Protein AF-0000000067797355 (afdb_homodimer)

Sequence (878 aa):
MSSAIIVGGGIAGLRAANVLKSHGLKVTILEGRDRVGGRILTETEPFMHEMGASWFHSTATNNLMPLLKTLNIEGYFDDSSVVALTEHGPAKGSGGNVKNEFVAWAHNYFKLNPTAEDMSAKKLYQKYAESVSHIDSEAKEQGYAVARFFEIPFGMPFSEISGKAVSGAGGSRPRDLYILNGYTKVIDWLKKEIADDIKLGVDVSAIEKTSSGYKVTTSKGDYTADAVIVAAPLNVLKRGDISLPSDVSKVSQALQHMSYGGMSKIYLTFDKPFWDTSVDQFHYIPSENAKEAVLNQPFVIVNLAASGKAQGLCFLTSKETSDLLEKTSTKDDIVNLIKPVLSVLGYKDEKPTFVERTTWTQDKYAGNGTFSSTKVGDDRGAWLEAVHAVSGNLQFAGEHCAFDNAGAADGAFDSGSVAAKKILEGLKVAYKNDNFAKLMSSAIIVGGGIAGLRAANVLKSHGLKVTILEGRDRVGGRILTETEPFMHEMGASWFHSTATNNLMPLLKTLNIEGYFDDSSVVALTEHGPAKGSGGNVKNEFVAWAHNYFKLNPTAEDMSAKKLYQKYAESVSHIDSEAKEQGYAVARFFEIPFGMPFSEISGKAVSGAGGSRPRDLYILNGYTKVIDWLKKEIADDIKLGVDVSAIEKTSSGYKVTTSKGDYTADAVIVAAPLNVLKRGDISLPSDVSKVSQALQHMSYGGMSKIYLTFDKPFWDTSVDQFHYIPSENAKEAVLNQPFVIVNLAASGKAQGLCFLTSKETSDLLEKTSTKDDIVNLIKPVLSVLGYKDEKPTFVERTTWTQDKYAGNGTFSSTKVGDDRGAWLEAVHAVSGNLQFAGEHCAFDNAGAADGAFDSGSVAAKKILEGLKVAYKNDNFAKL

pLDDT: mean 94.71, std 6.68, range [40.16, 98.94]

Nearest PDB structures (foldseek):
  4fwe-assembly1_A  TM=8.654E-01  e=2.097E-31  Homo sapiens
  7xe1-assembly2_B  TM=8.617E-01  e=6.368E-30  Homo sapiens
  4gu0-assembly2_B  TM=8.556E-01  e=2.753E-30  Homo sapiens
  4gu1-assembly1_A  TM=8.484E-01  e=8.590E-30  Homo sapiens
  4gur-assembly1_A  TM=8.529E-01  e=3.208E-29  Homo sapiens

Radius of gyration: 30.51 Å; Cα contacts (8 Å, |Δi|>4): 2013; chains: 2; bounding box: 63×87×76 Å

Structure (mmCIF, N/CA/C/O backbone):
data_AF-0000000067797355-model_v1
#
loop_
_entity.id
_entity.type
_entity.pdbx_description
1 polymer YALI0B23430p
#
loop_
_atom_site.group_PDB
_atom_site.id
_atom_site.type_symbol
_atom_site.label_atom_id
_atom_site.label_alt_id
_atom_site.label_comp_id
_atom_site.label_asym_id
_atom_site.label_entity_id
_atom_site.label_seq_id
_atom_site.pdbx_PDB_ins_code
_atom_site.Cartn_x
_atom_site.Cartn_y
_atom_site.Cartn_z
_atom_site.occupancy
_atom_site.B_iso_or_equiv
_atom_site.auth_seq_id
_atom_site.auth_comp_id
_atom_site.auth_asym_id
_atom_site.auth_atom_id
_atom_site.pdbx_PDB_model_num
ATOM 1 N N . MET A 1 1 ? -32.219 29.125 24.25 1 86.19 1 MET A N 1
ATOM 2 C CA . MET A 1 1 ? -31.297 28.688 23.219 1 86.19 1 MET A CA 1
ATOM 3 C C . MET A 1 1 ? -30.047 28.094 23.828 1 86.19 1 MET A C 1
ATOM 5 O O . MET A 1 1 ? -29.422 28.703 24.703 1 86.19 1 MET A O 1
ATOM 9 N N . SER A 1 2 ? -29.797 26.859 23.516 1 93.75 2 SER A N 1
ATOM 10 C CA . SER A 1 2 ? -28.609 26.234 24.094 1 93.75 2 SER A CA 1
ATOM 11 C C . SER A 1 2 ? -27.344 26.938 23.641 1 93.75 2 SER A C 1
ATOM 13 O O . SER A 1 2 ? -27.297 27.547 22.562 1 93.75 2 SER A O 1
ATOM 15 N N . SER A 1 3 ? -26.375 26.953 24.469 1 98.06 3 SER A N 1
ATOM 16 C CA . SER A 1 3 ? -25.125 27.656 24.172 1 98.06 3 SER A CA 1
ATOM 17 C C . SER A 1 3 ? -23.938 26.703 24.203 1 98.06 3 SER A C 1
ATOM 19 O O . SER A 1 3 ? -23.953 25.688 24.922 1 98.06 3 SER A O 1
ATOM 21 N N . ALA A 1 4 ? -23.016 27.016 23.375 1 98.62 4 ALA A N 1
ATOM 22 C CA . ALA A 1 4 ? -21.797 26.234 23.328 1 98.62 4 ALA A CA 1
ATOM 23 C C . ALA A 1 4 ? -20.562 27.125 23.234 1 98.62 4 ALA A C 1
ATOM 25 O O . ALA A 1 4 ? -20.578 28.125 22.516 1 98.62 4 ALA A O 1
ATOM 26 N N . ILE A 1 5 ? -19.516 26.781 23.969 1 98.88 5 ILE A N 1
ATOM 27 C CA . ILE A 1 5 ? -18.203 27.406 23.859 1 98.88 5 ILE A CA 1
ATOM 28 C C . ILE A 1 5 ? -17.25 26.484 23.125 1 98.88 5 ILE A C 1
ATOM 30 O O . ILE A 1 5 ? -17.203 25.281 23.391 1 98.88 5 ILE A O 1
ATOM 34 N N . ILE A 1 6 ? -16.578 26.984 22.156 1 98.94 6 ILE A N 1
ATOM 35 C CA . ILE A 1 6 ? -15.508 26.281 21.453 1 98.94 6 ILE A CA 1
ATOM 36 C C . ILE A 1 6 ? -14.156 26.844 21.891 1 98.94 6 ILE A C 1
ATOM 38 O O . ILE A 1 6 ? -13.906 28.047 21.75 1 98.94 6 ILE A O 1
ATOM 42 N N . VAL A 1 7 ? -13.336 25.984 22.438 1 98.88 7 VAL A N 1
ATOM 43 C CA . VAL A 1 7 ? -12 26.391 22.859 1 98.88 7 VAL A CA 1
ATOM 44 C C . VAL A 1 7 ? -11 26.109 21.734 1 98.88 7 VAL A C 1
ATOM 46 O O . VAL A 1 7 ? -10.57 24.969 21.562 1 98.88 7 VAL A O 1
ATOM 49 N N . GLY A 1 8 ? -10.57 27.172 21.078 1 98.75 8 GLY A N 1
ATOM 50 C CA . GLY A 1 8 ? -9.664 27.047 19.938 1 98.75 8 GLY A CA 1
ATOM 51 C C . GLY A 1 8 ? -10.312 27.406 18.625 1 98.75 8 GLY A C 1
ATOM 52 O O . GLY A 1 8 ? -11.352 26.844 18.25 1 98.75 8 GLY A O 1
ATOM 53 N N . GLY A 1 9 ? -9.617 28.281 17.938 1 98.56 9 GLY A N 1
ATOM 54 C CA . GLY A 1 9 ? -10.133 28.766 16.656 1 98.56 9 GLY A CA 1
ATOM 55 C C . GLY A 1 9 ? -9.391 28.203 15.469 1 98.56 9 GLY A C 1
ATOM 56 O O . GLY A 1 9 ? -9.188 28.891 14.469 1 98.56 9 GLY A O 1
ATOM 57 N N . GLY A 1 10 ? -8.883 26.969 15.547 1 98.44 10 GLY A N 1
ATOM 58 C CA . GLY A 1 10 ? -8.391 26.25 14.383 1 98.44 10 GLY A CA 1
ATOM 59 C C . GLY A 1 10 ? -9.492 25.672 13.523 1 98.44 10 GLY A C 1
ATOM 60 O O . GLY A 1 10 ? -10.68 25.891 13.781 1 98.44 10 GLY A O 1
ATOM 61 N N . ILE A 1 11 ? -9.109 24.859 12.547 1 98.38 11 ILE A N 1
ATOM 62 C CA . ILE A 1 11 ? -10.07 24.375 11.57 1 98.38 11 ILE A CA 1
ATOM 63 C C . ILE A 1 11 ? -11.094 23.469 12.258 1 98.38 11 ILE A C 1
ATOM 65 O O . ILE A 1 11 ? -12.273 23.469 11.906 1 98.38 11 ILE A O 1
ATOM 69 N N . ALA A 1 12 ? -10.68 22.688 13.211 1 98.44 12 ALA A N 1
ATOM 70 C CA . ALA A 1 12 ? -11.594 21.812 13.938 1 98.44 12 ALA A CA 1
ATOM 71 C C . ALA A 1 12 ? -12.633 22.625 14.703 1 98.44 12 ALA A C 1
ATOM 73 O O . ALA A 1 12 ? -13.828 22.344 14.641 1 98.44 12 ALA A O 1
ATOM 74 N N . GLY A 1 13 ? -12.164 23.656 15.422 1 98.69 13 GLY A N 1
ATOM 75 C CA . GLY A 1 13 ? -13.062 24.5 16.188 1 98.69 13 GLY A CA 1
ATOM 76 C C . GLY A 1 13 ? -14.016 25.297 15.305 1 98.69 13 GLY A C 1
ATOM 77 O O . GLY A 1 13 ? -15.203 25.406 15.602 1 98.69 13 GLY A O 1
ATOM 78 N N . LEU A 1 14 ? -13.461 25.828 14.242 1 98.38 14 LEU A N 1
ATOM 79 C CA . LEU A 1 14 ? -14.289 26.594 13.328 1 98.38 14 LEU A CA 1
ATOM 80 C C . LEU A 1 14 ? -15.383 25.719 12.711 1 98.38 14 LEU A C 1
ATOM 82 O O . LEU A 1 14 ? -16.531 26.141 12.609 1 98.38 14 LEU A O 1
ATOM 86 N N . ARG A 1 15 ? -14.992 24.531 12.312 1 97 15 ARG A N 1
ATOM 87 C CA . ARG A 1 15 ? -15.969 23.609 11.734 1 97 15 ARG A CA 1
ATOM 88 C C . ARG A 1 15 ? -17.047 23.25 12.75 1 97 15 ARG A C 1
ATOM 90 O O . ARG A 1 15 ? -18.234 23.219 12.422 1 97 15 ARG A O 1
ATOM 97 N N . ALA A 1 16 ? -16.625 22.953 13.969 1 97.56 16 ALA A N 1
ATOM 98 C CA . ALA A 1 16 ? -17.594 22.656 15.023 1 97.56 16 ALA A CA 1
ATOM 99 C C . ALA A 1 16 ? -18.578 23.797 15.219 1 97.56 16 ALA A C 1
ATOM 101 O O . ALA A 1 16 ? -19.781 23.578 15.328 1 97.56 16 ALA A O 1
ATOM 102 N N . ALA A 1 17 ? -18.016 25 15.242 1 97.81 17 ALA A N 1
ATOM 103 C CA . ALA A 1 17 ? -18.844 26.188 15.406 1 97.81 17 ALA A CA 1
ATOM 104 C C . ALA A 1 17 ? -19.859 26.312 14.273 1 97.81 17 ALA A C 1
ATOM 106 O O . ALA A 1 17 ? -21.031 26.656 14.508 1 97.81 17 ALA A O 1
ATOM 107 N N . ASN A 1 18 ? -19.438 26.078 13.047 1 96.31 18 ASN A N 1
ATOM 108 C CA . ASN A 1 18 ? -20.344 26.141 11.891 1 96.31 18 ASN A CA 1
ATOM 109 C C . ASN A 1 18 ? -21.531 25.188 12.062 1 96.31 18 ASN A C 1
ATOM 111 O O . ASN A 1 18 ? -22.672 25.578 11.82 1 96.31 18 ASN A O 1
ATOM 115 N N . VAL A 1 19 ? -21.203 23.984 12.453 1 95.81 19 VAL A N 1
ATOM 116 C CA . VAL A 1 19 ? -22.25 22.969 12.586 1 95.81 19 VAL A CA 1
ATOM 117 C C . VAL A 1 19 ? -23.234 23.375 13.688 1 95.81 19 VAL A C 1
ATOM 119 O O . VAL A 1 19 ? -24.438 23.375 13.477 1 95.81 19 VAL A O 1
ATOM 122 N N . LEU A 1 20 ? -22.75 23.75 14.805 1 96.69 20 LEU A N 1
ATOM 123 C CA . LEU A 1 20 ? -23.594 24.078 15.945 1 96.69 20 LEU A CA 1
ATOM 124 C C . LEU A 1 20 ? -24.438 25.312 15.656 1 96.69 20 LEU A C 1
ATOM 126 O O . LEU A 1 20 ? -25.641 25.328 15.945 1 96.69 20 LEU A O 1
ATOM 130 N N . LYS A 1 21 ? -23.828 26.312 15.102 1 95.5 21 LYS A N 1
ATOM 131 C CA . LYS A 1 21 ? -24.547 27.531 14.789 1 95.5 21 LYS A CA 1
ATOM 132 C C . LYS A 1 21 ? -25.672 27.266 13.781 1 95.5 21 LYS A C 1
ATOM 134 O O . LYS A 1 21 ? -26.781 27.781 13.93 1 95.5 21 LYS A O 1
ATOM 139 N N . SER A 1 22 ? -25.375 26.438 12.805 1 93.44 22 SER A N 1
ATOM 140 C CA . SER A 1 22 ? -26.359 26.125 11.781 1 93.44 22 SER A CA 1
ATOM 141 C C . SER A 1 22 ? -27.531 25.328 12.367 1 93.44 22 SER A C 1
ATOM 143 O O . SER A 1 22 ? -28.594 25.234 11.75 1 93.44 22 SER A O 1
ATOM 145 N N . HIS A 1 23 ? -27.359 24.828 13.539 1 94.81 23 HIS A N 1
ATOM 146 C CA . HIS A 1 23 ? -28.406 24.062 14.195 1 94.81 23 HIS A CA 1
ATOM 147 C C . HIS A 1 23 ? -29.062 24.875 15.305 1 94.81 23 HIS A C 1
ATOM 149 O O . HIS A 1 23 ? -29.766 24.328 16.156 1 94.81 23 HIS A O 1
ATOM 155 N N . GLY A 1 24 ? -28.703 26.141 15.414 1 94.62 24 GLY A N 1
ATOM 156 C CA . GLY A 1 24 ? -29.469 27.062 16.234 1 94.62 24 GLY A CA 1
ATOM 157 C C . GLY A 1 24 ? -28.844 27.312 17.594 1 94.62 24 GLY A C 1
ATOM 158 O O . GLY A 1 24 ? -29.453 27.969 18.453 1 94.62 24 GLY A O 1
ATOM 159 N N . LEU A 1 25 ? -27.688 26.891 17.812 1 97.31 25 LEU A N 1
ATOM 160 C CA . LEU A 1 25 ? -27.031 27.141 19.094 1 97.31 25 LEU A CA 1
ATOM 161 C C . LEU A 1 25 ? -26.375 28.516 19.109 1 97.31 25 LEU A C 1
ATOM 163 O O . LEU A 1 25 ? -25.938 29.016 18.062 1 97.31 25 LEU A O 1
ATOM 167 N N . LYS A 1 26 ? -26.328 29.141 20.281 1 98.25 26 LYS A N 1
ATOM 168 C CA . LYS A 1 26 ? -25.453 30.281 20.484 1 98.25 26 LYS A CA 1
ATOM 169 C C . LYS A 1 26 ? -24.016 29.828 20.703 1 98.25 26 LYS A C 1
ATOM 171 O O . LYS A 1 26 ? -23.719 29.078 21.641 1 98.25 26 LYS A O 1
ATOM 176 N N . VAL A 1 27 ? -23.156 30.328 19.859 1 98.44 27 VAL A N 1
ATOM 177 C CA . VAL A 1 27 ? -21.781 29.828 19.891 1 98.44 27 VAL A CA 1
ATOM 178 C C . VAL A 1 27 ? -20.812 30.953 20.234 1 98.44 27 VAL A C 1
ATOM 180 O O . VAL A 1 27 ? -21.031 32.094 19.859 1 98.44 27 VAL A O 1
ATOM 183 N N . THR A 1 28 ? -19.812 30.641 21.016 1 98.81 28 THR A N 1
ATOM 184 C CA . THR A 1 28 ? -18.656 31.5 21.266 1 98.81 28 THR A CA 1
ATOM 185 C C . THR A 1 28 ? -17.359 30.75 21.078 1 98.81 28 THR A C 1
ATOM 187 O O . THR A 1 28 ? -17.141 29.703 21.703 1 98.81 28 THR A O 1
ATOM 190 N N . ILE A 1 29 ? -16.531 31.266 20.188 1 98.88 29 ILE A N 1
ATOM 191 C CA . ILE A 1 29 ? -15.211 30.672 19.984 1 98.88 29 ILE A CA 1
ATOM 192 C C . ILE A 1 29 ? -14.164 31.484 20.75 1 98.88 29 ILE A C 1
ATOM 194 O O . ILE A 1 29 ? -14.07 32.688 20.578 1 98.88 29 ILE A O 1
ATOM 198 N N . LEU A 1 30 ? -13.469 30.828 21.609 1 98.94 30 LEU A N 1
ATOM 199 C CA . LEU A 1 30 ? -12.375 31.438 22.344 1 98.94 30 LEU A CA 1
ATOM 200 C C . LEU A 1 30 ? -11.023 31.016 21.766 1 98.94 30 LEU A C 1
ATOM 202 O O . LEU A 1 30 ? -10.672 29.844 21.797 1 98.94 30 LEU A O 1
ATOM 206 N N . GLU A 1 31 ? -10.273 31.953 21.203 1 98.81 31 GLU A N 1
ATOM 207 C CA . GLU A 1 31 ? -8.977 31.719 20.578 1 98.81 31 GLU A CA 1
ATOM 208 C C . GLU A 1 31 ? -7.875 32.531 21.25 1 98.81 31 GLU A C 1
ATOM 210 O O . GLU A 1 31 ? -8.016 33.75 21.438 1 98.81 31 GLU A O 1
ATOM 215 N N . GLY A 1 32 ? -6.824 31.812 21.641 1 98.31 32 GLY A N 1
ATOM 216 C CA . GLY A 1 32 ? -5.723 32.469 22.344 1 98.31 32 GLY A CA 1
ATOM 217 C C . GLY A 1 32 ? -4.922 33.406 21.453 1 98.31 32 GLY A C 1
ATOM 218 O O . GLY A 1 32 ? -4.375 34.375 21.938 1 98.31 32 GLY A O 1
ATOM 219 N N . ARG A 1 33 ? -4.832 33.125 20.156 1 98.06 33 ARG A N 1
ATOM 220 C CA . ARG A 1 33 ? -4.078 33.969 19.219 1 98.06 33 ARG A CA 1
ATOM 221 C C . ARG A 1 33 ? -4.879 35.188 18.797 1 98.06 33 ARG A C 1
ATOM 223 O O . ARG A 1 33 ? -6.047 35.344 19.172 1 98.06 33 ARG A O 1
ATOM 230 N N . ASP A 1 34 ? -4.234 36.062 18.031 1 98 34 ASP A N 1
ATOM 231 C CA . ASP A 1 34 ? -4.898 37.219 17.484 1 98 34 ASP A CA 1
ATOM 232 C C . ASP A 1 34 ? -5.43 36.969 16.078 1 98 34 ASP A C 1
ATOM 234 O O . ASP A 1 34 ? -5.742 37.906 15.336 1 98 34 ASP A O 1
ATOM 238 N N . ARG A 1 35 ? -5.43 35.719 15.734 1 97.88 35 ARG A N 1
ATOM 239 C CA . ARG A 1 35 ? -5.969 35.219 14.461 1 97.88 35 ARG A CA 1
ATOM 240 C C . ARG A 1 35 ? -6.59 33.844 14.617 1 97.88 35 ARG A C 1
ATOM 242 O O . ARG A 1 35 ? -6.305 33.125 15.578 1 97.88 35 ARG A O 1
ATOM 249 N N . VAL A 1 36 ? -7.445 33.469 13.68 1 98.19 36 VAL A N 1
ATOM 250 C CA . VAL A 1 36 ? -7.953 32.094 13.617 1 98.19 36 VAL A CA 1
ATOM 251 C C . VAL A 1 36 ? -7.125 31.281 12.625 1 98.19 36 VAL A C 1
ATOM 253 O O . VAL A 1 36 ? -6.277 31.844 11.914 1 98.19 36 VAL A O 1
ATOM 256 N N . GLY A 1 37 ? -7.305 30.016 12.664 1 98.06 37 GLY A N 1
ATOM 257 C CA . GLY A 1 37 ? -6.684 29.141 11.68 1 98.06 37 GLY A CA 1
ATOM 258 C C . GLY A 1 37 ? -5.727 28.125 12.289 1 98.06 37 GLY A C 1
ATOM 259 O O . GLY A 1 37 ? -5.375 27.141 11.648 1 98.06 37 GLY A O 1
ATOM 260 N N . GLY A 1 38 ? -5.355 28.391 13.57 1 97.56 38 GLY A N 1
ATOM 261 C CA . GLY A 1 38 ? -4.422 27.469 14.195 1 97.56 38 GLY A CA 1
ATOM 262 C C . GLY A 1 38 ? -3.141 27.297 13.406 1 97.56 38 GLY A C 1
ATOM 263 O O . GLY A 1 38 ? -2.465 28.266 13.078 1 97.56 38 GLY A O 1
ATOM 264 N N . ARG A 1 39 ? -2.828 26.078 13.031 1 97.44 39 ARG A N 1
ATOM 265 C CA . ARG A 1 39 ? -1.596 25.781 12.312 1 97.44 39 ARG A CA 1
ATOM 266 C C . ARG A 1 39 ? -1.804 25.891 10.805 1 97.44 39 ARG A C 1
ATOM 268 O O . ARG A 1 39 ? -0.961 25.438 10.023 1 97.44 39 ARG A O 1
ATOM 275 N N . ILE A 1 40 ? -2.938 26.344 10.352 1 98.31 40 ILE A N 1
ATOM 276 C CA . ILE A 1 40 ? -3.137 26.797 8.977 1 98.31 40 ILE A CA 1
ATOM 277 C C . ILE A 1 40 ? -2.85 28.297 8.875 1 98.31 40 ILE A C 1
ATOM 279 O O . ILE A 1 40 ? -3.576 29.109 9.445 1 98.31 40 ILE A O 1
ATOM 283 N N . LEU A 1 41 ? -1.775 28.609 8.234 1 98.12 41 LEU A N 1
ATOM 284 C CA . LEU A 1 41 ? -1.3 29.984 8.125 1 98.12 41 LEU A CA 1
ATOM 285 C C . LEU A 1 41 ? -0.628 30.219 6.773 1 98.12 41 LEU A C 1
ATOM 287 O O . LEU A 1 41 ? 0.344 29.547 6.434 1 98.12 41 LEU A O 1
ATOM 291 N N . THR A 1 42 ? -1.159 31.125 6 1 98.19 42 THR A N 1
ATOM 292 C CA . THR A 1 42 ? -0.614 31.5 4.699 1 98.19 42 THR A CA 1
ATOM 293 C C . THR A 1 42 ? 0.023 32.875 4.758 1 98.19 42 THR A C 1
ATOM 295 O O . THR A 1 42 ? -0.613 33.844 5.191 1 98.19 42 THR A O 1
ATOM 298 N N . GLU A 1 43 ? 1.266 32.938 4.406 1 97.88 43 GLU A N 1
ATOM 299 C CA . GLU A 1 43 ? 1.897 34.219 4.145 1 97.88 43 GLU A CA 1
ATOM 300 C C . GLU A 1 43 ? 1.794 34.594 2.668 1 97.88 43 GLU A C 1
ATOM 302 O O . GLU A 1 43 ? 1.887 33.719 1.795 1 97.88 43 GLU A O 1
ATOM 307 N N . THR A 1 44 ? 1.663 35.844 2.385 1 96.69 44 THR A N 1
ATOM 308 C CA . THR A 1 44 ? 1.325 36.25 1.022 1 96.69 44 THR A CA 1
ATOM 309 C C . THR A 1 44 ? 2.535 36.875 0.32 1 96.69 44 THR A C 1
ATOM 311 O O . THR A 1 44 ? 2.596 36.875 -0.911 1 96.69 44 THR A O 1
ATOM 314 N N . GLU A 1 45 ? 3.42 37.438 1.053 1 95.69 45 GLU A N 1
ATOM 315 C CA . GLU A 1 45 ? 4.586 38.094 0.472 1 95.69 45 GLU A CA 1
ATOM 316 C C . GLU A 1 45 ? 5.875 37.375 0.846 1 95.69 45 GLU A C 1
ATOM 318 O O . GLU A 1 45 ? 6.016 36.875 1.971 1 95.69 45 GLU A O 1
ATOM 323 N N . PRO A 1 46 ? 6.855 37.281 0.009 1 96.38 46 PRO A N 1
ATOM 324 C CA . PRO A 1 46 ? 6.859 37.781 -1.36 1 96.38 46 PRO A CA 1
ATOM 325 C C . PRO A 1 46 ? 6.055 36.938 -2.324 1 96.38 46 PRO A C 1
ATOM 327 O O . PRO A 1 46 ? 5.848 37.312 -3.479 1 96.38 46 PRO A O 1
ATOM 330 N N . PHE A 1 47 ? 5.637 35.75 -2.008 1 96.06 47 PHE A N 1
ATOM 331 C CA . PHE A 1 47 ? 4.707 34.875 -2.688 1 96.06 47 PHE A CA 1
ATOM 332 C C . PHE A 1 47 ? 3.828 34.125 -1.684 1 96.06 47 PHE A C 1
ATOM 334 O O . PHE A 1 47 ? 4.113 34.125 -0.484 1 96.06 47 PHE A O 1
ATOM 341 N N . MET A 1 48 ? 2.762 33.625 -2.068 1 96.69 48 MET A N 1
ATOM 342 C CA . MET A 1 48 ? 1.908 32.875 -1.139 1 96.69 48 MET A CA 1
ATOM 343 C C . MET A 1 48 ? 2.562 31.578 -0.723 1 96.69 48 MET A C 1
ATOM 345 O O . MET A 1 48 ? 2.867 30.734 -1.569 1 96.69 48 MET A O 1
ATOM 349 N N . HIS A 1 49 ? 2.912 31.406 0.511 1 97.94 49 HIS A N 1
ATOM 350 C CA . HIS A 1 49 ? 3.506 30.172 1.022 1 97.94 49 HIS A CA 1
ATOM 351 C C . HIS A 1 49 ? 2.926 29.812 2.385 1 97.94 49 HIS A C 1
ATOM 353 O O . HIS A 1 49 ? 2.531 30.688 3.152 1 97.94 49 HIS A O 1
ATOM 359 N N . GLU A 1 50 ? 2.801 28.547 2.615 1 98.44 50 GLU A N 1
ATOM 360 C CA . GLU A 1 50 ? 2.094 28 3.77 1 98.44 50 GLU A CA 1
ATOM 361 C C . GLU A 1 50 ? 3.043 27.781 4.945 1 98.44 50 GLU A C 1
ATOM 363 O O . GLU A 1 50 ? 3.969 26.984 4.867 1 98.44 50 GLU A O 1
ATOM 368 N N . MET A 1 51 ? 2.789 28.422 6.047 1 97.88 51 MET A N 1
ATOM 369 C CA . MET A 1 51 ? 3.582 28.25 7.262 1 97.88 51 MET A CA 1
ATOM 370 C C . MET A 1 51 ? 3.039 27.125 8.125 1 97.88 51 MET A C 1
ATOM 372 O O . MET A 1 51 ? 3.561 26.859 9.203 1 97.88 51 MET A O 1
ATOM 376 N N . GLY A 1 52 ? 2.045 26.406 7.742 1 97.25 52 GLY A N 1
ATOM 377 C CA . GLY A 1 52 ? 1.436 25.219 8.32 1 97.25 52 GLY A CA 1
ATOM 378 C C . GLY A 1 52 ? 0.943 24.234 7.277 1 97.25 52 GLY A C 1
ATOM 379 O O . GLY A 1 52 ? 1.687 23.859 6.367 1 97.25 52 GLY A O 1
ATOM 380 N N . ALA A 1 53 ? -0.289 23.797 7.355 1 97.5 53 ALA A N 1
ATOM 381 C CA . ALA A 1 53 ? -0.853 22.859 6.387 1 97.5 53 ALA A CA 1
ATOM 382 C C . ALA A 1 53 ? -0.638 23.359 4.961 1 97.5 53 ALA A C 1
ATOM 384 O O . ALA A 1 53 ? -0.928 24.516 4.648 1 97.5 53 ALA A O 1
ATOM 385 N N . SER A 1 54 ? -0.098 22.453 4.121 1 97.75 54 SER A N 1
ATOM 386 C CA . SER A 1 54 ? 0.288 22.875 2.781 1 97.75 54 SER A CA 1
ATOM 387 C C . SER A 1 54 ? -0.415 22.047 1.713 1 97.75 54 SER A C 1
ATOM 389 O O . SER A 1 54 ? -0.43 22.422 0.539 1 97.75 54 SER A O 1
ATOM 391 N N . TRP A 1 55 ? -0.947 20.922 2.121 1 97.44 55 TRP A N 1
ATOM 392 C CA . TRP A 1 55 ? -1.55 20 1.165 1 97.44 55 TRP A CA 1
ATOM 393 C C . TRP A 1 55 ? -2.992 19.688 1.547 1 97.44 55 TRP A C 1
ATOM 395 O O . TRP A 1 55 ? -3.328 19.625 2.732 1 97.44 55 TRP A O 1
ATOM 405 N N . PHE A 1 56 ? -3.852 19.531 0.536 1 96.06 56 PHE A N 1
ATOM 406 C CA . PHE A 1 56 ? -4.961 18.594 0.725 1 96.06 56 PHE A CA 1
ATOM 407 C C . PHE A 1 56 ? -4.48 17.156 0.619 1 96.06 56 PHE A C 1
ATOM 409 O O . PHE A 1 56 ? -4.242 16.656 -0.482 1 96.06 56 PHE A O 1
ATOM 416 N N . HIS A 1 57 ? -4.324 16.578 1.802 1 94.12 57 HIS A N 1
ATOM 417 C CA . HIS A 1 57 ? -3.811 15.203 1.834 1 94.12 57 HIS A CA 1
ATOM 418 C C . HIS A 1 57 ? -4.895 14.203 1.454 1 94.12 57 HIS A C 1
ATOM 420 O O . HIS A 1 57 ? -6.078 14.445 1.69 1 94.12 57 HIS A O 1
ATOM 426 N N . SER A 1 58 ? -4.465 13.031 0.833 1 90.44 58 SER A N 1
ATOM 427 C CA . SER A 1 58 ? -5.348 11.906 0.543 1 90.44 58 SER A CA 1
ATOM 428 C C . SER A 1 58 ? -6.574 12.359 -0.24 1 90.44 58 SER A C 1
ATOM 430 O O . SER A 1 58 ? -7.707 12.133 0.192 1 90.44 58 SER A O 1
ATOM 432 N N . THR A 1 59 ? -6.316 12.844 -1.416 1 92.12 59 THR A N 1
ATOM 433 C CA . THR A 1 59 ? -7.348 13.516 -2.199 1 92.12 59 THR A CA 1
ATOM 434 C C . THR A 1 59 ? -8.492 12.562 -2.529 1 92.12 59 THR A C 1
ATOM 436 O O . THR A 1 59 ? -9.625 13 -2.752 1 92.12 59 THR A O 1
ATOM 439 N N . ALA A 1 60 ? -8.234 11.289 -2.484 1 87.44 60 ALA A N 1
ATOM 440 C CA . ALA A 1 60 ? -9.258 10.297 -2.787 1 87.44 60 ALA A CA 1
ATOM 441 C C . ALA A 1 60 ? -10.344 10.289 -1.716 1 87.44 60 ALA A C 1
ATOM 443 O O . ALA A 1 60 ? -11.477 9.875 -1.975 1 87.44 60 ALA A O 1
ATOM 444 N N . THR A 1 61 ? -10.016 10.781 -0.533 1 86.12 61 THR A N 1
ATOM 445 C CA . THR A 1 61 ? -10.938 10.641 0.59 1 86.12 61 THR A CA 1
ATOM 446 C C . THR A 1 61 ? -11.062 11.953 1.356 1 86.12 61 THR A C 1
ATOM 448 O O . THR A 1 61 ? -11.805 12.031 2.338 1 86.12 61 THR A O 1
ATOM 451 N N . ASN A 1 62 ? -10.422 12.977 0.943 1 92.38 62 ASN A N 1
ATOM 452 C CA . ASN A 1 62 ? -10.352 14.242 1.658 1 92.38 62 ASN A CA 1
ATOM 453 C C . ASN A 1 62 ? -11.648 15.039 1.53 1 92.38 62 ASN A C 1
ATOM 455 O O . ASN A 1 62 ? -11.992 15.5 0.442 1 92.38 62 ASN A O 1
ATOM 459 N N . ASN A 1 63 ? -12.336 15.289 2.631 1 88.94 63 ASN A N 1
ATOM 460 C CA . ASN A 1 63 ? -13.641 15.945 2.635 1 88.94 63 ASN A CA 1
ATOM 461 C C . ASN A 1 63 ? -13.523 17.438 2.334 1 88.94 63 ASN A C 1
ATOM 463 O O . ASN A 1 63 ? -14.531 18.109 2.15 1 88.94 63 ASN A O 1
ATOM 467 N N . LEU A 1 64 ? -12.328 17.906 2.178 1 93.69 64 LEU A N 1
ATOM 468 C CA . LEU A 1 64 ? -12.133 19.312 1.84 1 93.69 64 LEU A CA 1
ATOM 469 C C . LEU A 1 64 ? -12.008 19.5 0.331 1 93.69 64 LEU A C 1
ATOM 471 O O . LEU A 1 64 ? -12.039 20.625 -0.167 1 93.69 64 LEU A O 1
ATOM 475 N N . MET A 1 65 ? -11.945 18.484 -0.452 1 92 65 MET A N 1
ATOM 476 C CA . MET A 1 65 ? -11.672 18.531 -1.885 1 92 65 MET A CA 1
ATOM 477 C C . MET A 1 65 ? -12.758 19.312 -2.621 1 92 65 MET A C 1
ATOM 479 O O . MET A 1 65 ? -12.469 20.031 -3.572 1 92 65 MET A O 1
ATOM 483 N N . PRO A 1 66 ? -14.047 19.219 -2.213 1 89.44 66 PRO A N 1
ATOM 484 C CA . PRO A 1 66 ? -15.07 20 -2.904 1 89.44 66 PRO A CA 1
ATOM 485 C C . PRO A 1 66 ? -14.812 21.5 -2.832 1 89.44 66 PRO A C 1
ATOM 487 O O . PRO A 1 66 ? -15.312 22.266 -3.668 1 89.44 66 PRO A O 1
ATOM 490 N N . LEU A 1 67 ? -14.023 21.953 -1.897 1 92.62 67 LEU A N 1
ATOM 491 C CA . LEU A 1 67 ? -13.75 23.375 -1.705 1 92.62 67 LEU A CA 1
ATOM 492 C C . LEU A 1 67 ? -12.836 23.906 -2.805 1 92.62 67 LEU A C 1
ATOM 494 O O . LEU A 1 67 ? -12.703 25.109 -2.971 1 92.62 67 LEU A O 1
ATOM 498 N N . LEU A 1 68 ? -12.141 23.016 -3.523 1 92.81 68 LEU A N 1
ATOM 499 C CA . LEU A 1 68 ? -11.281 23.453 -4.617 1 92.81 68 LEU A CA 1
ATOM 500 C C . LEU A 1 68 ? -12.039 24.359 -5.578 1 92.81 68 LEU A C 1
ATOM 502 O O . LEU A 1 68 ? -11.594 25.484 -5.867 1 92.81 68 LEU A O 1
ATOM 506 N N . LYS A 1 69 ? -13.141 23.828 -5.996 1 89.69 69 LYS A N 1
ATOM 507 C CA . LYS A 1 69 ? -13.953 24.578 -6.945 1 89.69 69 LYS A CA 1
ATOM 508 C C . LYS A 1 69 ? -14.672 25.734 -6.258 1 89.69 69 LYS A C 1
ATOM 510 O O . LYS A 1 69 ? -14.648 26.875 -6.746 1 89.69 69 LYS A O 1
ATOM 515 N N . THR A 1 70 ? -15.25 25.453 -5.094 1 90.94 70 THR A N 1
ATOM 516 C CA . THR A 1 70 ? -16.062 26.438 -4.371 1 90.94 70 THR A CA 1
ATOM 517 C C . THR A 1 70 ? -15.234 27.672 -4.035 1 90.94 70 THR A C 1
ATOM 519 O O . THR A 1 70 ? -15.734 28.797 -4.105 1 90.94 70 THR A O 1
ATOM 522 N N . LEU A 1 71 ? -13.984 27.484 -3.732 1 95.19 71 LEU A N 1
ATOM 523 C CA . LEU A 1 71 ? -13.172 28.594 -3.236 1 95.19 71 LEU A CA 1
ATOM 524 C C . LEU A 1 71 ? -12.094 28.969 -4.246 1 95.19 71 LEU A C 1
ATOM 526 O O . LEU A 1 71 ? -11.203 29.781 -3.943 1 95.19 71 LEU A O 1
ATOM 530 N N . ASN A 1 72 ? -12.172 28.391 -5.41 1 94.69 72 ASN A N 1
ATOM 531 C CA . ASN A 1 72 ? -11.18 28.625 -6.453 1 94.69 72 ASN A CA 1
ATOM 532 C C . ASN A 1 72 ? -9.758 28.391 -5.938 1 94.69 72 ASN A C 1
ATOM 534 O O . ASN A 1 72 ? -8.891 29.266 -6.074 1 94.69 72 ASN A O 1
ATOM 538 N N . ILE A 1 73 ? -9.656 27.328 -5.262 1 95.69 73 ILE A N 1
ATOM 539 C CA . ILE A 1 73 ? -8.336 26.938 -4.781 1 95.69 73 ILE A CA 1
ATOM 540 C C . ILE A 1 73 ? -7.559 26.266 -5.902 1 95.69 73 ILE A C 1
ATOM 542 O O . ILE A 1 73 ? -8.062 25.344 -6.547 1 95.69 73 ILE A O 1
ATOM 546 N N . GLU A 1 74 ? -6.352 26.797 -6.141 1 95.5 74 GLU A N 1
ATOM 547 C CA . GLU A 1 74 ? -5.449 26.188 -7.109 1 95.5 74 GLU A CA 1
ATOM 548 C C . GLU A 1 74 ? -4.508 25.188 -6.434 1 95.5 74 GLU A C 1
ATOM 550 O O . GLU A 1 74 ? -3.963 25.469 -5.367 1 95.5 74 GLU A O 1
ATOM 555 N N . GLY A 1 75 ? -4.379 24 -7.047 1 94.62 75 GLY A N 1
ATOM 556 C CA . GLY A 1 75 ? -3.506 22.969 -6.516 1 94.62 75 GLY A CA 1
ATOM 557 C C . GLY A 1 75 ? -2.578 22.375 -7.559 1 94.62 75 GLY A C 1
ATOM 558 O O . GLY A 1 75 ? -2.766 22.594 -8.758 1 94.62 75 GLY A O 1
ATOM 559 N N . TYR A 1 76 ? -1.517 21.734 -7.098 1 95.06 76 TYR A N 1
ATOM 560 C CA . TYR A 1 76 ? -0.505 21.062 -7.914 1 95.06 76 TYR A CA 1
ATOM 561 C C . TYR A 1 76 ? -0.117 19.719 -7.312 1 95.06 76 TYR A C 1
ATOM 563 O O . TYR A 1 76 ? 0.355 19.656 -6.176 1 95.06 76 TYR A O 1
ATOM 571 N N . PHE A 1 77 ? -0.378 18.625 -8.125 1 93.75 77 PHE A N 1
ATOM 572 C CA . PHE A 1 77 ? 0.121 17.344 -7.664 1 93.75 77 PHE A CA 1
ATOM 573 C C . PHE A 1 77 ? 1.634 17.25 -7.824 1 93.75 77 PHE A C 1
ATOM 575 O O . PHE A 1 77 ? 2.135 17.031 -8.922 1 93.75 77 PHE A O 1
ATOM 582 N N . ASP A 1 78 ? 2.365 17.312 -6.734 1 93.62 78 ASP A N 1
ATOM 583 C CA . ASP A 1 78 ? 3.822 17.375 -6.793 1 93.62 78 ASP A CA 1
ATOM 584 C C . ASP A 1 78 ? 4.434 15.992 -6.543 1 93.62 78 ASP A C 1
ATOM 586 O O . ASP A 1 78 ? 5.414 15.867 -5.805 1 93.62 78 ASP A O 1
ATOM 590 N N . ASP A 1 79 ? 3.809 14.969 -7.082 1 87.69 79 ASP A N 1
ATOM 591 C CA . ASP A 1 79 ? 4.242 13.609 -6.793 1 87.69 79 ASP A CA 1
ATOM 592 C C . ASP A 1 79 ? 4.637 12.875 -8.078 1 87.69 79 ASP A C 1
ATOM 594 O O . ASP A 1 79 ? 4.945 11.68 -8.039 1 87.69 79 ASP A O 1
ATOM 598 N N . SER A 1 80 ? 4.715 13.562 -9.234 1 87.62 80 SER A N 1
ATOM 599 C CA . SER A 1 80 ? 4.934 12.883 -10.508 1 87.62 80 SER A CA 1
ATOM 600 C C . SER A 1 80 ? 6.414 12.609 -10.734 1 87.62 80 SER A C 1
ATOM 602 O O . SER A 1 80 ? 6.773 11.719 -11.516 1 87.62 80 SER A O 1
ATOM 604 N N . SER A 1 81 ? 7.293 13.398 -10.172 1 91.31 81 SER A N 1
ATOM 605 C CA . SER A 1 81 ? 8.734 13.242 -10.352 1 91.31 81 SER A CA 1
ATOM 606 C C . SER A 1 81 ? 9.484 13.492 -9.055 1 91.31 81 SER A C 1
ATOM 608 O O . SER A 1 81 ? 9.602 14.633 -8.609 1 91.31 81 SER A O 1
ATOM 610 N N . VAL A 1 82 ? 9.938 12.469 -8.391 1 93.25 82 VAL A N 1
ATOM 611 C CA . VAL A 1 82 ? 10.695 12.547 -7.145 1 93.25 82 VAL A CA 1
ATOM 612 C C . VAL A 1 82 ? 12.094 11.984 -7.359 1 93.25 82 VAL A C 1
ATOM 614 O O . VAL A 1 82 ? 12.258 10.891 -7.906 1 93.25 82 VAL A O 1
ATOM 617 N N . VAL A 1 83 ? 13.102 12.719 -7 1 96.44 83 VAL A N 1
ATOM 618 C CA . VAL A 1 83 ? 14.477 12.25 -7.102 1 96.44 83 VAL A CA 1
ATOM 619 C C . VAL A 1 83 ? 15.07 12.062 -5.707 1 96.44 83 VAL A C 1
ATOM 621 O O . VAL A 1 83 ? 15.047 12.984 -4.887 1 96.44 83 VAL A O 1
ATOM 624 N N . ALA A 1 84 ? 15.516 10.867 -5.422 1 97 84 ALA A N 1
ATOM 625 C CA . ALA A 1 84 ? 16.234 10.578 -4.184 1 97 84 ALA A CA 1
ATOM 626 C C . ALA A 1 84 ? 17.703 10.992 -4.289 1 97 84 ALA A C 1
ATOM 628 O O . ALA A 1 84 ? 18.359 10.703 -5.289 1 97 84 ALA A O 1
ATOM 629 N N . LEU A 1 85 ? 18.188 11.711 -3.258 1 97.62 85 LEU A N 1
ATOM 630 C CA . LEU A 1 85 ? 19.562 12.219 -3.232 1 97.62 85 LEU A CA 1
ATOM 631 C C . LEU A 1 85 ? 20.312 11.68 -2.023 1 97.62 85 LEU A C 1
ATOM 633 O O . LEU A 1 85 ? 19.734 11.492 -0.953 1 97.62 85 LEU A O 1
ATOM 637 N N . THR A 1 86 ? 21.547 11.398 -2.215 1 96.69 86 THR A N 1
ATOM 638 C CA . THR A 1 86 ? 22.5 11.133 -1.146 1 96.69 86 THR A CA 1
ATOM 639 C C . THR A 1 86 ? 23.578 12.211 -1.104 1 96.69 86 THR A C 1
ATOM 641 O O . THR A 1 86 ? 23.594 13.109 -1.95 1 96.69 86 THR A O 1
ATOM 644 N N . GLU A 1 87 ? 24.453 12.094 -0.106 1 95.44 87 GLU A N 1
ATOM 645 C CA . GLU A 1 87 ? 25.531 13.078 0.002 1 95.44 87 GLU A CA 1
ATOM 646 C C . GLU A 1 87 ? 26.438 13.047 -1.229 1 95.44 87 GLU A C 1
ATOM 648 O O . GLU A 1 87 ? 27.172 14 -1.489 1 95.44 87 GLU A O 1
ATOM 653 N N . HIS A 1 88 ? 26.281 12 -2.068 1 93.19 88 HIS A N 1
ATOM 654 C CA . HIS A 1 88 ? 27.156 11.836 -3.227 1 93.19 88 HIS A CA 1
ATOM 655 C C . HIS A 1 88 ? 26.391 12.023 -4.527 1 93.19 88 HIS A C 1
ATOM 657 O O . HIS A 1 88 ? 26.891 11.703 -5.605 1 93.19 88 HIS A O 1
ATOM 663 N N . GLY A 1 89 ? 25.203 12.508 -4.434 1 93.69 89 GLY A N 1
ATOM 664 C CA . GLY A 1 89 ? 24.375 12.688 -5.617 1 93.69 89 GLY A CA 1
ATOM 665 C C . GLY A 1 89 ? 23.141 11.805 -5.629 1 93.69 89 GLY A C 1
ATOM 666 O O . GLY A 1 89 ? 22.672 11.367 -4.574 1 93.69 89 GLY A O 1
ATOM 667 N N . PRO A 1 90 ? 22.562 11.594 -6.855 1 94.12 90 PRO A N 1
ATOM 668 C CA . PRO A 1 90 ? 21.359 10.773 -6.941 1 94.12 90 PRO A CA 1
ATOM 669 C C . PRO A 1 90 ? 21.562 9.367 -6.398 1 94.12 90 PRO A C 1
ATOM 671 O O . PRO A 1 90 ? 22.594 8.75 -6.633 1 94.12 90 PRO A O 1
ATOM 674 N N . ALA A 1 91 ? 20.562 8.969 -5.676 1 93.75 91 ALA A N 1
ATOM 675 C CA . ALA A 1 91 ? 20.609 7.633 -5.082 1 93.75 91 ALA A CA 1
ATOM 676 C C . ALA A 1 91 ? 20.5 6.551 -6.156 1 93.75 91 ALA A C 1
ATOM 678 O O . ALA A 1 91 ? 19.797 6.738 -7.156 1 93.75 91 ALA A O 1
ATOM 679 N N . LYS A 1 92 ? 21.219 5.516 -5.926 1 87.25 92 LYS A N 1
ATOM 680 C CA . LYS A 1 92 ? 21.141 4.309 -6.746 1 87.25 92 LYS A CA 1
ATOM 681 C C . LYS A 1 92 ? 20.844 3.084 -5.887 1 87.25 92 LYS A C 1
ATOM 683 O O . LYS A 1 92 ? 21.094 3.092 -4.68 1 87.25 92 LYS A O 1
ATOM 688 N N . GLY A 1 93 ? 20.234 2.121 -6.449 1 86.19 93 GLY A N 1
ATOM 689 C CA . GLY A 1 93 ? 20.016 0.869 -5.742 1 86.19 93 GLY A CA 1
ATOM 690 C C . GLY A 1 93 ? 18.547 0.647 -5.375 1 86.19 93 GLY A C 1
ATOM 691 O O . GLY A 1 93 ? 17.656 1.232 -5.984 1 86.19 93 GLY A O 1
ATOM 692 N N . SER A 1 94 ? 18.281 -0.287 -4.438 1 89 94 SER A N 1
ATOM 693 C CA . SER A 1 94 ? 16.938 -0.764 -4.184 1 89 94 SER A CA 1
ATOM 694 C C . SER A 1 94 ? 16.453 -0.344 -2.801 1 89 94 SER A C 1
ATOM 696 O O . SER A 1 94 ? 15.555 -0.978 -2.23 1 89 94 SER A O 1
ATOM 698 N N . GLY A 1 95 ? 17.078 0.686 -2.213 1 92.81 95 GLY A N 1
ATOM 699 C CA . GLY A 1 95 ? 16.75 1.085 -0.855 1 92.81 95 GLY A CA 1
ATOM 700 C C . GLY A 1 95 ? 15.258 1.292 -0.641 1 92.81 95 GLY A C 1
ATOM 701 O O . GLY A 1 95 ? 14.703 0.873 0.379 1 92.81 95 GLY A O 1
ATOM 702 N N . GLY A 1 96 ? 14.617 1.982 -1.603 1 93.06 96 GLY A N 1
ATOM 703 C CA . GLY A 1 96 ? 13.18 2.195 -1.511 1 93.06 96 GLY A CA 1
ATOM 704 C C . GLY A 1 96 ? 12.391 0.903 -1.48 1 93.06 96 GLY A C 1
ATOM 705 O O . GLY A 1 96 ? 11.453 0.761 -0.69 1 93.06 96 GLY A O 1
ATOM 706 N N . ASN A 1 97 ? 12.727 -0.036 -2.301 1 92.62 97 ASN A N 1
ATOM 707 C CA . ASN A 1 97 ? 12.062 -1.335 -2.34 1 92.62 97 ASN A CA 1
ATOM 708 C C . ASN A 1 97 ? 12.281 -2.113 -1.044 1 92.62 97 ASN A C 1
ATOM 710 O O . ASN A 1 97 ? 11.367 -2.781 -0.558 1 92.62 97 ASN A O 1
ATOM 714 N N . VAL A 1 98 ? 13.484 -2.086 -0.497 1 94.31 98 VAL A N 1
ATOM 715 C CA . VAL A 1 98 ? 13.797 -2.777 0.749 1 94.31 98 VAL A CA 1
ATOM 716 C C . VAL A 1 98 ? 12.992 -2.166 1.895 1 94.31 98 VAL A C 1
ATOM 718 O O . VAL A 1 98 ? 12.461 -2.889 2.742 1 94.31 98 VAL A O 1
ATOM 721 N N . LYS A 1 99 ? 12.906 -0.862 1.889 1 94.69 99 LYS A N 1
ATOM 722 C CA . LYS A 1 99 ? 12.062 -0.196 2.879 1 94.69 99 LYS A CA 1
ATOM 723 C C . LYS A 1 99 ? 10.625 -0.688 2.795 1 94.69 99 LYS A C 1
ATOM 725 O O . LYS A 1 99 ? 9.992 -0.958 3.818 1 94.69 99 LYS A O 1
ATOM 730 N N . ASN A 1 100 ? 10.094 -0.777 1.593 1 92.25 100 ASN A N 1
ATOM 731 C CA . ASN A 1 100 ? 8.734 -1.277 1.42 1 92.25 100 ASN A CA 1
ATOM 732 C C . ASN A 1 100 ? 8.594 -2.709 1.929 1 92.25 100 ASN A C 1
ATOM 734 O O . ASN A 1 100 ? 7.586 -3.059 2.541 1 92.25 100 ASN A O 1
ATOM 738 N N . GLU A 1 101 ? 9.555 -3.545 1.673 1 92.94 101 GLU A N 1
ATOM 739 C CA . GLU A 1 101 ? 9.555 -4.914 2.18 1 92.94 101 GLU A CA 1
ATOM 740 C C . GLU A 1 101 ? 9.57 -4.938 3.707 1 92.94 101 GLU A C 1
ATOM 742 O O . GLU A 1 101 ? 8.883 -5.754 4.324 1 92.94 101 GLU A O 1
ATOM 747 N N . PHE A 1 102 ? 10.383 -4.047 4.297 1 95.44 102 PHE A N 1
ATOM 748 C CA . PHE A 1 102 ? 10.43 -3.912 5.75 1 95.44 102 PHE A CA 1
ATOM 749 C C . PHE A 1 102 ? 9.039 -3.629 6.312 1 95.44 102 PHE A C 1
ATOM 751 O O . PHE A 1 102 ? 8.602 -4.285 7.258 1 95.44 102 PHE A O 1
ATOM 758 N N . VAL A 1 103 ? 8.352 -2.709 5.738 1 94.94 103 VAL A N 1
ATOM 759 C CA . VAL A 1 103 ? 7.043 -2.326 6.25 1 94.94 103 VAL A CA 1
ATOM 760 C C . VAL A 1 103 ? 6.074 -3.5 6.117 1 94.94 103 VAL A C 1
ATOM 762 O O . VAL A 1 103 ? 5.309 -3.787 7.039 1 94.94 103 VAL A O 1
ATOM 765 N N . ALA A 1 104 ? 6.125 -4.164 4.977 1 92.19 104 ALA A N 1
ATOM 766 C CA . ALA A 1 104 ? 5.285 -5.344 4.773 1 92.19 104 ALA A CA 1
ATOM 767 C C . ALA A 1 104 ? 5.617 -6.434 5.785 1 92.19 104 ALA A C 1
ATOM 769 O O . ALA A 1 104 ? 4.715 -7.062 6.348 1 92.19 104 ALA A O 1
ATOM 770 N N . TRP A 1 105 ? 6.875 -6.66 5.988 1 94.06 105 TRP A N 1
ATOM 771 C CA . TRP A 1 105 ? 7.332 -7.641 6.973 1 94.06 105 TRP A CA 1
ATOM 772 C C . TRP A 1 105 ? 6.836 -7.281 8.367 1 94.06 105 TRP A C 1
ATOM 774 O O . TRP A 1 105 ? 6.355 -8.148 9.102 1 94.06 105 TRP A O 1
ATOM 784 N N . ALA A 1 106 ? 6.957 -6.023 8.703 1 95.69 106 ALA A N 1
ATOM 785 C CA . ALA A 1 106 ? 6.547 -5.543 10.016 1 95.69 106 ALA A CA 1
ATOM 786 C C . ALA A 1 106 ? 5.051 -5.766 10.234 1 95.69 106 ALA A C 1
ATOM 788 O O . ALA A 1 106 ? 4.641 -6.223 11.305 1 95.69 106 ALA A O 1
ATOM 789 N N . HIS A 1 107 ? 4.305 -5.379 9.25 1 93.31 107 HIS A N 1
ATOM 790 C CA . HIS A 1 107 ? 2.867 -5.605 9.32 1 93.31 107 HIS A CA 1
ATOM 791 C C . HIS A 1 107 ? 2.553 -7.074 9.594 1 93.31 107 HIS A C 1
ATOM 793 O O . HIS A 1 107 ? 1.744 -7.387 10.469 1 93.31 107 HIS A O 1
ATOM 799 N N . ASN A 1 108 ? 3.176 -7.926 8.867 1 91.62 108 ASN A N 1
ATOM 800 C CA . ASN A 1 108 ? 2.951 -9.359 9.031 1 91.62 108 ASN A CA 1
ATOM 801 C C . ASN A 1 108 ? 3.424 -9.852 10.398 1 91.62 108 ASN A C 1
ATOM 803 O O . ASN A 1 108 ? 2.783 -10.703 11.008 1 91.62 108 ASN A O 1
ATOM 807 N N . TYR A 1 109 ? 4.535 -9.352 10.828 1 94.31 109 TYR A N 1
ATOM 808 C CA . TYR A 1 109 ? 5.086 -9.719 12.125 1 94.31 109 TYR A CA 1
ATOM 809 C C . TYR A 1 109 ? 4.066 -9.492 13.234 1 94.31 109 TYR A C 1
ATOM 811 O O . TYR A 1 109 ? 3.809 -10.383 14.047 1 94.31 109 TYR A O 1
ATOM 819 N N . PHE A 1 110 ? 3.453 -8.359 13.227 1 94.75 110 PHE A N 1
ATOM 820 C CA . PHE A 1 110 ? 2.531 -8.039 14.312 1 94.75 110 PHE A CA 1
ATOM 821 C C . PHE A 1 110 ? 1.192 -8.742 14.109 1 94.75 110 PHE A C 1
ATOM 823 O O . PHE A 1 110 ? 0.491 -9.047 15.07 1 94.75 110 PHE A O 1
ATOM 830 N N . LYS A 1 111 ? 0.821 -8.938 12.875 1 91.38 111 LYS A N 1
ATOM 831 C CA . LYS A 1 111 ? -0.368 -9.742 12.602 1 91.38 111 LYS A CA 1
ATOM 832 C C . LYS A 1 111 ? -0.229 -11.148 13.172 1 91.38 111 LYS A C 1
ATOM 834 O O . LYS A 1 111 ? -1.163 -11.672 13.781 1 91.38 111 LYS A O 1
ATOM 839 N N . LEU A 1 112 ? 0.916 -11.742 13.023 1 90.69 112 LEU A N 1
ATOM 840 C CA . LEU A 1 112 ? 1.163 -13.117 13.453 1 90.69 112 LEU A CA 1
ATOM 841 C C . LEU A 1 112 ? 1.46 -13.172 14.953 1 90.69 112 LEU A C 1
ATOM 843 O O . LEU A 1 112 ? 1.373 -14.234 15.562 1 90.69 112 LEU A O 1
ATOM 847 N N . ASN A 1 113 ? 1.878 -12.031 15.477 1 94.81 113 ASN A N 1
ATOM 848 C CA . ASN A 1 113 ? 2.188 -11.914 16.891 1 94.81 113 ASN A CA 1
ATOM 849 C C . ASN A 1 113 ? 1.396 -10.789 17.562 1 94.81 113 ASN A C 1
ATOM 851 O O . ASN A 1 113 ? 1.976 -9.805 18.031 1 94.81 113 ASN A O 1
ATOM 855 N N . PRO A 1 114 ? 0.124 -10.961 17.703 1 92.75 114 PRO A N 1
ATOM 856 C CA . PRO A 1 114 ? -0.733 -9.859 18.141 1 92.75 114 PRO A CA 1
ATOM 857 C C . PRO A 1 114 ? -0.426 -9.414 19.578 1 92.75 114 PRO A C 1
ATOM 859 O O . PRO A 1 114 ? -0.763 -8.289 19.953 1 92.75 114 PRO A O 1
ATOM 862 N N . THR A 1 115 ? 0.247 -10.234 20.391 1 94.5 115 THR A N 1
ATOM 863 C CA . THR A 1 115 ? 0.536 -9.891 21.781 1 94.5 115 THR A CA 1
ATOM 864 C C . THR A 1 115 ? 1.972 -9.391 21.922 1 94.5 115 THR A C 1
ATOM 866 O O . THR A 1 115 ? 2.422 -9.094 23.031 1 94.5 115 THR A O 1
ATOM 869 N N . ALA A 1 116 ? 2.658 -9.344 20.781 1 96.06 116 ALA A N 1
ATOM 870 C CA . ALA A 1 116 ? 4.035 -8.859 20.844 1 96.06 116 ALA A CA 1
ATOM 871 C C . ALA A 1 116 ? 4.09 -7.434 21.375 1 96.06 116 ALA A C 1
ATOM 873 O O . ALA A 1 116 ? 3.248 -6.602 21.031 1 96.06 116 ALA A O 1
ATOM 874 N N . GLU A 1 117 ? 5.066 -7.195 22.234 1 96.19 117 GLU A N 1
ATOM 875 C CA . GLU A 1 117 ? 5.285 -5.836 22.719 1 96.19 117 GLU A CA 1
ATOM 876 C C . GLU A 1 117 ? 5.762 -4.914 21.594 1 96.19 117 GLU A C 1
ATOM 878 O O . GLU A 1 117 ? 6.445 -5.355 20.672 1 96.19 117 GLU A O 1
ATOM 883 N N . ASP A 1 118 ? 5.387 -3.664 21.781 1 96.88 118 ASP A N 1
ATOM 884 C CA . ASP A 1 118 ? 5.902 -2.666 20.859 1 96.88 118 ASP A CA 1
ATOM 885 C C . ASP A 1 118 ? 7.41 -2.488 21.016 1 96.88 118 ASP A C 1
ATOM 887 O O . ASP A 1 118 ? 7.977 -2.869 22.047 1 96.88 118 ASP A O 1
ATOM 891 N N . MET A 1 119 ? 8.062 -2.027 19.984 1 98.31 119 MET A N 1
ATOM 892 C CA . MET A 1 119 ? 9.461 -1.625 19.969 1 98.31 119 MET A CA 1
ATOM 893 C C . MET A 1 119 ? 9.68 -0.454 19.016 1 98.31 119 MET A C 1
ATOM 895 O O . MET A 1 119 ? 8.781 -0.09 18.25 1 98.31 119 MET A O 1
ATOM 899 N N . SER A 1 120 ? 10.812 0.17 19.125 1 98.56 120 SER A N 1
ATOM 900 C CA . SER A 1 120 ? 11.07 1.294 18.234 1 98.56 120 SER A CA 1
ATOM 901 C C . SER A 1 120 ? 11.164 0.835 16.781 1 98.56 120 SER A C 1
ATOM 903 O O . SER A 1 120 ? 11.531 -0.308 16.516 1 98.56 120 SER A O 1
ATOM 905 N N . ALA A 1 121 ? 10.836 1.73 15.883 1 98.44 121 ALA A N 1
ATOM 906 C CA . ALA A 1 121 ? 10.969 1.44 14.461 1 98.44 121 ALA A CA 1
ATOM 907 C C . ALA A 1 121 ? 12.391 1.008 14.117 1 98.44 121 ALA A C 1
ATOM 909 O O . ALA A 1 121 ? 12.594 0.117 13.289 1 98.44 121 ALA A O 1
ATOM 910 N N . LYS A 1 122 ? 13.391 1.609 14.75 1 98.5 122 LYS A N 1
ATOM 911 C CA . LYS A 1 122 ? 14.781 1.238 14.531 1 98.5 122 LYS A CA 1
ATOM 912 C C . LYS A 1 122 ? 15.039 -0.212 14.93 1 98.5 122 LYS A C 1
ATOM 914 O O . LYS A 1 122 ? 15.617 -0.983 14.164 1 98.5 122 LYS A O 1
ATOM 919 N N . LYS A 1 123 ? 14.602 -0.582 16.078 1 98.62 123 LYS A N 1
ATOM 920 C CA . LYS A 1 123 ? 14.781 -1.952 16.562 1 98.62 123 LYS A CA 1
ATOM 921 C C . LYS A 1 123 ? 14.023 -2.939 15.672 1 98.62 123 LYS A C 1
ATOM 923 O O . LYS A 1 123 ? 14.516 -4.035 15.391 1 98.62 123 LYS A O 1
ATOM 928 N N . LEU A 1 124 ? 12.852 -2.57 15.312 1 98.5 124 LEU A N 1
ATOM 929 C CA . LEU A 1 124 ? 12.055 -3.422 14.438 1 98.5 124 LEU A CA 1
ATOM 930 C C . LEU A 1 124 ? 12.758 -3.654 13.109 1 98.5 124 LEU A C 1
ATOM 932 O O . LEU A 1 124 ? 12.75 -4.77 12.586 1 98.5 124 LEU A O 1
ATOM 936 N N . TYR A 1 125 ? 13.375 -2.598 12.531 1 98.44 125 TYR A N 1
ATOM 937 C CA . TYR A 1 125 ? 14.117 -2.75 11.289 1 98.44 125 TYR A CA 1
ATOM 938 C C . TYR A 1 125 ? 15.305 -3.691 11.484 1 98.44 125 TYR A C 1
ATOM 940 O O . TYR A 1 125 ? 15.617 -4.492 10.602 1 98.44 125 TYR A O 1
ATOM 948 N N . GLN A 1 126 ? 15.969 -3.578 12.602 1 98.25 126 GLN A N 1
ATOM 949 C CA . GLN A 1 126 ? 17.078 -4.48 12.891 1 98.25 126 GLN A CA 1
ATOM 950 C C . GLN A 1 126 ? 16.609 -5.934 12.93 1 98.25 126 GLN A C 1
ATOM 952 O O . GLN A 1 126 ? 17.281 -6.816 12.391 1 98.25 126 GLN A O 1
ATOM 957 N N . LYS A 1 127 ? 15.508 -6.117 13.562 1 97.5 127 LYS A N 1
ATOM 958 C CA . LYS A 1 127 ? 14.93 -7.457 13.602 1 97.5 127 LYS A CA 1
ATOM 959 C C . LYS A 1 127 ? 14.641 -7.973 12.195 1 97.5 127 LYS A C 1
ATOM 961 O O . LYS A 1 127 ? 14.969 -9.117 11.875 1 97.5 127 LYS A O 1
ATOM 966 N N . TYR A 1 128 ? 14.047 -7.148 11.375 1 96.69 128 TYR A N 1
ATOM 967 C CA . TYR A 1 128 ? 13.805 -7.469 9.969 1 96.69 128 TYR A CA 1
ATOM 968 C C . TYR A 1 128 ? 15.102 -7.82 9.258 1 96.69 128 TYR A C 1
ATOM 970 O O . TYR A 1 128 ? 15.203 -8.875 8.617 1 96.69 128 TYR A O 1
ATOM 978 N N . ALA A 1 129 ? 16.109 -6.926 9.336 1 96.56 129 ALA A N 1
ATOM 979 C CA . ALA A 1 129 ? 17.375 -7.094 8.633 1 96.56 129 ALA A CA 1
ATOM 980 C C . ALA A 1 129 ? 18.047 -8.398 9.039 1 96.56 129 ALA A C 1
ATOM 982 O O . ALA A 1 129 ? 18.703 -9.047 8.211 1 96.56 129 ALA A O 1
ATOM 983 N N . GLU A 1 130 ? 17.891 -8.812 10.258 1 94.94 130 GLU A N 1
ATOM 984 C CA . GLU A 1 130 ? 18.469 -10.055 10.758 1 94.94 130 GLU A CA 1
ATOM 985 C C . GLU A 1 130 ? 17.703 -11.266 10.234 1 94.94 130 GLU A C 1
ATOM 987 O O . GLU A 1 130 ? 18.266 -12.359 10.117 1 94.94 130 GLU A O 1
ATOM 992 N N . SER A 1 131 ? 16.5 -11.031 10 1 91.5 131 SER A N 1
ATOM 993 C CA . SER A 1 131 ? 15.633 -12.156 9.648 1 91.5 131 SER A CA 1
ATOM 994 C C . SER A 1 131 ? 15.734 -12.5 8.164 1 91.5 131 SER A C 1
ATOM 996 O O . SER A 1 131 ? 15.406 -13.609 7.758 1 91.5 131 SER A O 1
ATOM 998 N N . VAL A 1 132 ? 16.172 -11.531 7.371 1 88.56 132 VAL A N 1
ATOM 999 C CA . VAL A 1 132 ? 16.172 -11.766 5.93 1 88.56 132 VAL A CA 1
ATOM 1000 C C . VAL A 1 132 ? 17.594 -12.07 5.449 1 88.56 132 VAL A C 1
ATOM 1002 O O . VAL A 1 132 ? 18.531 -11.367 5.82 1 88.56 132 VAL A O 1
ATOM 1005 N N . SER A 1 133 ? 17.719 -13.078 4.703 1 84.06 133 SER A N 1
ATOM 1006 C CA . SER A 1 133 ? 19.047 -13.469 4.238 1 84.06 133 SER A CA 1
ATOM 1007 C C . SER A 1 133 ? 19.219 -13.219 2.744 1 84.06 133 SER A C 1
ATOM 1009 O O . SER A 1 133 ? 20.328 -13.219 2.225 1 84.06 133 SER A O 1
ATOM 1011 N N . HIS A 1 134 ? 18.156 -12.961 2.059 1 84.62 134 HIS A N 1
ATOM 1012 C CA . HIS A 1 134 ? 18.188 -12.859 0.604 1 84.62 134 HIS A CA 1
ATOM 1013 C C . HIS A 1 134 ? 18.531 -11.445 0.153 1 84.62 134 HIS A C 1
ATOM 1015 O O . HIS A 1 134 ? 18.672 -11.188 -1.045 1 84.62 134 HIS A O 1
ATOM 1021 N N . ILE A 1 135 ? 18.703 -10.516 1.087 1 89.25 135 ILE A N 1
ATOM 1022 C CA . ILE A 1 135 ? 19.078 -9.133 0.811 1 89.25 135 ILE A CA 1
ATOM 1023 C C . ILE A 1 135 ? 20.5 -8.891 1.305 1 89.25 135 ILE A C 1
ATOM 1025 O O . ILE A 1 135 ? 20.859 -9.258 2.428 1 89.25 135 ILE A O 1
ATOM 1029 N N . ASP A 1 136 ? 21.328 -8.312 0.449 1 90.25 136 ASP A N 1
ATOM 1030 C CA . ASP A 1 136 ? 22.719 -8.094 0.853 1 90.25 136 ASP A CA 1
ATOM 1031 C C . ASP A 1 136 ? 22.828 -6.922 1.827 1 90.25 136 ASP A C 1
ATOM 1033 O O . ASP A 1 136 ? 21.859 -6.184 2.029 1 90.25 136 ASP A O 1
ATOM 1037 N N . SER A 1 137 ? 23.953 -6.805 2.424 1 94.06 137 SER A N 1
ATOM 1038 C CA . SER A 1 137 ? 24.172 -5.836 3.49 1 94.06 137 SER A CA 1
ATOM 1039 C C . SER A 1 137 ? 24.031 -4.406 2.979 1 94.06 137 SER A C 1
ATOM 1041 O O . SER A 1 137 ? 23.5 -3.541 3.678 1 94.06 137 SER A O 1
ATOM 1043 N N . GLU A 1 138 ? 24.5 -4.148 1.774 1 94 138 GLU A N 1
ATOM 1044 C CA . GLU A 1 138 ? 24.406 -2.803 1.213 1 94 138 GLU A CA 1
ATOM 1045 C C . GLU A 1 138 ? 22.953 -2.391 1.006 1 94 138 GLU A C 1
ATOM 1047 O O . GLU A 1 138 ? 22.562 -1.278 1.365 1 94 138 GLU A O 1
ATOM 1052 N N . ALA A 1 139 ? 22.188 -3.295 0.464 1 93.75 139 ALA A N 1
ATOM 1053 C CA . ALA A 1 139 ? 20.766 -3.031 0.248 1 93.75 139 ALA A CA 1
ATOM 1054 C C . ALA A 1 139 ? 20.047 -2.826 1.573 1 93.75 139 ALA A C 1
ATOM 1056 O O . ALA A 1 139 ? 19.156 -1.966 1.681 1 93.75 139 ALA A O 1
ATOM 1057 N N . LYS A 1 140 ? 20.406 -3.594 2.582 1 96 140 LYS A N 1
ATOM 1058 C CA . LYS A 1 140 ? 19.812 -3.438 3.91 1 96 140 LYS A CA 1
ATOM 1059 C C . LYS A 1 140 ? 20.125 -2.057 4.484 1 96 140 LYS A C 1
ATOM 1061 O O . LYS A 1 140 ? 19.234 -1.408 5.059 1 96 140 LYS A O 1
ATOM 1066 N N . GLU A 1 141 ? 21.328 -1.66 4.301 1 95.88 141 GLU A N 1
ATOM 1067 C CA . GLU A 1 141 ? 21.734 -0.345 4.785 1 95.88 141 GLU A CA 1
ATOM 1068 C C . GLU A 1 141 ? 20.969 0.768 4.062 1 95.88 141 GLU A C 1
ATOM 1070 O O . GLU A 1 141 ? 20.531 1.734 4.691 1 95.88 141 GLU A O 1
ATOM 1075 N N . GLN A 1 142 ? 20.859 0.635 2.775 1 95.5 142 GLN A N 1
ATOM 1076 C CA . GLN A 1 142 ? 20.109 1.612 2.004 1 95.5 142 GLN A CA 1
ATOM 1077 C C . GLN A 1 142 ? 18.641 1.633 2.436 1 95.5 142 GLN A C 1
ATOM 1079 O O . GLN A 1 142 ? 18.031 2.701 2.541 1 95.5 142 GLN A O 1
ATOM 1084 N N . GLY A 1 143 ? 18.078 0.405 2.66 1 96.44 143 GLY A N 1
ATOM 1085 C CA . GLY A 1 143 ? 16.703 0.317 3.137 1 96.44 143 GLY A CA 1
ATOM 1086 C C . GLY A 1 143 ? 16.484 1.021 4.461 1 96.44 143 GLY A C 1
ATOM 1087 O O . GLY A 1 143 ? 15.477 1.705 4.648 1 96.44 143 GLY A O 1
ATOM 1088 N N . TYR A 1 144 ? 17.422 0.873 5.344 1 97.62 144 TYR A N 1
ATOM 1089 C CA . TYR A 1 144 ? 17.359 1.553 6.633 1 97.62 144 TYR A CA 1
ATOM 1090 C C . TYR A 1 144 ? 17.359 3.066 6.453 1 97.62 144 TYR A C 1
ATOM 1092 O O . TYR A 1 144 ? 16.547 3.768 7.055 1 97.62 144 TYR A O 1
ATOM 1100 N N . ALA A 1 145 ? 18.281 3.535 5.633 1 97.69 145 ALA A N 1
ATOM 1101 C CA . ALA A 1 145 ? 18.406 4.973 5.395 1 97.69 145 ALA A CA 1
ATOM 1102 C C . ALA A 1 145 ? 17.109 5.539 4.824 1 97.69 145 ALA A C 1
ATOM 1104 O O . ALA A 1 145 ? 16.641 6.602 5.25 1 97.69 145 ALA A O 1
ATOM 1105 N N . VAL A 1 146 ? 16.516 4.836 3.922 1 97 146 VAL A N 1
ATOM 1106 C CA . VAL A 1 146 ? 15.25 5.285 3.33 1 97 146 VAL A CA 1
ATOM 1107 C C . VAL A 1 146 ? 14.133 5.199 4.363 1 97 146 VAL A C 1
ATOM 1109 O O . VAL A 1 146 ? 13.273 6.082 4.438 1 97 146 VAL A O 1
ATOM 1112 N N . ALA A 1 147 ? 14.125 4.16 5.227 1 97.44 147 ALA A N 1
ATOM 1113 C CA . ALA A 1 147 ? 13.086 3.979 6.242 1 97.44 147 ALA A CA 1
ATOM 1114 C C . ALA A 1 147 ? 13.078 5.145 7.227 1 97.44 147 ALA A C 1
ATOM 1116 O O . ALA A 1 147 ? 12.031 5.473 7.793 1 97.44 147 ALA A O 1
ATOM 1117 N N . ARG A 1 148 ? 14.156 5.793 7.363 1 97.81 148 ARG A N 1
ATOM 1118 C CA . ARG A 1 148 ? 14.266 6.91 8.297 1 97.81 148 ARG A CA 1
ATOM 1119 C C . ARG A 1 148 ? 13.438 8.102 7.816 1 97.81 148 ARG A C 1
ATOM 1121 O O . ARG A 1 148 ? 13.234 9.055 8.562 1 97.81 148 ARG A O 1
ATOM 1128 N N . PHE A 1 149 ? 12.883 8.047 6.645 1 97.38 149 PHE A N 1
ATOM 1129 C CA . PHE A 1 149 ? 11.984 9.102 6.188 1 97.38 149 PHE A CA 1
ATOM 1130 C C . PHE A 1 149 ? 10.727 9.148 7.043 1 97.38 149 PHE A C 1
ATOM 1132 O O . PHE A 1 149 ? 10.023 10.164 7.062 1 97.38 149 PHE A O 1
ATOM 1139 N N . PHE A 1 150 ? 10.43 8.102 7.809 1 97.19 150 PHE A N 1
ATOM 1140 C CA . PHE A 1 150 ? 9.312 8.117 8.742 1 97.19 150 PHE A CA 1
ATOM 1141 C C . PHE A 1 150 ? 9.508 9.188 9.805 1 97.19 150 PHE A C 1
ATOM 1143 O O . PHE A 1 150 ? 8.555 9.617 10.461 1 97.19 150 PHE A O 1
ATOM 1150 N N . GLU A 1 151 ? 10.711 9.664 9.93 1 98.06 151 GLU A N 1
ATOM 1151 C CA . GLU A 1 151 ? 11.008 10.695 10.93 1 98.06 151 GLU A CA 1
ATOM 1152 C C . GLU A 1 151 ? 10.297 12 10.602 1 98.06 151 GLU A C 1
ATOM 1154 O O . GLU A 1 151 ? 10.008 12.797 11.5 1 98.06 151 GLU A O 1
ATOM 1159 N N . ILE A 1 152 ? 9.961 12.18 9.406 1 97.38 152 ILE A N 1
ATOM 1160 C CA . ILE A 1 152 ? 9.375 13.453 8.992 1 97.38 152 ILE A CA 1
ATOM 1161 C C . ILE A 1 152 ? 7.883 13.469 9.328 1 97.38 152 ILE A C 1
ATOM 1163 O O . ILE A 1 152 ? 7.426 14.312 10.102 1 97.38 152 ILE A O 1
ATOM 1167 N N . PRO A 1 153 ? 7.113 12.484 8.906 1 95.31 153 PRO A N 1
ATOM 1168 C CA . PRO A 1 153 ? 5.688 12.547 9.242 1 95.31 153 PRO A CA 1
ATOM 1169 C C . PRO A 1 153 ? 5.418 12.25 10.719 1 95.31 153 PRO A C 1
ATOM 1171 O O . PRO A 1 153 ? 4.359 12.602 11.234 1 95.31 153 PRO A O 1
ATOM 1174 N N . PHE A 1 154 ? 6.312 11.617 11.414 1 96.88 154 PHE A N 1
ATOM 1175 C CA . PHE A 1 154 ? 6.109 11.352 12.828 1 96.88 154 PHE A CA 1
ATOM 1176 C C . PHE A 1 154 ? 6.699 12.461 13.688 1 96.88 154 PHE A C 1
ATOM 1178 O O . PHE A 1 154 ? 6.363 12.594 14.867 1 96.88 154 PHE A O 1
ATOM 1185 N N . GLY A 1 155 ? 7.609 13.211 13.117 1 97.44 155 GLY A N 1
ATOM 1186 C CA . GLY A 1 155 ? 8.219 14.32 13.828 1 97.44 155 GLY A CA 1
ATOM 1187 C C . GLY A 1 155 ? 9.047 13.875 15.023 1 97.44 155 GLY A C 1
ATOM 1188 O O . GLY A 1 155 ? 9.023 14.523 16.078 1 97.44 155 GLY A O 1
ATOM 1189 N N . MET A 1 156 ? 9.664 12.797 14.977 1 97.5 156 MET A N 1
ATOM 1190 C CA . MET A 1 156 ? 10.531 12.281 16.031 1 97.5 156 MET A CA 1
ATOM 1191 C C . MET A 1 156 ? 11.555 11.305 15.469 1 97.5 156 MET A C 1
ATOM 1193 O O . MET A 1 156 ? 11.391 10.797 14.359 1 97.5 156 MET A O 1
ATOM 1197 N N . PRO A 1 157 ? 12.664 11 16.188 1 97.62 157 PRO A N 1
ATOM 1198 C CA . PRO A 1 157 ? 13.711 10.094 15.695 1 97.62 157 PRO A CA 1
ATOM 1199 C C . PRO A 1 157 ? 13.195 8.672 15.477 1 97.62 157 PRO A C 1
ATOM 1201 O O . PRO A 1 157 ? 12.352 8.188 16.234 1 97.62 157 PRO A O 1
ATOM 1204 N N . PHE A 1 158 ? 13.82 8.047 14.477 1 98 158 PHE A N 1
ATOM 1205 C CA . PHE A 1 158 ? 13.453 6.688 14.102 1 98 158 PHE A CA 1
ATOM 1206 C C . PHE A 1 158 ? 13.602 5.742 15.289 1 98 158 PHE A C 1
ATOM 1208 O O . PHE A 1 158 ? 12.883 4.746 15.391 1 98 158 PHE A O 1
ATOM 1215 N N . SER A 1 159 ? 14.453 6.051 16.266 1 98.19 159 SER A N 1
ATOM 1216 C CA . SER A 1 159 ? 14.734 5.25 17.453 1 98.19 159 SER A CA 1
ATOM 1217 C C . SER A 1 159 ? 13.641 5.414 18.5 1 98.19 159 SER A C 1
ATOM 1219 O O . SER A 1 159 ? 13.625 4.707 19.516 1 98.19 159 SER A O 1
ATOM 1221 N N . GLU A 1 160 ? 12.68 6.312 18.234 1 98.31 160 GLU A N 1
ATOM 1222 C CA . GLU A 1 160 ? 11.625 6.559 19.219 1 98.31 160 GLU A CA 1
ATOM 1223 C C . GLU A 1 160 ? 10.258 6.191 18.641 1 98.31 160 GLU A C 1
ATOM 1225 O O . GLU A 1 160 ? 9.336 5.863 19.391 1 98.31 160 GLU A O 1
ATOM 1230 N N . ILE A 1 161 ? 10.109 6.238 17.359 1 98.31 161 ILE A N 1
ATOM 1231 C CA . ILE A 1 161 ? 8.836 5.988 16.688 1 98.31 161 ILE A CA 1
ATOM 1232 C C . ILE A 1 161 ? 8.352 4.578 17.016 1 98.31 161 ILE A C 1
ATOM 1234 O O . ILE A 1 161 ? 9.141 3.629 17.016 1 98.31 161 ILE A O 1
ATOM 1238 N N . SER A 1 162 ? 7.07 4.402 17.297 1 98.25 162 SER A N 1
ATOM 1239 C CA . SER A 1 162 ? 6.449 3.1 17.5 1 98.25 162 SER A CA 1
ATOM 1240 C C . SER A 1 162 ? 6.594 2.209 16.281 1 98.25 162 SER A C 1
ATOM 1242 O O . SER A 1 162 ? 6.156 2.574 15.188 1 98.25 162 SER A O 1
ATOM 1244 N N . GLY A 1 163 ? 7.176 1.027 16.531 1 98 163 GLY A N 1
ATOM 1245 C CA . GLY A 1 163 ? 7.23 0.051 15.461 1 98 163 GLY A CA 1
ATOM 1246 C C . GLY A 1 163 ? 5.863 -0.407 15 1 98 163 GLY A C 1
ATOM 1247 O O . GLY A 1 163 ? 5.645 -0.625 13.805 1 98 163 GLY A O 1
ATOM 1248 N N . LYS A 1 164 ? 4.895 -0.507 15.883 1 96.56 164 LYS A N 1
ATOM 1249 C CA . LYS A 1 164 ? 3.52 -0.863 15.539 1 96.56 164 LYS A CA 1
ATOM 1250 C C . LYS A 1 164 ? 2.889 0.194 14.641 1 96.56 164 LYS A C 1
ATOM 1252 O O . LYS A 1 164 ? 2.16 -0.137 13.703 1 96.56 164 LYS A O 1
ATOM 1257 N N . ALA A 1 165 ? 3.229 1.454 14.945 1 95.12 165 ALA A N 1
ATOM 1258 C CA . ALA A 1 165 ? 2.688 2.531 14.117 1 95.12 165 ALA A CA 1
ATOM 1259 C C . ALA A 1 165 ? 3.236 2.459 12.695 1 95.12 165 ALA A C 1
ATOM 1261 O O . ALA A 1 165 ? 2.486 2.607 11.727 1 95.12 165 ALA A O 1
ATOM 1262 N N . VAL A 1 166 ? 4.523 2.18 12.609 1 95.75 166 VAL A N 1
ATOM 1263 C CA . VAL A 1 166 ? 5.168 2.07 11.305 1 95.75 166 VAL A CA 1
ATOM 1264 C C . VAL A 1 166 ? 4.598 0.877 10.547 1 95.75 166 VAL A C 1
ATOM 1266 O O . VAL A 1 166 ? 4.395 0.947 9.328 1 95.75 166 VAL A O 1
ATOM 1269 N N . SER A 1 167 ? 4.309 -0.195 11.211 1 93.62 167 SER A N 1
ATOM 1270 C CA . SER A 1 167 ? 3.791 -1.41 10.594 1 93.62 167 SER A CA 1
ATOM 1271 C C . SER A 1 167 ? 2.422 -1.171 9.969 1 93.62 167 SER A C 1
ATOM 1273 O O . SER A 1 167 ? 2.014 -1.896 9.055 1 93.62 167 SER A O 1
ATOM 1275 N N . GLY A 1 168 ? 1.731 -0.202 10.422 1 87.62 168 GLY A N 1
ATOM 1276 C CA . GLY A 1 168 ? 0.42 0.129 9.891 1 87.62 168 GLY A CA 1
ATOM 1277 C C . GLY A 1 168 ? 0.471 1.142 8.758 1 87.62 168 GLY A C 1
ATOM 1278 O O . GLY A 1 168 ? -0.558 1.471 8.172 1 87.62 168 GLY A O 1
ATOM 1279 N N . ALA A 1 169 ? 1.641 1.643 8.508 1 79.19 169 ALA A N 1
ATOM 1280 C CA . ALA A 1 169 ? 1.79 2.74 7.551 1 79.19 169 ALA A CA 1
ATOM 1281 C C . ALA A 1 169 ? 1.892 2.215 6.121 1 79.19 169 ALA A C 1
ATOM 1283 O O . ALA A 1 169 ? 2.107 2.986 5.184 1 79.19 169 ALA A O 1
ATOM 1284 N N . GLY A 1 170 ? 1.63 0.971 5.926 1 68.62 170 GLY A N 1
ATOM 1285 C CA . GLY A 1 170 ? 1.676 0.406 4.586 1 68.62 170 GLY A CA 1
ATOM 1286 C C . GLY A 1 170 ? 0.391 0.614 3.805 1 68.62 170 GLY A C 1
ATOM 1287 O O . GLY A 1 170 ? -0.607 1.083 4.355 1 68.62 170 GLY A O 1
ATOM 1288 N N . GLY A 1 171 ? 0.338 0.748 2.393 1 63.06 171 GLY A N 1
ATOM 1289 C CA . GLY A 1 171 ? -0.847 0.796 1.552 1 63.06 171 GLY A CA 1
ATOM 1290 C C . GLY A 1 171 ? -0.754 1.836 0.45 1 63.06 171 GLY A C 1
ATOM 1291 O O . GLY A 1 171 ? 0.204 2.611 0.4 1 63.06 171 GLY A O 1
ATOM 1292 N N . SER A 1 172 ? -1.698 1.604 -0.377 1 61 172 SER A N 1
ATOM 1293 C CA . SER A 1 172 ? -1.77 2.564 -1.472 1 61 172 SER A CA 1
ATOM 1294 C C . SER A 1 172 ? -2.041 3.973 -0.954 1 61 172 SER A C 1
ATOM 1296 O O . SER A 1 172 ? -2.91 4.168 -0.101 1 61 172 SER A O 1
ATOM 1298 N N . ARG A 1 173 ? -1.157 4.789 -1.293 1 64.44 173 ARG A N 1
ATOM 1299 C CA . ARG A 1 173 ? -1.243 6.152 -0.778 1 64.44 173 ARG A CA 1
ATOM 1300 C C . ARG A 1 173 ? -2.088 7.031 -1.693 1 64.44 173 ARG A C 1
ATOM 1302 O O . ARG A 1 173 ? -1.802 7.152 -2.887 1 64.44 173 ARG A O 1
ATOM 1309 N N . PRO A 1 174 ? -3.133 7.5 -1.142 1 79.06 174 PRO A N 1
ATOM 1310 C CA . PRO A 1 174 ? -3.793 8.539 -1.93 1 79.06 174 PRO A CA 1
ATOM 1311 C C . PRO A 1 174 ? -2.873 9.719 -2.234 1 79.06 174 PRO A C 1
ATOM 1313 O O . PRO A 1 174 ? -1.859 9.914 -1.558 1 79.06 174 PRO A O 1
ATOM 1316 N N . ARG A 1 175 ? -3.076 10.352 -3.297 1 89.38 175 ARG A N 1
ATOM 1317 C CA . ARG A 1 175 ? -2.27 11.492 -3.713 1 89.38 175 ARG A CA 1
ATOM 1318 C C . ARG A 1 175 ? -2.537 12.703 -2.826 1 89.38 175 ARG A C 1
ATOM 1320 O O . ARG A 1 175 ? -3.545 12.75 -2.117 1 89.38 175 ARG A O 1
ATOM 1327 N N . ASP A 1 176 ? -1.589 13.516 -2.771 1 94 176 ASP A N 1
ATOM 1328 C CA . ASP A 1 176 ? -1.701 14.797 -2.08 1 94 176 ASP A CA 1
ATOM 1329 C C . ASP A 1 176 ? -1.685 15.961 -3.07 1 94 176 ASP A C 1
ATOM 1331 O O . ASP A 1 176 ? -1.005 15.898 -4.098 1 94 176 ASP A O 1
ATOM 1335 N N . LEU A 1 177 ? -2.453 16.953 -2.822 1 96 177 LEU A N 1
ATOM 1336 C CA . LEU A 1 177 ? -2.541 18.141 -3.664 1 96 177 LEU A CA 1
ATOM 1337 C C . LEU A 1 177 ? -1.917 19.344 -2.969 1 96 177 LEU A C 1
ATOM 1339 O O . LEU A 1 177 ? -2.432 19.812 -1.951 1 96 177 LEU A O 1
ATOM 1343 N N . TYR A 1 178 ? -0.799 19.844 -3.514 1 97.31 178 TYR A N 1
ATOM 1344 C CA . TYR A 1 178 ? -0.101 21 -2.977 1 97.31 178 TYR A CA 1
ATOM 1345 C C . TYR A 1 178 ? -0.836 22.281 -3.326 1 97.31 178 TYR A C 1
ATOM 1347 O O . TYR A 1 178 ? -1.111 22.562 -4.496 1 97.31 178 TYR A O 1
ATOM 1355 N N . ILE A 1 179 ? -1.148 23.094 -2.332 1 97.5 179 ILE A N 1
ATOM 1356 C CA . ILE A 1 179 ? -1.942 24.297 -2.523 1 97.5 179 ILE A CA 1
ATOM 1357 C C . ILE A 1 179 ? -1.047 25.438 -3.025 1 97.5 179 ILE A C 1
ATOM 1359 O O . ILE A 1 179 ? 0.009 25.703 -2.445 1 97.5 179 ILE A O 1
ATOM 1363 N N . LEU A 1 180 ? -1.522 26.156 -4.016 1 97.5 180 LEU A N 1
ATOM 1364 C CA . LEU A 1 180 ? -0.68 27.156 -4.66 1 97.5 180 LEU A CA 1
ATOM 1365 C C . LEU A 1 180 ? -1.083 28.562 -4.23 1 97.5 180 LEU A C 1
ATOM 1367 O O . LEU A 1 180 ? -0.261 29.484 -4.254 1 97.5 180 LEU A O 1
ATOM 1371 N N . ASN A 1 181 ? -2.395 28.672 -3.844 1 97.62 181 ASN A N 1
ATOM 1372 C CA . ASN A 1 181 ? -2.854 30.062 -3.693 1 97.62 181 ASN A CA 1
ATOM 1373 C C . ASN A 1 181 ? -3.51 30.281 -2.334 1 97.62 181 ASN A C 1
ATOM 1375 O O . ASN A 1 181 ? -4.43 31.094 -2.211 1 97.62 181 ASN A O 1
ATOM 1379 N N . GLY A 1 182 ? -3.064 29.5 -1.333 1 97.62 182 GLY A N 1
ATOM 1380 C CA . GLY A 1 182 ? -3.375 29.859 0.042 1 97.62 182 GLY A CA 1
ATOM 1381 C C . GLY A 1 182 ? -4.379 28.922 0.688 1 97.62 182 GLY A C 1
ATOM 1382 O O . GLY A 1 182 ? -5.555 28.906 0.316 1 97.62 182 GLY A O 1
ATOM 1383 N N . TYR A 1 183 ? -3.977 28.203 1.688 1 97.75 183 TYR A N 1
ATOM 1384 C CA . TYR A 1 183 ? -4.844 27.328 2.473 1 97.75 183 TYR A CA 1
ATOM 1385 C C . TYR A 1 183 ? -5.812 28.156 3.32 1 97.75 183 TYR A C 1
ATOM 1387 O O . TYR A 1 183 ? -6.898 27.672 3.666 1 97.75 183 TYR A O 1
ATOM 1395 N N . THR A 1 184 ? -5.477 29.375 3.625 1 97.25 184 THR A N 1
ATOM 1396 C CA . THR A 1 184 ? -6.266 30.25 4.492 1 97.25 184 THR A CA 1
ATOM 1397 C C . THR A 1 184 ? -7.625 30.547 3.871 1 97.25 184 THR A C 1
ATOM 1399 O O . THR A 1 184 ? -8.547 30.969 4.562 1 97.25 184 THR A O 1
ATOM 1402 N N . LYS A 1 185 ? -7.758 30.312 2.559 1 97.31 185 LYS A N 1
ATOM 1403 C CA . LYS A 1 185 ? -9.062 30.453 1.916 1 97.31 185 LYS A CA 1
ATOM 1404 C C . LYS A 1 185 ? -10.109 29.594 2.607 1 97.31 185 LYS A C 1
ATOM 1406 O O . LYS A 1 185 ? -11.273 29.984 2.709 1 97.31 185 LYS A O 1
ATOM 1411 N N . VAL A 1 186 ? -9.695 28.406 3.061 1 97.19 186 VAL A N 1
ATOM 1412 C CA . VAL A 1 186 ? -10.602 27.516 3.775 1 97.19 186 VAL A CA 1
ATOM 1413 C C . VAL A 1 186 ? -10.992 28.141 5.113 1 97.19 186 VAL A C 1
ATOM 1415 O O . VAL A 1 186 ? -12.164 28.109 5.496 1 97.19 186 VAL A O 1
ATOM 1418 N N . ILE A 1 187 ? -10 28.75 5.797 1 97.94 187 ILE A N 1
ATOM 1419 C CA . ILE A 1 187 ? -10.25 29.375 7.086 1 97.94 187 ILE A CA 1
ATOM 1420 C C . ILE A 1 187 ? -11.18 30.578 6.906 1 97.94 187 ILE A C 1
ATOM 1422 O O . ILE A 1 187 ? -12.133 30.75 7.668 1 97.94 187 ILE A O 1
ATOM 1426 N N . ASP A 1 188 ? -10.883 31.328 5.898 1 96.94 188 ASP A N 1
ATOM 1427 C CA . ASP A 1 188 ? -11.703 32.5 5.609 1 96.94 188 ASP A CA 1
ATOM 1428 C C . ASP A 1 188 ? -13.141 32.094 5.297 1 96.94 188 ASP A C 1
ATOM 1430 O O . ASP A 1 188 ? -14.086 32.781 5.699 1 96.94 188 ASP A O 1
ATOM 1434 N N . TRP A 1 189 ? -13.234 31.062 4.578 1 96.12 189 TRP A N 1
ATOM 1435 C CA . TRP A 1 189 ? -14.562 30.547 4.234 1 96.12 189 TRP A CA 1
ATOM 1436 C C . TRP A 1 189 ? -15.305 30.078 5.48 1 96.12 189 TRP A C 1
ATOM 1438 O O . TRP A 1 189 ? -16.484 30.391 5.66 1 96.12 189 TRP A O 1
ATOM 1448 N N . LEU A 1 190 ? -14.664 29.375 6.367 1 95.94 190 LEU A N 1
ATOM 1449 C CA . LEU A 1 190 ? -15.273 28.859 7.586 1 95.94 190 LEU A CA 1
ATOM 1450 C C . LEU A 1 190 ? -15.688 29.984 8.516 1 95.94 190 LEU A C 1
ATOM 1452 O O . LEU A 1 190 ? -16.688 29.875 9.242 1 95.94 190 LEU A O 1
ATOM 1456 N N . LYS A 1 191 ? -14.93 31.016 8.531 1 95.69 191 LYS A N 1
ATOM 1457 C CA . LYS A 1 191 ? -15.156 32.094 9.5 1 95.69 191 LYS A CA 1
ATOM 1458 C C . LYS A 1 191 ? -16.281 33 9.047 1 95.69 191 LYS A C 1
ATOM 1460 O O . LYS A 1 191 ? -16.844 33.75 9.852 1 95.69 191 LYS A O 1
ATOM 1465 N N . LYS A 1 192 ? -16.625 32.969 7.836 1 93.56 192 LYS A N 1
ATOM 1466 C CA . LYS A 1 192 ? -17.516 33.938 7.219 1 93.56 192 LYS A CA 1
ATOM 1467 C C . LYS A 1 192 ? -18.797 34.125 8.047 1 93.56 192 LYS A C 1
ATOM 1469 O O . LYS A 1 192 ? -19.172 35.25 8.391 1 93.56 192 LYS A O 1
ATOM 1474 N N . GLU A 1 193 ? -19.453 33.062 8.469 1 91.19 193 GLU A N 1
ATOM 1475 C CA . GLU A 1 193 ? -20.766 33.188 9.109 1 91.19 193 GLU A CA 1
ATOM 1476 C C . GLU A 1 193 ? -20.641 33.188 10.625 1 91.19 193 GLU A C 1
ATOM 1478 O O . GLU A 1 193 ? -21.641 33.312 11.336 1 91.19 193 GLU A O 1
ATOM 1483 N N . ILE A 1 194 ? -19.359 33.094 11.047 1 96.31 194 ILE A N 1
ATOM 1484 C CA . ILE A 1 194 ? -19.25 33 12.5 1 96.31 194 ILE A CA 1
ATOM 1485 C C . ILE A 1 194 ? -18.25 34.031 13.023 1 96.31 194 ILE A C 1
ATOM 1487 O O . ILE A 1 194 ? -17.75 33.906 14.141 1 96.31 194 ILE A O 1
ATOM 1491 N N . ALA A 1 195 ? -17.969 34.969 12.266 1 96.56 195 ALA A N 1
ATOM 1492 C CA . ALA A 1 195 ? -16.953 35.969 12.594 1 96.56 195 ALA A CA 1
ATOM 1493 C C . ALA A 1 195 ? -17.297 36.688 13.906 1 96.56 195 ALA A C 1
ATOM 1495 O O . ALA A 1 195 ? -16.406 36.938 14.719 1 96.56 195 ALA A O 1
ATOM 1496 N N . ASP A 1 196 ? -18.547 36.938 14.133 1 97.06 196 ASP A N 1
ATOM 1497 C CA . ASP A 1 196 ? -18.984 37.688 15.312 1 97.06 196 ASP A CA 1
ATOM 1498 C C . ASP A 1 196 ? -18.922 36.812 16.562 1 97.06 196 ASP A C 1
ATOM 1500 O O . ASP A 1 196 ? -19 37.344 17.688 1 97.06 196 ASP A O 1
ATOM 1504 N N . ASP A 1 197 ? -18.766 35.594 16.359 1 98 197 ASP A N 1
ATOM 1505 C CA . ASP A 1 197 ? -18.766 34.656 17.469 1 98 197 ASP A CA 1
ATOM 1506 C C . ASP A 1 197 ? -17.359 34.406 18 1 98 197 ASP A C 1
ATOM 1508 O O . ASP A 1 197 ? -17.172 33.719 19 1 98 197 ASP A O 1
ATOM 1512 N N . ILE A 1 198 ? -16.406 34.969 17.359 1 98.75 198 ILE A N 1
ATOM 1513 C CA . ILE A 1 198 ? -15 34.688 17.656 1 98.75 198 ILE A CA 1
ATOM 1514 C C . ILE A 1 198 ? -14.438 35.75 18.594 1 98.75 198 ILE A C 1
ATOM 1516 O O . ILE A 1 198 ? -14.547 36.938 18.328 1 98.75 198 ILE A O 1
ATOM 1520 N N . LYS A 1 199 ? -13.922 35.312 19.703 1 98.75 199 LYS A N 1
ATOM 1521 C CA . LYS A 1 199 ? -13.141 36.156 20.609 1 98.75 199 LYS A CA 1
ATOM 1522 C C . LYS A 1 199 ? -11.656 35.812 20.531 1 98.75 199 LYS A C 1
ATOM 1524 O O . LYS A 1 199 ? -11.242 34.719 20.891 1 98.75 199 LYS A O 1
ATOM 1529 N N . LEU A 1 200 ? -10.844 36.75 20.031 1 98.62 200 LEU A N 1
ATOM 1530 C CA . LEU A 1 200 ? -9.406 36.562 19.875 1 98.62 200 LEU A CA 1
ATOM 1531 C C . LEU A 1 200 ? -8.656 37.031 21.109 1 98.62 200 LEU A C 1
ATOM 1533 O O . LEU A 1 200 ? -9.18 37.844 21.891 1 98.62 200 LEU A O 1
ATOM 1537 N N . GLY A 1 201 ? -7.465 36.5 21.297 1 98.38 201 GLY A N 1
ATOM 1538 C CA . GLY A 1 201 ? -6.625 36.875 22.422 1 98.38 201 GLY A CA 1
ATOM 1539 C C . GLY A 1 201 ? -7.168 36.438 23.766 1 98.38 201 GLY A C 1
ATOM 1540 O O . GLY A 1 201 ? -6.949 37.094 24.781 1 98.38 201 GLY A O 1
ATOM 1541 N N . VAL A 1 202 ? -7.973 35.406 23.797 1 98.56 202 VAL A N 1
ATOM 1542 C CA . VAL A 1 202 ? -8.586 34.906 25.031 1 98.56 202 VAL A CA 1
ATOM 1543 C C . VAL A 1 202 ? -7.988 33.531 25.375 1 98.56 202 VAL A C 1
ATOM 1545 O O . VAL A 1 202 ? -8.344 32.531 24.75 1 98.56 202 VAL A O 1
ATOM 1548 N N . ASP A 1 203 ? -7.184 33.469 26.406 1 98.12 203 ASP A N 1
ATOM 1549 C CA . ASP A 1 203 ? -6.559 32.25 26.859 1 98.12 203 ASP A CA 1
ATOM 1550 C C . ASP A 1 203 ? -7.477 31.469 27.812 1 98.12 203 ASP A C 1
ATOM 1552 O O . ASP A 1 203 ? -7.93 32 28.828 1 98.12 203 ASP A O 1
ATOM 1556 N N . VAL A 1 204 ? -7.703 30.297 27.453 1 98.81 204 VAL A N 1
ATOM 1557 C CA . VAL A 1 204 ? -8.484 29.422 28.328 1 98.81 204 VAL A CA 1
ATOM 1558 C C . VAL A 1 204 ? -7.555 28.641 29.234 1 98.81 204 VAL A C 1
ATOM 1560 O O . VAL A 1 204 ? -6.566 28.062 28.781 1 98.81 204 VAL A O 1
ATOM 1563 N N . SER A 1 205 ? -7.918 28.562 30.562 1 98.62 205 SER A N 1
ATOM 1564 C CA . SER A 1 205 ? -7.027 27.875 31.5 1 98.62 205 SER A CA 1
ATOM 1565 C C . SER A 1 205 ? -7.746 26.734 32.188 1 98.62 205 SER A C 1
ATOM 1567 O O . SER A 1 205 ? -7.102 25.828 32.75 1 98.62 205 SER A O 1
ATOM 1569 N N . ALA A 1 206 ? -9.086 26.781 32.188 1 98.62 206 ALA A N 1
ATOM 1570 C CA . ALA A 1 206 ? -9.789 25.719 32.906 1 98.62 206 ALA A CA 1
ATOM 1571 C C . ALA A 1 206 ? -11.219 25.578 32.406 1 98.62 206 ALA A C 1
ATOM 1573 O O . ALA A 1 206 ? -11.852 26.547 32 1 98.62 206 ALA A O 1
ATOM 1574 N N . ILE A 1 207 ? -11.695 24.391 32.438 1 98.25 207 ILE A N 1
ATOM 1575 C CA . ILE A 1 207 ? -13.086 24.031 32.188 1 98.25 207 ILE A CA 1
ATOM 1576 C C . ILE A 1 207 ? -13.633 23.25 33.375 1 98.25 207 ILE A C 1
ATOM 1578 O O . ILE A 1 207 ? -13.062 22.234 33.781 1 98.25 207 ILE A O 1
ATOM 1582 N N . GLU A 1 208 ? -14.727 23.719 33.906 1 97.38 208 GLU A N 1
ATOM 1583 C CA . GLU A 1 208 ? -15.344 23.078 35.062 1 97.38 208 GLU A CA 1
ATOM 1584 C C . GLU A 1 208 ? -16.812 22.75 34.812 1 97.38 208 GLU A C 1
ATOM 1586 O O . GLU A 1 208 ? -17.531 23.531 34.188 1 97.38 208 GLU A O 1
ATOM 1591 N N . LYS A 1 209 ? -17.141 21.578 35.25 1 95.5 209 LYS A N 1
ATOM 1592 C CA . LYS A 1 209 ? -18.547 21.219 35.188 1 95.5 209 LYS A CA 1
ATOM 1593 C C . LYS A 1 209 ? -19.344 21.906 36.312 1 95.5 209 LYS A C 1
ATOM 1595 O O . LYS A 1 209 ? -18.875 22 37.438 1 95.5 209 LYS A O 1
ATOM 1600 N N . THR A 1 210 ? -20.453 22.469 35.875 1 95 210 THR A N 1
ATOM 1601 C CA . THR A 1 210 ? -21.375 23.078 36.844 1 95 210 THR A CA 1
ATOM 1602 C C . THR A 1 210 ? -22.703 22.344 36.844 1 95 210 THR A C 1
ATOM 1604 O O . THR A 1 210 ? -22.875 21.328 36.156 1 95 210 THR A O 1
ATOM 1607 N N . SER A 1 211 ? -23.672 22.875 37.656 1 92.94 211 SER A N 1
ATOM 1608 C CA . SER A 1 211 ? -24.984 22.266 37.781 1 92.94 211 SER A CA 1
ATOM 1609 C C . SER A 1 211 ? -25.781 22.453 36.469 1 92.94 211 SER A C 1
ATOM 1611 O O . SER A 1 211 ? -26.656 21.641 36.156 1 92.94 211 SER A O 1
ATOM 1613 N N . SER A 1 212 ? -25.453 23.422 35.719 1 91.56 212 SER A N 1
ATOM 1614 C CA . SER A 1 212 ? -26.266 23.75 34.562 1 91.56 212 SER A CA 1
ATOM 1615 C C . SER A 1 212 ? -25.453 23.703 33.281 1 91.56 212 SER A C 1
ATOM 1617 O O . SER A 1 212 ? -25.938 24.078 32.219 1 91.56 212 SER A O 1
ATOM 1619 N N . GLY A 1 213 ? -24.25 23.297 33.375 1 95.31 213 GLY A N 1
ATOM 1620 C CA . GLY A 1 213 ? -23.375 23.281 32.188 1 95.31 213 GLY A CA 1
ATOM 1621 C C . GLY A 1 213 ? -21.906 23.344 32.531 1 95.31 213 GLY A C 1
ATOM 1622 O O . GLY A 1 213 ? -21.406 22.516 33.312 1 95.31 213 GLY A O 1
ATOM 1623 N N . TYR A 1 214 ? -21.266 24.328 31.891 1 97.69 214 TYR A N 1
ATOM 1624 C CA . TYR A 1 214 ? -19.828 24.422 32.094 1 97.69 214 TYR A CA 1
ATOM 1625 C C . TYR A 1 214 ? -19.391 25.875 32.312 1 97.69 214 TYR A C 1
ATOM 1627 O O . TYR A 1 214 ? -20 26.797 31.766 1 97.69 214 TYR A O 1
ATOM 1635 N N . LYS A 1 215 ? -18.438 26.031 33.156 1 98.44 215 LYS A N 1
ATOM 1636 C CA . LYS A 1 215 ? -17.719 27.281 33.344 1 98.44 215 LYS A CA 1
ATOM 1637 C C . LYS A 1 215 ? -16.328 27.203 32.719 1 98.44 215 LYS A C 1
ATOM 1639 O O . LYS A 1 215 ? -15.578 26.25 33 1 98.44 215 LYS A O 1
ATOM 1644 N N . VAL A 1 216 ? -15.969 28.125 31.828 1 98.75 216 VAL A N 1
ATOM 1645 C CA . VAL A 1 216 ? -14.664 28.203 31.188 1 98.75 216 VAL A CA 1
ATOM 1646 C C . VAL A 1 216 ? -13.906 29.422 31.703 1 98.75 216 VAL A C 1
ATOM 1648 O O . VAL A 1 216 ? -14.336 30.562 31.516 1 98.75 216 VAL A O 1
ATOM 1651 N N . THR A 1 217 ? -12.812 29.172 32.406 1 98.81 217 THR A N 1
ATOM 1652 C CA . THR A 1 217 ? -11.977 30.234 32.938 1 98.81 217 THR A CA 1
ATOM 1653 C C . THR A 1 217 ? -10.977 30.734 31.891 1 98.81 217 THR A C 1
ATOM 1655 O O . THR A 1 217 ? -10.297 29.922 31.25 1 98.81 217 THR A O 1
ATOM 1658 N N . THR A 1 218 ? -10.945 32.062 31.719 1 98.69 218 THR A N 1
ATOM 1659 C CA . THR A 1 218 ? -10.062 32.625 30.703 1 98.69 218 THR A CA 1
ATOM 1660 C C . THR A 1 218 ? -9.266 33.781 31.25 1 98.69 218 THR A C 1
ATOM 1662 O O . THR A 1 218 ? -9.469 34.188 32.406 1 98.69 218 THR A O 1
ATOM 1665 N N . SER A 1 219 ? -8.328 34.312 30.469 1 97.81 219 SER A N 1
ATOM 1666 C CA . SER A 1 219 ? -7.523 35.5 30.781 1 97.81 219 SER A CA 1
ATOM 1667 C C . SER A 1 219 ? -8.375 36.75 30.766 1 97.81 219 SER A C 1
ATOM 1669 O O . SER A 1 219 ? -7.938 37.812 31.25 1 97.81 219 SER A O 1
ATOM 1671 N N . LYS A 1 220 ? -9.625 36.688 30.25 1 97.94 220 LYS A N 1
ATOM 1672 C CA . LYS A 1 220 ? -10.477 37.875 30.125 1 97.94 220 LYS A CA 1
ATOM 1673 C C . LYS A 1 220 ? -11.805 37.656 30.859 1 97.94 220 LYS A C 1
ATOM 1675 O O . LYS A 1 220 ? -12.828 38.219 30.438 1 97.94 220 LYS A O 1
ATOM 1680 N N . GLY A 1 221 ? -11.766 36.812 31.828 1 97.81 221 GLY A N 1
ATOM 1681 C CA . GLY A 1 221 ? -12.961 36.531 32.594 1 97.81 221 GLY A CA 1
ATOM 1682 C C . GLY A 1 221 ? -13.555 35.156 32.312 1 97.81 221 GLY A C 1
ATOM 1683 O O . GLY A 1 221 ? -13.062 34.438 31.453 1 97.81 221 GLY A O 1
ATOM 1684 N N . ASP A 1 222 ? -14.562 34.844 33.031 1 98.31 222 ASP A N 1
ATOM 1685 C CA . ASP A 1 222 ? -15.18 33.531 32.906 1 98.31 222 ASP A CA 1
ATOM 1686 C C . ASP A 1 222 ? -16.344 33.562 31.922 1 98.31 222 ASP A C 1
ATOM 1688 O O . ASP A 1 222 ? -17.047 34.562 31.797 1 98.31 222 ASP A O 1
ATOM 1692 N N . TYR A 1 223 ? -16.469 32.469 31.203 1 98.31 223 TYR A N 1
ATOM 1693 C CA . TYR A 1 223 ? -17.594 32.219 30.328 1 98.31 223 TYR A CA 1
ATOM 1694 C C . TYR A 1 223 ? -18.391 30.984 30.781 1 98.31 223 TYR A C 1
ATOM 1696 O O . TYR A 1 223 ? -17.828 30.094 31.422 1 98.31 223 TYR A O 1
ATOM 1704 N N . THR A 1 224 ? -19.703 31.016 30.516 1 98 224 THR A N 1
ATOM 1705 C CA . THR A 1 224 ? -20.531 29.844 30.812 1 98 224 THR A CA 1
ATOM 1706 C C . THR A 1 224 ? -21.328 29.406 29.594 1 98 224 THR A C 1
ATOM 1708 O O . THR A 1 224 ? -21.656 30.234 28.734 1 98 224 THR A O 1
ATOM 1711 N N . ALA A 1 225 ? -21.547 28.156 29.5 1 98.19 225 ALA A N 1
ATOM 1712 C CA . ALA A 1 225 ? -22.359 27.609 28.406 1 98.19 225 ALA A CA 1
ATOM 1713 C C . ALA A 1 225 ? -22.906 26.234 28.766 1 98.19 225 ALA A C 1
ATOM 1715 O O . ALA A 1 225 ? -22.5 25.641 29.766 1 98.19 225 ALA A O 1
ATOM 1716 N N . ASP A 1 226 ? -23.875 25.781 28 1 98 226 ASP A N 1
ATOM 1717 C CA . ASP A 1 226 ? -24.453 24.453 28.188 1 98 226 ASP A CA 1
ATOM 1718 C C . ASP A 1 226 ? -23.484 23.359 27.75 1 98 226 ASP A C 1
ATOM 1720 O O . ASP A 1 226 ? -23.516 22.25 28.266 1 98 226 ASP A O 1
ATOM 1724 N N . ALA A 1 227 ? -22.656 23.672 26.781 1 98.12 227 ALA A N 1
ATOM 1725 C CA . ALA A 1 227 ? -21.734 22.703 26.203 1 98.12 227 ALA A CA 1
ATOM 1726 C C . ALA A 1 227 ? -20.391 23.344 25.875 1 98.12 227 ALA A C 1
ATOM 1728 O O . ALA A 1 227 ? -20.297 24.562 25.719 1 98.12 227 ALA A O 1
ATOM 1729 N N . VAL A 1 228 ? -19.328 22.484 25.844 1 98.69 228 VAL A N 1
ATOM 1730 C CA . VAL A 1 228 ? -17.984 22.938 25.484 1 98.69 228 VAL A CA 1
ATOM 1731 C C . VAL A 1 228 ? -17.344 21.953 24.516 1 98.69 228 VAL A C 1
ATOM 1733 O O . VAL A 1 228 ? -17.484 20.734 24.688 1 98.69 228 VAL A O 1
ATOM 1736 N N . ILE A 1 229 ? -16.734 22.422 23.484 1 98.81 229 ILE A N 1
ATOM 1737 C CA . ILE A 1 229 ? -15.852 21.625 22.641 1 98.81 229 ILE A CA 1
ATOM 1738 C C . ILE A 1 229 ? -14.414 22.125 22.797 1 98.81 229 ILE A C 1
ATOM 1740 O O . ILE A 1 229 ? -14.133 23.312 22.594 1 98.81 229 ILE A O 1
ATOM 1744 N N . VAL A 1 230 ? -13.555 21.281 23.234 1 98.81 230 VAL A N 1
ATOM 1745 C CA . VAL A 1 230 ? -12.133 21.594 23.359 1 98.81 230 VAL A CA 1
ATOM 1746 C C . VAL A 1 230 ? -11.406 21.25 22.062 1 98.81 230 VAL A C 1
ATOM 1748 O O . VAL A 1 230 ? -11.18 20.078 21.766 1 98.81 230 VAL A O 1
ATOM 1751 N N . ALA A 1 231 ? -11.031 22.234 21.312 1 98.75 231 ALA A N 1
ATOM 1752 C CA . ALA A 1 231 ? -10.359 22.062 20.031 1 98.75 231 ALA A CA 1
ATOM 1753 C C . ALA A 1 231 ? -8.922 22.562 20.078 1 98.75 231 ALA A C 1
ATOM 1755 O O . ALA A 1 231 ? -8.414 23.109 19.094 1 98.75 231 ALA A O 1
ATOM 1756 N N . ALA A 1 232 ? -8.273 22.469 21.25 1 98.44 232 ALA A N 1
ATOM 1757 C CA . ALA A 1 232 ? -6.863 22.797 21.422 1 98.44 232 ALA A CA 1
ATOM 1758 C C . ALA A 1 232 ? -5.965 21.656 20.969 1 98.44 232 ALA A C 1
ATOM 1760 O O . ALA A 1 232 ? -6.387 20.484 20.953 1 98.44 232 ALA A O 1
ATOM 1761 N N . PRO A 1 233 ? -4.703 21.953 20.578 1 98.06 233 PRO A N 1
ATOM 1762 C CA . PRO A 1 233 ? -3.764 20.891 20.188 1 98.06 233 PRO A CA 1
ATOM 1763 C C . PRO A 1 233 ? -3.512 19.891 21.297 1 98.06 233 PRO A C 1
ATOM 1765 O O . PRO A 1 233 ? -3.615 20.234 22.484 1 98.06 233 PRO A O 1
ATOM 1768 N N . LEU A 1 234 ? -3.125 18.734 20.891 1 97.81 234 LEU A N 1
ATOM 1769 C CA . LEU A 1 234 ? -2.922 17.625 21.828 1 97.81 234 LEU A CA 1
ATOM 1770 C C . LEU A 1 234 ? -1.974 18.031 22.953 1 97.81 234 LEU A C 1
ATOM 1772 O O . LEU A 1 234 ? -2.25 17.766 24.125 1 97.81 234 LEU A O 1
ATOM 1776 N N . ASN A 1 235 ? -0.875 18.641 22.578 1 97.56 235 ASN A N 1
ATOM 1777 C CA . ASN A 1 235 ? 0.164 18.875 23.578 1 97.56 235 ASN A CA 1
ATOM 1778 C C . ASN A 1 235 ? -0.181 20.062 24.484 1 97.56 235 ASN A C 1
ATOM 1780 O O . ASN A 1 235 ? 0.435 20.25 25.531 1 97.56 235 ASN A O 1
ATOM 1784 N N . VAL A 1 236 ? -1.09 20.906 24.141 1 97.88 236 VAL A N 1
ATOM 1785 C CA . VAL A 1 236 ? -1.636 21.906 25.047 1 97.88 236 VAL A CA 1
ATOM 1786 C C . VAL A 1 236 ? -2.373 21.219 26.188 1 97.88 236 VAL A C 1
ATOM 1788 O O . VAL A 1 236 ? -2.248 21.625 27.344 1 97.88 236 VAL A O 1
ATOM 1791 N N . LEU A 1 237 ? -3.137 20.203 25.828 1 97.25 237 LEU A N 1
ATOM 1792 C CA . LEU A 1 237 ? -3.869 19.422 26.812 1 97.25 237 LEU A CA 1
ATOM 1793 C C . LEU A 1 237 ? -2.914 18.594 27.672 1 97.25 237 LEU A C 1
ATOM 1795 O O . LEU A 1 237 ? -3.055 18.531 28.891 1 97.25 237 LEU A O 1
ATOM 1799 N N . LYS A 1 238 ? -1.986 18 26.984 1 95.75 238 LYS A N 1
ATOM 1800 C CA . LYS A 1 238 ? -1.054 17.109 27.672 1 95.75 238 LYS A CA 1
ATOM 1801 C C . LYS A 1 238 ? -0.223 17.859 28.703 1 95.75 238 LYS A C 1
ATOM 1803 O O . LYS A 1 238 ? 0.072 17.328 29.781 1 95.75 238 LYS A O 1
ATOM 1808 N N . ARG A 1 239 ? 0.143 19.047 28.422 1 95.19 239 ARG A N 1
ATOM 1809 C CA . ARG A 1 239 ? 0.955 19.859 29.312 1 95.19 239 ARG A CA 1
ATOM 1810 C C . ARG A 1 239 ? 0.121 20.422 30.469 1 95.19 239 ARG A C 1
ATOM 1812 O O . ARG A 1 239 ? 0.664 20.969 31.422 1 95.19 239 ARG A O 1
ATOM 1819 N N . GLY A 1 240 ? -1.145 20.328 30.359 1 95.25 240 GLY A N 1
ATOM 1820 C CA . GLY A 1 240 ? -2.02 20.797 31.422 1 95.25 240 GLY A CA 1
ATOM 1821 C C . GLY A 1 240 ? -2.291 22.297 31.344 1 95.25 240 GLY A C 1
ATOM 1822 O O . GLY A 1 240 ? -2.617 22.922 32.344 1 95.25 240 GLY A O 1
ATOM 1823 N N . ASP A 1 241 ? -2.117 22.875 30.172 1 96.62 241 ASP A N 1
ATOM 1824 C CA . ASP A 1 241 ? -2.389 24.297 30.016 1 96.62 241 ASP A CA 1
ATOM 1825 C C . ASP A 1 241 ? -3.869 24.594 30.234 1 96.62 241 ASP A C 1
ATOM 1827 O O . ASP A 1 241 ? -4.234 25.734 30.547 1 96.62 241 ASP A O 1
ATOM 1831 N N . ILE A 1 242 ? -4.695 23.641 29.984 1 98 242 ILE A N 1
ATOM 1832 C CA . ILE A 1 242 ? -6.129 23.703 30.25 1 98 242 ILE A CA 1
ATOM 1833 C C . ILE A 1 242 ? -6.527 22.609 31.234 1 98 242 ILE A C 1
ATOM 1835 O O . ILE A 1 242 ? -6.402 21.422 30.922 1 98 242 ILE A O 1
ATOM 1839 N N . SER A 1 243 ? -6.984 23.031 32.375 1 97.62 243 SER A N 1
ATOM 1840 C CA . SER A 1 243 ? -7.488 22.062 33.344 1 97.62 243 SER A CA 1
ATOM 1841 C C . SER A 1 243 ? -8.852 21.516 32.906 1 97.62 243 SER A C 1
ATOM 1843 O O . SER A 1 243 ? -9.758 22.281 32.594 1 97.62 243 SER A O 1
ATOM 1845 N N . LEU A 1 244 ? -8.961 20.203 32.906 1 96.44 244 LEU A N 1
ATOM 1846 C CA . LEU A 1 244 ? -10.195 19.547 32.5 1 96.44 244 LEU A CA 1
ATOM 1847 C C . LEU A 1 244 ? -10.961 19.031 33.688 1 96.44 244 LEU A C 1
ATOM 1849 O O . LEU A 1 244 ? -10.375 18.719 34.719 1 96.44 244 LEU A O 1
ATOM 1853 N N . PRO A 1 245 ? -12.219 18.938 33.594 1 94.5 245 PRO A N 1
ATOM 1854 C CA . PRO A 1 245 ? -12.992 18.406 34.719 1 94.5 245 PRO A CA 1
ATOM 1855 C C . PRO A 1 245 ? -12.742 16.922 34.969 1 94.5 245 PRO A C 1
ATOM 1857 O O . PRO A 1 245 ? -12.258 16.219 34.062 1 94.5 245 PRO A O 1
ATOM 1860 N N . SER A 1 246 ? -13.18 16.438 36.125 1 90.12 246 SER A N 1
ATOM 1861 C CA . SER A 1 246 ? -12.844 15.102 36.562 1 90.12 246 SER A CA 1
ATOM 1862 C C . SER A 1 246 ? -13.656 14.039 35.844 1 90.12 246 SER A C 1
ATOM 1864 O O . SER A 1 246 ? -13.273 12.875 35.781 1 90.12 246 SER A O 1
ATOM 1866 N N . ASP A 1 247 ? -14.742 14.414 35.25 1 87 247 ASP A N 1
ATOM 1867 C CA . ASP A 1 247 ? -15.609 13.43 34.625 1 87 247 ASP A CA 1
ATOM 1868 C C . ASP A 1 247 ? -15.062 12.984 33.281 1 87 247 ASP A C 1
ATOM 1870 O O . ASP A 1 247 ? -15.641 12.109 32.625 1 87 247 ASP A O 1
ATOM 1874 N N . VAL A 1 248 ? -13.977 13.602 32.844 1 93.44 248 VAL A N 1
ATOM 1875 C CA . VAL A 1 248 ? -13.297 13.117 31.641 1 93.44 248 VAL A CA 1
ATOM 1876 C C . VAL A 1 248 ? -11.898 12.617 32 1 93.44 248 VAL A C 1
ATOM 1878 O O . VAL A 1 248 ? -10.953 12.812 31.25 1 93.44 248 VAL A O 1
ATOM 1881 N N . SER A 1 249 ? -11.758 12 33.156 1 92.25 249 SER A N 1
ATOM 1882 C CA . SER A 1 249 ? -10.477 11.531 33.688 1 92.25 249 SER A CA 1
ATOM 1883 C C . SER A 1 249 ? -9.859 10.492 32.75 1 92.25 249 SER A C 1
ATOM 1885 O O . SER A 1 249 ? -8.633 10.414 32.625 1 92.25 249 SER A O 1
ATOM 1887 N N . LYS A 1 250 ? -10.688 9.664 32.062 1 94.81 250 LYS A N 1
ATOM 1888 C CA . LYS A 1 250 ? -10.164 8.672 31.141 1 94.81 250 LYS A CA 1
ATOM 1889 C C . LYS A 1 250 ? -9.445 9.336 29.984 1 94.81 250 LYS A C 1
ATOM 1891 O O . LYS A 1 250 ? -8.445 8.812 29.469 1 94.81 250 LYS A O 1
ATOM 1896 N N . VAL A 1 251 ? -9.984 10.469 29.547 1 95.81 251 VAL A N 1
ATOM 1897 C CA . VAL A 1 251 ? -9.344 11.242 28.484 1 95.81 251 VAL A CA 1
ATOM 1898 C C . VAL A 1 251 ? -7.992 11.758 28.969 1 95.81 251 VAL A C 1
ATOM 1900 O O . VAL A 1 251 ? -6.984 11.617 28.266 1 95.81 251 VAL A O 1
ATOM 1903 N N . SER A 1 252 ? -7.961 12.242 30.172 1 95 252 SER A N 1
ATOM 1904 C CA . SER A 1 252 ? -6.723 12.766 30.734 1 95 252 SER A CA 1
ATOM 1905 C C . SER A 1 252 ? -5.676 11.672 30.891 1 95 252 SER A C 1
ATOM 1907 O O . SER A 1 252 ? -4.488 11.898 30.656 1 95 252 SER A O 1
ATOM 1909 N N . GLN A 1 253 ? -6.148 10.547 31.234 1 95.19 253 GLN A N 1
ATOM 1910 C CA . GLN A 1 253 ? -5.238 9.414 31.391 1 95.19 253 GLN A CA 1
ATOM 1911 C C . GLN A 1 253 ? -4.68 8.969 30.047 1 95.19 253 GLN A C 1
ATOM 1913 O O . GLN A 1 253 ? -3.479 8.719 29.922 1 95.19 253 GLN A O 1
ATOM 1918 N N . ALA A 1 254 ? -5.539 8.859 29.062 1 96.25 254 ALA A N 1
ATOM 1919 C CA . ALA A 1 254 ? -5.125 8.414 27.734 1 96.25 254 ALA A CA 1
ATOM 1920 C C . ALA A 1 254 ? -4.164 9.414 27.094 1 96.25 254 ALA A C 1
ATOM 1922 O O . ALA A 1 254 ? -3.283 9.039 26.312 1 96.25 254 ALA A O 1
ATOM 1923 N N . LEU A 1 255 ? -4.344 10.648 27.469 1 94.81 255 LEU A N 1
ATOM 1924 C CA . LEU A 1 255 ? -3.506 11.727 26.953 1 94.81 255 LEU A CA 1
ATOM 1925 C C . LEU A 1 255 ? -2.035 11.461 27.266 1 94.81 255 LEU A C 1
ATOM 1927 O O . LEU A 1 255 ? -1.161 11.82 26.469 1 94.81 255 LEU A O 1
ATOM 1931 N N . GLN A 1 256 ? -1.792 10.781 28.281 1 93.19 256 GLN A N 1
ATOM 1932 C CA . GLN A 1 256 ? -0.424 10.547 28.734 1 93.19 256 GLN A CA 1
ATOM 1933 C C . GLN A 1 256 ? 0.273 9.508 27.859 1 93.19 256 GLN A C 1
ATOM 1935 O O . GLN A 1 256 ? 1.501 9.391 27.875 1 93.19 256 GLN A O 1
ATOM 1940 N N . HIS A 1 257 ? -0.481 8.812 27.094 1 95.38 257 HIS A N 1
ATOM 1941 C CA . HIS A 1 257 ? 0.062 7.77 26.234 1 95.38 257 HIS A CA 1
ATOM 1942 C C . HIS A 1 257 ? -0.004 8.188 24.766 1 95.38 257 HIS A C 1
ATOM 1944 O O . HIS A 1 257 ? -0.282 7.359 23.891 1 95.38 257 HIS A O 1
ATOM 1950 N N . MET A 1 258 ? 0.093 9.398 24.547 1 96.88 258 MET A N 1
ATOM 1951 C CA . MET A 1 258 ? 0.26 10.008 23.234 1 96.88 258 MET A CA 1
ATOM 1952 C C . MET A 1 258 ? 1.507 10.883 23.203 1 96.88 258 MET A C 1
ATOM 1954 O O . MET A 1 258 ? 2.016 11.297 24.25 1 96.88 258 MET A O 1
ATOM 1958 N N . SER A 1 259 ? 2.008 11.023 22.016 1 97.44 259 SER A N 1
ATOM 1959 C CA . SER A 1 259 ? 3.168 11.891 21.828 1 97.44 259 SER A CA 1
ATOM 1960 C C . SER A 1 259 ? 2.898 12.961 20.781 1 97.44 259 SER A C 1
ATOM 1962 O O . SER A 1 259 ? 1.871 12.93 20.094 1 97.44 259 SER A O 1
ATOM 1964 N N . TYR A 1 260 ? 3.711 13.875 20.766 1 96.94 260 TYR A N 1
ATOM 1965 C CA . TYR A 1 260 ? 3.596 15.039 19.891 1 96.94 260 TYR A CA 1
ATOM 1966 C C . TYR A 1 260 ? 4.898 15.289 19.141 1 96.94 260 TYR A C 1
ATOM 1968 O O . TYR A 1 260 ? 5.977 15.273 19.75 1 96.94 260 TYR A O 1
ATOM 1976 N N . GLY A 1 261 ? 4.793 15.367 17.781 1 97 261 GLY A N 1
ATOM 1977 C CA . GLY A 1 261 ? 5.973 15.484 16.953 1 97 261 GLY A CA 1
ATOM 1978 C C . GLY A 1 261 ? 6.297 16.922 16.562 1 97 261 GLY A C 1
ATOM 1979 O O . GLY A 1 261 ? 5.5 17.828 16.812 1 97 261 GLY A O 1
ATOM 1980 N N . GLY A 1 262 ? 7.52 17.094 16.125 1 97.25 262 GLY A N 1
ATOM 1981 C CA . GLY A 1 262 ? 7.977 18.391 15.641 1 97.25 262 GLY A CA 1
ATOM 1982 C C . GLY A 1 262 ? 8.586 18.328 14.25 1 97.25 262 GLY A C 1
ATOM 1983 O O . GLY A 1 262 ? 9.539 17.578 14.016 1 97.25 262 GLY A O 1
ATOM 1984 N N . MET A 1 263 ? 8.016 19.016 13.336 1 97.31 263 MET A N 1
ATOM 1985 C CA . MET A 1 263 ? 8.484 19.188 11.969 1 97.31 263 MET A CA 1
ATOM 1986 C C . MET A 1 263 ? 8.445 20.656 11.555 1 97.31 263 MET A C 1
ATOM 1988 O O . MET A 1 263 ? 7.5 21.375 11.891 1 97.31 263 MET A O 1
ATOM 1992 N N . SER A 1 264 ? 9.477 21.109 10.906 1 97.5 264 SER A N 1
ATOM 1993 C CA . SER A 1 264 ? 9.531 22.484 10.445 1 97.5 264 SER A CA 1
ATOM 1994 C C . SER A 1 264 ? 9.695 22.562 8.93 1 97.5 264 SER A C 1
ATOM 1996 O O . SER A 1 264 ? 10.039 21.562 8.297 1 97.5 264 SER A O 1
ATOM 1998 N N . LYS A 1 265 ? 9.367 23.688 8.398 1 97.88 265 LYS A N 1
ATOM 1999 C CA . LYS A 1 265 ? 9.609 24.016 7 1 97.88 265 LYS A CA 1
ATOM 2000 C C . LYS A 1 265 ? 10.617 25.156 6.875 1 97.88 265 LYS A C 1
ATOM 2002 O O . LYS A 1 265 ? 10.664 26.047 7.727 1 97.88 265 LYS A O 1
ATOM 2007 N N . ILE A 1 266 ? 11.391 25.109 5.898 1 97.88 266 ILE A N 1
ATOM 2008 C CA . ILE A 1 266 ? 12.242 26.219 5.477 1 97.88 266 ILE A CA 1
ATOM 2009 C C . ILE A 1 266 ? 11.914 26.594 4.031 1 97.88 266 ILE A C 1
ATOM 2011 O O . ILE A 1 266 ? 11.922 25.75 3.145 1 97.88 266 ILE A O 1
ATOM 2015 N N . TYR A 1 267 ? 11.656 27.828 3.787 1 98.38 267 TYR A N 1
ATOM 2016 C CA . TYR A 1 267 ? 11.492 28.359 2.438 1 98.38 267 TYR A CA 1
ATOM 2017 C C . TYR A 1 267 ? 12.719 29.172 2.018 1 98.38 267 TYR A C 1
ATOM 2019 O O . TYR A 1 267 ? 13.18 30.031 2.76 1 98.38 267 TYR A O 1
ATOM 2027 N N . LEU A 1 268 ? 13.234 28.859 0.867 1 98.31 268 LEU A N 1
ATOM 2028 C CA . LEU A 1 268 ? 14.305 29.609 0.23 1 98.31 268 LEU A CA 1
ATOM 2029 C C . LEU A 1 268 ? 13.945 29.953 -1.213 1 98.31 268 LEU A C 1
ATOM 2031 O O . LEU A 1 268 ? 13.484 29.094 -1.963 1 98.31 268 LEU A O 1
ATOM 2035 N N . THR A 1 269 ? 14.078 31.156 -1.551 1 98.5 269 THR A N 1
ATOM 2036 C CA . THR A 1 269 ? 14 31.516 -2.963 1 98.5 269 THR A CA 1
ATOM 2037 C C . THR A 1 269 ? 15.312 32.125 -3.441 1 98.5 269 THR A C 1
ATOM 2039 O O . THR A 1 269 ? 16.109 32.625 -2.637 1 98.5 269 THR A O 1
ATOM 2042 N N . PHE A 1 270 ? 15.547 32.031 -4.715 1 98.31 270 PHE A N 1
ATOM 2043 C CA . PHE A 1 270 ? 16.734 32.531 -5.383 1 98.31 270 PHE A CA 1
ATOM 2044 C C . PHE A 1 270 ? 16.359 33.281 -6.656 1 98.31 270 PHE A C 1
ATOM 2046 O O . PHE A 1 270 ? 15.242 33.156 -7.152 1 98.31 270 PHE A O 1
ATOM 2053 N N . ASP A 1 271 ? 17.328 34.094 -7.125 1 97.75 271 ASP A N 1
ATOM 2054 C CA . ASP A 1 271 ? 17.109 34.781 -8.391 1 97.75 271 ASP A CA 1
ATOM 2055 C C . ASP A 1 271 ? 16.969 33.812 -9.547 1 97.75 271 ASP A C 1
ATOM 2057 O O . ASP A 1 271 ? 16.125 33.969 -10.422 1 97.75 271 ASP A O 1
ATOM 2061 N N . LYS A 1 272 ? 17.812 32.812 -9.516 1 96.75 272 LYS A N 1
ATOM 2062 C CA . LYS A 1 272 ? 17.797 31.734 -10.5 1 96.75 272 LYS A CA 1
ATOM 2063 C C . LYS A 1 272 ? 17.984 30.375 -9.836 1 96.75 272 LYS A C 1
ATOM 2065 O O . LYS A 1 272 ? 18.812 30.234 -8.945 1 96.75 272 LYS A O 1
ATOM 2070 N N . PRO A 1 273 ? 17.188 29.5 -10.359 1 97.56 273 PRO A N 1
ATOM 2071 C CA . PRO A 1 273 ? 17.406 28.156 -9.805 1 97.56 273 PRO A CA 1
ATOM 2072 C C . PRO A 1 273 ? 18.75 27.562 -10.219 1 97.56 273 PRO A C 1
ATOM 2074 O O . PRO A 1 273 ? 19.188 27.766 -11.352 1 97.56 273 PRO A O 1
ATOM 2077 N N . PHE A 1 274 ? 19.422 26.875 -9.359 1 97.69 274 PHE A N 1
ATOM 2078 C CA . PHE A 1 274 ? 20.625 26.109 -9.656 1 97.69 274 PHE A CA 1
ATOM 2079 C C . PHE A 1 274 ? 20.344 24.609 -9.633 1 97.69 274 PHE A C 1
ATOM 2081 O O . PHE A 1 274 ? 21.234 23.812 -9.906 1 97.69 274 PHE A O 1
ATOM 2088 N N . TRP A 1 275 ? 19.172 24.156 -9.289 1 97.69 275 TRP A N 1
ATOM 2089 C CA . TRP A 1 275 ? 18.734 22.781 -9.227 1 97.69 275 TRP A CA 1
ATOM 2090 C C . TRP A 1 275 ? 17.859 22.422 -10.422 1 97.69 275 TRP A C 1
ATOM 2092 O O . TRP A 1 275 ? 17.5 23.297 -11.219 1 97.69 275 TRP A O 1
ATOM 2102 N N . ASP A 1 276 ? 17.516 21.141 -10.656 1 96.69 276 ASP A N 1
ATOM 2103 C CA . ASP A 1 276 ? 16.609 20.688 -11.703 1 96.69 276 ASP A CA 1
ATOM 2104 C C . ASP A 1 276 ? 15.18 21.156 -11.438 1 96.69 276 ASP A C 1
ATOM 2106 O O . ASP A 1 276 ? 14.555 20.75 -10.461 1 96.69 276 ASP A O 1
ATOM 2110 N N . THR A 1 277 ? 14.609 22.016 -12.312 1 97.38 277 THR A N 1
ATOM 2111 C CA . THR A 1 277 ? 13.32 22.656 -12.062 1 97.38 277 THR A CA 1
ATOM 2112 C C . THR A 1 277 ? 12.18 21.766 -12.562 1 97.38 277 THR A C 1
ATOM 2114 O O . THR A 1 277 ? 11.008 22.109 -12.43 1 97.38 277 THR A O 1
ATOM 2117 N N . SER A 1 278 ? 12.531 20.609 -13.125 1 94.81 278 SER A N 1
ATOM 2118 C CA . SER A 1 278 ? 11.5 19.734 -13.68 1 94.81 278 SER A CA 1
ATOM 2119 C C . SER A 1 278 ? 11.094 18.656 -12.68 1 94.81 278 SER A C 1
ATOM 2121 O O . SER A 1 278 ? 10.125 17.922 -12.906 1 94.81 278 SER A O 1
ATOM 2123 N N . VAL A 1 279 ? 11.875 18.578 -11.602 1 95.88 279 VAL A N 1
ATOM 2124 C CA . VAL A 1 279 ? 11.609 17.594 -10.562 1 95.88 279 VAL A CA 1
ATOM 2125 C C . VAL A 1 279 ? 10.656 18.172 -9.523 1 95.88 279 VAL A C 1
ATOM 2127 O O . VAL A 1 279 ? 10.867 19.297 -9.039 1 95.88 279 VAL A O 1
ATOM 2130 N N . ASP A 1 280 ? 9.625 17.422 -9.195 1 96.69 280 ASP A N 1
ATOM 2131 C CA . ASP A 1 280 ? 8.633 17.922 -8.258 1 96.69 280 ASP A CA 1
ATOM 2132 C C . ASP A 1 280 ? 9.188 17.969 -6.836 1 96.69 280 ASP A C 1
ATOM 2134 O O . ASP A 1 280 ? 8.992 18.953 -6.121 1 96.69 280 ASP A O 1
ATOM 2138 N N . GLN A 1 281 ? 9.852 16.891 -6.434 1 97.69 281 GLN A N 1
ATOM 2139 C CA . GLN A 1 281 ? 10.414 16.812 -5.09 1 97.69 281 GLN A CA 1
ATOM 2140 C C . GLN A 1 281 ? 11.797 16.156 -5.109 1 97.69 281 GLN A C 1
ATOM 2142 O O . GLN A 1 281 ? 12.07 15.289 -5.941 1 97.69 281 GLN A O 1
ATOM 2147 N N . PHE A 1 282 ? 12.641 16.609 -4.219 1 98.31 282 PHE A N 1
ATOM 2148 C CA . PHE A 1 282 ? 13.867 15.906 -3.873 1 98.31 282 PHE A CA 1
ATOM 2149 C C . PHE A 1 282 ? 13.766 15.297 -2.48 1 98.31 282 PHE A C 1
ATOM 2151 O O . PHE A 1 282 ? 13.297 15.945 -1.543 1 98.31 282 PHE A O 1
ATOM 2158 N N . HIS A 1 283 ? 14.094 14.055 -2.322 1 98.25 283 HIS A N 1
ATOM 2159 C CA . HIS A 1 283 ? 14.211 13.383 -1.033 1 98.25 283 HIS A CA 1
ATOM 2160 C C . HIS A 1 283 ? 15.672 13.141 -0.67 1 98.25 283 HIS A C 1
ATOM 2162 O O . HIS A 1 283 ? 16.359 12.352 -1.326 1 98.25 283 HIS A O 1
ATOM 2168 N N . TYR A 1 284 ? 16.141 13.797 0.307 1 98.5 284 TYR A N 1
ATOM 2169 C CA . TYR A 1 284 ? 17.516 13.578 0.728 1 98.5 284 TYR A CA 1
ATOM 2170 C C . TYR A 1 284 ? 17.609 12.422 1.715 1 98.5 284 TYR A C 1
ATOM 2172 O O . TYR A 1 284 ? 17.094 12.508 2.834 1 98.5 284 TYR A O 1
ATOM 2180 N N . ILE A 1 285 ? 18.25 11.367 1.339 1 98.06 285 ILE A N 1
ATOM 2181 C CA . ILE A 1 285 ? 18.453 10.18 2.156 1 98.06 285 ILE A CA 1
ATOM 2182 C C . ILE A 1 285 ? 19.609 10.414 3.137 1 98.06 285 ILE A C 1
ATOM 2184 O O . ILE A 1 285 ? 20.719 10.727 2.727 1 98.06 285 ILE A O 1
ATOM 2188 N N . PRO A 1 286 ? 19.297 10.227 4.43 1 97.5 286 PRO A N 1
ATOM 2189 C CA . PRO A 1 286 ? 20.344 10.516 5.422 1 97.5 286 PRO A CA 1
ATOM 2190 C C . PRO A 1 286 ? 21.5 9.531 5.355 1 97.5 286 PRO A C 1
ATOM 2192 O O . PRO A 1 286 ? 21.297 8.344 5.094 1 97.5 286 PRO A O 1
ATOM 2195 N N . SER A 1 287 ? 22.641 10.016 5.609 1 93.81 287 SER A N 1
ATOM 2196 C CA . SER A 1 287 ? 23.875 9.242 5.688 1 93.81 287 SER A CA 1
ATOM 2197 C C . SER A 1 287 ? 24.406 9.203 7.113 1 93.81 287 SER A C 1
ATOM 2199 O O . SER A 1 287 ? 25.016 10.172 7.578 1 93.81 287 SER A O 1
ATOM 2201 N N . GLU A 1 288 ? 24.312 8.141 7.785 1 88 288 GLU A N 1
ATOM 2202 C CA . GLU A 1 288 ? 24.672 8.047 9.195 1 88 288 GLU A CA 1
ATOM 2203 C C . GLU A 1 288 ? 26.156 8.352 9.406 1 88 288 GLU A C 1
ATOM 2205 O O . GLU A 1 288 ? 26.547 8.797 10.484 1 88 288 GLU A O 1
ATOM 2210 N N . ASN A 1 289 ? 26.938 8.227 8.391 1 87.88 289 ASN A N 1
ATOM 2211 C CA . ASN A 1 289 ? 28.375 8.406 8.547 1 87.88 289 ASN A CA 1
ATOM 2212 C C . ASN A 1 289 ? 28.844 9.734 7.945 1 87.88 289 ASN A C 1
ATOM 2214 O O . ASN A 1 289 ? 30.047 9.953 7.758 1 87.88 289 ASN A O 1
ATOM 2218 N N . ALA A 1 290 ? 27.859 10.547 7.695 1 91.62 290 ALA A N 1
ATOM 2219 C CA . ALA A 1 290 ? 28.234 11.828 7.113 1 91.62 290 ALA A CA 1
ATOM 2220 C C . ALA A 1 290 ? 29 12.688 8.125 1 91.62 290 ALA A C 1
ATOM 2222 O O . ALA A 1 290 ? 28.703 12.641 9.32 1 91.62 290 ALA A O 1
ATOM 2223 N N . LYS A 1 291 ? 29.969 13.516 7.66 1 89.69 291 LYS A N 1
ATOM 2224 C CA . LYS A 1 291 ? 30.781 14.398 8.5 1 89.69 291 LYS A CA 1
ATOM 2225 C C . LYS A 1 291 ? 29.938 15.523 9.086 1 89.69 291 LYS A C 1
ATOM 2227 O O . LYS A 1 291 ? 30.062 15.867 10.258 1 89.69 291 LYS A O 1
ATOM 2232 N N . GLU A 1 292 ? 29.125 16.078 8.242 1 91.62 292 GLU A N 1
ATOM 2233 C CA . GLU A 1 292 ? 28.203 17.125 8.688 1 91.62 292 GLU A CA 1
ATOM 2234 C C . GLU A 1 292 ? 26.938 16.547 9.305 1 91.62 292 GLU A C 1
ATOM 2236 O O . GLU A 1 292 ? 26.281 15.703 8.695 1 91.62 292 GLU A O 1
ATOM 2241 N N . ALA A 1 293 ? 26.578 17.094 10.492 1 91.69 293 ALA A N 1
ATOM 2242 C CA . ALA A 1 293 ? 25.469 16.531 11.258 1 91.69 293 ALA A CA 1
ATOM 2243 C C . ALA A 1 293 ? 24.156 16.625 10.492 1 91.69 293 ALA A C 1
ATOM 2245 O O . ALA A 1 293 ? 23.328 15.711 10.539 1 91.69 293 ALA A O 1
ATOM 2246 N N . VAL A 1 294 ? 24.016 17.703 9.789 1 95.5 294 VAL A N 1
ATOM 2247 C CA . VAL A 1 294 ? 22.75 17.953 9.094 1 95.5 294 VAL A CA 1
ATOM 2248 C C . VAL A 1 294 ? 22.562 16.922 7.984 1 95.5 294 VAL A C 1
ATOM 2250 O O . VAL A 1 294 ? 21.422 16.578 7.641 1 95.5 294 VAL A O 1
ATOM 2253 N N . LEU A 1 295 ? 23.625 16.328 7.414 1 97.19 295 LEU A N 1
ATOM 2254 C CA . LEU A 1 295 ? 23.562 15.32 6.355 1 97.19 295 LEU A CA 1
ATOM 2255 C C . LEU A 1 295 ? 23.156 13.961 6.914 1 97.19 295 LEU A C 1
ATOM 2257 O O . LEU A 1 295 ? 22.875 13.031 6.156 1 97.19 295 LEU A O 1
ATOM 2261 N N . ASN A 1 296 ? 23.094 13.859 8.242 1 96.88 296 ASN A N 1
ATOM 2262 C CA . ASN A 1 296 ? 22.609 12.656 8.898 1 96.88 296 ASN A CA 1
ATOM 2263 C C . ASN A 1 296 ? 21.094 12.711 9.117 1 96.88 296 ASN A C 1
ATOM 2265 O O . ASN A 1 296 ? 20.547 11.875 9.828 1 96.88 296 ASN A O 1
ATOM 2269 N N . GLN A 1 297 ? 20.453 13.711 8.586 1 97.75 297 GLN A N 1
ATOM 2270 C CA . GLN A 1 297 ? 19.016 13.891 8.75 1 97.75 297 GLN A CA 1
ATOM 2271 C C . GLN A 1 297 ? 18.297 13.812 7.406 1 97.75 297 GLN A C 1
ATOM 2273 O O . GLN A 1 297 ? 18.812 14.266 6.391 1 97.75 297 GLN A O 1
ATOM 2278 N N . PRO A 1 298 ? 17.078 13.156 7.387 1 98.25 298 PRO A N 1
ATOM 2279 C CA . PRO A 1 298 ? 16.312 13.148 6.137 1 98.25 298 PRO A CA 1
ATOM 2280 C C . PRO A 1 298 ? 15.648 14.492 5.84 1 98.25 298 PRO A C 1
ATOM 2282 O O . PRO A 1 298 ? 15.305 15.227 6.766 1 98.25 298 PRO A O 1
ATOM 2285 N N . PHE A 1 299 ? 15.5 14.844 4.582 1 98.5 299 PHE A N 1
ATOM 2286 C CA . PHE A 1 299 ? 14.766 16.016 4.121 1 98.5 299 PHE A CA 1
ATOM 2287 C C . PHE A 1 299 ? 13.812 15.648 2.988 1 98.5 299 PHE A C 1
ATOM 2289 O O . PHE A 1 299 ? 14.164 14.859 2.109 1 98.5 299 PHE A O 1
ATOM 2296 N N . VAL A 1 300 ? 12.617 16.109 3.037 1 98.38 300 VAL A N 1
ATOM 2297 C CA . VAL A 1 300 ? 11.758 16.219 1.861 1 98.38 300 VAL A CA 1
ATOM 2298 C C . VAL A 1 300 ? 11.812 17.656 1.327 1 98.38 300 VAL A C 1
ATOM 2300 O O . VAL A 1 300 ? 11.578 18.609 2.072 1 98.38 300 VAL A O 1
ATOM 2303 N N . ILE A 1 301 ? 12.164 17.797 0.111 1 98.62 301 ILE A N 1
ATOM 2304 C CA . ILE A 1 301 ? 12.359 19.109 -0.476 1 98.62 301 ILE A CA 1
ATOM 2305 C C . ILE A 1 301 ? 11.359 19.328 -1.612 1 98.62 301 ILE A C 1
ATOM 2307 O O . ILE A 1 301 ? 11.477 18.703 -2.672 1 98.62 301 ILE A O 1
ATOM 2311 N N . VAL A 1 302 ? 10.406 20.188 -1.363 1 98.56 302 VAL A N 1
ATOM 2312 C CA . VAL A 1 302 ? 9.414 20.547 -2.369 1 98.56 302 VAL A CA 1
ATOM 2313 C C . VAL A 1 302 ? 10.008 21.578 -3.332 1 98.56 302 VAL A C 1
ATOM 2315 O O . VAL A 1 302 ? 10.516 22.625 -2.904 1 98.56 302 VAL A O 1
ATOM 2318 N N . ASN A 1 303 ? 9.969 21.25 -4.605 1 98.56 303 ASN A N 1
ATOM 2319 C CA . ASN A 1 303 ? 10.438 22.172 -5.641 1 98.56 303 ASN A CA 1
ATOM 2320 C C . ASN A 1 303 ? 9.352 23.156 -6.055 1 98.56 303 ASN A C 1
ATOM 2322 O O . ASN A 1 303 ? 8.516 22.844 -6.902 1 98.56 303 ASN A O 1
ATOM 2326 N N . LEU A 1 304 ? 9.438 24.359 -5.566 1 98.38 304 LEU A N 1
ATOM 2327 C CA . LEU A 1 304 ? 8.414 25.359 -5.82 1 98.38 304 LEU A CA 1
ATOM 2328 C C . LEU A 1 304 ? 8.461 25.844 -7.27 1 98.38 304 LEU A C 1
ATOM 2330 O O . LEU A 1 304 ? 7.457 26.297 -7.812 1 98.38 304 LEU A O 1
ATOM 2334 N N . ALA A 1 305 ? 9.594 25.688 -7.918 1 98.12 305 ALA A N 1
ATOM 2335 C CA . ALA A 1 305 ? 9.742 26.109 -9.305 1 98.12 305 ALA A CA 1
ATOM 2336 C C . ALA A 1 305 ? 8.969 25.188 -10.25 1 98.12 305 ALA A C 1
ATOM 2338 O O . ALA A 1 305 ? 8.453 25.625 -11.273 1 98.12 305 ALA A O 1
ATOM 2339 N N . ALA A 1 306 ? 8.891 23.938 -9.883 1 97 306 ALA A N 1
ATOM 2340 C CA . ALA A 1 306 ? 8.211 22.953 -10.727 1 97 306 ALA A CA 1
ATOM 2341 C C . ALA A 1 306 ? 6.723 23.266 -10.852 1 97 306 ALA A C 1
ATOM 2343 O O . ALA A 1 306 ? 6.125 23.078 -11.914 1 97 306 ALA A O 1
ATOM 2344 N N . SER A 1 307 ? 6.109 23.797 -9.82 1 96.06 307 SER A N 1
ATOM 2345 C CA . SER A 1 307 ? 4.688 24.125 -9.82 1 96.06 307 SER A CA 1
ATOM 2346 C C . SER A 1 307 ? 4.453 25.547 -10.328 1 96.06 307 SER A C 1
ATOM 2348 O O . SER A 1 307 ? 3.311 25.953 -10.539 1 96.06 307 SER A O 1
ATOM 2350 N N . GLY A 1 308 ? 5.547 26.297 -10.484 1 95.81 308 GLY A N 1
ATOM 2351 C CA . GLY A 1 308 ? 5.434 27.688 -10.875 1 95.81 308 GLY A CA 1
ATOM 2352 C C . GLY A 1 308 ? 5.121 28.609 -9.711 1 95.81 308 GLY A C 1
ATOM 2353 O O . GLY A 1 308 ? 4.883 29.797 -9.898 1 95.81 308 GLY A O 1
ATOM 2354 N N . LYS A 1 309 ? 5.117 28.109 -8.539 1 96.44 309 LYS A N 1
ATOM 2355 C CA . LYS A 1 309 ? 4.758 28.906 -7.367 1 96.44 309 LYS A CA 1
ATOM 2356 C C . LYS A 1 309 ? 5.801 29.984 -7.098 1 96.44 309 LYS A C 1
ATOM 2358 O O . LYS A 1 309 ? 5.453 31.141 -6.801 1 96.44 309 LYS A O 1
ATOM 2363 N N . ALA A 1 310 ? 7.051 29.625 -7.102 1 97.5 310 ALA A N 1
ATOM 2364 C CA . ALA A 1 310 ? 8.188 30.516 -6.867 1 97.5 310 ALA A CA 1
ATOM 2365 C C . ALA A 1 310 ? 9.484 29.875 -7.359 1 97.5 310 ALA A C 1
ATOM 2367 O O . ALA A 1 310 ? 9.555 28.672 -7.586 1 97.5 310 ALA A O 1
ATOM 2368 N N . GLN A 1 311 ? 10.516 30.688 -7.57 1 98 311 GLN A N 1
ATOM 2369 C CA . GLN A 1 311 ? 11.859 30.188 -7.84 1 98 311 GLN A CA 1
ATOM 2370 C C . GLN A 1 311 ? 12.562 29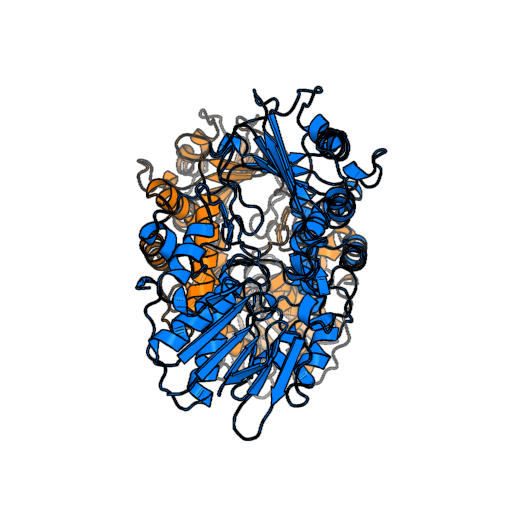.797 -6.547 1 98 311 GLN A C 1
ATOM 2372 O O . GLN A 1 311 ? 13.539 30.438 -6.145 1 98 311 GLN A O 1
ATOM 2377 N N . GLY A 1 312 ? 12.047 28.766 -5.965 1 98.31 312 GLY A N 1
ATOM 2378 C CA . GLY A 1 312 ? 12.562 28.422 -4.648 1 98.31 312 GLY A CA 1
ATOM 2379 C C . GLY A 1 312 ? 12.289 26.969 -4.258 1 98.31 312 GLY A C 1
ATOM 2380 O O . GLY A 1 312 ? 11.844 26.172 -5.086 1 98.31 312 GLY A O 1
ATOM 2381 N N . LEU A 1 313 ? 12.695 26.609 -3.035 1 98.62 313 LEU A N 1
ATOM 2382 C CA . LEU A 1 313 ? 12.562 25.297 -2.414 1 98.62 313 LEU A CA 1
ATOM 2383 C C . LEU A 1 313 ? 11.914 25.422 -1.039 1 98.62 313 LEU A C 1
ATOM 2385 O O . LEU A 1 313 ? 12.102 26.422 -0.341 1 98.62 313 LEU A O 1
ATOM 2389 N N . CYS A 1 314 ? 11.148 24.5 -0.692 1 98.69 314 CYS A N 1
ATOM 2390 C CA . CYS A 1 314 ? 10.641 24.328 0.663 1 98.69 314 CYS A CA 1
ATOM 2391 C C . CYS A 1 314 ? 11.125 23.016 1.272 1 98.69 314 CYS A C 1
ATOM 2393 O O . CYS A 1 314 ? 10.789 21.938 0.786 1 98.69 314 CYS A O 1
ATOM 2395 N N . PHE A 1 315 ? 11.898 23.062 2.338 1 98.62 315 PHE A N 1
ATOM 2396 C CA . PHE A 1 315 ? 12.422 21.891 3.035 1 98.62 315 PHE A CA 1
ATOM 2397 C C . PHE A 1 315 ? 11.5 21.484 4.18 1 98.62 315 PHE A C 1
ATOM 2399 O O . PHE A 1 315 ? 11.109 22.312 4.996 1 98.62 315 PHE A O 1
ATOM 2406 N N . LEU A 1 316 ? 11.062 20.25 4.199 1 98.62 316 LEU A N 1
ATOM 2407 C CA . LEU A 1 316 ? 10.508 19.641 5.402 1 98.62 316 LEU A CA 1
ATOM 2408 C C . LEU A 1 316 ? 11.594 18.906 6.191 1 98.62 316 LEU A C 1
ATOM 2410 O O . LEU A 1 316 ? 12.375 18.141 5.621 1 98.62 316 LEU A O 1
ATOM 2414 N N . THR A 1 317 ? 11.609 19.125 7.461 1 98.12 317 THR A N 1
ATOM 2415 C CA . THR A 1 317 ? 12.781 18.719 8.234 1 98.12 317 THR A CA 1
ATOM 2416 C C . THR A 1 317 ? 12.391 17.703 9.305 1 98.12 317 THR A C 1
ATOM 2418 O O . THR A 1 317 ? 11.219 17.609 9.68 1 98.12 317 THR A O 1
ATOM 2421 N N . SER A 1 318 ? 13.375 16.922 9.742 1 96.81 318 SER A N 1
ATOM 2422 C CA . SER A 1 318 ? 13.227 16.047 10.891 1 96.81 318 SER A CA 1
ATOM 2423 C C . SER A 1 318 ? 13.164 16.828 12.195 1 96.81 318 SER A C 1
ATOM 2425 O O . SER A 1 318 ? 13.469 18.031 12.211 1 96.81 318 SER A O 1
ATOM 2427 N N . LYS A 1 319 ? 12.789 16.109 13.242 1 96.38 319 LYS A N 1
ATOM 2428 C CA . LYS A 1 319 ? 12.695 16.734 14.555 1 96.38 319 LYS A CA 1
ATOM 2429 C C . LYS A 1 319 ? 14.031 17.344 14.977 1 96.38 319 LYS A C 1
ATOM 2431 O O . LYS A 1 319 ? 14.078 18.469 15.492 1 96.38 319 LYS A O 1
ATOM 2436 N N . GLU A 1 320 ? 15.102 16.672 14.75 1 94.44 320 GLU A N 1
ATOM 2437 C CA . GLU A 1 320 ? 16.422 17.125 15.148 1 94.44 320 GLU A CA 1
ATOM 2438 C C . GLU A 1 320 ? 16.797 18.422 14.43 1 94.44 320 GLU A C 1
ATOM 2440 O O . GLU A 1 320 ? 17.25 19.375 15.055 1 94.44 320 GLU A O 1
ATOM 2445 N N . THR A 1 321 ? 16.609 18.438 13.164 1 95.94 321 THR A N 1
ATOM 2446 C CA . THR A 1 321 ? 16.891 19.641 12.391 1 95.94 321 THR A CA 1
ATOM 2447 C C . THR A 1 321 ? 15.938 20.766 12.789 1 95.94 321 THR A C 1
ATOM 2449 O O . THR A 1 321 ? 16.344 21.922 12.891 1 95.94 321 THR A O 1
ATOM 2452 N N . SER A 1 322 ? 14.68 20.438 13.016 1 96.12 322 SER A N 1
ATOM 2453 C CA . SER A 1 322 ? 13.672 21.422 13.398 1 96.12 322 SER A CA 1
ATOM 2454 C C . SER A 1 322 ? 14.039 22.109 14.703 1 96.12 322 SER A C 1
ATOM 2456 O O . SER A 1 322 ? 13.906 23.328 14.828 1 96.12 322 SER A O 1
ATOM 2458 N N . ASP A 1 323 ? 14.492 21.328 15.656 1 93.19 323 ASP A N 1
ATOM 2459 C CA . ASP A 1 323 ? 14.852 21.875 16.953 1 93.19 323 ASP A CA 1
ATOM 2460 C C . ASP A 1 323 ? 15.969 22.906 16.844 1 93.19 323 ASP A C 1
ATOM 2462 O O . ASP A 1 323 ? 15.953 23.938 17.516 1 93.19 323 ASP A O 1
ATOM 2466 N N . LEU A 1 324 ? 16.891 22.641 15.984 1 93.5 324 LEU A N 1
ATOM 2467 C CA . LEU A 1 324 ? 18 23.562 15.758 1 93.5 324 LEU A CA 1
ATOM 2468 C C . LEU A 1 324 ? 17.547 24.781 14.945 1 93.5 324 LEU A C 1
ATOM 2470 O O . LEU A 1 324 ? 17.859 25.922 15.289 1 93.5 324 LEU A O 1
ATOM 2474 N N . LEU A 1 325 ? 16.812 24.5 13.961 1 94.69 325 LEU A N 1
ATOM 2475 C CA . LEU A 1 325 ? 16.359 25.5 13 1 94.69 325 LEU A CA 1
ATOM 2476 C C . LEU A 1 325 ? 15.5 26.562 13.68 1 94.69 325 LEU A C 1
ATOM 2478 O O . LEU A 1 325 ? 15.68 27.766 13.445 1 94.69 325 LEU A O 1
ATOM 2482 N N . GLU A 1 326 ? 14.602 26.156 14.516 1 94.19 326 GLU A N 1
ATOM 2483 C CA . GLU A 1 326 ? 13.617 27.078 15.078 1 94.19 326 GLU A CA 1
ATOM 2484 C C . GLU A 1 326 ? 14.227 27.922 16.188 1 94.19 326 GLU A C 1
ATOM 2486 O O . GLU A 1 326 ? 13.648 28.938 16.594 1 94.19 326 GLU A O 1
ATOM 2491 N N . LYS A 1 327 ? 15.438 27.531 16.547 1 90.94 327 LYS A N 1
ATOM 2492 C CA . LYS A 1 327 ? 16.172 28.328 17.531 1 90.94 327 LYS A CA 1
ATOM 2493 C C . LYS A 1 327 ? 17.172 29.266 16.844 1 90.94 327 LYS A C 1
ATOM 2495 O O . LYS A 1 327 ? 17.781 30.109 17.5 1 90.94 327 LYS A O 1
ATOM 2500 N N . THR A 1 328 ? 17.312 29.047 15.617 1 90.25 328 THR A N 1
ATOM 2501 C CA . THR A 1 328 ? 18.266 29.844 14.852 1 90.25 328 THR A CA 1
ATOM 2502 C C . THR A 1 328 ? 17.719 31.234 14.586 1 90.25 328 THR A C 1
ATOM 2504 O O . THR A 1 328 ? 16.562 31.391 14.172 1 90.25 328 THR A O 1
ATOM 2507 N N . SER A 1 329 ? 18.484 32.344 14.766 1 86.38 329 SER A N 1
ATOM 2508 C CA . SER A 1 329 ? 17.938 33.688 14.844 1 86.38 329 SER A CA 1
ATOM 2509 C C . SER A 1 329 ? 18.031 34.406 13.492 1 86.38 329 SER A C 1
ATOM 2511 O O . SER A 1 329 ? 17.125 35.125 13.102 1 86.38 329 SER A O 1
ATOM 2513 N N . THR A 1 330 ? 19.156 34.219 12.742 1 92 330 THR A N 1
ATOM 2514 C CA . THR A 1 330 ? 19.312 35.031 11.531 1 92 330 THR A CA 1
ATOM 2515 C C . THR A 1 330 ? 19.062 34.188 10.281 1 92 330 THR A C 1
ATOM 2517 O O . THR A 1 330 ? 19.234 32.969 10.305 1 92 330 THR A O 1
ATOM 2520 N N . LYS A 1 331 ? 18.688 34.875 9.266 1 94.38 331 LYS A N 1
ATOM 2521 C CA . LYS A 1 331 ? 18.453 34.25 7.969 1 94.38 331 LYS A CA 1
ATOM 2522 C C . LYS A 1 331 ? 19.734 33.562 7.449 1 94.38 331 LYS A C 1
ATOM 2524 O O . LYS A 1 331 ? 19.688 32.469 6.902 1 94.38 331 LYS A O 1
ATOM 2529 N N . ASP A 1 332 ? 20.844 34.219 7.684 1 95.06 332 ASP A N 1
ATOM 2530 C CA . ASP A 1 332 ? 22.125 33.656 7.258 1 95.06 332 ASP A CA 1
ATOM 2531 C C . ASP A 1 332 ? 22.406 32.344 7.984 1 95.06 332 ASP A C 1
ATOM 2533 O O . ASP A 1 332 ? 22.922 31.391 7.387 1 95.06 332 ASP A O 1
ATOM 2537 N N . ASP A 1 333 ? 22.094 32.312 9.219 1 95.56 333 ASP A N 1
ATOM 2538 C CA . ASP A 1 333 ? 22.328 31.125 10.008 1 95.56 333 ASP A CA 1
ATOM 2539 C C . ASP A 1 333 ? 21.438 29.969 9.547 1 95.56 333 ASP A C 1
ATOM 2541 O O . ASP A 1 333 ? 21.844 28.812 9.586 1 95.56 333 ASP A O 1
ATOM 2545 N N . ILE A 1 334 ? 20.25 30.312 9.18 1 96.31 334 ILE A N 1
ATOM 2546 C CA . ILE A 1 334 ? 19.344 29.297 8.656 1 96.31 334 ILE A CA 1
ATOM 2547 C C . ILE A 1 334 ? 19.938 28.672 7.395 1 96.31 334 ILE A C 1
ATOM 2549 O O . ILE A 1 334 ? 20 27.453 7.281 1 96.31 334 ILE A O 1
ATOM 2553 N N . VAL A 1 335 ? 20.391 29.469 6.508 1 97.12 335 VAL A N 1
ATOM 2554 C CA . VAL A 1 335 ? 20.969 29 5.25 1 97.12 335 VAL A CA 1
ATOM 2555 C C . VAL A 1 335 ? 22.203 28.172 5.535 1 97.12 335 VAL A C 1
ATOM 2557 O O . VAL A 1 335 ? 22.391 27.094 4.949 1 97.12 335 VAL A O 1
ATOM 2560 N N . ASN A 1 336 ? 23.016 28.641 6.469 1 95.75 336 ASN A N 1
ATOM 2561 C CA . ASN A 1 336 ? 24.234 27.922 6.824 1 95.75 336 ASN A CA 1
ATOM 2562 C C . ASN A 1 336 ? 23.938 26.531 7.387 1 95.75 336 ASN A C 1
ATOM 2564 O O . ASN A 1 336 ? 24.688 25.594 7.145 1 95.75 336 ASN A O 1
ATOM 2568 N N . LEU A 1 337 ? 22.891 26.469 8.133 1 95.69 337 LEU A N 1
ATOM 2569 C CA . LEU A 1 337 ? 22.516 25.203 8.75 1 95.69 337 LEU A CA 1
ATOM 2570 C C . LEU A 1 337 ? 22.234 24.141 7.691 1 95.69 337 LEU A C 1
ATOM 2572 O O . LEU A 1 337 ? 22.625 22.984 7.848 1 95.69 337 LEU A O 1
ATOM 2576 N N . ILE A 1 338 ? 21.578 24.484 6.566 1 96.81 338 ILE A N 1
ATOM 2577 C CA . ILE A 1 338 ? 21.156 23.484 5.598 1 96.81 338 ILE A CA 1
ATOM 2578 C C . ILE A 1 338 ? 22.062 23.531 4.375 1 96.81 338 ILE A C 1
ATOM 2580 O O . ILE A 1 338 ? 21.828 22.828 3.389 1 96.81 338 ILE A O 1
ATOM 2584 N N . LYS A 1 339 ? 23.094 24.281 4.418 1 97.19 339 LYS A N 1
ATOM 2585 C CA . LYS A 1 339 ? 24.016 24.5 3.309 1 97.19 339 LYS A CA 1
ATOM 2586 C C . LYS A 1 339 ? 24.562 23.172 2.771 1 97.19 339 LYS A C 1
ATOM 2588 O O . LYS A 1 339 ? 24.625 22.969 1.557 1 97.19 339 LYS A O 1
ATOM 2593 N N . PRO A 1 340 ? 24.969 22.219 3.637 1 97.12 340 PRO A N 1
ATOM 2594 C CA . PRO A 1 340 ? 25.469 20.953 3.09 1 97.12 340 PRO A CA 1
ATOM 2595 C C . PRO A 1 340 ? 24.453 20.234 2.215 1 97.12 340 PRO A C 1
ATOM 2597 O O . PRO A 1 340 ? 24.812 19.641 1.2 1 97.12 340 PRO A O 1
ATOM 2600 N N . VAL A 1 341 ? 23.172 20.266 2.562 1 97.56 341 VAL A N 1
ATOM 2601 C CA . VAL A 1 341 ? 22.125 19.625 1.768 1 97.56 341 VAL A CA 1
ATOM 2602 C C . VAL A 1 341 ? 21.906 20.422 0.483 1 97.56 341 VAL A C 1
ATOM 2604 O O . VAL A 1 341 ? 21.734 19.844 -0.592 1 97.56 341 VAL A O 1
ATOM 2607 N N . LEU A 1 342 ? 21.953 21.766 0.604 1 97.75 342 LEU A N 1
ATOM 2608 C CA . LEU A 1 342 ? 21.844 22.625 -0.563 1 97.75 342 LEU A CA 1
ATOM 2609 C C . LEU A 1 342 ? 22.953 22.344 -1.566 1 97.75 342 LEU A C 1
ATOM 2611 O O . LEU A 1 342 ? 22.719 22.359 -2.777 1 97.75 342 LEU A O 1
ATOM 2615 N N . SER A 1 343 ? 24.078 22.047 -1.071 1 97.31 343 SER A N 1
ATOM 2616 C CA . SER A 1 343 ? 25.234 21.781 -1.925 1 97.31 343 SER A CA 1
ATOM 2617 C C . SER A 1 343 ? 25.016 20.531 -2.775 1 97.31 343 SER A C 1
ATOM 2619 O O . SER A 1 343 ? 25.484 20.469 -3.912 1 97.31 343 SER A O 1
ATOM 2621 N N . VAL A 1 344 ? 24.328 19.562 -2.225 1 96.69 344 VAL A N 1
ATOM 2622 C CA . VAL A 1 344 ? 24 18.344 -2.975 1 96.69 344 VAL A CA 1
ATOM 2623 C C . VAL A 1 344 ? 23.141 18.703 -4.176 1 96.69 344 VAL A C 1
ATOM 2625 O O . VAL A 1 344 ? 23.203 18.047 -5.219 1 96.69 344 VAL A O 1
ATOM 2628 N N . LEU A 1 345 ? 22.391 19.812 -4.07 1 97.38 345 LEU A N 1
ATOM 2629 C CA . LEU A 1 345 ? 21.5 20.266 -5.129 1 97.38 345 LEU A CA 1
ATOM 2630 C C . LEU A 1 345 ? 22.219 21.188 -6.102 1 97.38 345 LEU A C 1
ATOM 2632 O O . LEU A 1 345 ? 21.625 21.641 -7.078 1 97.38 345 LEU A O 1
ATOM 2636 N N . GLY A 1 346 ? 23.5 21.578 -5.816 1 96.69 346 GLY A N 1
ATOM 2637 C CA . GLY A 1 346 ? 24.266 22.406 -6.734 1 96.69 346 GLY A CA 1
ATOM 2638 C C . GLY A 1 346 ? 24.531 23.797 -6.207 1 96.69 346 GLY A C 1
ATOM 2639 O O . GLY A 1 346 ? 25.016 24.672 -6.941 1 96.69 346 GLY A O 1
ATOM 2640 N N . TYR A 1 347 ? 24.25 24.031 -4.977 1 96.44 347 TYR A N 1
ATOM 2641 C CA . TYR A 1 347 ? 24.406 25.344 -4.355 1 96.44 347 TYR A CA 1
ATOM 2642 C C . TYR A 1 347 ? 25.875 25.766 -4.352 1 96.44 347 TYR A C 1
ATOM 2644 O O . TYR A 1 347 ? 26.75 25 -3.967 1 96.44 347 TYR A O 1
ATOM 2652 N N . LYS A 1 348 ? 26.125 27.047 -4.828 1 95.75 348 LYS A N 1
ATOM 2653 C CA . LYS A 1 348 ? 27.453 27.656 -4.828 1 95.75 348 LYS A CA 1
ATOM 2654 C C . LYS A 1 348 ? 27.422 29.031 -4.184 1 95.75 348 LYS A C 1
ATOM 2656 O O . LYS A 1 348 ? 27.922 30 -4.754 1 95.75 348 LYS A O 1
ATOM 2661 N N . ASP A 1 349 ? 26.734 29.266 -3.107 1 95 349 ASP A N 1
ATOM 2662 C CA . ASP A 1 349 ? 26.688 30.438 -2.236 1 95 349 ASP A CA 1
ATOM 2663 C C . ASP A 1 349 ? 25.906 31.578 -2.883 1 95 349 ASP A C 1
ATOM 2665 O O . ASP A 1 349 ? 26.203 32.75 -2.65 1 95 349 ASP A O 1
ATOM 2669 N N . GLU A 1 350 ? 25 31.172 -3.738 1 95.38 350 GLU A N 1
ATOM 2670 C CA . GLU A 1 350 ? 24.062 32.188 -4.223 1 95.38 350 GLU A CA 1
ATOM 2671 C C . GLU A 1 350 ? 23.266 32.812 -3.074 1 95.38 350 GLU A C 1
ATOM 2673 O O . GLU A 1 350 ? 22.781 32.094 -2.195 1 95.38 350 GLU A O 1
ATOM 2678 N N . LYS A 1 351 ? 23.203 34.031 -3.088 1 95.25 351 LYS A N 1
ATOM 2679 C CA . LYS A 1 351 ? 22.438 34.719 -2.029 1 95.25 351 LYS A CA 1
ATOM 2680 C C . LYS A 1 351 ? 20.938 34.469 -2.201 1 95.25 351 LYS A C 1
ATOM 2682 O O . LYS A 1 351 ? 20.375 34.781 -3.248 1 95.25 351 LYS A O 1
ATOM 2687 N N . PRO A 1 352 ? 20.281 33.938 -1.219 1 97.81 352 PRO A N 1
ATOM 2688 C CA . PRO A 1 352 ? 18.828 33.812 -1.344 1 97.81 352 PRO A CA 1
ATOM 2689 C C . PRO A 1 352 ? 18.109 35.156 -1.36 1 97.81 352 PRO A C 1
ATOM 2691 O O . PRO A 1 352 ? 18.531 36.094 -0.679 1 97.81 352 PRO A O 1
ATOM 2694 N N . THR A 1 353 ? 17.078 35.219 -2.104 1 98.06 353 THR A N 1
ATOM 2695 C CA . THR A 1 353 ? 16.25 36.438 -2.143 1 98.06 353 THR A CA 1
ATOM 2696 C C . THR A 1 353 ? 15.227 36.406 -1.006 1 98.06 353 THR A C 1
ATOM 2698 O O . THR A 1 353 ? 14.672 37.469 -0.65 1 98.06 353 THR A O 1
ATOM 2701 N N . PHE A 1 354 ? 14.953 35.312 -0.495 1 98 354 PHE A N 1
ATOM 2702 C CA . PHE A 1 354 ? 13.977 35.156 0.58 1 98 354 PHE A CA 1
ATOM 2703 C C . PHE A 1 354 ? 14.328 33.938 1.432 1 98 354 PHE A C 1
ATOM 2705 O O . PHE A 1 354 ? 14.75 32.906 0.908 1 98 354 PHE A O 1
ATOM 2712 N N . VAL A 1 355 ? 14.312 34 2.771 1 97.88 355 VAL A N 1
ATOM 2713 C CA . VAL A 1 355 ? 14.5 32.938 3.736 1 97.88 355 VAL A CA 1
ATOM 2714 C C . VAL A 1 355 ? 13.453 33.031 4.844 1 97.88 355 VAL A C 1
ATOM 2716 O O . VAL A 1 355 ? 13.305 34.094 5.465 1 97.88 355 VAL A O 1
ATOM 2719 N N . GLU A 1 356 ? 12.695 31.984 5.012 1 96.44 356 GLU A N 1
ATOM 2720 C CA . GLU A 1 356 ? 11.727 31.906 6.105 1 96.44 356 GLU A CA 1
ATOM 2721 C C . GLU A 1 356 ? 11.609 30.5 6.656 1 96.44 356 GLU A C 1
ATOM 2723 O O . GLU A 1 356 ? 11.898 29.531 5.949 1 96.44 356 GLU A O 1
ATOM 2728 N N . ARG A 1 357 ? 11.375 30.359 7.926 1 96.88 357 ARG A N 1
ATOM 2729 C CA . ARG A 1 357 ? 11.125 29.062 8.523 1 96.88 357 ARG A CA 1
ATOM 2730 C C . ARG A 1 357 ? 9.898 29.094 9.43 1 96.88 357 ARG A C 1
ATOM 2732 O O . ARG A 1 357 ? 9.492 30.156 9.891 1 96.88 357 ARG A O 1
ATOM 2739 N N . THR A 1 358 ? 9.281 27.953 9.656 1 96.56 358 THR A N 1
ATOM 2740 C CA . THR A 1 358 ? 8.227 27.828 10.656 1 96.56 358 THR A CA 1
ATOM 2741 C C . THR A 1 358 ? 8.82 27.75 12.062 1 96.56 358 THR A C 1
ATOM 2743 O O . THR A 1 358 ? 10.023 27.516 12.219 1 96.56 358 THR A O 1
ATOM 2746 N N . THR A 1 359 ? 7.988 28.031 13.109 1 96.44 359 THR A N 1
ATOM 2747 C CA . THR A 1 359 ? 8.461 28 14.492 1 96.44 359 THR A CA 1
ATOM 2748 C C . THR A 1 359 ? 7.418 27.375 15.406 1 96.44 359 THR A C 1
ATOM 2750 O O . THR A 1 359 ? 7.188 27.844 16.516 1 96.44 359 THR A O 1
ATOM 2753 N N . TRP A 1 360 ? 6.777 26.344 14.945 1 96.25 360 TRP A N 1
ATOM 2754 C CA . TRP A 1 360 ? 5.668 25.719 15.672 1 96.25 360 TRP A CA 1
ATOM 2755 C C . TRP A 1 360 ? 6.16 25.078 16.969 1 96.25 360 TRP A C 1
ATOM 2757 O O . TRP A 1 360 ? 5.434 25.047 17.969 1 96.25 360 TRP A O 1
ATOM 2767 N N . THR A 1 361 ? 7.391 24.547 16.984 1 95 361 THR A N 1
ATOM 2768 C CA . THR A 1 361 ? 7.918 23.891 18.172 1 95 361 THR A CA 1
ATOM 2769 C C . THR A 1 361 ? 8.18 24.906 19.281 1 95 361 THR A C 1
ATOM 2771 O O . THR A 1 361 ? 8.375 24.531 20.438 1 95 361 THR A O 1
ATOM 2774 N N . GLN A 1 362 ? 8.133 26.188 18.906 1 95 362 GLN A N 1
ATOM 2775 C CA . GLN A 1 362 ? 8.352 27.25 19.875 1 95 362 GLN A CA 1
ATOM 2776 C C . GLN A 1 362 ? 7.051 27.984 20.172 1 95 362 GLN A C 1
ATOM 2778 O O . GLN A 1 362 ? 7.047 28.969 20.938 1 95 362 GLN A O 1
ATOM 2783 N N . ASP A 1 363 ? 5.996 27.609 19.625 1 96.12 363 ASP A N 1
ATOM 2784 C CA . ASP A 1 363 ? 4.699 28.266 19.75 1 96.12 363 ASP A CA 1
ATOM 2785 C C . ASP A 1 363 ? 3.822 27.562 20.781 1 96.12 363 ASP A C 1
ATOM 2787 O O . ASP A 1 363 ? 3.33 26.453 20.531 1 96.12 363 ASP A O 1
ATOM 2791 N N . LYS A 1 364 ? 3.535 28.203 21.875 1 96.62 364 LYS A N 1
ATOM 2792 C CA . LYS A 1 364 ? 2.789 27.578 22.953 1 96.62 364 LYS A CA 1
ATOM 2793 C C . LYS A 1 364 ? 1.368 27.234 22.531 1 96.62 364 LYS A C 1
ATOM 2795 O O . LYS A 1 364 ? 0.783 26.25 23 1 96.62 364 LYS A O 1
ATOM 2800 N N . TYR A 1 365 ? 0.797 28.016 21.594 1 97.75 365 TYR A N 1
ATOM 2801 C CA . TYR A 1 365 ? -0.579 27.781 21.172 1 97.75 365 TYR A CA 1
ATOM 2802 C C . TYR A 1 365 ? -0.658 26.625 20.188 1 97.75 365 TYR A C 1
ATOM 2804 O O . TYR A 1 365 ? -1.729 26.047 19.984 1 97.75 365 TYR A O 1
ATOM 2812 N N . ALA A 1 366 ? 0.502 26.266 19.562 1 97.12 366 ALA A N 1
ATOM 2813 C CA . ALA A 1 366 ? 0.574 25.078 18.719 1 97.12 366 ALA A CA 1
ATOM 2814 C C . ALA A 1 366 ? 0.929 23.844 19.547 1 97.12 366 ALA A C 1
ATOM 2816 O O . ALA A 1 366 ? 1.025 22.734 19.016 1 97.12 366 ALA A O 1
ATOM 2817 N N . GLY A 1 367 ? 1.092 24.016 20.828 1 96.94 367 GLY A N 1
ATOM 2818 C CA . GLY A 1 367 ? 1.466 22.922 21.703 1 96.94 367 GLY A CA 1
ATOM 2819 C C . GLY A 1 367 ? 2.953 22.609 21.688 1 96.94 367 GLY A C 1
ATOM 2820 O O . GLY A 1 367 ? 3.369 21.5 21.984 1 96.94 367 GLY A O 1
ATOM 2821 N N . ASN A 1 368 ? 3.74 23.562 21.234 1 96.56 368 ASN A N 1
ATOM 2822 C CA . ASN A 1 368 ? 5.188 23.406 21.141 1 96.56 368 ASN A CA 1
ATOM 2823 C C . ASN A 1 368 ? 5.566 22.188 20.312 1 96.56 368 ASN A C 1
ATOM 2825 O O . ASN A 1 368 ? 6.418 21.391 20.719 1 96.56 368 ASN A O 1
ATOM 2829 N N . GLY A 1 369 ? 4.887 22.031 19.234 1 96.38 369 GLY A N 1
ATOM 2830 C CA . GLY A 1 369 ? 5.07 20.953 18.266 1 96.38 369 GLY A CA 1
ATOM 2831 C C . GLY A 1 369 ? 4.18 21.094 17.047 1 96.38 369 GLY A C 1
ATOM 2832 O O . GLY A 1 369 ? 3.641 22.172 16.781 1 96.38 369 GLY A O 1
ATOM 2833 N N . THR A 1 370 ? 4.07 20.016 16.297 1 96.75 370 THR A N 1
ATOM 2834 C CA . THR A 1 370 ? 3.416 20.172 15 1 96.75 370 THR A CA 1
ATOM 2835 C C . THR A 1 370 ? 2.188 19.281 14.898 1 96.75 370 THR A C 1
ATOM 2837 O O . THR A 1 370 ? 1.145 19.703 14.398 1 96.75 370 THR A O 1
ATOM 2840 N N . PHE A 1 371 ? 2.229 18.062 15.289 1 96.44 371 PHE A N 1
ATOM 2841 C CA . PHE A 1 371 ? 1.094 17.156 15.164 1 96.44 371 PHE A CA 1
ATOM 2842 C C . PHE A 1 371 ? 1.241 15.969 16.109 1 96.44 371 PHE A C 1
ATOM 2844 O O . PHE A 1 371 ? 2.326 15.727 16.641 1 96.44 371 PHE A O 1
ATOM 2851 N N . SER A 1 372 ? 0.098 15.32 16.375 1 97.31 372 SER A N 1
ATOM 2852 C CA . SER A 1 372 ? 0.082 14.156 17.25 1 97.31 372 SER A CA 1
ATOM 2853 C C . SER A 1 372 ? 0.872 13 16.641 1 97.31 372 SER A C 1
ATOM 2855 O O . SER A 1 372 ? 0.898 12.836 15.414 1 97.31 372 SER A O 1
ATOM 2857 N N . SER A 1 373 ? 1.549 12.281 17.438 1 96.62 373 SER A N 1
ATOM 2858 C CA . SER A 1 373 ? 2.385 11.172 17 1 96.62 373 SER A CA 1
ATOM 2859 C C . SER A 1 373 ? 2.387 10.047 18.031 1 96.62 373 SER A C 1
ATOM 2861 O O . SER A 1 373 ? 1.663 10.109 19.031 1 96.62 373 SER A O 1
ATOM 2863 N N . THR A 1 374 ? 3.057 8.938 17.703 1 96.56 374 THR A N 1
ATOM 2864 C CA . THR A 1 374 ? 3.098 7.754 18.562 1 96.56 374 THR A CA 1
ATOM 2865 C C . THR A 1 374 ? 4.531 7.258 18.719 1 96.56 374 THR A C 1
ATOM 2867 O O . THR A 1 374 ? 5.18 6.879 17.75 1 96.56 374 THR A O 1
ATOM 2870 N N . LYS A 1 375 ? 5.066 7.297 19.891 1 97.06 375 LYS A N 1
ATOM 2871 C CA . LYS A 1 375 ? 6.352 6.68 20.203 1 97.06 375 LYS A CA 1
ATOM 2872 C C . LYS A 1 375 ? 6.164 5.305 20.844 1 97.06 375 LYS A C 1
ATOM 2874 O O . LYS A 1 375 ? 5.035 4.891 21.109 1 97.06 375 LYS A O 1
ATOM 2879 N N . VAL A 1 376 ? 7.227 4.59 20.922 1 97.06 376 VAL A N 1
ATOM 2880 C CA . VAL A 1 376 ? 7.172 3.281 21.562 1 97.06 376 VAL A CA 1
ATOM 2881 C C . VAL A 1 376 ? 6.484 3.4 22.922 1 97.06 376 VAL A C 1
ATOM 2883 O O . VAL A 1 376 ? 6.789 4.305 23.703 1 97.06 376 VAL A O 1
ATOM 2886 N N . GLY A 1 377 ? 5.527 2.584 23.156 1 94.06 377 GLY A N 1
ATOM 2887 C CA . GLY A 1 377 ? 4.828 2.582 24.438 1 94.06 377 GLY A CA 1
ATOM 2888 C C . GLY A 1 377 ? 3.521 3.355 24.406 1 94.06 377 GLY A C 1
ATOM 2889 O O . GLY A 1 377 ? 2.67 3.186 25.281 1 94.06 377 GLY A O 1
ATOM 2890 N N . ASP A 1 378 ? 3.322 4.25 23.484 1 96.94 378 ASP A N 1
ATOM 2891 C CA . ASP A 1 378 ? 2.072 4.984 23.312 1 96.94 378 ASP A CA 1
ATOM 2892 C C . ASP A 1 378 ? 0.966 4.074 22.797 1 96.94 378 ASP A C 1
ATOM 2894 O O . ASP A 1 378 ? 1.238 2.969 22.312 1 96.94 378 ASP A O 1
ATOM 2898 N N . ASP A 1 379 ? -0.266 4.555 22.984 1 95.12 379 ASP A N 1
ATOM 2899 C CA . ASP A 1 379 ? -1.429 3.783 22.547 1 95.12 379 ASP A CA 1
ATOM 2900 C C . ASP A 1 379 ? -2.496 4.691 21.953 1 95.12 379 ASP A C 1
ATOM 2902 O O . ASP A 1 379 ? -3.457 5.062 22.625 1 95.12 379 ASP A O 1
ATOM 2906 N N . ARG A 1 380 ? -2.348 4.934 20.703 1 94.88 380 ARG A N 1
ATOM 2907 C CA . ARG A 1 380 ? -3.303 5.781 20 1 94.88 380 ARG A CA 1
ATOM 2908 C C . ARG A 1 380 ? -4.711 5.203 20.062 1 94.88 380 ARG A C 1
ATOM 2910 O O . ARG A 1 380 ? -5.691 5.945 20.156 1 94.88 380 ARG A O 1
ATOM 2917 N N . GLY A 1 381 ? -4.816 3.908 19.984 1 94.31 381 GLY A N 1
ATOM 2918 C CA . GLY A 1 381 ? -6.113 3.266 20.094 1 94.31 381 GLY A CA 1
ATOM 2919 C C . GLY A 1 381 ? -6.832 3.592 21.391 1 94.31 381 GLY A C 1
ATOM 2920 O O . GLY A 1 381 ? -8.016 3.943 21.375 1 94.31 381 GLY A O 1
ATOM 2921 N N . ALA A 1 382 ? -6.121 3.506 22.453 1 94.88 382 ALA A N 1
ATOM 2922 C CA . ALA A 1 382 ? -6.691 3.83 23.75 1 94.88 382 ALA A CA 1
ATOM 2923 C C . ALA A 1 382 ? -7.113 5.293 23.828 1 94.88 382 ALA A C 1
ATOM 2925 O O . ALA A 1 382 ? -8.141 5.625 24.422 1 94.88 382 ALA A O 1
ATOM 2926 N N . TRP A 1 383 ? -6.312 6.141 23.234 1 96.69 383 TRP A N 1
ATOM 2927 C CA . TRP A 1 383 ? -6.66 7.559 23.172 1 96.69 383 TRP A CA 1
ATOM 2928 C C . TRP A 1 383 ? -7.973 7.762 22.422 1 96.69 383 TRP A C 1
ATOM 2930 O O . TRP A 1 383 ? -8.891 8.414 22.922 1 96.69 383 TRP A O 1
ATOM 2940 N N . LEU A 1 384 ? -8.055 7.184 21.266 1 96.81 384 LEU A N 1
ATOM 2941 C CA . LEU A 1 384 ? -9.25 7.359 20.453 1 96.81 384 LEU A CA 1
ATOM 2942 C C . LEU A 1 384 ? -10.469 6.77 21.141 1 96.81 384 LEU A C 1
ATOM 2944 O O . LEU A 1 384 ? -11.555 7.355 21.109 1 96.81 384 LEU A O 1
ATOM 2948 N N . GLU A 1 385 ? -10.266 5.672 21.781 1 96.25 385 GLU A N 1
ATOM 2949 C CA . GLU A 1 385 ? -11.367 5.086 22.547 1 96.25 385 GLU A CA 1
ATOM 2950 C C . GLU A 1 385 ? -11.836 6.031 23.641 1 96.25 385 GLU A C 1
ATOM 2952 O O . GLU A 1 385 ? -13.039 6.254 23.812 1 96.25 385 GLU A O 1
ATOM 2957 N N . ALA A 1 386 ? -10.938 6.578 24.359 1 96.38 386 ALA A N 1
ATOM 2958 C CA . ALA A 1 386 ? -11.266 7.441 25.484 1 96.38 386 ALA A CA 1
ATOM 2959 C C . ALA A 1 386 ? -11.977 8.711 25.016 1 96.38 386 ALA A C 1
ATOM 2961 O O . ALA A 1 386 ? -13.016 9.078 25.578 1 96.38 386 ALA A O 1
ATOM 2962 N N . VAL A 1 387 ? -11.445 9.328 24.016 1 95.88 387 VAL A N 1
ATOM 2963 C CA . VAL A 1 387 ? -11.977 10.625 23.594 1 95.88 387 VAL A CA 1
ATOM 2964 C C . VAL A 1 387 ? -13.336 10.438 22.938 1 95.88 387 VAL A C 1
ATOM 2966 O O . VAL A 1 387 ? -14.234 11.266 23.109 1 95.88 387 VAL A O 1
ATOM 2969 N N . HIS A 1 388 ? -13.562 9.336 22.281 1 95 388 HIS A N 1
ATOM 2970 C CA . HIS A 1 388 ? -14.812 9.125 21.562 1 95 388 HIS A CA 1
ATOM 2971 C C . HIS A 1 388 ? -15.867 8.477 22.469 1 95 388 HIS A C 1
ATOM 2973 O O . HIS A 1 388 ? -17.047 8.469 22.125 1 95 388 HIS A O 1
ATOM 2979 N N . ALA A 1 389 ? -15.406 8 23.562 1 93.62 389 ALA A N 1
ATOM 2980 C CA . ALA A 1 389 ? -16.344 7.434 24.531 1 93.62 389 ALA A CA 1
ATOM 2981 C C . ALA A 1 389 ? -16.984 8.523 25.391 1 93.62 389 ALA A C 1
ATOM 2983 O O . ALA A 1 389 ? -17.969 8.273 26.094 1 93.62 389 ALA A O 1
ATOM 2984 N N . VAL A 1 390 ? -16.375 9.711 25.359 1 90.31 390 VAL A N 1
ATOM 2985 C CA . VAL A 1 390 ? -16.922 10.797 26.156 1 90.31 390 VAL A CA 1
ATOM 2986 C C . VAL A 1 390 ? -18.391 11.039 25.781 1 90.31 390 VAL A C 1
ATOM 2988 O O . VAL A 1 390 ? -18.719 11.203 24.609 1 90.31 390 VAL A O 1
ATOM 2991 N N . SER A 1 391 ? -19.219 10.891 26.75 1 82.94 391 SER A N 1
ATOM 2992 C CA . SER A 1 391 ? -20.625 11.211 26.594 1 82.94 391 SER A CA 1
ATOM 2993 C C . SER A 1 391 ? -20.953 12.562 27.234 1 82.94 391 SER A C 1
ATOM 2995 O O . SER A 1 391 ? -20.219 13.039 28.094 1 82.94 391 SER A O 1
ATOM 2997 N N . GLY A 1 392 ? -21.906 13.328 26.641 1 81.94 392 GLY A N 1
ATOM 2998 C CA . GLY A 1 392 ? -22.359 14.57 27.25 1 81.94 392 GLY A CA 1
ATOM 2999 C C . GLY A 1 392 ? -21.969 15.797 26.453 1 81.94 392 GLY A C 1
ATOM 3000 O O . GLY A 1 392 ? -21.781 15.719 25.234 1 81.94 392 GLY A O 1
ATOM 3001 N N . ASN A 1 393 ? -21.906 16.891 27.281 1 93.88 393 ASN A N 1
ATOM 3002 C CA . ASN A 1 393 ? -21.891 18.188 26.609 1 93.88 393 ASN A CA 1
ATOM 3003 C C . ASN A 1 393 ? -20.484 18.797 26.625 1 93.88 393 ASN A C 1
ATOM 3005 O O . ASN A 1 393 ? -20.328 20 26.438 1 93.88 393 ASN A O 1
ATOM 3009 N N . LEU A 1 394 ? -19.438 17.922 26.953 1 97.12 394 LEU A N 1
ATOM 3010 C CA . LEU A 1 394 ? -18.031 18.25 26.766 1 97.12 394 LEU A CA 1
ATOM 3011 C C . LEU A 1 394 ? -17.375 17.328 25.734 1 97.12 394 LEU A C 1
ATOM 3013 O O . LEU A 1 394 ? -17.359 16.109 25.922 1 97.12 394 LEU A O 1
ATOM 3017 N N . GLN A 1 395 ? -16.969 17.875 24.656 1 98.19 395 GLN A N 1
ATOM 3018 C CA . GLN A 1 395 ? -16.375 17.094 23.594 1 98.19 395 GLN A CA 1
ATOM 3019 C C . GLN A 1 395 ? -15.008 17.641 23.188 1 98.19 395 GLN A C 1
ATOM 3021 O O . GLN A 1 395 ? -14.633 18.75 23.578 1 98.19 395 GLN A O 1
ATOM 3026 N N . PHE A 1 396 ? -14.312 16.844 22.438 1 98.56 396 PHE A N 1
ATOM 3027 C CA . PHE A 1 396 ? -12.977 17.172 21.984 1 98.56 396 PHE A CA 1
ATOM 3028 C C . PHE A 1 396 ? -12.883 17.094 20.453 1 98.56 396 PHE A C 1
ATOM 3030 O O . PHE A 1 396 ? -13.539 16.266 19.844 1 98.56 396 PHE A O 1
ATOM 3037 N N . ALA A 1 397 ? -12.109 18 19.875 1 98.25 397 ALA A N 1
ATOM 3038 C CA . ALA A 1 397 ? -11.891 18.031 18.438 1 98.25 397 ALA A CA 1
ATOM 3039 C C . ALA A 1 397 ? -10.461 18.438 18.109 1 98.25 397 ALA A C 1
ATOM 3041 O O . ALA A 1 397 ? -9.836 19.188 18.859 1 98.25 397 ALA A O 1
ATOM 3042 N N . GLY A 1 398 ? -9.938 18.047 17.062 1 98.38 398 GLY A N 1
ATOM 3043 C CA . GLY A 1 398 ? -8.594 18.266 16.562 1 98.38 398 GLY A CA 1
ATOM 3044 C C . GLY A 1 398 ? -8.07 17.094 15.742 1 98.38 398 GLY A C 1
ATOM 3045 O O . GLY A 1 398 ? -8.672 16.031 15.727 1 98.38 398 GLY A O 1
ATOM 3046 N N . GLU A 1 399 ? -6.969 17.359 15.094 1 98 399 GLU A N 1
ATOM 3047 C CA . GLU A 1 399 ? -6.41 16.266 14.297 1 98 399 GLU A CA 1
ATOM 3048 C C . GLU A 1 399 ? -6.105 15.047 15.156 1 98 399 GLU A C 1
ATOM 3050 O O . GLU A 1 399 ? -6.219 13.906 14.695 1 98 399 GLU A O 1
ATOM 3055 N N . HIS A 1 400 ? -5.84 15.188 16.438 1 97.88 400 HIS A N 1
ATOM 3056 C CA . HIS A 1 400 ? -5.523 14.109 17.375 1 97.88 400 HIS A CA 1
ATOM 3057 C C . HIS A 1 400 ? -6.77 13.305 17.734 1 97.88 400 HIS A C 1
ATOM 3059 O O . HIS A 1 400 ? -6.668 12.227 18.312 1 97.88 400 HIS A O 1
ATOM 3065 N N . CYS A 1 401 ? -7.945 13.805 17.375 1 97.88 401 CYS A N 1
ATOM 3066 C CA . CYS A 1 401 ? -9.195 13.125 17.656 1 97.88 401 CYS A CA 1
ATOM 3067 C C . CYS A 1 401 ? -9.734 12.414 16.422 1 97.88 401 CYS A C 1
ATOM 3069 O O . CYS A 1 401 ? -10.766 11.75 16.469 1 97.88 401 CYS A O 1
ATOM 3071 N N . ALA A 1 402 ? -9 12.539 15.328 1 95.56 402 ALA A N 1
ATOM 3072 C CA . ALA A 1 402 ? -9.469 11.984 14.062 1 95.56 402 ALA A CA 1
ATOM 3073 C C . ALA A 1 402 ? -9.102 10.516 13.938 1 95.56 402 ALA A C 1
ATOM 3075 O O . ALA A 1 402 ? -8.008 10.102 14.336 1 95.56 402 ALA A O 1
ATOM 3076 N N . PHE A 1 403 ? -10.023 9.758 13.391 1 87.88 403 PHE A N 1
ATOM 3077 C CA . PHE A 1 403 ? -9.719 8.359 13.117 1 87.88 403 PHE A CA 1
ATOM 3078 C C . PHE A 1 403 ? -8.773 8.227 11.93 1 87.88 403 PHE A C 1
ATOM 3080 O O . PHE A 1 403 ? -7.844 7.426 11.953 1 87.88 403 PHE A O 1
ATOM 3087 N N . ASP A 1 404 ? -9.07 8.969 10.922 1 85.81 404 ASP A N 1
ATOM 3088 C CA . ASP A 1 404 ? -8.266 8.977 9.703 1 85.81 404 ASP A CA 1
ATOM 3089 C C . ASP A 1 404 ? -7.582 10.328 9.508 1 85.81 404 ASP A C 1
ATOM 3091 O O . ASP A 1 404 ? -8.125 11.359 9.891 1 85.81 404 ASP A O 1
ATOM 3095 N N . ASN A 1 405 ? -6.41 10.273 8.953 1 88.56 405 ASN A N 1
ATOM 3096 C CA . ASN A 1 405 ? -5.664 11.469 8.578 1 88.56 405 ASN A CA 1
ATOM 3097 C C . ASN A 1 405 ? -5.363 12.352 9.789 1 88.56 405 ASN A C 1
ATOM 3099 O O . ASN A 1 405 ? -5.574 13.562 9.75 1 88.56 405 ASN A O 1
ATOM 3103 N N . ALA A 1 406 ? -5.031 11.57 10.852 1 89.88 406 ALA A N 1
ATOM 3104 C CA . ALA A 1 406 ? -4.488 12.32 11.984 1 89.88 406 ALA A CA 1
ATOM 3105 C C . ALA A 1 406 ? -3.27 13.141 11.562 1 89.88 406 ALA A C 1
ATOM 3107 O O . ALA A 1 406 ? -2.459 12.688 10.758 1 89.88 406 ALA A O 1
ATOM 3108 N N . GLY A 1 407 ? -3.143 14.344 11.961 1 92.69 407 GLY A N 1
ATOM 3109 C CA . GLY A 1 407 ? -2.021 15.203 11.625 1 92.69 407 GLY A CA 1
ATOM 3110 C C . GLY A 1 407 ? -2.285 16.078 10.414 1 92.69 407 GLY A C 1
ATOM 3111 O O . GLY A 1 407 ? -1.475 16.953 10.078 1 92.69 407 GLY A O 1
ATOM 3112 N N . ALA A 1 408 ? -3.471 15.859 9.805 1 95.25 408 ALA A N 1
ATOM 3113 C CA . ALA A 1 408 ? -3.811 16.625 8.609 1 95.25 408 ALA A CA 1
ATOM 3114 C C . ALA A 1 408 ? -5.039 17.5 8.852 1 95.25 408 ALA A C 1
ATOM 3116 O O . ALA A 1 408 ? -5.801 17.266 9.789 1 95.25 408 ALA A O 1
ATOM 3117 N N . ALA A 1 409 ? -5.227 18.484 8.023 1 97.38 409 ALA A N 1
ATOM 3118 C CA . ALA A 1 409 ? -6.289 19.484 8.172 1 97.38 409 ALA A CA 1
ATOM 3119 C C . ALA A 1 409 ? -7.664 18.844 8 1 97.38 409 ALA A C 1
ATOM 3121 O O . ALA A 1 409 ? -8.609 19.188 8.719 1 97.38 409 ALA A O 1
ATOM 3122 N N . ASP A 1 410 ? -7.797 17.906 7.078 1 95.69 410 ASP A N 1
ATOM 3123 C CA . ASP A 1 410 ? -9.102 17.297 6.84 1 95.69 410 ASP A CA 1
ATOM 3124 C C . ASP A 1 410 ? -9.531 16.438 8.023 1 95.69 410 ASP A C 1
ATOM 3126 O O . ASP A 1 410 ? -10.711 16.391 8.367 1 95.69 410 ASP A O 1
ATOM 3130 N N . GLY A 1 411 ? -8.531 15.734 8.641 1 96.38 411 GLY A N 1
ATOM 3131 C CA . GLY A 1 411 ? -8.852 15.023 9.867 1 96.38 411 GLY A CA 1
ATOM 3132 C C . GLY A 1 411 ? -9.352 15.938 10.977 1 96.38 411 GLY A C 1
ATOM 3133 O O . GLY A 1 411 ? -10.328 15.609 11.664 1 96.38 411 GLY A O 1
ATOM 3134 N N . ALA A 1 412 ? -8.688 17.047 11.109 1 98 412 ALA A N 1
ATOM 3135 C CA . ALA A 1 412 ? -9.117 18.031 12.102 1 98 412 ALA A CA 1
ATOM 3136 C C . ALA A 1 412 ? -10.516 18.562 11.781 1 98 412 ALA A C 1
ATOM 3138 O O . ALA A 1 412 ? -11.367 18.625 12.672 1 98 412 ALA A O 1
ATOM 3139 N N . PHE A 1 413 ? -10.766 18.891 10.539 1 97.12 413 PHE A N 1
ATOM 3140 C CA . PHE A 1 413 ? -12.062 19.359 10.07 1 97.12 413 PHE A CA 1
ATOM 3141 C C . PHE A 1 413 ? -13.156 18.359 10.414 1 97.12 413 PHE A C 1
ATOM 3143 O O . PHE A 1 413 ? -14.188 18.719 10.992 1 97.12 413 PHE A O 1
ATOM 3150 N N . ASP A 1 414 ? -12.898 17.109 10.156 1 95.56 414 ASP A N 1
ATOM 3151 C CA . ASP A 1 414 ? -13.867 16.047 10.398 1 95.56 414 ASP A CA 1
ATOM 3152 C C . ASP A 1 414 ? -14.125 15.867 11.898 1 95.56 414 ASP A C 1
ATOM 3154 O O . ASP A 1 414 ? -15.266 15.625 12.305 1 95.56 414 ASP A O 1
ATOM 3158 N N . SER A 1 415 ? -13.109 15.945 12.641 1 97.31 415 SER A N 1
ATOM 3159 C CA . SER A 1 415 ? -13.266 15.805 14.086 1 97.31 415 SER A CA 1
ATOM 3160 C C . SER A 1 415 ? -14.164 16.906 14.656 1 97.31 415 SER A C 1
ATOM 3162 O O . SER A 1 415 ? -14.891 16.672 15.617 1 97.31 415 SER A O 1
ATOM 3164 N N . GLY A 1 416 ? -14.078 18.125 14.031 1 97.38 416 GLY A N 1
ATOM 3165 C CA . GLY A 1 416 ? -14.984 19.188 14.43 1 97.38 416 GLY A CA 1
ATOM 3166 C C . GLY A 1 416 ? -16.438 18.844 14.203 1 97.38 416 GLY A C 1
ATOM 3167 O O . GLY A 1 416 ? -17.281 19.109 15.062 1 97.38 416 GLY A O 1
ATOM 3168 N N . SER A 1 417 ? -16.719 18.25 13.109 1 95.62 417 SER A N 1
ATOM 3169 C CA . SER A 1 417 ? -18.078 17.812 12.805 1 95.62 417 SER A CA 1
ATOM 3170 C C . SER A 1 417 ? -18.547 16.734 13.781 1 95.62 417 SER A C 1
ATOM 3172 O O . SER A 1 417 ? -19.688 16.781 14.258 1 95.62 417 SER A O 1
ATOM 3174 N N . VAL A 1 418 ? -17.672 15.805 14.07 1 95.31 418 VAL A N 1
ATOM 3175 C CA . VAL A 1 418 ? -18.016 14.695 14.961 1 95.31 418 VAL A CA 1
ATOM 3176 C C . VAL A 1 418 ? -18.328 15.234 16.344 1 95.31 418 VAL A C 1
ATOM 3178 O O . VAL A 1 418 ? -19.359 14.875 16.938 1 95.31 418 VAL A O 1
ATOM 3181 N N . ALA A 1 419 ? -17.484 16.141 16.828 1 97.31 419 ALA A N 1
ATOM 3182 C CA . ALA A 1 419 ? -17.688 16.734 18.156 1 97.31 419 ALA A CA 1
ATOM 3183 C C . ALA A 1 419 ? -19.016 17.5 18.219 1 97.31 419 ALA A C 1
ATOM 3185 O O . ALA A 1 419 ? -19.766 17.375 19.188 1 97.31 419 ALA A O 1
ATOM 3186 N N . ALA A 1 420 ? -19.297 18.266 17.203 1 96.88 420 ALA A N 1
ATOM 3187 C CA . ALA A 1 420 ? -20.531 19.047 17.156 1 96.88 420 ALA A CA 1
ATOM 3188 C C . ALA A 1 420 ? -21.766 18.156 17.141 1 96.88 420 ALA A C 1
ATOM 3190 O O . ALA A 1 420 ? -22.75 18.422 17.844 1 96.88 420 ALA A O 1
ATOM 3191 N N . LYS A 1 421 ? -21.703 17.125 16.391 1 95.62 421 LYS A N 1
ATOM 3192 C CA . LYS A 1 421 ? -22.812 16.188 16.328 1 95.62 421 LYS A CA 1
ATOM 3193 C C . LYS A 1 421 ? -23.094 15.57 17.703 1 95.62 421 LYS A C 1
ATOM 3195 O O . LYS A 1 421 ? -24.25 15.406 18.094 1 95.62 421 LYS A O 1
ATOM 3200 N N . LYS A 1 422 ? -22.062 15.266 18.375 1 96.62 422 LYS A N 1
ATOM 3201 C CA . LYS A 1 422 ? -22.219 14.688 19.703 1 96.62 422 LYS A CA 1
ATOM 3202 C C . LYS A 1 422 ? -22.828 15.688 20.672 1 96.62 422 LYS A C 1
ATOM 3204 O O . LYS A 1 422 ? -23.641 15.32 21.531 1 96.62 422 LYS A O 1
ATOM 3209 N N . ILE A 1 423 ? -22.406 16.922 20.578 1 97.31 423 ILE A N 1
ATOM 3210 C CA . ILE A 1 423 ? -22.984 17.969 21.406 1 97.31 423 ILE A CA 1
ATOM 3211 C C . ILE A 1 423 ? -24.484 18.094 21.109 1 97.31 423 ILE A C 1
ATOM 3213 O O . ILE A 1 423 ? -25.297 18.188 22.031 1 97.31 423 ILE A O 1
ATOM 3217 N N . LEU A 1 424 ? -24.859 18.109 19.812 1 96.19 424 LEU A N 1
ATOM 3218 C CA . LEU A 1 424 ? -26.266 18.203 19.422 1 96.19 424 LEU A CA 1
ATOM 3219 C C . LEU A 1 424 ? -27.078 17.047 20.016 1 96.19 424 LEU A C 1
ATOM 3221 O O . LEU A 1 424 ? -28.172 17.25 20.531 1 96.19 424 LEU A O 1
ATOM 3225 N N . GLU A 1 425 ? -26.484 15.906 19.938 1 94.69 425 GLU A N 1
ATOM 3226 C CA . GLU A 1 425 ? -27.141 14.742 20.516 1 94.69 425 GLU A CA 1
ATOM 3227 C C . GLU A 1 425 ? -27.328 14.906 22.016 1 94.69 425 GLU A C 1
ATOM 3229 O O . GLU A 1 425 ? -28.406 14.625 22.547 1 94.69 425 GLU A O 1
ATOM 3234 N N . GLY A 1 426 ? -26.281 15.328 22.672 1 93.5 426 GLY A N 1
ATOM 3235 C CA . GLY A 1 426 ? -26.344 15.531 24.109 1 93.5 426 GLY A CA 1
ATOM 3236 C C . GLY A 1 426 ? -27.375 16.578 24.516 1 93.5 426 GLY A C 1
ATOM 3237 O O . GLY A 1 426 ? -28 16.453 25.578 1 93.5 426 GLY A O 1
ATOM 3238 N N . LEU A 1 427 ? -27.562 17.562 23.719 1 95.12 427 LEU A N 1
ATOM 3239 C CA . LEU A 1 427 ? -28.5 18.641 24.016 1 95.12 427 LEU A CA 1
ATOM 3240 C C . LEU A 1 427 ? -29.875 18.328 23.438 1 95.12 427 LEU A C 1
ATOM 3242 O O . LEU A 1 427 ? -30.797 19.141 23.531 1 95.12 427 LEU A O 1
ATOM 3246 N N . LYS A 1 428 ? -30.078 17.109 22.797 1 93.56 428 LYS A N 1
ATOM 3247 C CA . LYS A 1 428 ? -31.328 16.641 22.203 1 93.56 428 LYS A CA 1
ATOM 3248 C C . LYS A 1 428 ? -31.781 17.562 21.078 1 93.56 428 LYS A C 1
ATOM 3250 O O . LYS A 1 428 ? -32.969 17.906 21 1 93.56 428 LYS A O 1
ATOM 3255 N N . VAL A 1 429 ? -30.812 18.047 20.406 1 93.94 429 VAL A N 1
ATOM 3256 C CA . VAL A 1 429 ? -31.094 18.797 19.172 1 93.94 429 VAL A CA 1
ATOM 3257 C C . VAL A 1 429 ? -30.906 17.891 17.969 1 93.94 429 VAL A C 1
ATOM 3259 O O . VAL A 1 429 ? -29.859 17.234 17.812 1 93.94 429 VAL A O 1
ATOM 3262 N N . ALA A 1 430 ? -31.828 17.812 17.094 1 92.38 430 ALA A N 1
ATOM 3263 C CA . ALA A 1 430 ? -31.781 16.922 15.93 1 92.38 430 ALA A CA 1
ATOM 3264 C C . ALA A 1 430 ? -30.719 17.391 14.93 1 92.38 430 ALA A C 1
ATOM 3266 O O . ALA A 1 430 ? -30.703 18.562 14.547 1 92.38 430 ALA A O 1
ATOM 3267 N N . TYR A 1 431 ? -29.812 16.484 14.617 1 90.75 431 TYR A N 1
ATOM 3268 C CA . TYR A 1 431 ? -28.828 16.797 13.594 1 90.75 431 TYR A CA 1
ATOM 3269 C C . TYR A 1 431 ? -29.438 16.719 12.203 1 90.75 431 TYR A C 1
ATOM 3271 O O . TYR A 1 431 ? -30.078 15.727 11.852 1 90.75 431 TYR A O 1
ATOM 3279 N N . LYS A 1 432 ? -29.344 17.703 11.414 1 83.06 432 LYS A N 1
ATOM 3280 C CA . LYS A 1 432 ? -29.75 17.75 10.008 1 83.06 432 LYS A CA 1
ATOM 3281 C C . LYS A 1 432 ? -28.531 17.703 9.078 1 83.06 432 LYS A C 1
ATOM 3283 O O . LYS A 1 432 ? -27.516 18.344 9.344 1 83.06 432 LYS A O 1
ATOM 3288 N N . ASN A 1 433 ? -28.578 16.75 8.211 1 72.06 433 ASN A N 1
ATOM 3289 C CA . ASN A 1 433 ? -27.438 16.594 7.312 1 72.06 433 ASN A CA 1
ATOM 3290 C C . ASN A 1 433 ? -27 17.938 6.727 1 72.06 433 ASN A C 1
ATOM 3292 O O . ASN A 1 433 ? -27.812 18.656 6.152 1 72.06 433 ASN A O 1
ATOM 3296 N N . ASP A 1 434 ? -25.875 18.359 7.289 1 62.97 434 ASP A N 1
ATOM 3297 C CA . ASP A 1 434 ? -25.344 19.641 6.82 1 62.97 434 ASP A CA 1
ATOM 3298 C C . ASP A 1 434 ? -24.531 19.453 5.539 1 62.97 434 ASP A C 1
ATOM 3300 O O . ASP A 1 434 ? -23.797 18.469 5.398 1 62.97 434 ASP A O 1
ATOM 3304 N N . ASN A 1 435 ? -25.141 19.906 4.41 1 57.47 435 ASN A N 1
ATOM 3305 C CA . ASN A 1 435 ? -24.422 19.906 3.141 1 57.47 435 ASN A CA 1
ATOM 3306 C C . ASN A 1 435 ? -23.125 20.719 3.221 1 57.47 435 ASN A C 1
ATOM 3308 O O . ASN A 1 435 ? -23.156 21.938 3.1 1 57.47 435 ASN A O 1
ATOM 3312 N N . PHE A 1 436 ? -22.047 20.203 3.635 1 58.88 436 PHE A N 1
ATOM 3313 C CA . PHE A 1 436 ? -20.734 20.828 3.785 1 58.88 436 PHE A CA 1
ATOM 3314 C C . PHE A 1 436 ? -20.375 21.641 2.545 1 58.88 436 PHE A C 1
ATOM 3316 O O . PHE A 1 436 ? -19.828 22.734 2.652 1 58.88 436 PHE A O 1
ATOM 3323 N N . ALA A 1 437 ? -20.578 21.016 1.34 1 53.53 437 ALA A N 1
ATOM 3324 C CA . ALA A 1 437 ? -20.234 21.75 0.127 1 53.53 437 ALA A CA 1
ATOM 3325 C C . ALA A 1 437 ? -21.094 23 -0.028 1 53.53 437 ALA A C 1
ATOM 3327 O O . ALA A 1 437 ? -20.797 23.859 -0.848 1 53.53 437 ALA A O 1
ATOM 3328 N N . LYS A 1 438 ? -22.172 23.094 0.703 1 53.53 438 LYS A N 1
ATOM 3329 C CA . LYS A 1 438 ? -23.078 24.234 0.654 1 53.53 438 LYS A CA 1
ATOM 3330 C C . LYS A 1 438 ? -22.734 25.266 1.721 1 53.53 438 LYS A C 1
ATOM 3332 O O . LYS A 1 438 ? -23.391 26.297 1.825 1 53.53 438 LYS A O 1
ATOM 3337 N N . LEU A 1 439 ? -21.641 24.953 2.494 1 41.88 439 LEU A N 1
ATOM 3338 C CA . LEU A 1 439 ? -21.25 26.016 3.416 1 41.88 439 LEU A CA 1
ATOM 3339 C C . LEU A 1 439 ? -20.578 27.156 2.67 1 41.88 439 LEU A C 1
ATOM 3341 O O . LEU A 1 439 ? -19.734 26.938 1.802 1 41.88 439 LEU A O 1
ATOM 3345 N N . MET B 1 1 ? -2.58 -48.375 11.062 1 86.5 1 MET B N 1
ATOM 3346 C CA . MET B 1 1 ? -2.029 -47.125 10.602 1 86.5 1 MET B CA 1
ATOM 3347 C C . MET B 1 1 ? -3.029 -46.375 9.719 1 86.5 1 MET B C 1
ATOM 3349 O O . MET B 1 1 ? -3.576 -46.938 8.781 1 86.5 1 MET B O 1
ATOM 3353 N N . SER B 1 2 ? -3.379 -45.219 10.125 1 93.88 2 SER B N 1
ATOM 3354 C CA . SER B 1 2 ? -4.344 -44.469 9.336 1 93.88 2 SER B CA 1
ATOM 3355 C C . SER B 1 2 ? -3.805 -44.156 7.941 1 93.88 2 SER B C 1
ATOM 3357 O O . SER B 1 2 ? -2.59 -44.062 7.742 1 93.88 2 SER B O 1
ATOM 3359 N N . SER B 1 3 ? -4.668 -44.094 6.996 1 98.06 3 SER B N 1
ATOM 3360 C CA . SER B 1 3 ? -4.262 -43.906 5.609 1 98.06 3 SER B CA 1
ATOM 3361 C C . SER B 1 3 ? -4.914 -42.656 5.031 1 98.06 3 SER B C 1
ATOM 3363 O O . SER B 1 3 ? -6.008 -42.25 5.445 1 98.06 3 SER B O 1
ATOM 3365 N N . ALA B 1 4 ? -4.16 -42.062 4.176 1 98.62 4 ALA B N 1
ATOM 3366 C CA . ALA B 1 4 ? -4.684 -40.875 3.498 1 98.62 4 ALA B CA 1
ATOM 3367 C C . ALA B 1 4 ? -4.359 -40.906 2.008 1 98.62 4 ALA B C 1
ATOM 3369 O O . ALA B 1 4 ? -3.262 -41.312 1.613 1 98.62 4 ALA B O 1
ATOM 3370 N N . ILE B 1 5 ? -5.312 -40.5 1.175 1 98.88 5 ILE B N 1
ATOM 3371 C CA . ILE B 1 5 ? -5.117 -40.281 -0.255 1 98.88 5 ILE B CA 1
ATOM 3372 C C . ILE B 1 5 ? -5.055 -38.812 -0.554 1 98.88 5 ILE B C 1
ATOM 3374 O O . ILE B 1 5 ? -5.859 -38.031 -0.037 1 98.88 5 ILE B O 1
ATOM 3378 N N . ILE B 1 6 ? -4.066 -38.406 -1.269 1 98.94 6 ILE B N 1
ATOM 3379 C CA . ILE B 1 6 ? -3.955 -37.031 -1.781 1 98.94 6 ILE B CA 1
ATOM 3380 C C . ILE B 1 6 ? -4.262 -37.031 -3.277 1 98.94 6 ILE B C 1
ATOM 3382 O O . ILE B 1 6 ? -3.607 -37.719 -4.059 1 98.94 6 ILE B O 1
ATOM 3386 N N . VAL B 1 7 ? -5.273 -36.281 -3.645 1 98.88 7 VAL B N 1
ATOM 3387 C CA . VAL B 1 7 ? -5.645 -36.125 -5.051 1 98.88 7 VAL B CA 1
ATOM 3388 C C . VAL B 1 7 ? -4.949 -34.906 -5.652 1 98.88 7 VAL B C 1
ATOM 3390 O O . VAL B 1 7 ? -5.398 -33.781 -5.461 1 98.88 7 VAL B O 1
ATOM 3393 N N . GLY B 1 8 ? -3.928 -35.156 -6.453 1 98.75 8 GLY B N 1
ATOM 3394 C CA . GLY B 1 8 ? -3.141 -34.094 -7.051 1 98.75 8 GLY B CA 1
ATOM 3395 C C . GLY B 1 8 ? -1.726 -34.031 -6.508 1 98.75 8 GLY B C 1
ATOM 3396 O O . GLY B 1 8 ? -1.523 -33.938 -5.293 1 98.75 8 GLY B O 1
ATOM 3397 N N . GLY B 1 9 ? -0.815 -34.031 -7.449 1 98.56 9 GLY B N 1
ATOM 3398 C CA . GLY B 1 9 ? 0.592 -34 -7.086 1 98.56 9 GLY B CA 1
ATOM 3399 C C . GLY B 1 9 ? 1.252 -32.656 -7.32 1 98.56 9 GLY B C 1
ATOM 3400 O O . GLY B 1 9 ? 2.414 -32.594 -7.723 1 98.56 9 GLY B O 1
ATOM 3401 N N . GLY B 1 10 ? 0.526 -31.547 -7.176 1 98.44 10 GLY B N 1
ATOM 3402 C CA . GLY B 1 10 ? 1.119 -30.219 -7.129 1 98.44 10 GLY B CA 1
ATOM 3403 C C . GLY B 1 10 ? 1.755 -29.891 -5.789 1 98.44 10 GLY B C 1
ATOM 3404 O O . GLY B 1 10 ? 1.809 -30.75 -4.902 1 98.44 10 GLY B O 1
ATOM 3405 N N . ILE B 1 11 ? 2.162 -28.656 -5.621 1 98.38 11 ILE B N 1
ATOM 3406 C CA . ILE B 1 11 ? 2.92 -28.281 -4.43 1 98.38 11 ILE B CA 1
ATOM 3407 C C . ILE B 1 11 ? 2.041 -28.422 -3.191 1 98.38 11 ILE B C 1
ATOM 3409 O O . ILE B 1 11 ? 2.523 -28.812 -2.123 1 98.38 11 ILE B O 1
ATOM 3413 N N . ALA B 1 12 ? 0.783 -28.109 -3.291 1 98.44 12 ALA B N 1
ATOM 3414 C CA . ALA B 1 12 ? -0.135 -28.25 -2.164 1 98.44 12 ALA B CA 1
ATOM 3415 C C . ALA B 1 12 ? -0.258 -29.719 -1.739 1 98.44 12 ALA B C 1
ATOM 3417 O O . ALA B 1 12 ? -0.159 -30.031 -0.552 1 98.44 12 ALA B O 1
ATOM 3418 N N . GLY B 1 13 ? -0.46 -30.594 -2.719 1 98.69 13 GLY B N 1
ATOM 3419 C CA . GLY B 1 13 ? -0.579 -32 -2.436 1 98.69 13 GLY B CA 1
ATOM 3420 C C . GLY B 1 13 ? 0.698 -32.625 -1.888 1 98.69 13 GLY B C 1
ATOM 3421 O O . GLY B 1 13 ? 0.661 -33.406 -0.937 1 98.69 13 GLY B O 1
ATOM 3422 N N . LEU B 1 14 ? 1.783 -32.25 -2.49 1 98.38 14 LEU B N 1
ATOM 3423 C CA . LEU B 1 14 ? 3.068 -32.75 -2.033 1 98.38 14 LEU B CA 1
ATOM 3424 C C . LEU B 1 14 ? 3.346 -32.344 -0.594 1 98.38 14 LEU B C 1
ATOM 3426 O O . LEU B 1 14 ? 3.803 -33.125 0.218 1 98.38 14 LEU B O 1
ATOM 3430 N N . ARG B 1 15 ? 3.074 -31.078 -0.314 1 96.94 15 ARG B N 1
ATOM 3431 C CA . ARG B 1 15 ? 3.277 -30.578 1.043 1 96.94 15 ARG B CA 1
ATOM 3432 C C . ARG B 1 15 ? 2.377 -31.312 2.035 1 96.94 15 ARG B C 1
ATOM 3434 O O . ARG B 1 15 ? 2.822 -31.703 3.117 1 96.94 15 ARG B O 1
ATOM 3441 N N . ALA B 1 16 ? 1.117 -31.484 1.67 1 97.5 16 ALA B N 1
ATOM 3442 C CA . ALA B 1 16 ? 0.194 -32.219 2.525 1 97.5 16 ALA B CA 1
ATOM 3443 C C . ALA B 1 16 ? 0.715 -33.625 2.803 1 97.5 16 ALA B C 1
ATOM 3445 O O . ALA B 1 16 ? 0.698 -34.094 3.947 1 97.5 16 ALA B O 1
ATOM 3446 N N . ALA B 1 17 ? 1.194 -34.281 1.749 1 97.81 17 ALA B N 1
ATOM 3447 C CA . ALA B 1 17 ? 1.736 -35.625 1.876 1 97.81 17 ALA B CA 1
ATOM 3448 C C . ALA B 1 17 ? 2.928 -35.656 2.828 1 97.81 17 ALA B C 1
ATOM 3450 O O . ALA B 1 17 ? 3.051 -36.562 3.656 1 97.81 17 ALA B O 1
ATOM 3451 N N . ASN B 1 18 ? 3.814 -34.688 2.713 1 96.12 18 ASN B N 1
ATOM 3452 C CA . ASN B 1 18 ? 4.973 -34.594 3.598 1 96.12 18 ASN B CA 1
ATOM 3453 C C . ASN B 1 18 ? 4.551 -34.531 5.062 1 96.12 18 ASN B C 1
ATOM 3455 O O . ASN B 1 18 ? 5.109 -35.25 5.902 1 96.12 18 ASN B O 1
ATOM 3459 N N . VAL B 1 19 ? 3.59 -33.656 5.328 1 95.69 19 VAL B N 1
ATOM 3460 C CA . VAL B 1 19 ? 3.146 -33.469 6.703 1 95.69 19 VAL B CA 1
ATOM 3461 C C . VAL B 1 19 ? 2.529 -34.781 7.234 1 95.69 19 VAL B C 1
ATOM 3463 O O . VAL B 1 19 ? 2.895 -35.25 8.312 1 95.69 19 VAL B O 1
ATOM 3466 N N . LEU B 1 20 ? 1.666 -35.375 6.496 1 96.69 20 LEU B N 1
ATOM 3467 C CA . LEU B 1 20 ? 0.96 -36.562 6.949 1 96.69 20 LEU B CA 1
ATOM 3468 C C . LEU B 1 20 ? 1.925 -37.75 7.129 1 96.69 20 LEU B C 1
ATOM 3470 O O . LEU B 1 20 ? 1.859 -38.438 8.125 1 96.69 20 LEU B O 1
ATOM 3474 N N . LYS B 1 21 ? 2.783 -37.906 6.168 1 95.56 21 LYS B N 1
ATOM 3475 C CA . LYS B 1 21 ? 3.744 -39 6.25 1 95.56 21 LYS B CA 1
ATOM 3476 C C . LYS B 1 21 ? 4.652 -38.844 7.469 1 95.56 21 LYS B C 1
ATOM 3478 O O . LYS B 1 21 ? 4.93 -39.812 8.172 1 95.56 21 LYS B O 1
ATOM 3483 N N . SER B 1 22 ? 5.074 -37.625 7.719 1 93.31 22 SER B N 1
ATOM 3484 C CA . SER B 1 22 ? 5.957 -37.375 8.852 1 93.31 22 SER B CA 1
ATOM 3485 C C . SER B 1 22 ? 5.242 -37.594 10.18 1 93.31 22 SER B C 1
ATOM 3487 O O . SER B 1 22 ? 5.887 -37.75 11.219 1 93.31 22 SER B O 1
ATOM 3489 N N . HIS B 1 23 ? 3.961 -37.719 10.141 1 94.69 23 HIS B N 1
ATOM 3490 C CA . HIS B 1 23 ? 3.182 -38 11.352 1 94.69 23 HIS B CA 1
ATOM 3491 C C . HIS B 1 23 ? 2.699 -39.438 11.398 1 94.69 23 HIS B C 1
ATOM 3493 O O . HIS B 1 23 ? 1.809 -39.781 12.18 1 94.69 23 HIS B O 1
ATOM 3499 N N . GLY B 1 24 ? 3.143 -40.25 10.461 1 94.62 24 GLY B N 1
ATOM 3500 C CA . GLY B 1 24 ? 2.984 -41.688 10.594 1 94.62 24 GLY B CA 1
ATOM 3501 C C . GLY B 1 24 ? 1.834 -42.219 9.766 1 94.62 24 GLY B C 1
ATOM 3502 O O . GLY B 1 24 ? 1.487 -43.406 9.883 1 94.62 24 GLY B O 1
ATOM 3503 N N . LEU B 1 25 ? 1.256 -41.469 8.945 1 97.31 25 LEU B N 1
ATOM 3504 C CA . LEU B 1 25 ? 0.172 -41.969 8.109 1 97.31 25 LEU B CA 1
ATOM 3505 C C . LEU B 1 25 ? 0.721 -42.688 6.879 1 97.31 25 LEU B C 1
ATOM 3507 O O . LEU B 1 25 ? 1.801 -42.344 6.387 1 97.31 25 LEU B O 1
ATOM 3511 N N . LYS B 1 26 ? -0 -43.688 6.402 1 98.25 26 LYS B N 1
ATOM 3512 C CA . LYS B 1 26 ? 0.226 -44.219 5.062 1 98.25 26 LYS B CA 1
ATOM 3513 C C . LYS B 1 26 ? -0.389 -43.312 4 1 98.25 26 LYS B C 1
ATOM 3515 O O . LYS B 1 26 ? -1.6 -43.062 4.004 1 98.25 26 LYS B O 1
ATOM 3520 N N . VAL B 1 27 ? 0.472 -42.875 3.104 1 98.38 27 VAL B N 1
ATOM 3521 C CA . VAL B 1 27 ? 0.001 -41.875 2.158 1 98.38 27 VAL B CA 1
ATOM 3522 C C . VAL B 1 27 ? 0.093 -42.406 0.735 1 98.38 27 VAL B C 1
ATOM 3524 O O . VAL B 1 27 ? 1 -43.188 0.416 1 98.38 27 VAL B O 1
ATOM 3527 N N . THR B 1 28 ? -0.881 -42.062 -0.071 1 98.81 28 THR B N 1
ATOM 3528 C CA . THR B 1 28 ? -0.86 -42.281 -1.513 1 98.81 28 THR B CA 1
ATOM 3529 C C . THR B 1 28 ? -1.244 -41 -2.264 1 98.81 28 THR B C 1
ATOM 3531 O O . THR B 1 28 ? -2.309 -40.438 -2.021 1 98.81 28 THR B O 1
ATOM 3534 N N . ILE B 1 29 ? -0.346 -40.594 -3.137 1 98.88 29 ILE B N 1
ATOM 3535 C CA . ILE B 1 29 ? -0.632 -39.438 -3.977 1 98.88 29 ILE B CA 1
ATOM 3536 C C . ILE B 1 29 ? -1.064 -39.875 -5.367 1 98.88 29 ILE B C 1
ATOM 3538 O O . 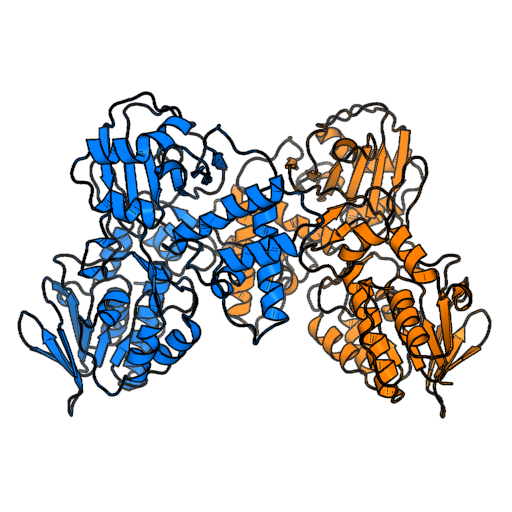ILE B 1 29 ? -0.358 -40.656 -6.016 1 98.88 29 ILE B O 1
ATOM 3542 N N . LEU B 1 30 ? -2.227 -39.469 -5.754 1 98.94 30 LEU B N 1
ATOM 3543 C CA . LEU B 1 30 ? -2.74 -39.781 -7.09 1 98.94 30 LEU B CA 1
ATOM 3544 C C . LEU B 1 30 ? -2.633 -38.562 -7.992 1 98.94 30 LEU B C 1
ATOM 3546 O O . LEU B 1 30 ? -3.271 -37.531 -7.734 1 98.94 30 LEU B O 1
ATOM 3550 N N . GLU B 1 31 ? -1.805 -38.625 -9.031 1 98.81 31 GLU B N 1
ATOM 3551 C CA . GLU B 1 31 ? -1.563 -37.531 -9.969 1 98.81 31 GLU B CA 1
ATOM 3552 C C . GLU B 1 31 ? -1.929 -37.938 -11.391 1 98.81 31 GLU B C 1
ATOM 3554 O O . GLU B 1 31 ? -1.495 -38.969 -11.875 1 98.81 31 GLU B O 1
ATOM 3559 N N . GLY B 1 32 ? -2.76 -37.094 -12.023 1 98.31 32 GLY B N 1
ATOM 3560 C CA . GLY B 1 32 ? -3.225 -37.375 -13.367 1 98.31 32 GLY B CA 1
ATOM 3561 C C . GLY B 1 32 ? -2.131 -37.281 -14.414 1 98.31 32 GLY B C 1
ATOM 3562 O O . GLY B 1 32 ? -2.156 -37.969 -15.422 1 98.31 32 GLY B O 1
ATOM 3563 N N . ARG B 1 33 ? -1.123 -36.406 -14.219 1 98.06 33 ARG B N 1
ATOM 3564 C CA . ARG B 1 33 ? -0.028 -36.219 -15.156 1 98.06 33 ARG B CA 1
ATOM 3565 C C . ARG B 1 33 ? 1.035 -37.281 -15 1 98.06 33 ARG B C 1
ATOM 3567 O O . ARG B 1 33 ? 0.946 -38.125 -14.102 1 98.06 33 ARG B O 1
ATOM 3574 N N . ASP B 1 34 ? 2.018 -37.25 -15.883 1 98 34 ASP B N 1
ATOM 3575 C CA . ASP B 1 34 ? 3.15 -38.188 -15.805 1 98 34 ASP B CA 1
ATOM 3576 C C . ASP B 1 34 ? 4.316 -37.562 -15.047 1 98 34 ASP B C 1
ATOM 3578 O O . ASP B 1 34 ? 5.453 -38.031 -15.141 1 98 34 ASP B O 1
ATOM 3582 N N . ARG B 1 35 ? 4.016 -36.438 -14.414 1 97.88 35 ARG B N 1
ATOM 3583 C CA . ARG B 1 35 ? 4.969 -35.719 -13.57 1 97.88 35 ARG B CA 1
ATOM 3584 C C . ARG B 1 35 ? 4.266 -35.094 -12.391 1 97.88 35 ARG B C 1
ATOM 3586 O O . ARG B 1 35 ? 3.049 -34.906 -12.406 1 97.88 35 ARG B O 1
ATOM 3593 N N . VAL B 1 36 ? 5.02 -34.75 -11.352 1 98.19 36 VAL B N 1
ATOM 3594 C CA . VAL B 1 36 ? 4.496 -33.938 -10.242 1 98.19 36 VAL B CA 1
ATOM 3595 C C . VAL B 1 36 ? 4.852 -32.469 -10.453 1 98.19 36 VAL B C 1
ATOM 3597 O O . VAL B 1 36 ? 5.602 -32.156 -11.375 1 98.19 36 VAL B O 1
ATOM 3600 N N . GLY B 1 37 ? 4.238 -31.656 -9.695 1 98.06 37 GLY B N 1
ATOM 3601 C CA . GLY B 1 37 ? 4.586 -30.234 -9.695 1 98.06 37 GLY B CA 1
ATOM 3602 C C . GLY B 1 37 ? 3.438 -29.344 -10.117 1 98.06 37 GLY B C 1
ATOM 3603 O O . GLY B 1 37 ? 3.463 -28.141 -9.867 1 98.06 37 GLY B O 1
ATOM 3604 N N . GLY B 1 38 ? 2.393 -29.969 -10.719 1 97.5 38 GLY B N 1
ATOM 3605 C CA . GLY B 1 38 ? 1.271 -29.156 -11.164 1 97.5 38 GLY B CA 1
ATOM 3606 C C . GLY B 1 38 ? 1.681 -28.047 -12.094 1 97.5 38 GLY B C 1
ATOM 3607 O O . GLY B 1 38 ? 2.332 -28.281 -13.117 1 97.5 38 GLY B O 1
ATOM 3608 N N . ARG B 1 39 ? 1.389 -26.828 -11.742 1 97.44 39 ARG B N 1
ATOM 3609 C CA . ARG B 1 39 ? 1.691 -25.672 -12.594 1 97.44 39 ARG B CA 1
ATOM 3610 C C . ARG B 1 39 ? 3.082 -25.125 -12.289 1 97.44 39 ARG B C 1
ATOM 3612 O O . ARG B 1 39 ? 3.432 -24.031 -12.742 1 97.44 39 ARG B O 1
ATOM 3619 N N . ILE B 1 40 ? 3.859 -25.766 -11.445 1 98.31 40 ILE B N 1
ATOM 3620 C CA . ILE B 1 40 ? 5.297 -25.531 -11.336 1 98.31 40 ILE B CA 1
ATOM 3621 C C . ILE B 1 40 ? 6.047 -26.453 -12.297 1 98.31 40 ILE B C 1
ATOM 3623 O O . ILE B 1 40 ? 6.051 -27.672 -12.117 1 98.31 40 ILE B O 1
ATOM 3627 N N . LEU B 1 41 ? 6.594 -25.859 -13.305 1 98.12 41 LEU B N 1
ATOM 3628 C CA . LEU B 1 41 ? 7.273 -26.594 -14.375 1 98.12 41 LEU B CA 1
ATOM 3629 C C . LEU B 1 41 ? 8.453 -25.797 -14.914 1 98.12 41 LEU B C 1
ATOM 3631 O O . LEU B 1 41 ? 8.289 -24.672 -15.383 1 98.12 41 LEU B O 1
ATOM 3635 N N . THR B 1 42 ? 9.625 -26.344 -14.805 1 98.19 42 THR B N 1
ATOM 3636 C CA . THR B 1 42 ? 10.852 -25.734 -15.305 1 98.19 42 THR B CA 1
ATOM 3637 C C . THR B 1 42 ? 11.367 -26.484 -16.531 1 98.19 42 THR B C 1
ATOM 3639 O O . THR B 1 42 ? 11.539 -27.703 -16.5 1 98.19 42 THR B O 1
ATOM 3642 N N . GLU B 1 43 ? 11.5 -25.75 -17.594 1 97.88 43 GLU B N 1
ATOM 3643 C CA . GLU B 1 43 ? 12.25 -26.266 -18.734 1 97.88 43 GLU B CA 1
ATOM 3644 C C . GLU B 1 43 ? 13.727 -25.891 -18.641 1 97.88 43 GLU B C 1
ATOM 3646 O O . GLU B 1 43 ? 14.062 -24.797 -18.188 1 97.88 43 GLU B O 1
ATOM 3651 N N . THR B 1 44 ? 14.594 -26.75 -19.109 1 96.62 44 THR B N 1
ATOM 3652 C CA . THR B 1 44 ? 16.016 -26.547 -18.859 1 96.62 44 THR B CA 1
ATOM 3653 C C . THR B 1 44 ? 16.734 -26.078 -20.109 1 96.62 44 THR B C 1
ATOM 3655 O O . THR B 1 44 ? 17.812 -25.469 -20.031 1 96.62 44 THR B O 1
ATOM 3658 N N . GLU B 1 45 ? 16.234 -26.422 -21.25 1 95.62 45 GLU B N 1
ATOM 3659 C CA . GLU B 1 45 ? 16.891 -26.078 -22.5 1 95.62 45 GLU B CA 1
ATOM 3660 C C . GLU B 1 45 ? 16.031 -25.125 -23.328 1 95.62 45 GLU B C 1
ATOM 3662 O O . GLU B 1 45 ? 14.797 -25.234 -23.344 1 95.62 45 GLU B O 1
ATOM 3667 N N . PRO B 1 46 ? 16.562 -24.188 -24.031 1 96.31 46 PRO B N 1
ATOM 3668 C CA . PRO B 1 46 ? 18 -23.906 -24.125 1 96.31 46 PRO B CA 1
ATOM 3669 C C . PRO B 1 46 ? 18.531 -23.172 -22.906 1 96.31 46 PRO B C 1
ATOM 3671 O O . PRO B 1 46 ? 19.75 -22.984 -22.766 1 96.31 46 PRO B O 1
ATOM 3674 N N . PHE B 1 47 ? 17.766 -22.656 -22.016 1 95.94 47 PHE B N 1
ATOM 3675 C CA . PHE B 1 47 ? 18.078 -22.109 -20.688 1 95.94 47 PHE B CA 1
ATOM 3676 C C . PHE B 1 47 ? 16.984 -22.469 -19.688 1 95.94 47 PHE B C 1
ATOM 3678 O O . PHE B 1 47 ? 15.898 -22.922 -20.078 1 95.94 47 PHE B O 1
ATOM 3685 N N . MET B 1 48 ? 17.25 -22.438 -18.469 1 96.69 48 MET B N 1
ATOM 3686 C CA . MET B 1 48 ? 16.219 -22.75 -17.484 1 96.69 48 MET B CA 1
ATOM 3687 C C . MET B 1 48 ? 15.141 -21.672 -17.469 1 96.69 48 MET B C 1
ATOM 3689 O O . MET B 1 48 ? 15.43 -20.5 -17.234 1 96.69 48 MET B O 1
ATOM 3693 N N . HIS B 1 49 ? 13.938 -21.969 -17.828 1 97.94 49 HIS B N 1
ATOM 3694 C CA . HIS B 1 49 ? 12.82 -21.031 -17.812 1 97.94 49 HIS B CA 1
ATOM 3695 C C . HIS B 1 49 ? 11.547 -21.688 -17.281 1 97.94 49 HIS B C 1
ATOM 3697 O O . HIS B 1 49 ? 11.359 -22.906 -17.453 1 97.94 49 HIS B O 1
ATOM 3703 N N . GLU B 1 50 ? 10.766 -20.938 -16.594 1 98.44 50 GLU B N 1
ATOM 3704 C CA . GLU B 1 50 ? 9.609 -21.422 -15.859 1 98.44 50 GLU B CA 1
ATOM 3705 C C . GLU B 1 50 ? 8.344 -21.391 -16.719 1 98.44 50 GLU B C 1
ATOM 3707 O O . GLU B 1 50 ? 7.902 -20.312 -17.125 1 98.44 50 GLU B O 1
ATOM 3712 N N . MET B 1 51 ? 7.727 -22.5 -16.922 1 97.88 51 MET B N 1
ATOM 3713 C CA . MET B 1 51 ? 6.48 -22.594 -17.672 1 97.88 51 MET B CA 1
ATOM 3714 C C . MET B 1 51 ? 5.273 -22.422 -16.766 1 97.88 51 MET B C 1
ATOM 3716 O O . MET B 1 51 ? 4.133 -22.484 -17.219 1 97.88 51 MET B O 1
ATOM 3720 N N . GLY B 1 52 ? 5.41 -22.203 -15.5 1 97.25 52 GLY B N 1
ATOM 3721 C CA . GLY B 1 52 ? 4.434 -21.891 -14.469 1 97.25 52 GLY B CA 1
ATOM 3722 C C . GLY B 1 52 ? 4.945 -20.891 -13.445 1 97.25 52 GLY B C 1
ATOM 3723 O O . GLY B 1 52 ? 5.465 -19.828 -13.812 1 97.25 52 GLY B O 1
ATOM 3724 N N . ALA B 1 53 ? 4.852 -21.188 -12.172 1 97.5 53 ALA B N 1
ATOM 3725 C CA . ALA B 1 53 ? 5.332 -20.297 -11.125 1 97.5 53 ALA B CA 1
ATOM 3726 C C . ALA B 1 53 ? 6.773 -19.875 -11.375 1 97.5 53 ALA B C 1
ATOM 3728 O O . ALA B 1 53 ? 7.637 -20.719 -11.648 1 97.5 53 ALA B O 1
ATOM 3729 N N . SER B 1 54 ? 6.984 -18.531 -11.305 1 97.75 54 SER B N 1
ATOM 3730 C CA . SER B 1 54 ? 8.297 -18.031 -11.688 1 97.75 54 SER B CA 1
ATOM 3731 C C . SER B 1 54 ? 8.938 -17.234 -10.555 1 97.75 54 SER B C 1
ATOM 3733 O O . SER B 1 54 ? 10.133 -16.953 -10.586 1 97.75 54 SER B O 1
ATOM 3735 N N . TRP B 1 55 ? 8.133 -16.859 -9.602 1 97.44 55 TRP B N 1
ATOM 3736 C CA . TRP B 1 55 ? 8.617 -15.992 -8.523 1 97.44 55 TRP B CA 1
ATOM 3737 C C . TRP B 1 55 ? 8.344 -16.625 -7.16 1 97.44 55 TRP B C 1
ATOM 3739 O O . TRP B 1 55 ? 7.336 -17.312 -6.977 1 97.44 55 TRP B O 1
ATOM 3749 N N . PHE B 1 56 ? 9.273 -16.422 -6.219 1 96 56 PHE B N 1
ATOM 3750 C CA . PHE B 1 56 ? 8.828 -16.359 -4.832 1 96 56 PHE B CA 1
ATOM 3751 C C . PHE B 1 56 ? 8.172 -15.016 -4.543 1 96 56 PHE B C 1
ATOM 3753 O O . PHE B 1 56 ? 8.852 -14 -4.379 1 96 56 PHE B O 1
ATOM 3760 N N . HIS B 1 57 ? 6.844 -15.07 -4.543 1 94.19 57 HIS B N 1
ATOM 3761 C CA . HIS B 1 57 ? 6.094 -13.836 -4.332 1 94.19 57 HIS B CA 1
ATOM 3762 C C . HIS B 1 57 ? 6.105 -13.43 -2.863 1 94.19 57 HIS B C 1
ATOM 3764 O O . HIS B 1 57 ? 6.172 -14.289 -1.978 1 94.19 57 HIS B O 1
ATOM 3770 N N . SER B 1 58 ? 6.043 -12.07 -2.588 1 90.56 58 SER B N 1
ATOM 3771 C CA . SER B 1 58 ? 5.895 -11.523 -1.244 1 90.56 58 SER B CA 1
ATOM 3772 C C . SER B 1 58 ? 6.965 -12.062 -0.303 1 90.56 58 SER B C 1
ATOM 3774 O O . SER B 1 58 ? 6.648 -12.648 0.735 1 90.56 58 SER B O 1
ATOM 3776 N N . THR B 1 59 ? 8.18 -11.727 -0.621 1 92.12 59 THR B N 1
ATOM 3777 C CA . THR B 1 59 ? 9.328 -12.344 0.032 1 92.12 59 THR B CA 1
ATOM 3778 C C . THR B 1 59 ? 9.336 -12.031 1.525 1 92.12 59 THR B C 1
ATOM 3780 O O . THR B 1 59 ? 9.898 -12.789 2.32 1 92.12 59 THR B O 1
ATOM 3783 N N . ALA B 1 60 ? 8.648 -10.992 1.921 1 87.56 60 ALA B N 1
ATOM 3784 C CA . ALA B 1 60 ? 8.594 -10.617 3.33 1 87.56 60 ALA B CA 1
ATOM 3785 C C . ALA B 1 60 ? 7.812 -11.641 4.145 1 87.56 60 ALA B C 1
ATOM 3787 O O . ALA B 1 60 ? 8 -11.758 5.359 1 87.56 60 ALA B O 1
ATOM 3788 N N . THR B 1 61 ? 6.965 -12.406 3.475 1 86.31 61 THR B N 1
ATOM 3789 C CA . THR B 1 61 ? 6.047 -13.273 4.207 1 86.31 61 THR B CA 1
ATOM 3790 C C . THR B 1 61 ? 6.023 -14.672 3.596 1 86.31 61 THR B C 1
ATOM 3792 O O . THR B 1 61 ? 5.312 -15.555 4.082 1 86.31 61 THR B O 1
ATOM 3795 N N . ASN B 1 62 ? 6.781 -14.906 2.584 1 92.5 62 ASN B N 1
ATOM 3796 C CA . ASN B 1 62 ? 6.754 -16.156 1.829 1 92.5 62 ASN B CA 1
ATOM 3797 C C . ASN B 1 62 ? 7.434 -17.297 2.596 1 92.5 62 ASN B C 1
ATOM 3799 O O . ASN B 1 62 ? 8.648 -17.266 2.799 1 92.5 62 ASN B O 1
ATOM 3803 N N . ASN B 1 63 ? 6.703 -18.328 2.939 1 88.94 63 ASN B N 1
ATOM 3804 C CA . ASN B 1 63 ? 7.203 -19.438 3.762 1 88.94 63 ASN B CA 1
ATOM 3805 C C . ASN B 1 63 ? 8.156 -20.328 2.979 1 88.94 63 ASN B C 1
ATOM 3807 O O . ASN B 1 63 ? 8.789 -21.219 3.551 1 88.94 63 ASN B O 1
ATOM 3811 N N . LEU B 1 64 ? 8.336 -20.031 1.731 1 93.69 64 LEU B N 1
ATOM 3812 C CA . LEU B 1 64 ? 9.266 -20.812 0.92 1 93.69 64 LEU B CA 1
ATOM 3813 C C . LEU B 1 64 ? 10.641 -20.156 0.897 1 93.69 64 LEU B C 1
ATOM 3815 O O . LEU B 1 64 ? 11.609 -20.766 0.439 1 93.69 64 LEU B O 1
ATOM 3819 N N . MET B 1 65 ? 10.828 -19.016 1.421 1 92 65 MET B N 1
ATOM 3820 C CA . MET B 1 65 ? 12.055 -18.234 1.321 1 92 65 MET B CA 1
ATOM 3821 C C . MET B 1 65 ? 13.227 -18.969 1.972 1 92 65 MET B C 1
ATOM 3823 O O . MET B 1 65 ? 14.352 -18.906 1.479 1 92 65 MET B O 1
ATOM 3827 N N . PRO B 1 66 ? 13.008 -19.703 3.088 1 89.44 66 PRO B N 1
ATOM 3828 C CA . PRO B 1 66 ? 14.133 -20.438 3.678 1 89.44 66 PRO B CA 1
ATOM 3829 C C . PRO B 1 66 ? 14.75 -21.453 2.717 1 89.44 66 PRO B C 1
ATOM 3831 O O . PRO B 1 66 ? 15.906 -21.844 2.883 1 89.44 66 PRO B O 1
ATOM 3834 N N . LEU B 1 67 ? 14.031 -21.859 1.712 1 92.56 67 LEU B N 1
ATOM 3835 C CA . LEU B 1 67 ? 14.5 -22.859 0.765 1 92.56 67 LEU B CA 1
ATOM 3836 C C . LEU B 1 67 ? 15.57 -22.281 -0.157 1 92.56 67 LEU B C 1
ATOM 3838 O O . LEU B 1 67 ? 16.266 -23.031 -0.845 1 92.56 67 LEU B O 1
ATOM 3842 N N . LEU B 1 68 ? 15.68 -20.953 -0.25 1 92.75 68 LEU B N 1
ATOM 3843 C CA . LEU B 1 68 ? 16.703 -20.344 -1.081 1 92.75 68 LEU B CA 1
ATOM 3844 C C . LEU B 1 68 ? 18.078 -20.906 -0.749 1 92.75 68 LEU B C 1
ATOM 3846 O O . LEU B 1 68 ? 18.797 -21.375 -1.638 1 92.75 68 LEU B O 1
ATOM 3850 N N . LYS B 1 69 ? 18.359 -20.828 0.513 1 89.62 69 LYS B N 1
ATOM 3851 C CA . LYS B 1 69 ? 19.656 -21.297 0.964 1 89.62 69 LYS B CA 1
ATOM 3852 C C . LYS B 1 69 ? 19.719 -22.828 0.957 1 89.62 69 LYS B C 1
ATOM 3854 O O . LYS B 1 69 ? 20.672 -23.422 0.451 1 89.62 69 LYS B O 1
ATOM 3859 N N . THR B 1 70 ? 18.641 -23.453 1.467 1 90.88 70 THR B N 1
ATOM 3860 C CA . THR B 1 70 ? 18.609 -24.906 1.617 1 90.88 70 THR B CA 1
ATOM 3861 C C . THR B 1 70 ? 18.781 -25.594 0.268 1 90.88 70 THR B C 1
ATOM 3863 O O . THR B 1 70 ? 19.453 -26.625 0.174 1 90.88 70 THR B O 1
ATOM 3866 N N . LEU B 1 71 ? 18.25 -25.016 -0.766 1 95.12 71 LEU B N 1
ATOM 3867 C CA . LEU B 1 71 ? 18.234 -25.688 -2.059 1 95.12 71 LEU B CA 1
ATOM 3868 C C . LEU B 1 71 ? 19.125 -24.969 -3.062 1 95.12 71 LEU B C 1
ATOM 3870 O O . LEU B 1 71 ? 19.109 -25.281 -4.254 1 95.12 71 LEU B O 1
ATOM 3874 N N . ASN B 1 72 ? 19.875 -24.031 -2.59 1 94.69 72 ASN B N 1
ATOM 3875 C CA . ASN B 1 72 ? 20.734 -23.219 -3.447 1 94.69 72 ASN B CA 1
ATOM 3876 C C . ASN B 1 72 ? 19.969 -22.625 -4.621 1 94.69 72 ASN B C 1
ATOM 3878 O O . ASN B 1 72 ? 20.375 -22.781 -5.777 1 94.69 72 ASN B O 1
ATOM 3882 N N . ILE B 1 73 ? 18.875 -22.125 -4.281 1 95.62 73 ILE B N 1
ATOM 3883 C CA . ILE B 1 73 ? 18.078 -21.453 -5.297 1 95.62 73 ILE B CA 1
ATOM 3884 C C . ILE B 1 73 ? 18.609 -20.031 -5.516 1 95.62 73 ILE B C 1
ATOM 3886 O O . ILE B 1 73 ? 18.812 -19.281 -4.559 1 95.62 73 ILE B O 1
ATOM 3890 N N . GLU B 1 74 ? 18.891 -19.734 -6.797 1 95.56 74 GLU B N 1
ATOM 3891 C CA . GLU B 1 74 ? 19.312 -18.391 -7.176 1 95.56 74 GLU B CA 1
ATOM 3892 C C . GLU B 1 74 ? 18.109 -17.531 -7.586 1 95.56 74 GLU B C 1
ATOM 3894 O O . GLU B 1 74 ? 17.234 -18 -8.328 1 95.56 74 GLU B O 1
ATOM 3899 N N . GLY B 1 75 ? 18.062 -16.328 -7.047 1 94.69 75 GLY B N 1
ATOM 3900 C CA . GLY B 1 75 ? 16.984 -15.406 -7.363 1 94.69 75 GLY B CA 1
ATOM 3901 C C . GLY B 1 75 ? 17.469 -14.023 -7.773 1 94.69 75 GLY B C 1
ATOM 3902 O O . GLY B 1 75 ? 18.641 -13.703 -7.594 1 94.69 75 GLY B O 1
ATOM 3903 N N . TYR B 1 76 ? 16.609 -13.266 -8.422 1 95.12 76 TYR B N 1
ATOM 3904 C CA . TYR B 1 76 ? 16.844 -11.906 -8.891 1 95.12 76 TYR B CA 1
ATOM 3905 C C . TYR B 1 76 ? 15.633 -11.016 -8.641 1 95.12 76 TYR B C 1
ATOM 3907 O O . TYR B 1 76 ? 14.547 -11.289 -9.148 1 95.12 76 TYR B O 1
ATOM 3915 N N . PHE B 1 77 ? 15.867 -9.961 -7.801 1 93.81 77 PHE B N 1
ATOM 3916 C CA . PHE B 1 77 ? 14.781 -8.992 -7.656 1 93.81 77 PHE B CA 1
ATOM 3917 C C . PHE B 1 77 ? 14.648 -8.141 -8.914 1 93.81 77 PHE B C 1
ATOM 3919 O O . PHE B 1 77 ? 15.414 -7.195 -9.109 1 93.81 77 PHE B O 1
ATOM 3926 N N . ASP B 1 78 ? 13.617 -8.352 -9.695 1 93.62 78 ASP B N 1
ATOM 3927 C CA . ASP B 1 78 ? 13.469 -7.676 -10.984 1 93.62 78 ASP B CA 1
ATOM 3928 C C . ASP B 1 78 ? 12.516 -6.492 -10.875 1 93.62 78 ASP B C 1
ATOM 3930 O O . ASP B 1 78 ? 11.672 -6.289 -11.75 1 93.62 78 ASP B O 1
ATOM 3934 N N . ASP B 1 79 ? 12.594 -5.781 -9.773 1 87.56 79 ASP B N 1
ATOM 3935 C CA . ASP B 1 79 ? 11.633 -4.711 -9.523 1 87.56 79 ASP B CA 1
ATOM 3936 C C . ASP B 1 79 ? 12.336 -3.367 -9.367 1 87.56 79 ASP B C 1
ATOM 3938 O O . ASP B 1 79 ? 11.703 -2.357 -9.055 1 87.56 79 ASP B O 1
ATOM 3942 N N . SER B 1 80 ? 13.648 -3.271 -9.641 1 87.31 80 SER B N 1
ATOM 3943 C CA . SER B 1 80 ? 14.398 -2.055 -9.352 1 87.31 80 SER B CA 1
ATOM 3944 C C . SER B 1 80 ? 14.266 -1.04 -10.484 1 87.31 80 SER B C 1
ATOM 3946 O O . SER B 1 80 ? 14.477 0.157 -10.281 1 87.31 80 SER B O 1
ATOM 3948 N N . SER B 1 81 ? 14.023 -1.49 -11.703 1 91.06 81 SER B N 1
ATOM 3949 C CA . SER B 1 81 ? 13.898 -0.605 -12.852 1 91.06 81 SER B CA 1
ATOM 3950 C C . SER B 1 81 ? 12.773 -1.056 -13.781 1 91.06 81 SER B C 1
ATOM 3952 O O . SER B 1 81 ? 12.914 -2.047 -14.5 1 91.06 81 SER B O 1
ATOM 3954 N N . VAL B 1 82 ? 11.648 -0.407 -13.758 1 93.19 82 VAL B N 1
ATOM 3955 C CA . VAL B 1 82 ? 10.484 -0.7 -14.594 1 93.19 82 VAL B CA 1
ATOM 3956 C C . VAL B 1 82 ? 10.203 0.484 -15.516 1 93.19 82 VAL B C 1
ATOM 3958 O O . VAL B 1 82 ? 10.148 1.63 -15.062 1 93.19 82 VAL B O 1
ATOM 3961 N N . VAL B 1 83 ? 10.078 0.249 -16.781 1 96.38 83 VAL B N 1
ATOM 3962 C CA . VAL B 1 83 ? 9.75 1.293 -17.734 1 96.38 83 VAL B CA 1
ATOM 3963 C C . VAL B 1 83 ? 8.359 1.038 -18.328 1 96.38 83 VAL B C 1
ATOM 3965 O O . VAL B 1 83 ? 8.094 -0.045 -18.844 1 96.38 83 VAL B O 1
ATOM 3968 N N . ALA B 1 84 ? 7.484 1.991 -18.172 1 96.94 84 ALA B N 1
ATOM 3969 C CA . ALA B 1 84 ? 6.164 1.945 -18.797 1 96.94 84 ALA B CA 1
ATOM 3970 C C . ALA B 1 84 ? 6.238 2.387 -20.25 1 96.94 84 ALA B C 1
ATOM 3972 O O . ALA B 1 84 ? 6.871 3.395 -20.578 1 96.94 84 ALA B O 1
ATOM 3973 N N . LEU B 1 85 ? 5.609 1.593 -21.156 1 97.62 85 LEU B N 1
ATOM 3974 C CA . LEU B 1 85 ? 5.621 1.859 -22.578 1 97.62 85 LEU B CA 1
ATOM 3975 C C . LEU B 1 85 ? 4.203 2.031 -23.109 1 97.62 85 LEU B C 1
ATOM 3977 O O . LEU B 1 85 ? 3.275 1.365 -22.656 1 97.62 85 LEU B O 1
ATOM 3981 N N . THR B 1 86 ? 4.047 2.92 -24.016 1 96.69 86 THR B N 1
ATOM 3982 C CA . THR B 1 86 ? 2.852 3.049 -24.844 1 96.69 86 THR B CA 1
ATOM 3983 C C . THR B 1 86 ? 3.168 2.736 -26.297 1 96.69 86 THR B C 1
ATOM 3985 O O . THR B 1 86 ? 4.324 2.494 -26.656 1 96.69 86 THR B O 1
ATOM 3988 N N . GLU B 1 87 ? 2.111 2.758 -27.141 1 95.44 87 GLU B N 1
ATOM 3989 C CA . GLU B 1 87 ? 2.322 2.486 -28.562 1 95.44 87 GLU B CA 1
ATOM 3990 C C . GLU B 1 87 ? 3.242 3.529 -29.188 1 95.44 87 GLU B C 1
ATOM 3992 O O . GLU B 1 87 ? 3.811 3.299 -30.266 1 95.44 87 GLU B O 1
ATOM 3997 N N . HIS B 1 88 ? 3.496 4.637 -28.469 1 93.19 88 HIS B N 1
ATOM 3998 C CA . HIS B 1 88 ? 4.293 5.734 -29 1 93.19 88 HIS B CA 1
ATOM 3999 C C . HIS B 1 88 ? 5.629 5.852 -28.281 1 93.19 88 HIS B C 1
ATOM 4001 O O . HIS B 1 88 ? 6.344 6.844 -28.438 1 93.19 88 HIS B O 1
ATOM 4007 N N . GLY B 1 89 ? 5.953 4.891 -27.484 1 93.69 89 GLY B N 1
ATOM 4008 C CA . GLY B 1 89 ? 7.191 4.938 -26.719 1 93.69 89 GLY B CA 1
ATOM 4009 C C . GLY B 1 89 ? 6.969 5.016 -25.234 1 93.69 89 GLY B C 1
ATOM 4010 O O . GLY B 1 89 ? 5.918 4.602 -24.734 1 93.69 89 GLY B O 1
ATOM 4011 N N . PRO B 1 90 ? 8.023 5.492 -24.484 1 94.12 90 PRO B N 1
ATOM 4012 C CA . PRO B 1 90 ? 7.895 5.566 -23.016 1 94.12 90 PRO B CA 1
ATOM 4013 C C . PRO B 1 90 ? 6.723 6.438 -22.578 1 94.12 90 PRO B C 1
ATOM 4015 O O . PRO B 1 90 ? 6.477 7.496 -23.156 1 94.12 90 PRO B O 1
ATOM 4018 N N . ALA B 1 91 ? 6.062 5.914 -21.609 1 93.81 91 ALA B N 1
ATOM 4019 C CA . ALA B 1 91 ? 4.906 6.629 -21.078 1 93.81 91 ALA B CA 1
ATOM 4020 C C . ALA B 1 91 ? 5.34 7.891 -20.328 1 93.81 91 ALA B C 1
ATOM 4022 O O . ALA B 1 91 ? 6.406 7.918 -19.703 1 93.81 91 ALA B O 1
ATOM 4023 N N . LYS B 1 92 ? 4.543 8.883 -20.484 1 87.38 92 LYS B N 1
ATOM 4024 C CA . LYS B 1 92 ? 4.691 10.133 -19.734 1 87.38 92 LYS B CA 1
ATOM 4025 C C . LYS B 1 92 ? 3.41 10.477 -18.984 1 87.38 92 LYS B C 1
ATOM 4027 O O . LYS B 1 92 ? 2.33 10 -19.328 1 87.38 92 LYS B O 1
ATOM 4032 N N . GLY B 1 93 ? 3.529 11.172 -17.938 1 86.19 93 GLY B N 1
ATOM 4033 C CA . GLY B 1 93 ? 2.357 11.641 -17.219 1 86.19 93 GLY B CA 1
ATOM 4034 C C . GLY B 1 93 ? 2.156 10.938 -15.883 1 86.19 93 GLY B C 1
ATOM 4035 O O . GLY B 1 93 ? 3.1 10.375 -15.32 1 86.19 93 GLY B O 1
ATOM 4036 N N . SER B 1 94 ? 0.937 11.047 -15.305 1 88.88 94 SER B N 1
ATOM 4037 C CA . SER B 1 94 ? 0.698 10.633 -13.93 1 88.88 94 SER B CA 1
ATOM 4038 C C . SER B 1 94 ? -0.232 9.422 -13.867 1 88.88 94 SER B C 1
ATOM 4040 O O . SER B 1 94 ? -0.893 9.195 -12.852 1 88.88 94 SER B O 1
ATOM 4042 N N . GLY B 1 95 ? -0.354 8.68 -14.984 1 92.81 95 GLY B N 1
ATOM 4043 C CA . GLY B 1 95 ? -1.296 7.574 -15.039 1 92.81 95 GLY B CA 1
ATOM 4044 C C . GLY B 1 95 ? -1.162 6.609 -13.875 1 92.81 95 GLY B C 1
ATOM 4045 O O . GLY B 1 95 ? -2.164 6.16 -13.32 1 92.81 95 GLY B O 1
ATOM 4046 N N . GLY B 1 96 ? 0.1 6.266 -13.547 1 93.06 96 GLY B N 1
ATOM 4047 C CA . GLY B 1 96 ? 0.334 5.383 -12.414 1 93.06 96 GLY B CA 1
ATOM 4048 C C . GLY B 1 96 ? -0.186 5.941 -11.102 1 93.06 96 GLY B C 1
ATOM 4049 O O . GLY B 1 96 ? -0.798 5.223 -10.312 1 93.06 96 GLY B O 1
ATOM 4050 N N . ASN B 1 97 ? 0.027 7.191 -10.852 1 92.56 97 ASN B N 1
ATOM 4051 C CA . ASN B 1 97 ? -0.458 7.852 -9.641 1 92.56 97 ASN B CA 1
ATOM 4052 C C . ASN B 1 97 ? -1.982 7.895 -9.602 1 92.56 97 ASN B C 1
ATOM 4054 O O . ASN B 1 97 ? -2.586 7.719 -8.539 1 92.56 97 ASN B O 1
ATOM 4058 N N . VAL B 1 98 ? -2.627 8.188 -10.719 1 94.19 98 VAL B N 1
ATOM 4059 C CA . VAL B 1 98 ? -4.082 8.242 -10.797 1 94.19 98 VAL B CA 1
ATOM 4060 C C . VAL B 1 98 ? -4.668 6.855 -10.531 1 94.19 98 VAL B C 1
ATOM 4062 O O . VAL B 1 98 ? -5.664 6.723 -9.812 1 94.19 98 VAL B O 1
ATOM 4065 N N . LYS B 1 99 ? -4.031 5.855 -11.086 1 94.62 99 LYS B N 1
ATOM 4066 C CA . LYS B 1 99 ? -4.449 4.484 -10.789 1 94.62 99 LYS B CA 1
ATOM 4067 C C . LYS B 1 99 ? -4.395 4.203 -9.297 1 94.62 99 LYS B C 1
ATOM 4069 O O . LYS B 1 99 ? -5.316 3.613 -8.734 1 94.62 99 LYS B O 1
ATOM 4074 N N . ASN B 1 100 ? -3.316 4.598 -8.664 1 92.12 100 ASN B N 1
ATOM 4075 C CA . ASN B 1 100 ? -3.199 4.398 -7.223 1 92.12 100 ASN B CA 1
ATOM 4076 C C . ASN B 1 100 ? -4.297 5.141 -6.469 1 92.12 100 ASN B C 1
ATOM 4078 O O . ASN B 1 100 ? -4.844 4.625 -5.492 1 92.12 100 ASN B O 1
ATOM 4082 N N . GLU B 1 101 ? -4.609 6.344 -6.859 1 92.75 101 GLU B N 1
ATOM 4083 C CA . GLU B 1 101 ? -5.695 7.105 -6.254 1 92.75 101 GLU B CA 1
ATOM 4084 C C . GLU B 1 101 ? -7.035 6.395 -6.43 1 92.75 101 GLU B C 1
ATOM 4086 O O . GLU B 1 101 ? -7.855 6.371 -5.512 1 92.75 101 GLU B O 1
ATOM 4091 N N . PHE B 1 102 ? -7.246 5.836 -7.633 1 95.31 102 PHE B N 1
ATOM 4092 C CA . PHE B 1 102 ? -8.453 5.062 -7.902 1 95.31 102 PHE B CA 1
ATOM 4093 C C . PHE B 1 102 ? -8.594 3.922 -6.898 1 95.31 102 PHE B C 1
ATOM 4095 O O . PHE B 1 102 ? -9.664 3.738 -6.312 1 95.31 102 PHE B O 1
ATOM 4102 N N . VAL B 1 103 ? -7.559 3.197 -6.688 1 94.81 103 VAL B N 1
ATOM 4103 C CA . VAL B 1 103 ? -7.625 2.047 -5.789 1 94.81 103 VAL B CA 1
ATOM 4104 C C . VAL B 1 103 ? -7.922 2.516 -4.367 1 94.81 103 VAL B C 1
ATOM 4106 O O . VAL B 1 103 ? -8.75 1.92 -3.672 1 94.81 103 VAL B O 1
ATOM 4109 N N . ALA B 1 104 ? -7.25 3.578 -3.957 1 92 104 ALA B N 1
ATOM 4110 C CA . ALA B 1 104 ? -7.504 4.145 -2.637 1 92 104 ALA B CA 1
ATOM 4111 C C . ALA B 1 104 ? -8.953 4.617 -2.512 1 92 104 ALA B C 1
ATOM 4113 O O . ALA B 1 104 ? -9.602 4.383 -1.489 1 92 104 ALA B O 1
ATOM 4114 N N . TRP B 1 105 ? -9.422 5.285 -3.518 1 94 105 TRP B N 1
ATOM 4115 C CA . TRP B 1 105 ? -10.805 5.746 -3.553 1 94 105 TRP B CA 1
ATOM 4116 C C . TRP B 1 105 ? -11.773 4.57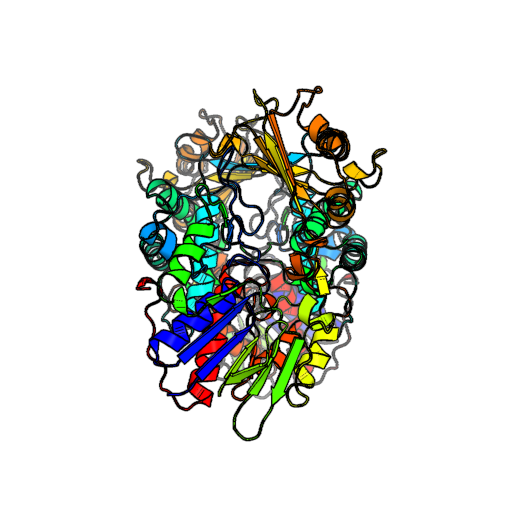 -3.455 1 94 105 TRP B C 1
ATOM 4118 O O . TRP B 1 105 ? -12.75 4.625 -2.705 1 94 105 TRP B O 1
ATOM 4128 N N . ALA B 1 106 ? -11.492 3.547 -4.207 1 95.62 106 ALA B N 1
ATOM 4129 C CA . ALA B 1 106 ? -12.344 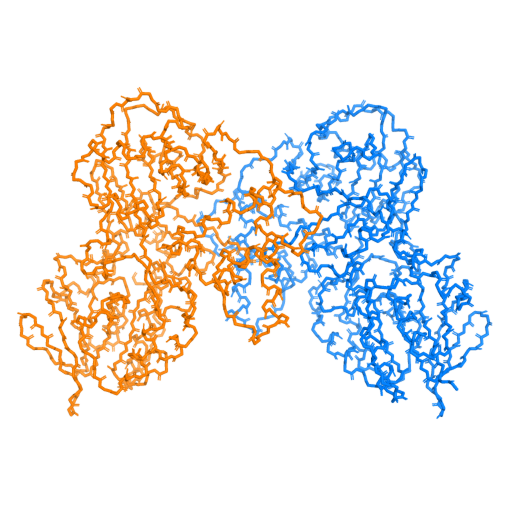2.361 -4.234 1 95.62 106 ALA B CA 1
ATOM 4130 C C . ALA B 1 106 ? -12.414 1.708 -2.857 1 95.62 106 ALA B C 1
ATOM 4132 O O . ALA B 1 106 ? -13.5 1.33 -2.398 1 95.62 106 ALA B O 1
ATOM 4133 N N . HIS B 1 107 ? -11.266 1.548 -2.285 1 93.31 107 HIS B N 1
ATOM 4134 C CA . HIS B 1 107 ? -11.219 0.998 -0.936 1 93.31 107 HIS B CA 1
ATOM 4135 C C . HIS B 1 107 ? -12.102 1.796 0.016 1 93.31 107 HIS B C 1
ATOM 4137 O O . HIS B 1 107 ? -12.891 1.219 0.769 1 93.31 107 HIS B O 1
ATOM 4143 N N . ASN B 1 108 ? -11.969 3.068 -0.027 1 91.5 108 ASN B N 1
ATOM 4144 C CA . ASN B 1 108 ? -12.758 3.938 0.842 1 91.5 108 ASN B CA 1
ATOM 4145 C C . ASN B 1 108 ? -14.242 3.861 0.513 1 91.5 108 ASN B C 1
ATOM 4147 O O . ASN B 1 108 ? -15.086 3.895 1.413 1 91.5 108 ASN B O 1
ATOM 4151 N N . TYR B 1 109 ? -14.547 3.818 -0.741 1 94.31 109 TYR B N 1
ATOM 4152 C CA . TYR B 1 109 ? -15.93 3.723 -1.189 1 94.31 109 TYR B CA 1
ATOM 4153 C C . TYR B 1 109 ? -16.625 2.533 -0.544 1 94.31 109 TYR B C 1
ATOM 4155 O O . TYR B 1 109 ? -17.719 2.674 0.018 1 94.31 109 TYR B O 1
ATOM 4163 N N . PHE B 1 110 ? -16 1.412 -0.561 1 94.75 110 PHE B N 1
ATOM 4164 C CA . PHE B 1 110 ? -16.656 0.216 -0.041 1 94.75 110 PHE B CA 1
ATOM 4165 C C . PHE B 1 110 ? -16.609 0.194 1.482 1 94.75 110 PHE B C 1
ATOM 4167 O O . PHE B 1 110 ? -17.5 -0.382 2.127 1 94.75 110 PHE B O 1
ATOM 4174 N N . LYS B 1 111 ? -15.586 0.764 2.039 1 91.31 111 LYS B N 1
ATOM 4175 C CA . LYS B 1 111 ? -15.547 0.923 3.488 1 91.31 111 LYS B CA 1
ATOM 4176 C C . LYS B 1 111 ? -16.734 1.749 3.982 1 91.31 111 LYS B C 1
ATOM 4178 O O . LYS B 1 111 ? -17.375 1.395 4.973 1 91.31 111 LYS B O 1
ATOM 4183 N N . LEU B 1 112 ? -17.047 2.799 3.299 1 90.69 112 LEU B N 1
ATOM 4184 C CA . LEU B 1 112 ? -18.109 3.719 3.699 1 90.69 112 LEU B CA 1
ATOM 4185 C C . LEU B 1 112 ? -19.484 3.182 3.293 1 90.69 112 LEU B C 1
ATOM 4187 O O . LEU B 1 112 ? -20.5 3.629 3.812 1 90.69 112 LEU B O 1
ATOM 4191 N N . ASN B 1 113 ? -19.469 2.283 2.314 1 94.75 113 ASN B N 1
ATOM 4192 C CA . ASN B 1 113 ? -20.688 1.66 1.825 1 94.75 113 ASN B CA 1
ATOM 4193 C C . ASN B 1 113 ? -20.609 0.137 1.895 1 94.75 113 ASN B C 1
ATOM 4195 O O . ASN B 1 113 ? -20.641 -0.537 0.863 1 94.75 113 ASN B O 1
ATOM 4199 N N . PRO B 1 114 ? -20.625 -0.406 3.064 1 92.81 114 PRO B N 1
ATOM 4200 C CA . PRO B 1 114 ? -20.375 -1.837 3.227 1 92.81 114 PRO B CA 1
ATOM 4201 C C . PRO B 1 114 ? -21.438 -2.711 2.58 1 92.81 114 PRO B C 1
ATOM 4203 O O . PRO B 1 114 ? -21.188 -3.885 2.291 1 92.81 114 PRO B O 1
ATOM 4206 N N . THR B 1 115 ? -22.641 -2.182 2.295 1 94.5 115 THR B N 1
ATOM 4207 C CA . THR B 1 115 ? -23.734 -2.971 1.718 1 94.5 115 THR B CA 1
ATOM 4208 C C . THR B 1 115 ? -23.828 -2.729 0.215 1 94.5 115 THR B C 1
ATOM 4210 O O . THR B 1 115 ? -24.719 -3.271 -0.448 1 94.5 115 THR B O 1
ATOM 4213 N N . ALA B 1 116 ? -22.906 -1.88 -0.276 1 96.12 116 ALA B N 1
ATOM 4214 C CA . ALA B 1 116 ? -22.938 -1.615 -1.712 1 96.12 116 ALA B CA 1
ATOM 4215 C C . ALA B 1 116 ? -22.734 -2.898 -2.512 1 96.12 116 ALA B C 1
ATOM 4217 O O . ALA B 1 116 ? -21.922 -3.742 -2.143 1 96.12 116 ALA B O 1
ATOM 4218 N N . GLU B 1 117 ? -23.5 -3.031 -3.572 1 96.12 117 GLU B N 1
ATOM 4219 C CA . GLU B 1 117 ? -23.328 -4.164 -4.477 1 96.12 117 GLU B CA 1
ATOM 4220 C C . GLU B 1 117 ? -21.984 -4.078 -5.207 1 96.12 117 GLU B C 1
ATOM 4222 O O . GLU B 1 117 ? -21.5 -2.98 -5.484 1 96.12 117 GLU B O 1
ATOM 4227 N N . ASP B 1 118 ? -21.5 -5.262 -5.492 1 96.88 118 ASP B N 1
ATOM 4228 C CA . ASP B 1 118 ? -20.281 -5.297 -6.316 1 96.88 118 ASP B CA 1
ATOM 4229 C C . ASP B 1 118 ? -20.578 -4.797 -7.73 1 96.88 118 ASP B C 1
ATOM 4231 O O . ASP B 1 118 ? -21.734 -4.746 -8.156 1 96.88 118 ASP B O 1
ATOM 4235 N N . MET B 1 119 ? -19.562 -4.324 -8.398 1 98.31 119 MET B N 1
ATOM 4236 C CA . MET B 1 119 ? -19.562 -3.945 -9.812 1 98.31 119 MET B CA 1
ATOM 4237 C C . MET B 1 119 ? -18.219 -4.242 -10.453 1 98.31 119 MET B C 1
ATOM 4239 O O . MET B 1 119 ? -17.25 -4.57 -9.766 1 98.31 119 MET B O 1
ATOM 4243 N N . SER B 1 120 ? -18.188 -4.227 -11.758 1 98.56 120 SER B N 1
ATOM 4244 C CA . SER B 1 120 ? -16.922 -4.496 -12.422 1 98.56 120 SER B CA 1
ATOM 4245 C C . SER B 1 120 ? -15.891 -3.412 -12.109 1 98.56 120 SER B C 1
ATOM 4247 O O . SER B 1 120 ? -16.25 -2.262 -11.852 1 98.56 120 SER B O 1
ATOM 4249 N N . ALA B 1 121 ? -14.641 -3.795 -12.156 1 98.44 121 ALA B N 1
ATOM 4250 C CA . ALA B 1 121 ? -13.562 -2.83 -11.969 1 98.44 121 ALA B CA 1
ATOM 4251 C C . ALA B 1 121 ? -13.68 -1.672 -12.953 1 98.44 121 ALA B C 1
ATOM 4253 O O . ALA B 1 121 ? -13.414 -0.52 -12.602 1 98.44 121 ALA B O 1
ATOM 4254 N N . LYS B 1 122 ? -14.086 -1.937 -14.18 1 98.5 122 LYS B N 1
ATOM 4255 C CA . LYS B 1 122 ? -14.281 -0.895 -15.188 1 98.5 122 LYS B CA 1
ATOM 4256 C C . LYS B 1 122 ? -15.352 0.097 -14.75 1 98.5 122 LYS B C 1
ATOM 4258 O O . LYS B 1 122 ? -15.133 1.311 -14.789 1 98.5 122 LYS B O 1
ATOM 4263 N N . LYS B 1 123 ? -16.453 -0.394 -14.336 1 98.62 123 LYS B N 1
ATOM 4264 C CA . LYS B 1 123 ? -17.547 0.469 -13.883 1 98.62 123 LYS B CA 1
ATOM 4265 C C . LYS B 1 123 ? -17.141 1.266 -12.648 1 98.62 123 LYS B C 1
ATOM 4267 O O . LYS B 1 123 ? -17.484 2.439 -12.516 1 98.62 123 LYS B O 1
ATOM 4272 N N . LEU B 1 124 ? -16.484 0.606 -11.766 1 98.5 124 LEU B N 1
ATOM 4273 C CA . LEU B 1 124 ? -16 1.276 -10.555 1 98.5 124 LEU B CA 1
ATOM 4274 C C . LEU B 1 124 ? -15.062 2.424 -10.906 1 98.5 124 LEU B C 1
ATOM 4276 O O . LEU B 1 124 ? -15.133 3.496 -10.297 1 98.5 124 LEU B O 1
ATOM 4280 N N . TYR B 1 125 ? -14.156 2.213 -11.883 1 98.44 125 TYR B N 1
ATOM 4281 C CA . TYR B 1 125 ? -13.266 3.281 -12.312 1 98.44 125 TYR B CA 1
ATOM 4282 C C . TYR B 1 125 ? -14.055 4.441 -12.914 1 98.44 125 TYR B C 1
ATOM 4284 O O . TYR B 1 125 ? -13.711 5.609 -12.695 1 98.44 125 TYR B O 1
ATOM 4292 N N . GLN B 1 126 ? -15.055 4.137 -13.664 1 98.25 126 GLN B N 1
ATOM 4293 C CA . GLN B 1 126 ? -15.898 5.188 -14.227 1 98.25 126 GLN B CA 1
ATOM 4294 C C . GLN B 1 126 ? -16.547 6.02 -13.125 1 98.25 126 GLN B C 1
ATOM 4296 O O . GLN B 1 126 ? -16.594 7.25 -13.219 1 98.25 126 GLN B O 1
ATOM 4301 N N . LYS B 1 127 ? -17.031 5.32 -12.148 1 97.5 127 LYS B N 1
ATOM 4302 C CA . LYS B 1 127 ? -17.609 6.016 -11.008 1 97.5 127 LYS B CA 1
ATOM 4303 C C . LYS B 1 127 ? -16.594 6.938 -10.344 1 97.5 127 LYS B C 1
ATOM 4305 O O . LYS B 1 127 ? -16.906 8.094 -10.039 1 97.5 127 LYS B O 1
ATOM 4310 N N . TYR B 1 128 ? -15.398 6.445 -10.133 1 96.62 128 TYR B N 1
ATOM 4311 C CA . TYR B 1 128 ? -14.305 7.242 -9.602 1 96.62 128 TYR B CA 1
ATOM 4312 C C . TYR B 1 128 ? -14.039 8.461 -10.477 1 96.62 128 TYR B C 1
ATOM 4314 O O . TYR B 1 128 ? -14 9.594 -9.977 1 96.62 128 TYR B O 1
ATOM 4322 N N . ALA B 1 129 ? -13.828 8.242 -11.781 1 96.5 129 ALA B N 1
ATOM 4323 C CA . ALA B 1 129 ? -13.484 9.312 -12.719 1 96.5 129 ALA B CA 1
ATOM 4324 C C . ALA B 1 129 ? -14.555 10.398 -12.719 1 96.5 129 ALA B C 1
ATOM 4326 O O . ALA B 1 129 ? -14.242 11.578 -12.883 1 96.5 129 ALA B O 1
ATOM 4327 N N . GLU B 1 130 ? -15.781 10.039 -12.523 1 94.88 130 GLU B N 1
ATOM 4328 C CA . GLU B 1 130 ? -16.891 10.992 -12.484 1 94.88 130 GLU B CA 1
ATOM 4329 C C . GLU B 1 130 ? -16.906 11.766 -11.172 1 94.88 130 GLU B C 1
ATOM 4331 O O . GLU B 1 130 ? -17.406 12.891 -11.117 1 94.88 130 GLU B O 1
ATOM 4336 N N . SER B 1 131 ? -16.406 11.133 -10.211 1 91.44 131 SER B N 1
ATOM 4337 C CA . SER B 1 131 ? -16.5 11.719 -8.875 1 91.44 131 SER B CA 1
ATOM 4338 C C . SER B 1 131 ? -15.391 12.734 -8.633 1 91.44 131 SER B C 1
ATOM 4340 O O . SER B 1 131 ? -15.508 13.594 -7.762 1 91.44 131 SER B O 1
ATOM 4342 N N . VAL B 1 132 ? -14.305 12.617 -9.398 1 88.44 132 VAL B N 1
ATOM 4343 C CA . VAL B 1 132 ? -13.164 13.484 -9.117 1 88.44 132 VAL B CA 1
ATOM 4344 C C . VAL B 1 132 ? -13.109 14.609 -10.148 1 88.44 132 VAL B C 1
ATOM 4346 O O . VAL B 1 132 ? -13.227 14.367 -11.352 1 88.44 132 VAL B O 1
ATOM 4349 N N . SER B 1 133 ? -12.977 15.781 -9.68 1 83.62 133 SER B N 1
ATOM 4350 C CA . SER B 1 133 ? -12.977 16.922 -10.594 1 83.62 133 SER B CA 1
ATOM 4351 C C . SER B 1 133 ? -11.586 17.547 -10.695 1 83.62 133 SER B C 1
ATOM 4353 O O . SER B 1 133 ? -11.32 18.328 -11.609 1 83.62 133 SER B O 1
ATOM 4355 N N . HIS B 1 134 ? -10.703 17.203 -9.836 1 83.69 134 HIS B N 1
ATOM 4356 C CA . HIS B 1 134 ? -9.406 17.859 -9.75 1 83.69 134 HIS B CA 1
ATOM 4357 C C . HIS B 1 134 ? -8.398 17.203 -10.688 1 83.69 134 HIS B C 1
ATOM 4359 O O . HIS B 1 134 ? -7.258 17.656 -10.805 1 83.69 134 HIS B O 1
ATOM 4365 N N . ILE B 1 135 ? -8.781 16.125 -11.359 1 89.06 135 ILE B N 1
ATOM 4366 C CA . ILE B 1 135 ? -7.945 15.414 -12.32 1 89.06 135 ILE B CA 1
ATOM 4367 C C . ILE B 1 135 ? -8.461 15.656 -13.734 1 89.06 135 ILE B C 1
ATOM 4369 O O . ILE B 1 135 ? -9.664 15.539 -13.984 1 89.06 135 ILE B O 1
ATOM 4373 N N . ASP B 1 136 ? -7.574 16.031 -14.625 1 90.06 136 ASP B N 1
ATOM 4374 C CA . ASP B 1 136 ? -8.023 16.328 -15.977 1 90.06 136 ASP B CA 1
ATOM 4375 C C . ASP B 1 136 ? -8.336 15.047 -16.75 1 90.06 136 ASP B C 1
ATOM 4377 O O . ASP B 1 136 ? -8.008 13.953 -16.281 1 90.06 136 ASP B O 1
ATOM 4381 N N . SER B 1 137 ? -8.961 15.203 -17.859 1 93.94 137 SER B N 1
ATOM 4382 C CA . SER B 1 137 ? -9.461 14.07 -18.641 1 93.94 137 SER B CA 1
ATOM 4383 C C . SER B 1 137 ? -8.312 13.203 -19.141 1 93.94 137 SER B C 1
ATOM 4385 O O . SER B 1 137 ? -8.43 11.977 -19.188 1 93.94 137 SER B O 1
ATOM 4387 N N . GLU B 1 138 ? -7.215 13.82 -19.547 1 93.94 138 GLU B N 1
ATOM 4388 C CA . GLU B 1 138 ? -6.074 13.062 -20.047 1 93.94 138 GLU B CA 1
ATOM 4389 C C . GLU B 1 138 ? -5.484 12.172 -18.969 1 93.94 138 GLU B C 1
ATOM 4391 O O . GLU B 1 138 ? -5.211 10.992 -19.203 1 93.94 138 GLU B O 1
ATOM 4396 N N . ALA B 1 139 ? -5.324 12.734 -17.797 1 93.69 139 ALA B N 1
ATOM 4397 C CA . ALA B 1 139 ? -4.801 11.977 -16.672 1 93.69 139 ALA B CA 1
ATOM 4398 C C . ALA B 1 139 ? -5.742 10.836 -16.297 1 93.69 139 ALA B C 1
ATOM 4400 O O . ALA B 1 139 ? -5.297 9.734 -15.961 1 93.69 139 ALA B O 1
ATOM 4401 N N . LYS B 1 140 ? -7.039 11.078 -16.344 1 95.94 140 LYS B N 1
ATOM 4402 C CA . LYS B 1 140 ? -8.031 10.047 -16.062 1 95.94 140 LYS B CA 1
ATOM 4403 C C . LYS B 1 140 ? -7.918 8.898 -17.062 1 95.94 140 LYS B C 1
ATOM 4405 O O . LYS B 1 140 ? -7.98 7.727 -16.688 1 95.94 140 LYS B O 1
ATOM 4410 N N . GLU B 1 141 ? -7.742 9.273 -18.281 1 95.88 141 GLU B N 1
ATOM 4411 C CA . GLU B 1 141 ? -7.602 8.266 -19.328 1 95.88 141 GLU B CA 1
ATOM 4412 C C . GLU B 1 141 ? -6.336 7.434 -19.125 1 95.88 141 GLU B C 1
ATOM 4414 O O . GLU B 1 141 ? -6.355 6.211 -19.281 1 95.88 141 GLU B O 1
ATOM 4419 N N . GLN B 1 142 ? -5.27 8.094 -18.812 1 95.5 142 GLN B N 1
ATOM 4420 C CA . GLN B 1 142 ? -4.023 7.387 -18.531 1 95.5 142 GLN B CA 1
ATOM 4421 C C . GLN B 1 142 ? -4.172 6.469 -17.328 1 95.5 142 GLN B C 1
ATOM 4423 O O . GLN B 1 142 ? -3.668 5.344 -17.328 1 95.5 142 GLN B O 1
ATOM 4428 N N . GLY B 1 143 ? -4.859 7.004 -16.266 1 96.44 143 GLY B N 1
ATOM 4429 C CA . GLY B 1 143 ? -5.113 6.188 -15.094 1 96.44 143 GLY B CA 1
ATOM 4430 C C . GLY B 1 143 ? -5.898 4.926 -15.398 1 96.44 143 GLY B C 1
ATOM 4431 O O . GLY B 1 143 ? -5.59 3.855 -14.875 1 96.44 143 GLY B O 1
ATOM 4432 N N . TYR B 1 144 ? -6.875 5.059 -16.25 1 97.62 144 TYR B N 1
ATOM 4433 C CA . TYR B 1 144 ? -7.664 3.908 -16.672 1 97.62 144 TYR B CA 1
ATOM 4434 C C . TYR B 1 144 ? -6.793 2.879 -17.375 1 97.62 144 TYR B C 1
ATOM 4436 O O . TYR B 1 144 ? -6.863 1.685 -17.078 1 97.62 144 TYR B O 1
ATOM 4444 N N . ALA B 1 145 ? -5.996 3.369 -18.312 1 97.69 145 ALA B N 1
ATOM 4445 C CA . ALA B 1 145 ? -5.125 2.48 -19.078 1 97.69 145 ALA B CA 1
ATOM 4446 C C . ALA B 1 145 ? -4.172 1.723 -18.156 1 97.69 145 ALA B C 1
ATOM 4448 O O . ALA B 1 145 ? -3.969 0.517 -18.328 1 97.69 145 ALA B O 1
ATOM 4449 N N . VAL B 1 146 ? -3.623 2.389 -17.203 1 96.94 146 VAL B N 1
ATOM 4450 C CA . VAL B 1 146 ? -2.713 1.749 -16.266 1 96.94 146 VAL B CA 1
ATOM 4451 C C . VAL B 1 146 ? -3.486 0.783 -15.367 1 96.94 146 VAL B C 1
ATOM 4453 O O . VAL B 1 146 ? -3.004 -0.31 -15.055 1 96.94 146 VAL B O 1
ATOM 4456 N N . ALA B 1 147 ? -4.727 1.125 -14.953 1 97.44 147 ALA B N 1
ATOM 4457 C CA . ALA B 1 147 ? -5.539 0.276 -14.086 1 97.44 147 ALA B CA 1
ATOM 4458 C C . ALA B 1 147 ? -5.836 -1.063 -14.758 1 97.44 147 ALA B C 1
ATOM 4460 O O . ALA B 1 147 ? -6.02 -2.076 -14.078 1 97.44 147 ALA B O 1
ATOM 4461 N N . ARG B 1 148 ? -5.82 -1.085 -16.031 1 97.81 148 ARG B N 1
ATOM 4462 C CA . ARG B 1 148 ? -6.113 -2.307 -16.766 1 97.81 148 ARG B CA 1
ATOM 4463 C C . ARG B 1 148 ? -5.008 -3.342 -16.578 1 97.81 148 ARG B C 1
ATOM 4465 O O . ARG B 1 148 ? -5.172 -4.508 -16.938 1 97.81 148 ARG B O 1
ATOM 4472 N N . PHE B 1 149 ? -3.934 -3 -15.922 1 97.38 149 PHE B N 1
ATOM 4473 C CA . PHE B 1 149 ? -2.9 -3.979 -15.602 1 97.38 149 PHE B CA 1
ATOM 4474 C C . PHE B 1 149 ? -3.434 -5.031 -14.633 1 97.38 149 PHE B C 1
ATOM 4476 O O . PHE B 1 149 ? -2.865 -6.117 -14.523 1 97.38 149 PHE B O 1
ATOM 4483 N N . PHE B 1 150 ? -4.547 -4.766 -13.961 1 97.19 150 PHE B N 1
ATOM 4484 C CA . PHE B 1 150 ? -5.18 -5.766 -13.102 1 97.19 150 PHE B CA 1
ATOM 4485 C C . PHE B 1 150 ? -5.625 -6.973 -13.922 1 97.19 150 PHE B C 1
ATOM 4487 O O . PHE B 1 150 ? -5.848 -8.055 -13.367 1 97.19 150 PHE B O 1
ATOM 4494 N N . GLU B 1 151 ? -5.684 -6.805 -15.211 1 98.06 151 GLU B N 1
ATOM 4495 C CA . GLU B 1 151 ? -6.105 -7.898 -16.078 1 98.06 151 GLU B CA 1
ATOM 4496 C C . GLU B 1 151 ? -5.098 -9.039 -16.062 1 98.06 151 GLU B C 1
ATOM 4498 O O . GLU B 1 151 ? -5.453 -10.195 -16.312 1 98.06 151 GLU B O 1
ATOM 4503 N N . ILE B 1 152 ? -3.928 -8.766 -15.703 1 97.38 152 ILE B N 1
ATOM 4504 C CA . ILE B 1 152 ? -2.879 -9.773 -15.766 1 97.38 152 ILE B CA 1
ATOM 4505 C C . ILE B 1 152 ? -2.943 -10.656 -14.516 1 97.38 152 ILE B C 1
ATOM 4507 O O . ILE B 1 152 ? -3.145 -11.875 -14.617 1 97.38 152 ILE B O 1
ATOM 4511 N N . PRO B 1 153 ? -2.924 -10.102 -13.328 1 95.31 153 PRO B N 1
ATOM 4512 C CA . PRO B 1 153 ? -2.977 -10.992 -12.164 1 95.31 153 PRO B CA 1
ATOM 4513 C C . PRO B 1 153 ? -4.355 -11.609 -11.953 1 95.31 153 PRO B C 1
ATOM 4515 O O . PRO B 1 153 ? -4.484 -12.625 -11.266 1 95.31 153 PRO B O 1
ATOM 4518 N N . PHE B 1 154 ? -5.398 -11.055 -12.508 1 96.88 154 PHE B N 1
ATOM 4519 C CA . PHE B 1 154 ? -6.727 -11.633 -12.367 1 96.88 154 PHE B CA 1
ATOM 4520 C C . PHE B 1 154 ? -7.031 -12.586 -13.516 1 96.88 154 PHE B C 1
ATOM 4522 O O . PHE B 1 154 ? -7.945 -13.406 -13.422 1 96.88 154 PHE B O 1
ATOM 4529 N N . GLY B 1 155 ? -6.312 -12.43 -14.602 1 97.38 155 GLY B N 1
ATOM 4530 C CA . GLY B 1 155 ? -6.5 -13.297 -15.75 1 97.38 155 GLY B CA 1
ATOM 4531 C C . GLY B 1 155 ? -7.871 -13.156 -16.391 1 97.38 155 GLY B C 1
ATOM 4532 O O . GLY B 1 155 ? -8.477 -14.148 -16.797 1 97.38 155 GLY B O 1
ATOM 4533 N N . MET B 1 156 ? -8.43 -12.039 -16.406 1 97.5 156 MET B N 1
ATOM 4534 C CA . MET B 1 156 ? -9.727 -11.766 -17.031 1 97.5 156 MET B CA 1
ATOM 4535 C C . MET B 1 156 ? -9.852 -10.289 -17.375 1 97.5 156 MET B C 1
ATOM 4537 O O . MET B 1 156 ? -9.109 -9.453 -16.859 1 97.5 156 MET B O 1
ATOM 4541 N N . PRO B 1 157 ? -10.781 -9.883 -18.266 1 97.62 157 PRO B N 1
ATOM 4542 C CA . PRO B 1 157 ? -10.945 -8.484 -18.672 1 97.62 157 PRO B CA 1
ATOM 4543 C C . PRO B 1 157 ? -11.352 -7.574 -17.516 1 97.62 157 PRO B C 1
ATOM 4545 O O . PRO B 1 157 ? -12.102 -7.992 -16.641 1 97.62 157 PRO B O 1
ATOM 4548 N N . PHE B 1 158 ? -10.867 -6.34 -17.641 1 97.94 158 PHE B N 1
ATOM 4549 C CA . PHE B 1 158 ? -11.133 -5.336 -16.625 1 97.94 158 PHE B CA 1
ATOM 4550 C C . PHE B 1 158 ? -12.625 -5.141 -16.422 1 97.94 158 PHE B C 1
ATOM 4552 O O . PHE B 1 158 ? -13.078 -4.805 -15.328 1 97.94 158 PHE B O 1
ATOM 4559 N N . SER B 1 159 ? -13.453 -5.438 -17.438 1 98.19 159 SER B N 1
ATOM 4560 C CA . SER B 1 159 ? -14.906 -5.285 -17.422 1 98.19 159 SER B CA 1
ATOM 4561 C C . SER B 1 159 ? -15.578 -6.434 -16.672 1 98.19 159 SER B C 1
ATOM 4563 O O . SER B 1 159 ? -16.781 -6.402 -16.422 1 98.19 159 SER B O 1
ATOM 4565 N N . GLU B 1 160 ? -14.789 -7.422 -16.25 1 98.25 160 GLU B N 1
ATOM 4566 C CA . GLU B 1 160 ? -15.352 -8.578 -15.555 1 98.25 160 GLU B CA 1
ATOM 4567 C C . GLU B 1 160 ? -14.828 -8.68 -14.133 1 98.25 160 GLU B C 1
ATOM 4569 O O . GLU B 1 160 ? -15.5 -9.234 -13.258 1 98.25 160 GLU B O 1
ATOM 4574 N N . ILE B 1 161 ? -13.672 -8.164 -13.883 1 98.31 161 ILE B N 1
ATOM 4575 C CA . ILE B 1 161 ? -13.023 -8.258 -12.578 1 98.31 161 ILE B CA 1
ATOM 4576 C C . ILE B 1 161 ? -13.898 -7.605 -11.516 1 98.31 161 ILE B C 1
ATOM 4578 O O . ILE B 1 161 ? -14.469 -6.535 -11.742 1 98.31 161 ILE B O 1
ATOM 4582 N N . SER B 1 162 ? -14.031 -8.219 -10.344 1 98.25 162 SER B N 1
ATOM 4583 C CA . SER B 1 162 ? -14.742 -7.656 -9.203 1 98.25 162 SER B CA 1
ATOM 4584 C C . SER B 1 162 ? -14.125 -6.34 -8.758 1 98.25 162 SER B C 1
ATOM 4586 O O . SER B 1 162 ? -12.93 -6.285 -8.43 1 98.25 162 SER B O 1
ATOM 4588 N N . GLY B 1 163 ? -14.992 -5.316 -8.719 1 98 163 GLY B N 1
ATOM 4589 C CA . GLY B 1 163 ? -14.531 -4.055 -8.172 1 98 163 GLY B CA 1
ATOM 4590 C C . GLY B 1 163 ? -14.141 -4.148 -6.707 1 98 163 GLY B C 1
ATOM 4591 O O . GLY B 1 163 ? -13.172 -3.516 -6.277 1 98 163 GLY B O 1
ATOM 4592 N N . LYS B 1 164 ? -14.812 -4.957 -5.926 1 96.5 164 LYS B N 1
ATOM 4593 C CA . LYS B 1 164 ? -14.477 -5.18 -4.523 1 96.5 164 LYS B CA 1
ATOM 4594 C C . LYS B 1 164 ? -13.102 -5.824 -4.383 1 96.5 164 LYS B C 1
ATOM 4596 O O . LYS B 1 164 ? -12.336 -5.473 -3.484 1 96.5 164 LYS B O 1
ATOM 4601 N N . ALA B 1 165 ? -12.812 -6.734 -5.32 1 95.12 165 ALA B N 1
ATOM 4602 C CA . ALA B 1 165 ? -11.508 -7.387 -5.281 1 95.12 165 ALA B CA 1
ATOM 4603 C C . ALA B 1 165 ? -10.391 -6.387 -5.555 1 95.12 165 ALA B C 1
ATOM 4605 O O . ALA B 1 165 ? -9.367 -6.383 -4.867 1 95.12 165 ALA B O 1
ATOM 4606 N N . VAL B 1 166 ? -10.633 -5.523 -6.527 1 95.75 166 VAL B N 1
ATOM 4607 C CA . VAL B 1 166 ? -9.656 -4.504 -6.887 1 95.75 166 VAL B CA 1
ATOM 4608 C C . VAL B 1 166 ? -9.469 -3.529 -5.723 1 95.75 166 VAL B C 1
ATOM 4610 O O . VAL B 1 166 ? -8.352 -3.09 -5.441 1 95.75 166 VAL B O 1
ATOM 4613 N N . SER B 1 167 ? -10.516 -3.203 -5.023 1 93.56 167 SER B N 1
ATOM 4614 C CA . SER B 1 167 ? -10.477 -2.258 -3.912 1 93.56 167 SER B CA 1
ATOM 4615 C C . SER B 1 167 ? -9.617 -2.783 -2.768 1 93.56 167 SER B C 1
ATOM 4617 O O . SER B 1 167 ? -9.109 -2.004 -1.956 1 93.56 167 SER B O 1
ATOM 4619 N N . GLY B 1 168 ? -9.445 -4.043 -2.695 1 87.5 168 GLY B N 1
ATOM 4620 C CA . GLY B 1 168 ? -8.625 -4.652 -1.657 1 87.5 168 GLY B CA 1
ATOM 4621 C C . GLY B 1 168 ? -7.176 -4.824 -2.062 1 87.5 168 GLY B C 1
ATOM 4622 O O . GLY B 1 168 ? -6.352 -5.273 -1.262 1 87.5 168 GLY B O 1
ATOM 4623 N N . ALA B 1 169 ? -6.891 -4.512 -3.289 1 79.19 169 ALA B N 1
ATOM 4624 C CA . ALA B 1 169 ? -5.566 -4.789 -3.84 1 79.19 169 ALA B CA 1
ATOM 4625 C C . ALA B 1 169 ? -4.59 -3.666 -3.502 1 79.19 169 ALA B C 1
ATOM 4627 O O . ALA B 1 169 ? -3.441 -3.678 -3.953 1 79.19 169 ALA B O 1
ATOM 4628 N N . GLY B 1 170 ? -4.977 -2.775 -2.654 1 68.69 170 GLY B N 1
ATOM 4629 C CA . GLY B 1 170 ? -4.09 -1.693 -2.258 1 68.69 170 GLY B CA 1
ATOM 4630 C C . GLY B 1 170 ? -3.133 -2.082 -1.145 1 68.69 170 GLY B C 1
ATOM 4631 O O . GLY B 1 170 ? -3.248 -3.168 -0.571 1 68.69 170 GLY B O 1
ATOM 4632 N N . GLY B 1 171 ? -1.832 -1.557 -0.994 1 63.22 171 GLY B N 1
ATOM 4633 C CA . GLY B 1 171 ? -0.916 -1.755 0.117 1 63.22 171 GLY B CA 1
ATOM 4634 C C . GLY B 1 171 ? 0.525 -1.936 -0.322 1 63.22 171 GLY B C 1
ATOM 4635 O O . GLY B 1 171 ? 0.807 -2.033 -1.519 1 63.22 171 GLY B O 1
ATOM 4636 N N . SER B 1 172 ? 1.258 -1.806 0.707 1 61.31 172 SER B N 1
ATOM 4637 C CA . SER B 1 172 ? 2.678 -2.018 0.446 1 61.31 172 SER B CA 1
ATOM 4638 C C . SER B 1 172 ? 2.943 -3.438 -0.049 1 61.31 172 SER B C 1
ATOM 4640 O O . SER B 1 172 ? 2.41 -4.402 0.504 1 61.31 172 SER B O 1
ATOM 4642 N N . ARG B 1 173 ? 3.508 -3.447 -1.157 1 64.69 173 ARG B N 1
ATOM 4643 C CA . ARG B 1 173 ? 3.725 -4.746 -1.784 1 64.69 173 ARG B CA 1
ATOM 4644 C C . ARG B 1 173 ? 5.086 -5.316 -1.4 1 64.69 173 ARG B C 1
ATOM 4646 O O . ARG B 1 173 ? 6.117 -4.672 -1.605 1 64.69 173 ARG B O 1
ATOM 4653 N N . PRO B 1 174 ? 4.992 -6.434 -0.784 1 79.06 174 PRO B N 1
ATOM 4654 C CA . PRO B 1 174 ? 6.285 -7.105 -0.643 1 79.06 174 PRO B CA 1
ATOM 4655 C C . PRO B 1 174 ? 6.953 -7.391 -1.986 1 79.06 174 PRO B C 1
ATOM 4657 O O . PRO B 1 174 ? 6.289 -7.371 -3.025 1 79.06 174 PRO B O 1
ATOM 4660 N N . ARG B 1 175 ? 8.203 -7.445 -2.004 1 89.56 175 ARG B N 1
ATOM 4661 C CA . ARG B 1 175 ? 8.977 -7.703 -3.213 1 89.56 175 ARG B CA 1
ATOM 4662 C C . ARG B 1 175 ? 8.805 -9.148 -3.678 1 89.56 175 ARG B C 1
ATOM 4664 O O . ARG B 1 175 ? 8.352 -10 -2.912 1 89.56 175 ARG B O 1
ATOM 4671 N N . ASP B 1 176 ? 8.992 -9.32 -4.91 1 94.06 176 ASP B N 1
ATOM 4672 C CA . ASP B 1 176 ? 9.008 -10.648 -5.516 1 94.06 176 ASP B CA 1
ATOM 4673 C C . ASP B 1 176 ? 10.414 -11.023 -5.98 1 94.06 176 ASP B C 1
ATOM 4675 O O . ASP B 1 176 ? 11.18 -10.164 -6.418 1 94.06 176 ASP B O 1
ATOM 4679 N N . LEU B 1 177 ? 10.773 -12.242 -5.816 1 96.06 177 LEU B N 1
ATOM 4680 C CA . LEU B 1 177 ? 12.078 -12.758 -6.215 1 96.06 177 LEU B CA 1
ATOM 4681 C C . LEU B 1 177 ? 11.953 -13.688 -7.418 1 96.06 177 LEU B C 1
ATOM 4683 O O . LEU B 1 177 ? 11.367 -14.773 -7.309 1 96.06 177 LEU B O 1
ATOM 4687 N N . TYR B 1 178 ? 12.492 -13.266 -8.562 1 97.38 178 TYR B N 1
ATOM 4688 C CA . TYR B 1 178 ? 12.469 -14.055 -9.797 1 97.38 178 TYR B CA 1
ATOM 4689 C C . TYR B 1 178 ? 13.492 -15.18 -9.734 1 97.38 178 TYR B C 1
ATOM 4691 O O . TYR B 1 178 ? 14.68 -14.945 -9.484 1 97.38 178 TYR B O 1
ATOM 4699 N N . ILE B 1 179 ? 13.062 -16.406 -9.961 1 97.5 179 ILE B N 1
ATOM 4700 C CA . ILE B 1 179 ? 13.914 -17.578 -9.836 1 97.5 179 ILE B CA 1
ATOM 4701 C C . ILE B 1 179 ? 14.758 -17.75 -11.102 1 97.5 179 ILE B C 1
ATOM 4703 O O . ILE B 1 179 ? 14.227 -17.719 -12.211 1 97.5 179 ILE B O 1
ATOM 4707 N N . LEU B 1 180 ? 16.031 -18.016 -10.922 1 97.5 180 LEU B N 1
ATOM 4708 C CA . LEU B 1 180 ? 16.938 -18.047 -12.062 1 97.5 180 LEU B CA 1
ATOM 4709 C C . LEU B 1 180 ? 17.281 -19.484 -12.438 1 97.5 180 LEU B C 1
ATOM 4711 O O . LEU B 1 180 ? 17.625 -19.75 -13.594 1 97.5 180 LEU B O 1
ATOM 4715 N N . ASN B 1 181 ? 17.188 -20.375 -11.398 1 97.62 181 ASN B N 1
ATOM 4716 C CA . ASN B 1 181 ? 17.781 -21.688 -11.68 1 97.62 181 ASN B CA 1
ATOM 4717 C C . ASN B 1 181 ? 16.812 -22.812 -11.375 1 97.62 181 ASN B C 1
ATOM 4719 O O . ASN B 1 181 ? 17.219 -23.906 -10.969 1 97.62 181 ASN B O 1
ATOM 4723 N N . GLY B 1 182 ? 15.508 -22.5 -11.508 1 97.56 182 GLY B N 1
ATOM 4724 C CA . GLY B 1 182 ? 14.523 -23.578 -11.57 1 97.56 182 GLY B CA 1
ATOM 4725 C C . GLY B 1 182 ? 13.672 -23.688 -10.32 1 97.56 182 GLY B C 1
ATOM 4726 O O . GLY B 1 182 ? 14.164 -24.062 -9.25 1 97.56 182 GLY B O 1
ATOM 4727 N N . TYR B 1 183 ? 12.398 -23.438 -10.438 1 97.69 183 TYR B N 1
ATOM 4728 C CA . TYR B 1 183 ? 11.438 -23.594 -9.352 1 97.69 183 TYR B CA 1
ATOM 4729 C C . TYR B 1 183 ? 11.234 -25.062 -9 1 97.69 183 TYR B C 1
ATOM 4731 O O . TYR B 1 183 ? 10.867 -25.391 -7.871 1 97.69 183 TYR B O 1
ATOM 4739 N N . THR B 1 184 ? 11.508 -25.953 -9.914 1 97.19 184 THR B N 1
ATOM 4740 C CA . THR B 1 184 ? 11.289 -27.375 -9.75 1 97.19 184 THR B CA 1
ATOM 4741 C C . THR B 1 184 ? 12.172 -27.938 -8.641 1 97.19 184 THR B C 1
ATOM 4743 O O . THR B 1 184 ? 11.914 -29.031 -8.125 1 97.19 184 THR B O 1
ATOM 4746 N N . LYS B 1 185 ? 13.211 -27.203 -8.273 1 97.25 185 LYS B N 1
ATOM 4747 C CA . LYS B 1 185 ? 14.023 -27.609 -7.133 1 97.25 185 LYS B CA 1
ATOM 4748 C C . LYS B 1 185 ? 13.172 -27.797 -5.883 1 97.25 185 LYS B C 1
ATOM 4750 O O . LYS B 1 185 ? 13.445 -28.688 -5.074 1 97.25 185 LYS B O 1
ATOM 4755 N N . VAL B 1 186 ? 12.164 -26.953 -5.73 1 97.12 186 VAL B N 1
ATOM 4756 C CA . VAL B 1 186 ? 11.258 -27.062 -4.598 1 97.12 186 VAL B CA 1
ATOM 4757 C C . VAL B 1 186 ? 10.445 -28.344 -4.707 1 97.12 186 VAL B C 1
ATOM 4759 O O . VAL B 1 186 ? 10.266 -29.062 -3.719 1 97.12 186 VAL B O 1
ATOM 4762 N N . ILE B 1 187 ? 10 -28.672 -5.934 1 97.94 187 ILE B N 1
ATOM 4763 C CA . ILE B 1 187 ? 9.211 -29.875 -6.168 1 97.94 187 ILE B CA 1
ATOM 4764 C C . ILE B 1 187 ? 10.07 -31.109 -5.922 1 97.94 187 ILE B C 1
ATOM 4766 O O . ILE B 1 187 ? 9.633 -32.062 -5.262 1 97.94 187 ILE B O 1
ATOM 4770 N N . ASP B 1 188 ? 11.258 -31.031 -6.426 1 96.94 188 ASP B N 1
ATOM 4771 C CA . ASP B 1 188 ? 12.188 -32.156 -6.242 1 96.94 188 ASP B CA 1
ATOM 4772 C C . ASP B 1 188 ? 12.477 -32.375 -4.762 1 96.94 188 ASP B C 1
ATOM 4774 O O . ASP B 1 188 ? 12.594 -33.531 -4.32 1 96.94 188 ASP B O 1
ATOM 4778 N N . TRP B 1 189 ? 12.625 -31.312 -4.094 1 96.06 189 TRP B N 1
ATOM 4779 C CA . TRP B 1 189 ? 12.875 -31.391 -2.658 1 96.06 189 TRP B CA 1
ATOM 4780 C C . TRP B 1 189 ? 11.688 -32 -1.93 1 96.06 189 TRP B C 1
ATOM 4782 O O . TRP B 1 189 ? 11.852 -32.875 -1.079 1 96.06 189 TRP B O 1
ATOM 4792 N N . LEU B 1 190 ? 10.484 -31.609 -2.254 1 95.88 190 LEU B N 1
ATOM 4793 C CA . LEU B 1 190 ? 9.266 -32.094 -1.612 1 95.88 190 LEU B CA 1
ATOM 4794 C C . LEU B 1 190 ? 9.047 -33.594 -1.905 1 95.88 190 LEU B C 1
ATOM 4796 O O . LEU B 1 190 ? 8.516 -34.312 -1.066 1 95.88 190 LEU B O 1
ATOM 4800 N N . LYS B 1 191 ? 9.422 -34 -3.061 1 95.75 191 LYS B N 1
ATOM 4801 C CA . LYS B 1 191 ? 9.109 -35.375 -3.486 1 95.75 191 LYS B CA 1
ATOM 4802 C C . LYS B 1 191 ? 10.109 -36.344 -2.908 1 95.75 191 LYS B C 1
ATOM 4804 O O . LYS B 1 191 ? 9.844 -37.562 -2.885 1 95.75 191 LYS B O 1
ATOM 4809 N N . LYS B 1 192 ? 11.188 -35.906 -2.438 1 93.56 192 LYS B N 1
ATOM 4810 C CA . LYS B 1 192 ? 12.32 -36.75 -2.068 1 93.56 192 LYS B CA 1
ATOM 4811 C C . LYS B 1 192 ? 11.875 -37.875 -1.145 1 93.56 192 LYS B C 1
ATOM 4813 O O . LYS B 1 192 ? 12.156 -39.062 -1.408 1 93.56 192 LYS B O 1
ATOM 4818 N N . GLU B 1 193 ? 11.109 -37.625 -0.121 1 91.31 193 GLU B N 1
ATOM 4819 C CA . GLU B 1 193 ? 10.805 -38.625 0.891 1 91.31 193 GLU B CA 1
ATOM 4820 C C . GLU B 1 193 ? 9.469 -39.312 0.61 1 91.31 193 GLU B C 1
ATOM 4822 O O . GLU B 1 193 ? 9.062 -40.219 1.334 1 91.31 193 GLU B O 1
ATOM 4827 N N . ILE B 1 194 ? 8.883 -38.844 -0.512 1 96.31 194 ILE B N 1
ATOM 4828 C CA . ILE B 1 194 ? 7.551 -39.406 -0.723 1 96.31 194 ILE B CA 1
ATOM 4829 C C . ILE B 1 194 ? 7.441 -39.969 -2.146 1 96.31 194 ILE B C 1
ATOM 4831 O O . ILE B 1 194 ? 6.336 -40.188 -2.65 1 96.31 194 ILE B O 1
ATOM 4835 N N . ALA B 1 195 ? 8.508 -40.156 -2.756 1 96.62 195 ALA B N 1
ATOM 4836 C CA . ALA B 1 195 ? 8.539 -40.562 -4.156 1 96.62 195 ALA B CA 1
ATOM 4837 C C . ALA B 1 195 ? 7.789 -41.875 -4.352 1 96.62 195 ALA B C 1
ATOM 4839 O O . ALA B 1 195 ? 7.07 -42.062 -5.34 1 96.62 195 ALA B O 1
ATOM 4840 N N . ASP B 1 196 ? 7.902 -42.781 -3.414 1 97.06 196 ASP B N 1
ATOM 4841 C CA . ASP B 1 196 ? 7.301 -44.125 -3.531 1 97.06 196 ASP B CA 1
ATOM 4842 C C . ASP B 1 196 ? 5.789 -44.062 -3.309 1 97.06 196 ASP B C 1
ATOM 4844 O O . ASP B 1 196 ? 5.07 -45 -3.623 1 97.06 196 ASP B O 1
ATOM 4848 N N . ASP B 1 197 ? 5.363 -42.969 -2.836 1 98 197 ASP B N 1
ATOM 4849 C CA . ASP B 1 197 ? 3.951 -42.812 -2.5 1 98 197 ASP B CA 1
ATOM 4850 C C . ASP B 1 197 ? 3.17 -42.219 -3.67 1 98 197 ASP B C 1
ATOM 4852 O O . ASP B 1 197 ? 1.943 -42.094 -3.609 1 98 197 ASP B O 1
ATOM 4856 N N . ILE B 1 198 ? 3.855 -41.875 -4.715 1 98.75 198 ILE B N 1
ATOM 4857 C CA . ILE B 1 198 ? 3.258 -41.156 -5.824 1 98.75 198 ILE B CA 1
ATOM 4858 C C . ILE B 1 198 ? 2.861 -42.125 -6.934 1 98.75 198 ILE B C 1
ATOM 4860 O O . ILE B 1 198 ? 3.68 -42.906 -7.383 1 98.75 198 ILE B O 1
ATOM 4864 N N . LYS B 1 199 ? 1.612 -42.094 -7.301 1 98.69 199 LYS B N 1
ATOM 4865 C CA . LYS B 1 199 ? 1.11 -42.781 -8.492 1 98.69 199 LYS B CA 1
ATOM 4866 C C . LYS B 1 199 ? 0.806 -41.781 -9.609 1 98.69 199 LYS B C 1
ATOM 4868 O O . LYS B 1 199 ? -0.096 -40.938 -9.484 1 98.69 199 LYS B O 1
ATOM 4873 N N . LEU B 1 200 ? 1.557 -41.875 -10.711 1 98.62 200 LEU B N 1
ATOM 4874 C CA . LEU B 1 200 ? 1.394 -40.969 -11.852 1 98.62 200 LEU B CA 1
ATOM 4875 C C . LEU B 1 200 ? 0.436 -41.562 -12.875 1 98.62 200 LEU B C 1
ATOM 4877 O O . LEU B 1 200 ? 0.214 -42.781 -12.898 1 98.62 200 LEU B O 1
ATOM 4881 N N . GLY B 1 201 ? -0.167 -40.656 -13.664 1 98.38 201 GLY B N 1
ATOM 4882 C CA . GLY B 1 201 ? -1.076 -41.094 -14.711 1 98.38 201 GLY B CA 1
ATOM 4883 C C . GLY B 1 201 ? -2.377 -41.656 -14.18 1 98.38 201 GLY B C 1
ATOM 4884 O O . GLY B 1 201 ? -2.982 -42.531 -14.805 1 98.38 201 GLY B O 1
ATOM 4885 N N . VAL B 1 202 ? -2.771 -41.312 -12.992 1 98.56 202 VAL B N 1
ATOM 4886 C CA . VAL B 1 202 ? -3.984 -41.844 -12.359 1 98.56 202 VAL B CA 1
ATOM 4887 C C . VAL B 1 202 ? -5.02 -40.719 -12.258 1 98.56 202 VAL B C 1
ATOM 4889 O O . VAL B 1 202 ? -4.91 -39.844 -11.398 1 98.56 202 VAL B O 1
ATOM 4892 N N . ASP B 1 203 ? -6.07 -40.781 -13.055 1 98.12 203 ASP B N 1
ATOM 4893 C CA . ASP B 1 203 ? -7.141 -39.781 -13.062 1 98.12 203 ASP B CA 1
ATOM 4894 C C . ASP B 1 203 ? -8.195 -40.125 -12 1 98.12 203 ASP B C 1
ATOM 4896 O O . ASP B 1 203 ? -8.758 -41.219 -11.992 1 98.12 203 ASP B O 1
ATOM 4900 N N . VAL B 1 204 ? -8.406 -39.188 -11.18 1 98.81 204 VAL B N 1
ATOM 4901 C CA . VAL B 1 204 ? -9.469 -39.344 -10.188 1 98.81 204 VAL B CA 1
ATOM 4902 C C . VAL B 1 204 ? -10.773 -38.75 -10.727 1 98.81 204 VAL B C 1
ATOM 4904 O O . VAL B 1 204 ? -10.789 -37.625 -11.25 1 98.81 204 VAL B O 1
ATOM 4907 N N . SER B 1 205 ? -11.891 -39.5 -10.539 1 98.62 205 SER B N 1
ATOM 4908 C CA . SER B 1 205 ? -13.156 -39.031 -11.086 1 98.62 205 SER B CA 1
ATOM 4909 C C . SER B 1 205 ? -14.211 -38.875 -9.992 1 98.62 205 SER B C 1
ATOM 4911 O O . SER B 1 205 ? -15.211 -38.188 -10.188 1 98.62 205 SER B O 1
ATOM 4913 N N . ALA B 1 206 ? -13.969 -39.531 -8.844 1 98.62 206 ALA B N 1
ATOM 4914 C CA . ALA B 1 206 ? -14.992 -39.438 -7.812 1 98.62 206 ALA B CA 1
ATOM 4915 C C . ALA B 1 206 ? -14.422 -39.75 -6.438 1 98.62 206 ALA B C 1
ATOM 4917 O O . ALA B 1 206 ? -13.508 -40.594 -6.312 1 98.62 206 ALA B O 1
ATOM 4918 N N . ILE B 1 207 ? -14.953 -39.156 -5.461 1 98.31 207 ILE B N 1
ATOM 4919 C CA . ILE B 1 207 ? -14.695 -39.406 -4.051 1 98.31 207 ILE B CA 1
ATOM 4920 C C . ILE B 1 207 ? -16.016 -39.656 -3.332 1 98.31 207 ILE B C 1
ATOM 4922 O O . ILE B 1 207 ? -16.938 -38.844 -3.385 1 98.31 207 ILE B O 1
ATOM 4926 N N . GLU B 1 208 ? -16.094 -40.781 -2.674 1 97.44 208 GLU B N 1
ATOM 4927 C CA . GLU B 1 208 ? -17.312 -41.156 -1.97 1 97.44 208 GLU B CA 1
ATOM 4928 C C . GLU B 1 208 ? -17.031 -41.5 -0.505 1 97.44 208 GLU B C 1
ATOM 4930 O O . GLU B 1 208 ? -16.016 -42.125 -0.186 1 97.44 208 GLU B O 1
ATOM 4935 N N . LYS B 1 209 ? -17.906 -41 0.29 1 95.56 209 LYS B N 1
ATOM 4936 C CA . LYS B 1 209 ? -17.828 -41.406 1.697 1 95.56 209 LYS B CA 1
ATOM 4937 C C . LYS B 1 209 ? -18.344 -42.812 1.915 1 95.56 209 LYS B C 1
ATOM 4939 O O . LYS B 1 209 ? -19.359 -43.219 1.339 1 95.56 209 LYS B O 1
ATOM 4944 N N . THR B 1 210 ? -17.547 -43.531 2.662 1 94.94 210 THR B N 1
ATOM 4945 C CA . THR B 1 210 ? -17.953 -44.875 3.047 1 94.94 210 THR B CA 1
ATOM 4946 C C . THR B 1 210 ? -18.109 -45 4.559 1 94.94 210 THR B C 1
ATOM 4948 O O . THR B 1 210 ? -17.984 -44 5.273 1 94.94 210 THR B O 1
ATOM 4951 N N . SER B 1 211 ? -18.438 -46.25 5.051 1 93 211 SER B N 1
ATOM 4952 C CA . SER B 1 211 ? -18.625 -46.469 6.48 1 93 211 SER B CA 1
ATOM 4953 C C . SER B 1 211 ? -17.297 -46.344 7.23 1 93 211 SER B C 1
ATOM 4955 O O . SER B 1 211 ? -17.281 -46.031 8.414 1 93 211 SER B O 1
ATOM 4957 N N . SER B 1 212 ? -16.219 -46.531 6.566 1 91.62 212 SER B N 1
ATOM 4958 C CA . SER B 1 212 ? -14.938 -46.625 7.246 1 91.62 212 SER B CA 1
ATOM 4959 C C . SER B 1 212 ? -13.969 -45.562 6.699 1 91.62 212 SER B C 1
ATOM 4961 O O . SER B 1 212 ? -12.781 -45.562 7.055 1 91.62 212 SER B O 1
ATOM 4963 N N . GLY B 1 213 ? -14.406 -44.719 5.863 1 95.31 213 GLY B N 1
ATOM 4964 C CA . GLY B 1 213 ? -13.539 -43.719 5.258 1 95.31 213 GLY B CA 1
ATOM 4965 C C . GLY B 1 213 ? -14.031 -43.25 3.906 1 95.31 213 GLY B C 1
ATOM 4966 O O . GLY B 1 213 ? -15.164 -42.781 3.781 1 95.31 213 GLY B O 1
ATOM 4967 N N . TYR B 1 214 ? -13.086 -43.375 2.945 1 97.69 214 TYR B N 1
ATOM 4968 C CA . TYR B 1 214 ? -13.438 -42.875 1.623 1 97.69 214 TYR B CA 1
ATOM 4969 C C . TYR B 1 214 ? -13.008 -43.844 0.532 1 97.69 214 TYR B C 1
ATOM 4971 O O . TYR B 1 214 ? -11.992 -44.531 0.677 1 97.69 214 TYR B O 1
ATOM 4979 N N . LYS B 1 215 ? -13.805 -43.906 -0.471 1 98.5 215 LYS B N 1
ATOM 4980 C CA . LYS B 1 215 ? -13.453 -44.562 -1.727 1 98.5 215 LYS B CA 1
ATOM 4981 C C . LYS B 1 215 ? -13.172 -43.531 -2.822 1 98.5 215 LYS B C 1
ATOM 4983 O O . LYS B 1 215 ? -13.969 -42.625 -3.051 1 98.5 215 LYS B O 1
ATOM 4988 N N . VAL B 1 216 ? -12.016 -43.625 -3.469 1 98.75 216 VAL B N 1
ATOM 4989 C CA . VAL B 1 216 ? -11.617 -42.75 -4.57 1 98.75 216 VAL B CA 1
ATOM 4990 C C . VAL B 1 216 ? -11.602 -43.531 -5.875 1 98.75 216 VAL B C 1
ATOM 4992 O O . VAL B 1 216 ? -10.836 -44.5 -6.027 1 98.75 216 VAL B O 1
ATOM 4995 N N . THR B 1 217 ? -12.477 -43.156 -6.789 1 98.81 217 THR B N 1
ATOM 4996 C CA . THR B 1 217 ? -12.562 -43.812 -8.094 1 98.81 217 THR B CA 1
ATOM 4997 C C . THR B 1 217 ? -11.57 -43.188 -9.07 1 98.81 217 THR B C 1
ATOM 4999 O O . THR B 1 217 ? -11.5 -41.969 -9.203 1 98.81 217 THR B O 1
ATOM 5002 N N . THR B 1 218 ? -10.797 -44.094 -9.727 1 98.69 218 THR B N 1
ATOM 5003 C CA . THR B 1 218 ? -9.773 -43.594 -10.641 1 98.69 218 THR B CA 1
ATOM 5004 C C . THR B 1 218 ? -9.812 -44.344 -11.969 1 98.69 218 THR B C 1
ATOM 5006 O O . THR B 1 218 ? -10.578 -45.281 -12.125 1 98.69 218 THR B O 1
ATOM 5009 N N . SER B 1 219 ? -9.023 -43.906 -12.938 1 97.81 219 SER B N 1
ATOM 5010 C CA . SER B 1 219 ? -8.852 -44.531 -14.242 1 97.81 219 SER B CA 1
ATOM 5011 C C . SER B 1 219 ? -8.117 -45.875 -14.117 1 97.81 219 SER B C 1
ATOM 5013 O O . SER B 1 219 ? -8.109 -46.688 -15.055 1 97.81 219 SER B O 1
ATOM 5015 N N . LYS B 1 220 ? -7.504 -46.156 -12.945 1 97.94 220 LYS B N 1
ATOM 5016 C CA . LYS B 1 220 ? -6.719 -47.375 -12.758 1 97.94 220 LYS B CA 1
ATOM 5017 C C . LYS B 1 220 ? -7.254 -48.219 -11.594 1 97.94 220 LYS B C 1
ATOM 5019 O O . LYS B 1 220 ? -6.496 -48.938 -10.93 1 97.94 220 LYS B O 1
ATOM 5024 N N . GLY B 1 221 ? -8.516 -48.031 -11.312 1 97.88 221 GLY B N 1
ATOM 5025 C CA . GLY B 1 221 ? -9.148 -48.75 -10.227 1 97.88 221 GLY B CA 1
ATOM 5026 C C . GLY B 1 221 ? -9.453 -47.875 -9.023 1 97.88 221 GLY B C 1
ATOM 5027 O O . GLY B 1 221 ? -9.125 -46.719 -9 1 97.88 221 GLY B O 1
ATOM 5028 N N . ASP B 1 222 ? -10.055 -48.469 -8.07 1 98.38 222 ASP B N 1
ATOM 5029 C CA . ASP B 1 222 ? -10.5 -47.75 -6.887 1 98.38 222 ASP B CA 1
ATOM 5030 C C . ASP B 1 222 ? -9.453 -47.812 -5.773 1 98.38 222 ASP B C 1
ATOM 5032 O O . ASP B 1 222 ? -8.766 -48.844 -5.629 1 98.38 222 ASP B O 1
ATOM 5036 N N . TYR B 1 223 ? -9.336 -46.75 -5.055 1 98.31 223 TYR B N 1
ATOM 5037 C CA . TYR B 1 223 ? -8.523 -46.656 -3.846 1 98.31 223 TYR B CA 1
ATOM 5038 C C . TYR B 1 223 ? -9.391 -46.375 -2.629 1 98.31 223 TYR B C 1
ATOM 5040 O O . TYR B 1 223 ? -10.445 -45.75 -2.756 1 98.31 223 TYR B O 1
ATOM 5048 N N . THR B 1 224 ? -8.953 -46.875 -1.465 1 98.06 224 THR B N 1
ATOM 5049 C CA . THR B 1 224 ? -9.656 -46.562 -0.223 1 98.06 224 THR B CA 1
ATOM 5050 C C . THR B 1 224 ? -8.68 -46.031 0.822 1 98.06 224 THR B C 1
ATOM 5052 O O . THR B 1 224 ? -7.5 -46.375 0.821 1 98.06 224 THR B O 1
ATOM 5055 N N . ALA B 1 225 ? -9.164 -45.156 1.64 1 98.19 225 ALA B N 1
ATOM 5056 C CA . ALA B 1 225 ? -8.359 -44.625 2.73 1 98.19 225 ALA B CA 1
ATOM 5057 C C . ALA B 1 225 ? -9.242 -44.031 3.83 1 98.19 225 ALA B C 1
ATOM 5059 O O . ALA B 1 225 ? -10.445 -43.875 3.643 1 98.19 225 ALA B O 1
ATOM 5060 N N . ASP B 1 226 ? -8.648 -43.781 4.965 1 98 226 ASP B N 1
ATOM 5061 C CA . ASP B 1 226 ? -9.352 -43.156 6.086 1 98 226 ASP B CA 1
ATOM 5062 C C . ASP B 1 226 ? -9.633 -41.688 5.82 1 98 226 ASP B C 1
ATOM 5064 O O . ASP B 1 226 ? -10.602 -41.125 6.336 1 98 226 ASP B O 1
ATOM 5068 N N . ALA B 1 227 ? -8.766 -41.062 5.059 1 98.12 227 ALA B N 1
ATOM 5069 C CA . ALA B 1 227 ? -8.859 -39.625 4.801 1 98.12 227 ALA B CA 1
ATOM 5070 C C . ALA B 1 227 ? -8.484 -39.312 3.359 1 98.12 227 ALA B C 1
ATOM 5072 O O . ALA B 1 227 ? -7.785 -40.094 2.705 1 98.12 227 ALA B O 1
ATOM 5073 N N . VAL B 1 228 ? -9.008 -38.156 2.863 1 98.69 228 VAL B N 1
ATOM 5074 C CA . VAL B 1 228 ? -8.68 -37.688 1.52 1 98.69 228 VAL B CA 1
ATOM 5075 C C . VAL B 1 228 ? -8.414 -36.188 1.547 1 98.69 228 VAL B C 1
ATOM 5077 O O . VAL B 1 228 ? -9.109 -35.438 2.23 1 98.69 228 VAL B O 1
ATOM 5080 N N . ILE B 1 229 ? -7.371 -35.75 0.913 1 98.81 229 ILE B N 1
ATOM 5081 C CA . ILE B 1 229 ? -7.148 -34.344 0.62 1 98.81 229 ILE B CA 1
ATOM 5082 C C . ILE B 1 229 ? -7.258 -34.094 -0.885 1 98.81 229 ILE B C 1
ATOM 5084 O O . ILE B 1 229 ? -6.559 -34.75 -1.674 1 98.81 229 ILE B O 1
ATOM 5088 N N . VAL B 1 230 ? -8.164 -33.281 -1.274 1 98.81 230 VAL B N 1
ATOM 5089 C CA . VAL B 1 230 ? -8.328 -32.906 -2.674 1 98.81 230 VAL B CA 1
ATOM 5090 C C . VAL B 1 230 ? -7.477 -31.672 -2.988 1 98.81 230 VAL B C 1
ATOM 5092 O O . VAL B 1 230 ? -7.801 -30.562 -2.576 1 98.81 230 VAL B O 1
ATOM 5095 N N . ALA B 1 231 ? -6.418 -31.859 -3.715 1 98.75 231 ALA B N 1
ATOM 5096 C CA . ALA B 1 231 ? -5.48 -30.797 -4.059 1 98.75 231 ALA B CA 1
ATOM 5097 C C . ALA B 1 231 ? -5.496 -30.516 -5.555 1 98.75 231 ALA B C 1
ATOM 5099 O O . ALA B 1 231 ? -4.461 -30.188 -6.145 1 98.75 231 ALA B O 1
ATOM 5100 N N . ALA B 1 232 ? -6.652 -30.688 -6.207 1 98.44 232 ALA B N 1
ATOM 5101 C CA . ALA B 1 232 ? -6.855 -30.359 -7.613 1 98.44 232 ALA B CA 1
ATOM 5102 C C . ALA B 1 232 ? -7.133 -28.859 -7.785 1 98.44 232 ALA B C 1
ATOM 5104 O O . ALA B 1 232 ? -7.609 -28.203 -6.859 1 98.44 232 ALA B O 1
ATOM 5105 N N . PRO B 1 233 ? -6.836 -28.297 -8.992 1 98.06 233 PRO B N 1
ATOM 5106 C CA . PRO B 1 233 ? -7.141 -26.891 -9.25 1 98.06 233 PRO B CA 1
ATOM 5107 C C . PRO B 1 233 ? -8.625 -26.562 -9.109 1 98.06 233 PRO B C 1
ATOM 5109 O O . PRO B 1 233 ? -9.469 -27.438 -9.328 1 98.06 233 PRO B O 1
ATOM 5112 N N . LEU B 1 234 ? -8.875 -25.328 -8.844 1 97.81 234 LEU B N 1
ATOM 5113 C CA . LEU B 1 234 ? -10.234 -24.875 -8.594 1 97.81 234 LEU B CA 1
ATOM 5114 C C . LEU B 1 234 ? -11.164 -25.266 -9.734 1 97.81 234 LEU B C 1
ATOM 5116 O O . LEU B 1 234 ? -12.266 -25.766 -9.508 1 97.81 234 LEU B O 1
ATOM 5120 N N . ASN B 1 235 ? -10.703 -25.016 -10.953 1 97.56 235 ASN B N 1
ATOM 5121 C CA . ASN B 1 235 ? -11.617 -25.188 -12.086 1 97.56 235 ASN B CA 1
ATOM 5122 C C . ASN B 1 235 ? -11.789 -26.656 -12.461 1 97.56 235 ASN B C 1
ATOM 5124 O O . ASN B 1 235 ? -12.703 -27 -13.203 1 97.56 235 ASN B O 1
ATOM 5128 N N . VAL B 1 236 ? -10.953 -27.547 -12.039 1 97.88 236 VAL B N 1
ATOM 5129 C CA . VAL B 1 236 ? -11.188 -28.984 -12.148 1 97.88 236 VAL B CA 1
ATOM 5130 C C . VAL B 1 236 ? -12.406 -29.375 -11.312 1 97.88 236 VAL B C 1
ATOM 5132 O O . VAL B 1 236 ? -13.234 -30.172 -11.75 1 97.88 236 VAL B O 1
ATOM 5135 N N . LEU B 1 237 ? -12.461 -28.797 -10.117 1 97.25 237 LEU B N 1
ATOM 5136 C CA . LEU B 1 237 ? -13.586 -29.047 -9.219 1 97.25 237 LEU B CA 1
ATOM 5137 C C . LEU B 1 237 ? -14.852 -28.391 -9.75 1 97.25 237 LEU B C 1
ATOM 5139 O O . LEU B 1 237 ? -15.922 -29.016 -9.75 1 97.25 237 LEU B O 1
ATOM 5143 N N . LYS B 1 238 ? -14.68 -27.188 -10.188 1 95.69 238 LYS B N 1
ATOM 5144 C CA . LYS B 1 238 ? -15.836 -26.422 -10.648 1 95.69 238 LYS B CA 1
ATOM 5145 C C . LYS B 1 238 ? -16.5 -27.078 -11.859 1 95.69 238 LYS B C 1
ATOM 5147 O O . LYS B 1 238 ? -17.719 -27.078 -11.984 1 95.69 238 LYS B O 1
ATOM 5152 N N . ARG B 1 239 ? -15.75 -27.641 -12.711 1 95.25 239 ARG B N 1
ATOM 5153 C CA . ARG B 1 239 ? -16.25 -28.297 -13.914 1 95.25 239 ARG B CA 1
ATOM 5154 C C . ARG B 1 239 ? -16.859 -29.656 -13.594 1 95.25 239 ARG B C 1
ATOM 5156 O O . ARG B 1 239 ? -17.5 -30.266 -14.453 1 95.25 239 ARG B O 1
ATOM 5163 N N . GLY B 1 240 ? -16.625 -30.141 -12.438 1 95.25 240 GLY B N 1
ATOM 5164 C CA . GLY B 1 240 ? -17.188 -31.422 -12.031 1 95.25 240 GLY B CA 1
ATOM 5165 C C . GLY B 1 240 ? -16.375 -32.594 -12.5 1 95.25 240 GLY B C 1
ATOM 5166 O O . GLY B 1 240 ? -16.891 -33.719 -12.641 1 95.25 240 GLY B O 1
ATOM 5167 N N . ASP B 1 241 ? -15.109 -32.406 -12.797 1 96.69 241 ASP B N 1
ATOM 5168 C CA . ASP B 1 241 ? -14.25 -33.5 -13.227 1 96.69 241 ASP B CA 1
ATOM 5169 C C . ASP B 1 241 ? -14.078 -34.531 -12.109 1 96.69 241 ASP B C 1
ATOM 5171 O O . ASP B 1 241 ? -13.758 -35.688 -12.375 1 96.69 241 ASP B O 1
ATOM 5175 N N . ILE B 1 242 ? -14.211 -34.094 -10.891 1 98 242 ILE B N 1
ATOM 5176 C CA . ILE B 1 242 ? -14.195 -34.938 -9.711 1 98 242 ILE B CA 1
ATOM 5177 C C . ILE B 1 242 ? -15.516 -34.781 -8.945 1 98 242 ILE B C 1
ATOM 5179 O O . ILE B 1 242 ? -15.828 -33.719 -8.453 1 98 242 ILE B O 1
ATOM 5183 N N . SER B 1 243 ? -16.219 -35.875 -8.883 1 97.69 243 SER B N 1
ATOM 5184 C CA . SER B 1 243 ? -17.453 -35.875 -8.094 1 97.69 243 SER B CA 1
ATOM 5185 C C . SER B 1 243 ? -17.141 -35.906 -6.598 1 97.69 2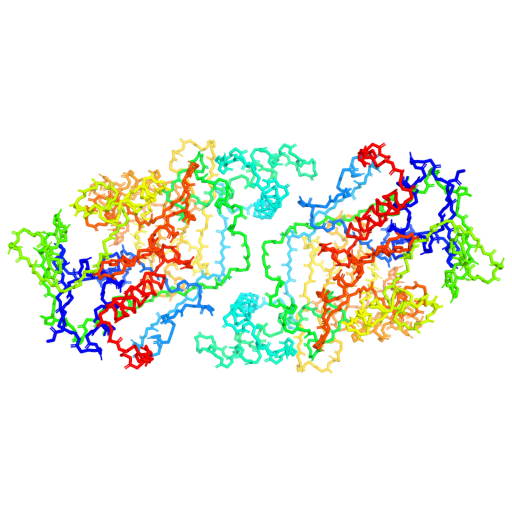43 SER B C 1
ATOM 5187 O O . SER B 1 243 ? -16.359 -36.75 -6.141 1 97.69 243 SER B O 1
ATOM 5189 N N . LEU B 1 244 ? -17.734 -35 -5.871 1 96.44 244 LEU B N 1
ATOM 5190 C CA . LEU B 1 244 ? -17.516 -34.875 -4.434 1 96.44 244 LEU B CA 1
ATOM 5191 C C . LEU B 1 244 ? -18.688 -35.438 -3.654 1 96.44 244 LEU B C 1
ATOM 5193 O O . LEU B 1 244 ? -19.828 -35.469 -4.145 1 96.44 244 LEU B O 1
ATOM 5197 N N . PRO B 1 245 ? -18.453 -35.938 -2.51 1 94.5 245 PRO B N 1
ATOM 5198 C CA . PRO B 1 245 ? -19.562 -36.469 -1.719 1 94.5 245 PRO B CA 1
ATOM 5199 C C . PRO B 1 245 ? -20.516 -35.375 -1.247 1 94.5 245 PRO B C 1
ATOM 5201 O O . PRO B 1 245 ? -20.156 -34.188 -1.227 1 94.5 245 PRO B O 1
ATOM 5204 N N . SER B 1 246 ? -21.688 -35.75 -0.77 1 90.12 246 SER B N 1
ATOM 5205 C CA . SER B 1 246 ? -22.766 -34.844 -0.467 1 90.12 246 SER B CA 1
ATOM 5206 C C . SER B 1 246 ? -22.516 -34.094 0.836 1 90.12 246 SER B C 1
ATOM 5208 O O . SER B 1 246 ? -23.094 -33.031 1.073 1 90.12 246 SER B O 1
ATOM 5210 N N . ASP B 1 247 ? -21.672 -34.594 1.671 1 86.94 247 ASP B N 1
ATOM 5211 C CA . ASP B 1 247 ? -21.469 -33.969 2.98 1 86.94 247 ASP B CA 1
ATOM 5212 C C . ASP B 1 247 ? -20.578 -32.75 2.877 1 86.94 247 ASP B C 1
ATOM 5214 O O . ASP B 1 247 ? -20.344 -32.062 3.873 1 86.94 247 ASP B O 1
ATOM 5218 N N . VAL B 1 248 ? -20.078 -32.469 1.673 1 93.44 248 VAL B N 1
ATOM 5219 C CA . VAL B 1 248 ? -19.359 -31.219 1.457 1 93.44 248 VAL B CA 1
ATOM 5220 C C . VAL B 1 248 ? -20.125 -30.359 0.447 1 93.44 248 VAL B C 1
ATOM 5222 O O . VAL B 1 248 ? -19.516 -29.672 -0.381 1 93.44 248 VAL B O 1
ATOM 5225 N N . SER B 1 249 ? -21.453 -30.391 0.493 1 92.19 249 SER B N 1
ATOM 5226 C CA . SER B 1 249 ? -22.312 -29.688 -0.454 1 92.19 249 SER B CA 1
ATOM 5227 C C . SER B 1 249 ? -22.094 -28.188 -0.383 1 92.19 249 SER B C 1
ATOM 5229 O O . SER B 1 249 ? -22.219 -27.484 -1.392 1 92.19 249 SER B O 1
ATOM 5231 N N . LYS B 1 250 ? -21.766 -27.641 0.816 1 94.5 250 LYS B N 1
ATOM 5232 C CA . LYS B 1 250 ? -21.516 -26.203 0.947 1 94.5 250 LYS B CA 1
ATOM 5233 C C . LYS B 1 250 ? -20.297 -25.797 0.132 1 94.5 250 LYS B C 1
ATOM 5235 O O . LYS B 1 250 ? -20.25 -24.688 -0.422 1 94.5 250 LYS B O 1
ATOM 5240 N N . VAL B 1 251 ? -19.297 -26.672 0.102 1 95.75 251 VAL B N 1
ATOM 5241 C CA . VAL B 1 251 ? -18.109 -26.438 -0.706 1 95.75 251 VAL B CA 1
ATOM 5242 C C . VAL B 1 251 ? -18.484 -26.406 -2.186 1 95.75 251 VAL B C 1
ATOM 5244 O O . VAL B 1 251 ? -18.094 -25.484 -2.914 1 95.75 251 VAL B O 1
ATOM 5247 N N . SER B 1 252 ? -19.297 -27.328 -2.59 1 94.94 252 SER B N 1
ATOM 5248 C CA . SER B 1 252 ? -19.719 -27.406 -3.982 1 94.94 252 SER B CA 1
ATOM 5249 C C . SER B 1 252 ? -20.531 -26.172 -4.383 1 94.94 252 SER B C 1
ATOM 5251 O O . SER B 1 252 ? -20.391 -25.672 -5.5 1 94.94 252 SER B O 1
ATOM 5253 N N . GLN B 1 253 ? -21.297 -25.734 -3.467 1 95.12 253 GLN B N 1
ATOM 5254 C CA . GLN B 1 253 ? -22.109 -24.547 -3.729 1 95.12 253 GLN B CA 1
ATOM 5255 C C . GLN B 1 253 ? -21.234 -23.297 -3.846 1 95.12 253 GLN B C 1
ATOM 5257 O O . GLN B 1 253 ? -21.422 -22.484 -4.754 1 95.12 253 GLN B O 1
ATOM 5262 N N . ALA B 1 254 ? -20.297 -23.156 -2.939 1 96.19 254 ALA B N 1
ATOM 5263 C CA . ALA B 1 254 ? -19.406 -22 -2.936 1 96.19 254 ALA B CA 1
ATOM 5264 C C . ALA B 1 254 ? -18.531 -21.969 -4.18 1 96.19 254 ALA B C 1
ATOM 5266 O O . ALA B 1 254 ? -18.156 -20.906 -4.672 1 96.19 254 ALA B O 1
ATOM 5267 N N . LEU B 1 255 ? -18.234 -23.141 -4.664 1 94.75 255 LEU B N 1
ATOM 5268 C CA . LEU B 1 255 ? -17.406 -23.297 -5.855 1 94.75 255 LEU B CA 1
ATOM 5269 C C . LEU B 1 255 ? -18.016 -22.547 -7.039 1 94.75 255 LEU B C 1
ATOM 5271 O O . LEU B 1 255 ? -17.297 -22.016 -7.883 1 94.75 255 LEU B O 1
ATOM 5275 N N . GLN B 1 256 ? -19.266 -22.422 -7.031 1 93.06 256 GLN B N 1
ATOM 5276 C CA . GLN B 1 256 ? -19.969 -21.812 -8.156 1 93.06 256 GLN B CA 1
ATOM 5277 C C . GLN B 1 256 ? -19.812 -20.297 -8.156 1 93.06 256 GLN B C 1
ATOM 5279 O O . GLN B 1 256 ? -20.062 -19.641 -9.172 1 93.06 256 GLN B O 1
ATOM 5284 N N . HIS B 1 257 ? -19.359 -19.766 -7.086 1 95.38 257 HIS B N 1
ATOM 5285 C CA . HIS B 1 257 ? -19.172 -18.328 -6.953 1 95.38 257 HIS B CA 1
ATOM 5286 C C . HIS B 1 257 ? -17.688 -17.953 -6.93 1 95.38 257 HIS B C 1
ATOM 5288 O O . HIS B 1 257 ? -17.281 -17.062 -6.195 1 95.38 257 HIS B O 1
ATOM 5294 N N . MET B 1 258 ? -16.953 -18.719 -7.566 1 96.81 258 MET B N 1
ATOM 5295 C CA . MET B 1 258 ? -15.539 -18.453 -7.852 1 96.81 258 MET B CA 1
ATOM 5296 C C . MET B 1 258 ? -15.273 -18.5 -9.352 1 96.81 258 MET B C 1
ATOM 5298 O O . MET B 1 258 ? -16.062 -19.062 -10.109 1 96.81 258 MET B O 1
ATOM 5302 N N . SER B 1 259 ? -14.258 -17.781 -9.719 1 97.44 259 SER B N 1
ATOM 5303 C CA . SER B 1 259 ? -13.859 -17.781 -11.117 1 97.44 259 SER B CA 1
ATOM 5304 C C . SER B 1 259 ? -12.398 -18.188 -11.281 1 97.44 259 SER B C 1
ATOM 5306 O O . SER B 1 259 ? -11.68 -18.312 -10.289 1 97.44 259 SER B O 1
ATOM 5308 N N . TYR B 1 260 ? -12.078 -18.469 -12.422 1 96.94 260 TYR B N 1
ATOM 5309 C CA . TYR B 1 260 ? -10.742 -18.953 -12.781 1 96.94 260 TYR B CA 1
ATOM 5310 C C . TYR B 1 260 ? -10.172 -18.156 -13.945 1 96.94 260 TYR B C 1
ATOM 5312 O O . TYR B 1 260 ? -10.859 -17.922 -14.938 1 96.94 260 TYR B O 1
ATOM 5320 N N . GLY B 1 261 ? -8.938 -17.625 -13.734 1 97 261 GLY B N 1
ATOM 5321 C CA . GLY B 1 261 ? -8.328 -16.734 -14.719 1 97 261 GLY B CA 1
ATOM 5322 C C . GLY B 1 261 ? -7.371 -17.453 -15.648 1 97 261 GLY B C 1
ATOM 5323 O O . GLY B 1 261 ? -7.035 -18.625 -15.43 1 97 261 GLY B O 1
ATOM 5324 N N . GLY B 1 262 ? -7.07 -16.781 -16.734 1 97.25 262 GLY B N 1
ATOM 5325 C CA . GLY B 1 262 ? -6.105 -17.281 -17.703 1 97.25 262 GLY B CA 1
ATOM 5326 C C . GLY B 1 262 ? -5.023 -16.281 -18.047 1 97.25 262 GLY B C 1
ATOM 5327 O O . GLY B 1 262 ? -5.316 -15.164 -18.484 1 97.25 262 GLY B O 1
ATOM 5328 N N . MET B 1 263 ? -3.826 -16.625 -17.781 1 97.31 263 MET B N 1
ATOM 5329 C CA . MET B 1 263 ? -2.623 -15.867 -18.109 1 97.31 263 MET B CA 1
ATOM 5330 C C . MET B 1 263 ? -1.564 -16.766 -18.734 1 97.31 263 MET B C 1
ATOM 5332 O O . MET B 1 263 ? -1.377 -17.906 -18.297 1 97.31 263 MET B O 1
ATOM 5336 N N . SER B 1 264 ? -0.94 -16.297 -19.766 1 97.56 264 SER B N 1
ATOM 5337 C CA . SER B 1 264 ? 0.108 -17.078 -20.422 1 97.56 264 SER B CA 1
ATOM 5338 C C . SER B 1 264 ? 1.435 -16.312 -20.422 1 97.56 264 SER B C 1
ATOM 5340 O O . SER B 1 264 ? 1.47 -15.117 -20.156 1 97.56 264 SER B O 1
ATOM 5342 N N . LYS B 1 265 ? 2.48 -17.047 -20.625 1 97.94 265 LYS B N 1
ATOM 5343 C CA . LYS B 1 265 ? 3.82 -16.5 -20.828 1 97.94 265 LYS B CA 1
ATOM 5344 C C . LYS B 1 265 ? 4.316 -16.797 -22.25 1 97.94 265 LYS B C 1
ATOM 5346 O O . LYS B 1 265 ? 3.992 -17.844 -22.812 1 97.94 265 LYS B O 1
ATOM 5351 N N . ILE B 1 266 ? 5.023 -15.914 -22.781 1 97.88 266 ILE B N 1
ATOM 5352 C CA . ILE B 1 266 ? 5.781 -16.109 -24 1 97.88 266 ILE B CA 1
ATOM 5353 C C . ILE B 1 266 ? 7.262 -15.852 -23.75 1 97.88 266 ILE B C 1
ATOM 5355 O O . ILE B 1 266 ? 7.633 -14.797 -23.234 1 97.88 266 ILE B O 1
ATOM 5359 N N . TYR B 1 267 ? 8.102 -16.766 -24.078 1 98.38 267 TYR B N 1
ATOM 5360 C CA . TYR B 1 267 ? 9.547 -16.594 -24.047 1 98.38 267 TYR B CA 1
ATOM 5361 C C . TYR B 1 267 ? 10.109 -16.391 -25.453 1 98.38 267 TYR B C 1
ATOM 5363 O O . TYR B 1 267 ? 9.812 -17.172 -26.359 1 98.38 267 TYR B O 1
ATOM 5371 N N . LEU B 1 268 ? 10.883 -15.359 -25.609 1 98.31 268 LEU B N 1
ATOM 5372 C CA . LEU B 1 268 ? 11.633 -15.102 -26.828 1 98.31 268 LEU B CA 1
ATOM 5373 C C . LEU B 1 268 ? 13.102 -14.82 -26.516 1 98.31 268 LEU B C 1
ATOM 5375 O O . LEU B 1 268 ? 13.406 -14.031 -25.609 1 98.31 268 LEU B O 1
ATOM 5379 N N . THR B 1 269 ? 13.953 -15.484 -27.172 1 98.5 269 THR B N 1
ATOM 5380 C CA . THR B 1 269 ? 15.359 -15.102 -27.109 1 98.5 269 THR B CA 1
ATOM 5381 C C . THR B 1 269 ? 15.867 -14.703 -28.484 1 98.5 269 THR B C 1
ATOM 5383 O O . THR B 1 269 ? 15.281 -15.078 -29.5 1 98.5 269 THR B O 1
ATOM 5386 N N . PHE B 1 270 ? 16.891 -13.906 -28.5 1 98.25 270 PHE B N 1
ATOM 5387 C CA . PHE B 1 270 ? 17.531 -13.398 -29.703 1 98.25 270 PHE B CA 1
ATOM 5388 C C . PHE B 1 270 ? 19.047 -13.508 -29.594 1 98.25 270 PHE B C 1
ATOM 5390 O O . PHE B 1 270 ? 19.578 -13.703 -28.5 1 98.25 270 PHE B O 1
ATOM 5397 N N . ASP B 1 271 ? 19.703 -13.43 -30.781 1 97.69 271 ASP B N 1
ATOM 5398 C CA . ASP B 1 271 ? 21.156 -13.43 -30.766 1 97.69 271 ASP B CA 1
ATOM 5399 C C . ASP B 1 271 ? 21.719 -12.211 -30.031 1 97.69 271 ASP B C 1
ATOM 5401 O O . ASP B 1 271 ? 22.688 -12.312 -29.281 1 97.69 271 ASP B O 1
ATOM 5405 N N . LYS B 1 272 ? 21.094 -11.094 -30.281 1 96.69 272 LYS B N 1
ATOM 5406 C CA . LYS B 1 272 ? 21.453 -9.844 -29.625 1 96.69 272 LYS B CA 1
ATOM 5407 C C . LYS B 1 272 ? 20.203 -9.07 -29.219 1 96.69 272 LYS B C 1
ATOM 5409 O O . LYS B 1 272 ? 19.219 -9 -29.969 1 96.69 272 LYS B O 1
ATOM 5414 N N . PRO B 1 273 ? 20.359 -8.539 -28.047 1 97.56 273 PRO B N 1
ATOM 5415 C CA . PRO B 1 273 ? 19.203 -7.719 -27.641 1 97.56 273 PRO B CA 1
ATOM 5416 C C . PRO B 1 273 ? 19.078 -6.438 -28.469 1 97.56 273 PRO B C 1
ATOM 5418 O O . PRO B 1 273 ? 20.094 -5.828 -28.828 1 97.56 273 PRO B O 1
ATOM 5421 N N . PHE B 1 274 ? 17.906 -6.043 -28.828 1 97.69 274 PHE B N 1
ATOM 5422 C CA . PHE B 1 274 ? 17.625 -4.766 -29.469 1 97.69 274 PHE B CA 1
ATOM 5423 C C . PHE B 1 274 ? 16.922 -3.812 -28.516 1 97.69 274 PHE B C 1
ATOM 5425 O O . PHE B 1 274 ? 16.641 -2.664 -28.859 1 97.69 274 PHE B O 1
ATOM 5432 N N . TRP B 1 275 ? 16.594 -4.195 -27.312 1 97.62 275 TRP B N 1
ATOM 5433 C CA . TRP B 1 275 ? 15.945 -3.414 -26.25 1 97.62 275 TRP B CA 1
ATOM 5434 C C . TRP B 1 275 ? 16.953 -2.994 -25.188 1 97.62 275 TRP B C 1
ATOM 5436 O O . TRP B 1 275 ? 18.109 -3.42 -25.219 1 97.62 275 TRP B O 1
ATOM 5446 N N . ASP B 1 276 ? 16.594 -2.09 -24.234 1 96.62 276 ASP B N 1
ATOM 5447 C CA . ASP B 1 276 ? 17.422 -1.686 -23.109 1 96.62 276 ASP B CA 1
ATOM 5448 C C . ASP B 1 276 ? 17.625 -2.842 -22.125 1 96.62 276 ASP B C 1
ATOM 5450 O O . ASP B 1 276 ? 16.672 -3.293 -21.484 1 96.62 276 ASP B O 1
ATOM 5454 N N . THR B 1 277 ? 18.875 -3.326 -21.969 1 97.31 277 THR B N 1
ATOM 5455 C CA . THR B 1 277 ? 19.141 -4.523 -21.172 1 97.31 277 THR B CA 1
ATOM 5456 C C . THR B 1 277 ? 19.328 -4.172 -19.703 1 97.31 277 THR B C 1
ATOM 5458 O O . THR B 1 277 ? 19.531 -5.051 -18.859 1 97.31 277 THR B O 1
ATOM 5461 N N . SER B 1 278 ? 19.219 -2.889 -19.375 1 94.75 278 SER B N 1
ATOM 5462 C CA . SER B 1 278 ? 19.438 -2.465 -18 1 94.75 278 SER B CA 1
ATOM 5463 C C . SER B 1 278 ? 18.125 -2.357 -17.234 1 94.75 278 SER B C 1
ATOM 5465 O O . SER B 1 278 ? 18.109 -2.184 -16.016 1 94.75 278 SER B O 1
ATOM 5467 N N . VAL B 1 279 ? 17.031 -2.443 -18 1 95.81 279 VAL B N 1
ATOM 5468 C CA . VAL B 1 279 ? 15.703 -2.342 -17.422 1 95.81 279 VAL B CA 1
ATOM 5469 C C . VAL B 1 279 ? 15.219 -3.727 -17 1 95.81 279 VAL B C 1
ATOM 5471 O O . VAL B 1 279 ? 15.305 -4.684 -17.766 1 95.81 279 VAL B O 1
ATOM 5474 N N . ASP B 1 280 ? 14.719 -3.811 -15.766 1 96.62 280 ASP B N 1
ATOM 5475 C CA . ASP B 1 280 ? 14.297 -5.113 -15.258 1 96.62 280 ASP B CA 1
ATOM 5476 C C . ASP B 1 280 ? 13.008 -5.57 -15.93 1 96.62 280 ASP B C 1
ATOM 5478 O O . ASP B 1 280 ? 12.883 -6.734 -16.328 1 96.62 280 ASP B O 1
ATOM 5482 N N . GLN B 1 281 ? 12.039 -4.645 -16.031 1 97.75 281 GLN B N 1
ATOM 5483 C CA . GLN B 1 281 ? 10.75 -4.965 -16.641 1 97.75 281 GLN B CA 1
ATOM 5484 C C . GLN B 1 281 ? 10.258 -3.82 -17.516 1 97.75 281 GLN B C 1
ATOM 5486 O O . GLN B 1 281 ? 10.516 -2.65 -17.234 1 97.75 281 GLN B O 1
ATOM 5491 N N . PHE B 1 282 ? 9.586 -4.18 -18.578 1 98.31 282 PHE B N 1
ATOM 5492 C CA . PHE B 1 282 ? 8.773 -3.244 -19.344 1 98.31 282 PHE B CA 1
ATOM 5493 C C . PHE B 1 282 ? 7.289 -3.514 -19.125 1 98.31 282 PHE B C 1
ATOM 5495 O O . PHE B 1 282 ? 6.852 -4.668 -19.141 1 98.31 282 PHE B O 1
ATOM 5502 N N . HIS B 1 283 ? 6.52 -2.527 -18.828 1 98.25 283 HIS B N 1
ATOM 5503 C CA . HIS B 1 283 ? 5.066 -2.6 -18.766 1 98.25 283 HIS B CA 1
ATOM 5504 C C . HIS B 1 283 ? 4.418 -1.901 -19.953 1 98.25 283 HIS B C 1
ATOM 5506 O O . HIS B 1 283 ? 4.516 -0.68 -20.094 1 98.25 283 HIS B O 1
ATOM 5512 N N . TYR B 1 284 ? 3.809 -2.633 -20.781 1 98.5 284 TYR B N 1
ATOM 5513 C CA . TYR B 1 284 ? 3.135 -2.02 -21.922 1 98.5 284 TYR B CA 1
ATOM 5514 C C . TYR B 1 284 ? 1.716 -1.601 -21.562 1 98.5 284 TYR B C 1
ATOM 5516 O O . TYR B 1 284 ? 0.865 -2.447 -21.281 1 98.5 284 TYR B O 1
ATOM 5524 N N . ILE B 1 285 ? 1.443 -0.344 -21.594 1 98.06 285 ILE B N 1
ATOM 5525 C CA . ILE B 1 285 ? 0.14 0.235 -21.281 1 98.06 285 ILE B CA 1
ATOM 5526 C C . ILE B 1 285 ? -0.77 0.134 -22.5 1 98.06 285 ILE B C 1
ATOM 5528 O O . ILE B 1 285 ? -0.429 0.626 -23.578 1 98.06 285 ILE B O 1
ATOM 5532 N N . PRO B 1 286 ? -1.941 -0.49 -22.297 1 97.5 286 PRO B N 1
ATOM 5533 C CA . PRO B 1 286 ? -2.82 -0.69 -23.453 1 97.5 286 PRO B CA 1
ATOM 5534 C C . PRO B 1 286 ? -3.406 0.618 -23.984 1 97.5 286 PRO B C 1
ATOM 5536 O O . PRO B 1 286 ? -3.711 1.522 -23.203 1 97.5 286 PRO B O 1
ATOM 5539 N N . SER B 1 287 ? -3.561 0.667 -25.219 1 93.88 287 SER B N 1
ATOM 5540 C CA . SER B 1 287 ? -4.184 1.783 -25.938 1 93.88 287 SER B CA 1
ATOM 5541 C C . SER B 1 287 ? -5.52 1.376 -26.531 1 93.88 287 SER B C 1
ATOM 5543 O O . SER B 1 287 ? -5.559 0.717 -27.578 1 93.88 287 SER B O 1
ATOM 5545 N N . GLU B 1 288 ? -6.598 1.79 -26.016 1 88.12 288 GLU B N 1
ATOM 5546 C CA . GLU B 1 288 ? -7.922 1.351 -26.438 1 88.12 288 GLU B CA 1
ATOM 5547 C C . GLU B 1 288 ? -8.18 1.72 -27.891 1 88.12 288 GLU B C 1
ATOM 5549 O O . GLU B 1 288 ? -8.953 1.053 -28.578 1 88.12 288 GLU B O 1
ATOM 5554 N N . ASN B 1 289 ? -7.477 2.689 -28.391 1 87.94 289 ASN B N 1
ATOM 5555 C CA . ASN B 1 289 ? -7.734 3.16 -29.75 1 87.94 289 ASN B CA 1
ATOM 5556 C C . ASN B 1 289 ? -6.652 2.691 -30.719 1 87.94 289 ASN B C 1
ATOM 5558 O O . ASN B 1 289 ? -6.562 3.189 -31.844 1 87.94 289 ASN B O 1
ATOM 5562 N N . ALA B 1 290 ? -5.914 1.741 -30.234 1 91.69 290 ALA B N 1
ATOM 5563 C CA . ALA B 1 290 ? -4.852 1.256 -31.109 1 91.69 290 ALA B CA 1
ATOM 5564 C C . ALA B 1 290 ? -5.43 0.498 -32.312 1 91.69 290 ALA B C 1
ATOM 5566 O O . ALA B 1 290 ? -6.453 -0.18 -32.188 1 91.69 290 ALA B O 1
ATOM 5567 N N . LYS B 1 291 ? -4.773 0.577 -33.5 1 89.75 291 LYS B N 1
ATOM 5568 C CA . LYS B 1 291 ? -5.199 -0.095 -34.719 1 89.75 291 LYS B CA 1
ATOM 5569 C C . LYS B 1 291 ? -5.051 -1.608 -34.594 1 89.75 291 LYS B C 1
ATOM 5571 O O . LYS B 1 291 ? -5.938 -2.361 -35 1 89.75 291 LYS B O 1
ATOM 5576 N N . GLU B 1 292 ? -3.947 -2.002 -34.094 1 91.62 292 GLU B N 1
ATOM 5577 C CA . GLU B 1 292 ? -3.705 -3.424 -33.844 1 91.62 292 GLU B CA 1
ATOM 5578 C C . GLU B 1 292 ? -4.328 -3.883 -32.531 1 91.62 292 GLU B C 1
ATOM 5580 O O . GLU B 1 292 ? -4.094 -3.277 -31.484 1 91.62 292 GLU B O 1
ATOM 5585 N N . ALA B 1 293 ? -5.047 -5.031 -32.594 1 91.62 293 ALA B N 1
ATOM 5586 C CA . ALA B 1 293 ? -5.812 -5.512 -31.453 1 91.62 293 ALA B CA 1
ATOM 5587 C C . ALA B 1 293 ? -4.895 -5.824 -30.266 1 91.62 293 ALA B C 1
ATOM 5589 O O . ALA B 1 293 ? -5.246 -5.57 -29.125 1 91.62 293 ALA B O 1
ATOM 5590 N N . VAL B 1 294 ? -3.746 -6.355 -30.594 1 95.5 294 VAL B N 1
ATOM 5591 C CA . VAL B 1 294 ? -2.84 -6.801 -29.547 1 95.5 294 VAL B CA 1
ATOM 5592 C C . VAL B 1 294 ? -2.328 -5.594 -28.766 1 95.5 294 VAL B C 1
ATOM 5594 O O . VAL B 1 294 ? -2.02 -5.703 -27.578 1 95.5 294 VAL B O 1
ATOM 5597 N N . LEU B 1 295 ? -2.283 -4.375 -29.328 1 97.12 295 LEU B N 1
ATOM 5598 C CA . LEU B 1 295 ? -1.829 -3.152 -28.672 1 97.12 295 LEU B CA 1
ATOM 5599 C C . LEU B 1 295 ? -2.896 -2.611 -27.734 1 97.12 295 LEU B C 1
ATOM 5601 O O . LEU B 1 295 ? -2.633 -1.696 -26.953 1 97.12 295 LEU B O 1
ATOM 5605 N N . ASN B 1 296 ? -4.086 -3.207 -27.781 1 96.94 296 ASN B N 1
ATOM 5606 C CA . ASN B 1 296 ? -5.152 -2.869 -26.844 1 96.94 296 ASN B CA 1
ATOM 5607 C C . ASN B 1 296 ? -5.094 -3.744 -25.594 1 96.94 296 ASN B C 1
ATOM 5609 O O . ASN B 1 296 ? -6.035 -3.762 -24.797 1 96.94 296 ASN B O 1
ATOM 5613 N N . GLN B 1 297 ? -4.062 -4.527 -25.453 1 97.75 297 GLN B N 1
ATOM 5614 C CA . GLN B 1 297 ? -3.904 -5.422 -24.312 1 97.75 297 GLN B CA 1
ATOM 5615 C C . GLN B 1 297 ? -2.67 -5.055 -23.484 1 97.75 297 GLN B C 1
ATOM 5617 O O . GLN B 1 297 ? -1.646 -4.648 -24.047 1 97.75 297 GLN B O 1
ATOM 5622 N N . PRO B 1 298 ? -2.777 -5.141 -22.125 1 98.25 298 PRO B N 1
ATOM 5623 C CA . PRO B 1 298 ? -1.585 -4.891 -21.312 1 98.25 298 PRO B CA 1
ATOM 5624 C C . PRO B 1 298 ? -0.597 -6.051 -21.344 1 98.25 298 PRO B C 1
ATOM 5626 O O . PRO B 1 298 ? -1 -7.207 -21.516 1 98.25 298 PRO B O 1
ATOM 5629 N N . PHE B 1 299 ? 0.683 -5.77 -21.234 1 98.5 299 PHE B N 1
ATOM 5630 C CA . PHE B 1 299 ? 1.743 -6.762 -21.109 1 98.5 299 PHE B CA 1
ATOM 5631 C C . PHE B 1 299 ? 2.693 -6.395 -19.969 1 98.5 299 PHE B C 1
ATOM 5633 O O . PHE B 1 299 ? 3.033 -5.223 -19.797 1 98.5 299 PHE B O 1
ATOM 5640 N N . VAL B 1 300 ? 3.051 -7.324 -19.156 1 98.38 300 VAL B N 1
ATOM 5641 C CA . VAL B 1 300 ? 4.254 -7.25 -18.328 1 98.38 300 VAL B CA 1
ATOM 5642 C C . VAL B 1 300 ? 5.387 -8.016 -19 1 98.38 300 VAL B C 1
ATOM 5644 O O . VAL B 1 300 ? 5.227 -9.188 -19.359 1 98.38 300 VAL B O 1
ATOM 5647 N N . ILE B 1 301 ? 6.461 -7.363 -19.234 1 98.56 301 ILE B N 1
ATOM 5648 C CA . ILE B 1 301 ? 7.566 -7.957 -19.984 1 98.56 301 ILE B CA 1
ATOM 5649 C C . ILE B 1 301 ? 8.797 -8.039 -19.094 1 98.56 301 ILE B C 1
ATOM 5651 O O . ILE B 1 301 ? 9.414 -7.02 -18.766 1 98.56 301 ILE B O 1
ATOM 5655 N N . VAL B 1 302 ? 9.133 -9.258 -18.703 1 98.56 302 VAL B N 1
ATOM 5656 C CA . VAL B 1 302 ? 10.328 -9.508 -17.891 1 98.56 302 VAL B CA 1
ATOM 5657 C C . VAL B 1 302 ? 11.562 -9.523 -18.797 1 98.56 302 VAL B C 1
ATOM 5659 O O . VAL B 1 302 ? 11.602 -10.25 -19.797 1 98.56 302 VAL B O 1
ATOM 5662 N N . ASN B 1 303 ? 12.523 -8.68 -18.453 1 98.56 303 ASN B N 1
ATOM 5663 C CA . ASN B 1 303 ? 13.781 -8.633 -19.188 1 98.56 303 ASN B CA 1
ATOM 5664 C C . ASN B 1 303 ? 14.766 -9.68 -18.672 1 98.56 303 ASN B C 1
ATOM 5666 O O . ASN B 1 303 ? 15.484 -9.438 -17.703 1 98.56 303 ASN B O 1
ATOM 5670 N N . LEU B 1 304 ? 14.906 -10.758 -19.391 1 98.38 304 LEU B N 1
ATOM 5671 C CA . LEU B 1 304 ? 15.758 -11.867 -18.953 1 98.38 304 LEU B CA 1
ATOM 5672 C C . LEU B 1 304 ? 17.234 -11.492 -19.062 1 98.38 304 LEU B C 1
ATOM 5674 O O . LEU B 1 304 ? 18.062 -12.055 -18.359 1 98.38 304 LEU B O 1
ATOM 5678 N N . ALA B 1 305 ? 17.547 -10.531 -19.891 1 98.12 305 ALA B N 1
ATOM 5679 C CA . ALA B 1 305 ? 18.938 -10.094 -20.062 1 98.12 305 ALA B CA 1
ATOM 5680 C C . ALA B 1 305 ? 19.422 -9.328 -18.844 1 98.12 305 ALA B C 1
ATOM 5682 O O . ALA B 1 305 ? 20.609 -9.406 -18.484 1 98.12 305 ALA B O 1
ATOM 5683 N N . ALA B 1 306 ? 18.531 -8.633 -18.203 1 97 306 ALA B N 1
ATOM 5684 C CA . ALA B 1 306 ? 18.891 -7.82 -17.047 1 97 306 ALA B CA 1
ATOM 5685 C C . ALA B 1 306 ? 19.375 -8.695 -15.891 1 97 306 ALA B C 1
ATOM 5687 O O . ALA B 1 306 ? 20.297 -8.328 -15.164 1 97 306 ALA B O 1
ATOM 5688 N N . SER B 1 307 ? 18.812 -9.867 -15.727 1 96.12 307 SER B N 1
ATOM 5689 C CA . SER B 1 307 ? 19.188 -10.781 -14.648 1 96.12 307 SER B CA 1
ATOM 5690 C C . SER B 1 307 ? 20.328 -11.695 -15.078 1 96.12 307 SER B C 1
ATOM 5692 O O . SER B 1 307 ? 20.891 -12.43 -14.258 1 96.12 307 SER B O 1
ATOM 5694 N N . GLY B 1 308 ? 20.672 -11.656 -16.375 1 95.81 308 GLY B N 1
ATOM 5695 C CA . GLY B 1 308 ? 21.688 -12.547 -16.906 1 95.81 308 GLY B CA 1
ATOM 5696 C C . GLY B 1 308 ? 21.156 -13.938 -17.219 1 95.81 308 GLY B C 1
ATOM 5697 O O . GLY B 1 308 ? 21.922 -14.836 -17.578 1 95.81 308 GLY B O 1
ATOM 5698 N N . LYS B 1 309 ? 19.891 -14.141 -17.109 1 96.5 309 LYS B N 1
ATOM 5699 C CA . LYS B 1 309 ? 19.312 -15.461 -17.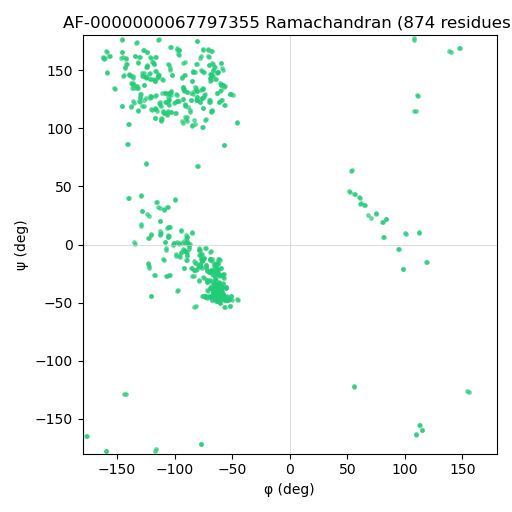312 1 96.5 309 LYS B CA 1
ATOM 5700 C C . LYS B 1 309 ? 19.438 -15.891 -18.781 1 96.5 309 LYS B C 1
ATOM 5702 O O . LYS B 1 309 ? 19.781 -17.047 -19.062 1 96.5 309 LYS B O 1
ATOM 5707 N N . ALA B 1 310 ? 19.078 -15.023 -19.688 1 97.5 310 ALA B N 1
ATOM 5708 C CA . ALA B 1 310 ? 19.125 -15.25 -21.125 1 97.5 310 ALA B CA 1
ATOM 5709 C C . ALA B 1 310 ? 19.062 -13.938 -21.906 1 97.5 310 ALA B C 1
ATOM 5711 O O . ALA B 1 310 ? 18.688 -12.906 -21.344 1 97.5 310 ALA B O 1
ATOM 5712 N N . GLN B 1 311 ? 19.484 -13.938 -23.156 1 97.94 311 GLN B N 1
ATOM 5713 C CA . GLN B 1 311 ? 19.281 -12.805 -24.047 1 97.94 311 GLN B CA 1
ATOM 5714 C C . GLN B 1 311 ? 17.875 -12.789 -24.609 1 97.94 311 GLN B C 1
ATOM 5716 O O . GLN B 1 311 ? 17.688 -13 -25.812 1 97.94 311 GLN B O 1
ATOM 5721 N N . GLY B 1 312 ? 16.953 -12.555 -23.734 1 98.31 312 GLY B N 1
ATOM 5722 C CA . GLY B 1 312 ? 15.57 -12.688 -24.172 1 98.31 312 GLY B CA 1
ATOM 5723 C C . GLY B 1 312 ? 14.594 -11.953 -23.281 1 98.31 312 GLY B C 1
ATOM 5724 O O . GLY B 1 312 ? 15 -11.18 -22.406 1 98.31 312 GLY B O 1
ATOM 5725 N N . LEU B 1 313 ? 13.297 -12.078 -23.594 1 98.62 313 LEU B N 1
ATOM 5726 C CA . LEU B 1 313 ? 12.156 -11.484 -22.922 1 98.62 313 LEU B CA 1
ATOM 5727 C C . LEU B 1 313 ? 11.117 -12.539 -22.562 1 98.62 313 LEU B C 1
ATOM 5729 O O . LEU B 1 313 ? 10.961 -13.531 -23.297 1 98.62 313 LEU B O 1
ATOM 5733 N N . CYS B 1 314 ? 10.484 -12.391 -21.5 1 98.69 314 CYS B N 1
ATOM 5734 C CA . CYS B 1 314 ? 9.305 -13.164 -21.141 1 98.69 314 CYS B CA 1
ATOM 5735 C C . CYS B 1 314 ? 8.086 -12.266 -21 1 98.69 314 CYS B C 1
ATOM 5737 O O . CYS B 1 314 ? 8.039 -11.398 -20.125 1 98.69 314 CYS B O 1
ATOM 5739 N N . PHE B 1 315 ? 7.062 -12.445 -21.812 1 98.62 315 PHE B N 1
ATOM 5740 C CA . PHE B 1 315 ? 5.824 -11.68 -21.781 1 98.62 315 PHE B CA 1
ATOM 5741 C C . PHE B 1 315 ? 4.777 -12.367 -20.922 1 98.62 315 PHE B C 1
ATOM 5743 O O . PHE B 1 315 ? 4.527 -13.562 -21.078 1 98.62 315 PHE B O 1
ATOM 5750 N N . LEU B 1 316 ? 4.234 -11.68 -19.953 1 98.62 316 LEU B N 1
ATOM 5751 C CA . LEU B 1 316 ? 2.984 -12.07 -19.312 1 98.62 316 LEU B CA 1
ATOM 5752 C C . LEU B 1 316 ? 1.793 -11.406 -20 1 98.62 316 LEU B C 1
ATOM 5754 O O . LEU B 1 316 ? 1.807 -10.195 -20.234 1 98.62 316 LEU B O 1
ATOM 5758 N N . THR B 1 317 ? 0.796 -12.172 -20.266 1 98.12 317 THR B N 1
ATOM 5759 C CA . THR B 1 317 ? -0.242 -11.695 -21.172 1 98.12 317 THR B CA 1
ATOM 5760 C C . THR B 1 317 ? -1.594 -11.641 -20.469 1 98.12 317 THR B C 1
ATOM 5762 O O . THR B 1 317 ? -1.796 -12.312 -19.453 1 98.12 317 THR B O 1
ATOM 5765 N N . SER B 1 318 ? -2.482 -10.805 -21 1 96.81 318 SER B N 1
ATOM 5766 C CA . SER B 1 318 ? -3.879 -10.773 -20.578 1 96.81 318 SER B CA 1
ATOM 5767 C C . SER B 1 318 ? -4.629 -12.016 -21.062 1 96.81 318 SER B C 1
ATOM 5769 O O . SER B 1 318 ? -4.129 -12.766 -21.891 1 96.81 318 SER B O 1
ATOM 5771 N N . LYS B 1 319 ? -5.824 -12.18 -20.5 1 96.44 319 LYS B N 1
ATOM 5772 C CA . LYS B 1 319 ? -6.656 -13.32 -20.875 1 96.44 319 LYS B CA 1
ATOM 5773 C C . LYS B 1 319 ? -6.934 -13.336 -22.375 1 96.44 319 LYS B C 1
ATOM 5775 O O . LYS B 1 319 ? -6.867 -14.391 -23.016 1 96.44 319 LYS B O 1
ATOM 5780 N N . GLU B 1 320 ? -7.223 -12.219 -22.938 1 94.5 320 GLU B N 1
ATOM 5781 C CA . GLU B 1 320 ? -7.547 -12.125 -24.359 1 94.5 320 GLU B CA 1
ATOM 5782 C C . GLU B 1 320 ? -6.363 -12.547 -25.234 1 94.5 320 GLU B C 1
ATOM 5784 O O . GLU B 1 320 ? -6.52 -13.336 -26.172 1 94.5 320 GLU B O 1
ATOM 5789 N N . THR B 1 321 ? -5.23 -12.031 -24.938 1 96 321 THR B N 1
ATOM 5790 C CA . THR B 1 321 ? -4.031 -12.422 -25.656 1 96 321 THR B CA 1
ATOM 5791 C C . THR B 1 321 ? -3.701 -13.891 -25.438 1 96 321 THR B C 1
ATOM 5793 O O . THR B 1 321 ? -3.311 -14.602 -26.359 1 96 321 THR B O 1
ATOM 5796 N N . SER B 1 322 ? -3.863 -14.359 -24.219 1 96.19 322 SER B N 1
ATOM 5797 C CA . SER B 1 322 ? -3.578 -15.742 -23.859 1 96.19 322 SER B CA 1
ATOM 5798 C C . SER B 1 322 ? -4.441 -16.703 -24.656 1 96.19 322 SER B C 1
ATOM 5800 O O . SER B 1 322 ? -3.951 -17.734 -25.156 1 96.19 322 SER B O 1
ATOM 5802 N N . ASP B 1 323 ? -5.707 -16.375 -24.781 1 93.19 323 ASP B N 1
ATOM 5803 C CA . ASP B 1 323 ? -6.637 -17.25 -25.5 1 93.19 323 ASP B CA 1
ATOM 5804 C C . ASP B 1 323 ? -6.215 -17.406 -26.953 1 93.19 323 ASP B C 1
ATOM 5806 O O . ASP B 1 323 ? -6.32 -18.5 -27.516 1 93.19 323 ASP B O 1
ATOM 5810 N N . LEU B 1 324 ? -5.73 -16.375 -27.531 1 93.56 324 LEU B N 1
ATOM 5811 C CA . LEU B 1 324 ? -5.266 -16.422 -28.922 1 93.56 324 LEU B CA 1
ATOM 5812 C C . LEU B 1 324 ? -3.92 -17.125 -29.016 1 93.56 324 LEU B C 1
ATOM 5814 O O . LEU B 1 324 ? -3.727 -18 -29.875 1 93.56 324 LEU B O 1
ATOM 5818 N N . LEU B 1 325 ? -3.076 -16.797 -28.141 1 94.62 325 LEU B N 1
ATOM 5819 C CA . LEU B 1 325 ? -1.7 -17.297 -28.125 1 94.62 325 LEU B CA 1
ATOM 5820 C C . LEU B 1 325 ? -1.664 -18.812 -27.953 1 94.62 325 LEU B C 1
ATOM 5822 O O . LEU B 1 325 ? -0.918 -19.484 -28.672 1 94.62 325 LEU B O 1
ATOM 5826 N N . GLU B 1 326 ? -2.453 -19.344 -27.078 1 94.19 326 GLU B N 1
ATOM 5827 C CA . GLU B 1 326 ? -2.352 -20.75 -26.734 1 94.19 326 GLU B CA 1
ATOM 5828 C C . GLU B 1 326 ? -3.006 -21.625 -27.797 1 94.19 326 GLU B C 1
ATOM 5830 O O . GLU B 1 326 ? -2.791 -22.844 -27.828 1 94.19 326 GLU B O 1
ATOM 5835 N N . LYS B 1 327 ? -3.691 -20.938 -28.703 1 91 327 LYS B N 1
ATOM 5836 C CA . LYS B 1 327 ? -4.27 -21.656 -29.844 1 91 327 LYS B CA 1
ATOM 5837 C C . LYS B 1 327 ? -3.387 -21.531 -31.078 1 91 327 LYS B C 1
ATOM 5839 O O . LYS B 1 327 ? -3.646 -22.172 -32.094 1 91 327 LYS B O 1
ATOM 5844 N N . THR B 1 328 ? -2.438 -20.719 -30.953 1 90.31 328 THR B N 1
ATOM 5845 C CA . THR B 1 328 ? -1.536 -20.484 -32.062 1 90.31 328 THR B CA 1
ATOM 5846 C C . THR B 1 328 ? -0.554 -21.641 -32.219 1 90.31 328 THR B C 1
ATOM 5848 O O . THR B 1 328 ? 0.05 -22.094 -31.25 1 90.31 328 THR B O 1
ATOM 5851 N N . SER B 1 329 ? -0.286 -22.188 -33.438 1 86.44 329 SER B N 1
ATOM 5852 C CA . SER B 1 329 ? 0.381 -23.469 -33.625 1 86.44 329 SER B CA 1
ATOM 5853 C C . SER B 1 329 ? 1.868 -23.281 -33.906 1 86.44 329 SER B C 1
ATOM 5855 O O . SER B 1 329 ? 2.699 -24.062 -33.438 1 86.44 329 SER B O 1
ATOM 5857 N N . THR B 1 330 ? 2.242 -22.25 -34.719 1 92.12 330 THR B N 1
ATOM 5858 C CA . THR B 1 330 ? 3.645 -22.172 -35.094 1 92.12 330 THR B CA 1
ATOM 5859 C C . THR B 1 330 ? 4.367 -21.078 -34.344 1 92.12 330 THR B C 1
ATOM 5861 O O . THR B 1 330 ? 3.744 -20.094 -33.906 1 92.12 330 THR B O 1
ATOM 5864 N N . LYS B 1 331 ? 5.637 -21.266 -34.219 1 94.31 331 LYS B N 1
ATOM 5865 C CA . LYS B 1 331 ? 6.492 -20.266 -33.562 1 94.31 331 LYS B CA 1
ATOM 5866 C C . LYS B 1 331 ? 6.434 -18.938 -34.281 1 94.31 331 LYS B C 1
ATOM 5868 O O . LYS B 1 331 ? 6.395 -17.875 -33.656 1 94.31 331 LYS B O 1
ATOM 5873 N N . ASP B 1 332 ? 6.363 -18.984 -35.594 1 95.06 332 ASP B N 1
ATOM 5874 C CA . ASP B 1 332 ? 6.273 -17.75 -36.375 1 95.06 332 ASP B CA 1
ATOM 5875 C C . ASP B 1 332 ? 4.98 -17 -36.094 1 95.06 332 ASP B C 1
ATOM 5877 O O . ASP B 1 332 ? 4.973 -15.773 -36 1 95.06 332 ASP B O 1
ATOM 5881 N N . ASP B 1 333 ? 3.951 -17.75 -35.938 1 95.56 333 ASP B N 1
ATOM 5882 C CA . ASP B 1 333 ? 2.66 -17.125 -35.656 1 95.56 333 ASP B CA 1
ATOM 5883 C C . ASP B 1 333 ? 2.648 -16.484 -34.281 1 95.56 333 ASP B C 1
ATOM 5885 O O . ASP B 1 333 ? 2.006 -15.453 -34.062 1 95.56 333 ASP B O 1
ATOM 5889 N N . ILE B 1 334 ? 3.305 -17.109 -33.375 1 96.25 334 ILE B N 1
ATOM 5890 C CA . ILE B 1 334 ? 3.422 -16.547 -32.031 1 96.25 334 ILE B CA 1
ATOM 5891 C C . ILE B 1 334 ? 4.133 -15.203 -32.094 1 96.25 334 ILE B C 1
ATOM 5893 O O . ILE B 1 334 ? 3.645 -14.211 -31.547 1 96.25 334 ILE B O 1
ATOM 5897 N N . VAL B 1 335 ? 5.215 -15.141 -32.781 1 97.12 335 VAL B N 1
ATOM 5898 C CA . VAL B 1 335 ? 6 -13.922 -32.906 1 97.12 335 VAL B CA 1
ATOM 5899 C C . VAL B 1 335 ? 5.172 -12.852 -33.625 1 97.12 335 VAL B C 1
ATOM 5901 O O . VAL B 1 335 ? 5.152 -11.695 -33.188 1 97.12 335 VAL B O 1
ATOM 5904 N N . ASN B 1 336 ? 4.465 -13.266 -34.625 1 95.75 336 ASN B N 1
ATOM 5905 C CA . ASN B 1 336 ? 3.641 -12.328 -35.406 1 95.75 336 ASN B CA 1
ATOM 5906 C C . ASN B 1 336 ? 2.541 -11.719 -34.531 1 95.75 336 ASN B C 1
ATOM 5908 O O . ASN B 1 336 ? 2.191 -10.547 -34.688 1 95.75 336 ASN B O 1
ATOM 5912 N N . LEU B 1 337 ? 2.004 -12.523 -33.688 1 95.69 337 LEU B N 1
ATOM 5913 C CA . LEU B 1 337 ? 0.925 -12.07 -32.812 1 95.69 337 LEU B CA 1
ATOM 5914 C C . LEU B 1 337 ? 1.387 -10.914 -31.938 1 95.69 337 LEU B C 1
ATOM 5916 O O . LEU B 1 337 ? 0.648 -9.945 -31.734 1 95.69 337 LEU B O 1
ATOM 5920 N N . ILE B 1 338 ? 2.633 -10.938 -31.406 1 96.81 338 ILE B N 1
ATOM 5921 C CA . ILE B 1 338 ? 3.062 -9.93 -30.438 1 96.81 338 ILE B CA 1
ATOM 5922 C C . ILE B 1 338 ? 4.012 -8.945 -31.109 1 96.81 338 ILE B C 1
ATOM 5924 O O . ILE B 1 338 ? 4.574 -8.062 -30.453 1 96.81 338 ILE B O 1
ATOM 5928 N N . LYS B 1 339 ? 4.172 -9.023 -32.375 1 97.19 339 LYS B N 1
ATOM 5929 C CA . LYS B 1 339 ? 5.105 -8.219 -33.156 1 97.19 339 LYS B CA 1
ATOM 5930 C C . LYS B 1 339 ? 4.863 -6.727 -32.906 1 97.19 339 LYS B C 1
ATOM 5932 O O . LYS B 1 339 ? 5.812 -5.961 -32.75 1 97.19 339 LYS B O 1
ATOM 5937 N N . PRO B 1 340 ? 3.596 -6.242 -32.906 1 97.19 340 PRO B N 1
ATOM 5938 C CA . PRO B 1 340 ? 3.398 -4.812 -32.688 1 97.19 340 PRO B CA 1
ATOM 5939 C C . PRO B 1 340 ? 3.971 -4.344 -31.344 1 97.19 340 PRO B C 1
ATOM 5941 O O . PRO B 1 340 ? 4.516 -3.242 -31.25 1 97.19 340 PRO B O 1
ATOM 5944 N N . VAL B 1 341 ? 3.865 -5.137 -30.281 1 97.56 341 VAL B N 1
ATOM 5945 C CA . VAL B 1 341 ? 4.414 -4.793 -28.969 1 97.56 341 VAL B CA 1
ATOM 5946 C C . VAL B 1 341 ? 5.941 -4.867 -29.016 1 97.56 341 VAL B C 1
ATOM 5948 O O . VAL B 1 341 ? 6.625 -4.004 -28.469 1 97.56 341 VAL B O 1
ATOM 5951 N N . LEU B 1 342 ? 6.465 -5.879 -29.719 1 97.75 342 LEU B N 1
ATOM 5952 C CA . LEU B 1 342 ? 7.902 -6.008 -29.906 1 97.75 342 LEU B CA 1
ATOM 5953 C C . LEU B 1 342 ? 8.477 -4.781 -30.609 1 97.75 342 LEU B C 1
ATOM 5955 O O . LEU B 1 342 ? 9.57 -4.324 -30.281 1 97.75 342 LEU B O 1
ATOM 5959 N N . SER B 1 343 ? 7.738 -4.277 -31.516 1 97.31 343 SER B N 1
ATOM 5960 C CA . SER B 1 343 ? 8.18 -3.123 -32.281 1 97.31 343 SER B CA 1
ATOM 5961 C C . SER B 1 343 ? 8.359 -1.898 -31.391 1 97.31 343 SER B C 1
ATOM 5963 O O . SER B 1 343 ? 9.25 -1.075 -31.641 1 97.31 343 SER B O 1
ATOM 5965 N N . VAL B 1 344 ? 7.52 -1.768 -30.406 1 96.69 344 VAL B N 1
ATOM 5966 C CA . VAL B 1 344 ? 7.645 -0.671 -29.453 1 96.69 344 VAL B CA 1
ATOM 5967 C C . VAL B 1 344 ? 8.984 -0.769 -28.719 1 96.69 344 VAL B C 1
ATOM 5969 O O . VAL B 1 344 ? 9.57 0.249 -28.344 1 96.69 344 VAL B O 1
ATOM 5972 N N . LEU B 1 345 ? 9.523 -1.987 -28.625 1 97.38 345 LEU B N 1
ATOM 5973 C CA . LEU B 1 345 ? 10.781 -2.232 -27.938 1 97.38 345 LEU B CA 1
ATOM 5974 C C . LEU B 1 345 ? 11.961 -2.102 -28.891 1 97.38 345 LEU B C 1
ATOM 5976 O O . LEU B 1 345 ? 13.117 -2.248 -28.484 1 97.38 345 LEU B O 1
ATOM 5980 N N . GLY B 1 346 ? 11.727 -1.925 -30.219 1 96.69 346 GLY B N 1
ATO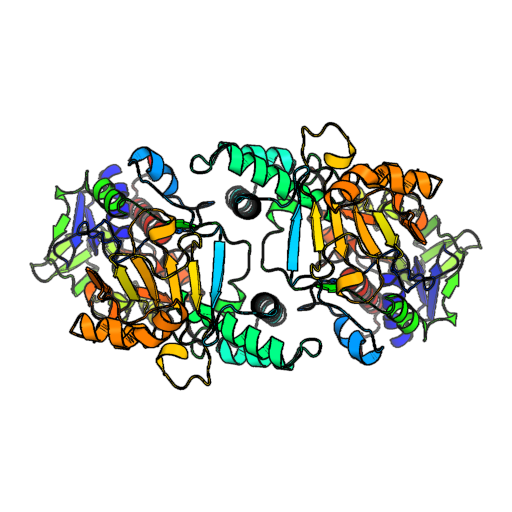M 5981 C CA . GLY B 1 346 ? 12.797 -1.717 -31.188 1 96.69 346 GLY B CA 1
ATOM 5982 C C . GLY B 1 346 ? 12.969 -2.875 -32.156 1 96.69 346 GLY B C 1
ATOM 5983 O O . GLY B 1 346 ? 13.938 -2.926 -32.906 1 96.69 346 GLY B O 1
ATOM 5984 N N . TYR B 1 347 ? 12.039 -3.77 -32.156 1 96.38 347 TYR B N 1
ATOM 5985 C CA . TYR B 1 347 ? 12.102 -4.957 -33 1 96.38 347 TYR B CA 1
ATOM 5986 C C . TYR B 1 347 ? 12.094 -4.582 -34.5 1 96.38 347 TYR B C 1
ATOM 5988 O O . TYR B 1 347 ? 11.258 -3.779 -34.906 1 96.38 347 TYR B O 1
ATOM 5996 N N . LYS B 1 348 ? 13.07 -5.172 -35.25 1 95.69 348 LYS B N 1
ATOM 5997 C CA . LYS B 1 348 ? 13.164 -4.988 -36.688 1 95.69 348 LYS B CA 1
ATOM 5998 C C . LYS B 1 348 ? 13.266 -6.332 -37.406 1 95.69 348 LYS B C 1
ATOM 6000 O O . LYS B 1 348 ? 14.148 -6.535 -38.25 1 95.69 348 LYS B O 1
ATOM 6005 N N . ASP B 1 349 ? 12.539 -7.34 -37.062 1 94.88 349 ASP B N 1
ATOM 6006 C CA . ASP B 1 349 ? 12.344 -8.641 -37.688 1 94.88 349 ASP B CA 1
ATOM 6007 C C . ASP B 1 349 ? 13.555 -9.547 -37.469 1 94.88 349 ASP B C 1
ATOM 6009 O O . ASP B 1 349 ? 13.875 -10.383 -38.312 1 94.88 349 ASP B O 1
ATOM 6013 N N . GLU B 1 350 ? 14.242 -9.266 -36.406 1 95.25 350 GLU B N 1
ATOM 6014 C CA . GLU B 1 350 ? 15.281 -10.219 -36.031 1 95.25 350 GLU B CA 1
ATOM 6015 C C . GLU B 1 350 ? 14.695 -11.609 -35.75 1 95.25 350 GLU B C 1
ATOM 6017 O O . GLU B 1 350 ? 13.664 -11.734 -35.094 1 95.25 350 GLU B O 1
ATOM 6022 N N . LYS B 1 351 ? 15.305 -12.555 -36.312 1 95.19 351 LYS B N 1
ATOM 6023 C CA . LYS B 1 351 ? 14.812 -13.914 -36.094 1 95.19 351 LYS B CA 1
ATOM 6024 C C . LYS B 1 351 ? 15.07 -14.367 -34.656 1 95.19 351 LYS B C 1
ATOM 6026 O O . LYS B 1 351 ? 16.219 -14.367 -34.188 1 95.19 351 LYS B O 1
ATOM 6031 N N . PRO B 1 352 ? 14.07 -14.766 -33.969 1 97.75 352 PRO B N 1
ATOM 6032 C CA . PRO B 1 352 ? 14.328 -15.297 -32.625 1 97.75 352 PRO B CA 1
ATOM 6033 C C . PRO B 1 352 ? 15.086 -16.625 -32.656 1 97.75 352 PRO B C 1
ATOM 6035 O O . PRO B 1 352 ? 14.883 -17.438 -33.531 1 97.75 352 PRO B O 1
ATOM 6038 N N . THR B 1 353 ? 15.914 -16.797 -31.672 1 98 353 THR B N 1
ATOM 6039 C CA . THR B 1 353 ? 16.641 -18.062 -31.531 1 98 353 THR B CA 1
ATOM 6040 C C . THR B 1 353 ? 15.797 -19.078 -30.766 1 98 353 THR B C 1
ATOM 6042 O O . THR B 1 353 ? 16.062 -20.281 -30.844 1 98 353 THR B O 1
ATOM 6045 N N . PHE B 1 354 ? 14.875 -18.656 -30.062 1 97.94 354 PHE B N 1
ATOM 6046 C CA . PHE B 1 354 ? 14 -19.5 -29.266 1 97.94 354 PHE B CA 1
ATOM 6047 C C . PHE B 1 354 ? 12.633 -18.859 -29.078 1 97.94 354 PHE B C 1
ATOM 6049 O O . PHE B 1 354 ? 12.539 -17.641 -28.875 1 97.94 354 PHE B O 1
ATOM 6056 N N . VAL B 1 355 ? 11.516 -19.578 -29.25 1 97.88 355 VAL B N 1
ATOM 6057 C CA . VAL B 1 355 ? 10.141 -19.156 -29 1 97.88 355 VAL B CA 1
ATOM 6058 C C . VAL B 1 355 ? 9.383 -20.266 -28.281 1 97.88 355 VAL B C 1
ATOM 6060 O O . VAL B 1 355 ? 9.367 -21.406 -28.734 1 97.88 355 VAL B O 1
ATOM 6063 N N . GLU B 1 356 ? 8.844 -19.922 -27.125 1 96.44 356 GLU B N 1
ATOM 6064 C CA . GLU B 1 356 ? 8.008 -20.859 -26.375 1 96.44 356 GLU B CA 1
ATOM 6065 C C . GLU B 1 356 ? 6.871 -20.141 -25.656 1 96.44 356 GLU B C 1
ATOM 6067 O O . GLU B 1 356 ? 6.988 -18.953 -25.344 1 96.44 356 GLU B O 1
ATOM 6072 N N . ARG B 1 357 ? 5.738 -20.75 -25.547 1 96.88 357 ARG B N 1
ATOM 6073 C CA . ARG B 1 357 ? 4.637 -20.203 -24.766 1 96.88 357 ARG B CA 1
ATOM 6074 C C . ARG B 1 357 ? 4.047 -21.25 -23.828 1 96.88 357 ARG B C 1
ATOM 6076 O O . ARG B 1 357 ? 4.219 -22.453 -24.047 1 96.88 357 ARG B O 1
ATOM 6083 N N . THR B 1 358 ? 3.41 -20.812 -22.75 1 96.62 358 THR B N 1
ATOM 6084 C CA . THR B 1 358 ? 2.643 -21.719 -21.906 1 96.62 358 THR B CA 1
ATOM 6085 C C . THR B 1 358 ? 1.299 -22.047 -22.547 1 96.62 358 THR B C 1
ATOM 6087 O O . THR B 1 358 ? 0.865 -21.375 -23.484 1 96.62 358 THR B O 1
ATOM 6090 N N . THR B 1 359 ? 0.646 -23.156 -22.078 1 96.5 359 THR B N 1
ATOM 6091 C CA . THR B 1 359 ? -0.634 -23.578 -22.641 1 96.5 359 THR B CA 1
ATOM 6092 C C . THR B 1 359 ? -1.574 -24.062 -21.531 1 96.5 359 THR B C 1
ATOM 6094 O O . THR B 1 359 ? -2.281 -25.047 -21.688 1 96.5 359 THR B O 1
ATOM 6097 N N . TRP B 1 360 ? -1.574 -23.391 -20.422 1 96.31 360 TRP B N 1
ATOM 6098 C CA . TRP B 1 360 ? -2.334 -23.812 -19.25 1 96.31 360 TRP B CA 1
ATOM 6099 C C . TRP B 1 360 ? -3.834 -23.734 -19.516 1 96.31 360 TRP B C 1
ATOM 6101 O O . TRP B 1 360 ? -4.605 -24.531 -18.984 1 96.31 360 TRP B O 1
ATOM 6111 N N . THR B 1 361 ? -4.281 -22.766 -20.328 1 95 361 THR B N 1
ATOM 6112 C CA . THR B 1 361 ? -5.703 -22.609 -20.609 1 95 361 THR B CA 1
ATOM 6113 C C . THR B 1 361 ? -6.227 -23.766 -21.453 1 95 361 THR B C 1
ATOM 6115 O O . THR B 1 361 ? -7.438 -23.953 -21.578 1 95 361 THR B O 1
ATOM 6118 N N . GLN B 1 362 ? -5.281 -24.547 -21.984 1 95 362 GLN B N 1
ATOM 6119 C CA . GLN B 1 362 ? -5.641 -25.688 -22.797 1 95 362 GLN B CA 1
ATOM 6120 C C . GLN B 1 362 ? -5.367 -27 -22.062 1 95 362 GLN B C 1
ATOM 6122 O O . GLN B 1 362 ? -5.539 -28.078 -22.625 1 95 362 GLN B O 1
ATOM 6127 N N . ASP B 1 363 ? -4.926 -26.938 -20.891 1 96.19 363 ASP B N 1
ATOM 6128 C CA . ASP B 1 363 ? -4.531 -28.109 -20.094 1 96.19 363 ASP B CA 1
ATOM 6129 C C . ASP B 1 363 ? -5.633 -28.5 -19.109 1 96.19 363 ASP B C 1
ATOM 6131 O O . ASP B 1 363 ? -5.875 -27.797 -18.125 1 96.19 363 ASP B O 1
ATOM 6135 N N . LYS B 1 364 ? -6.219 -29.625 -19.297 1 96.69 364 LYS B N 1
ATOM 6136 C CA . LYS B 1 364 ? -7.352 -30.047 -18.469 1 96.69 364 LYS B CA 1
ATOM 6137 C C . LYS B 1 364 ? -6.926 -30.25 -17.016 1 96.69 364 LYS B C 1
ATOM 6139 O O . LYS B 1 364 ? -7.719 -30.047 -16.094 1 96.69 364 LYS B O 1
ATOM 6144 N N . TYR B 1 365 ? -5.664 -30.656 -16.797 1 97.81 365 TYR B N 1
ATOM 6145 C CA . TYR B 1 365 ? -5.203 -30.922 -15.438 1 97.81 365 TYR B CA 1
ATOM 6146 C C . TYR B 1 365 ? -4.895 -29.625 -14.695 1 97.81 365 TYR B C 1
ATOM 6148 O O . TYR B 1 365 ? -4.832 -29.609 -13.461 1 97.81 365 TYR B O 1
ATOM 6156 N N . ALA B 1 366 ? -4.695 -28.516 -15.461 1 97.19 366 ALA B N 1
ATOM 6157 C CA . ALA B 1 366 ? -4.543 -27.203 -14.859 1 97.19 366 ALA B CA 1
ATOM 6158 C C . ALA B 1 366 ? -5.895 -26.516 -14.672 1 97.19 366 ALA B C 1
ATOM 6160 O O . ALA B 1 366 ? -5.969 -25.391 -14.164 1 97.19 366 ALA B O 1
ATOM 6161 N N . GLY B 1 367 ? -6.953 -27.188 -15.039 1 96.94 367 GLY B N 1
ATOM 6162 C CA . GLY B 1 367 ? -8.289 -26.641 -14.938 1 96.94 367 GLY B CA 1
ATOM 6163 C C . GLY B 1 367 ? -8.633 -25.703 -16.078 1 96.94 367 GLY B C 1
ATOM 6164 O O . GLY B 1 367 ? -9.484 -24.828 -15.938 1 96.94 367 GLY B O 1
ATOM 6165 N N . ASN B 1 368 ? -7.887 -25.812 -17.172 1 96.56 368 ASN B N 1
ATOM 6166 C CA . ASN B 1 368 ? -8.102 -24.969 -18.344 1 96.56 368 ASN B CA 1
ATOM 6167 C C . ASN B 1 368 ? -8.016 -23.484 -17.984 1 96.56 368 ASN B C 1
ATOM 6169 O O . ASN B 1 368 ? -8.859 -22.688 -18.406 1 96.56 368 ASN B O 1
ATOM 6173 N N . GLY B 1 369 ? -7.043 -23.172 -17.203 1 96.44 369 GLY B N 1
ATOM 6174 C CA . GLY B 1 369 ? -6.738 -21.828 -16.734 1 96.44 369 GLY B CA 1
ATOM 6175 C C . GLY B 1 369 ? -5.484 -21.766 -15.883 1 96.44 369 GLY B C 1
ATOM 6176 O O . GLY B 1 369 ? -4.664 -22.672 -15.906 1 96.44 369 GLY B O 1
ATOM 6177 N N . THR B 1 370 ? -5.332 -20.656 -15.172 1 96.75 370 THR B N 1
ATOM 6178 C CA . THR B 1 370 ? -4.035 -20.453 -14.531 1 96.75 370 THR B CA 1
ATOM 6179 C C . THR B 1 370 ? -4.191 -20.328 -13.023 1 96.75 370 THR B C 1
ATOM 6181 O O . THR B 1 370 ? -3.406 -20.891 -12.258 1 96.75 370 THR B O 1
ATOM 6184 N N . PHE B 1 371 ? -5.109 -19.609 -12.516 1 96.44 371 PHE B N 1
ATOM 6185 C CA . PHE B 1 371 ? -5.266 -19.422 -11.078 1 96.44 371 PHE B CA 1
ATOM 6186 C C . PHE B 1 371 ? -6.672 -18.922 -10.75 1 96.44 371 PHE B C 1
ATOM 6188 O O . PHE B 1 371 ? -7.406 -18.484 -11.633 1 96.44 371 PHE B O 1
ATOM 6195 N N . SER B 1 372 ? -7.043 -19.125 -9.469 1 97.31 372 SER B N 1
ATOM 6196 C CA . SER B 1 372 ? -8.352 -18.688 -8.992 1 97.31 372 SER B CA 1
ATOM 6197 C C . SER B 1 372 ? -8.484 -17.172 -9.055 1 97.31 372 SER B C 1
ATOM 6199 O O . SER B 1 372 ? -7.508 -16.438 -8.852 1 97.31 372 SER B O 1
ATOM 6201 N N . SER B 1 373 ? -9.609 -16.703 -9.391 1 96.62 373 SER B N 1
ATOM 6202 C CA . SER B 1 373 ? -9.883 -15.281 -9.523 1 96.62 373 SER B CA 1
ATOM 6203 C C . SER B 1 373 ? -11.312 -14.945 -9.102 1 96.62 373 SER B C 1
ATOM 6205 O O . SER B 1 373 ? -12.039 -15.82 -8.617 1 96.62 373 SER B O 1
ATOM 6207 N N . THR B 1 374 ? -11.648 -13.656 -9.117 1 96.56 374 THR B N 1
ATOM 6208 C CA . THR B 1 374 ? -12.953 -13.18 -8.68 1 96.56 374 THR B CA 1
ATOM 6209 C C . THR B 1 374 ? -13.547 -12.211 -9.695 1 96.56 374 THR B C 1
ATOM 6211 O O . THR B 1 374 ? -12.977 -11.148 -9.961 1 96.56 374 THR B O 1
ATOM 6214 N N . LYS B 1 375 ? -14.625 -12.547 -10.32 1 97 375 LYS B N 1
ATOM 6215 C CA . LYS B 1 375 ? -15.375 -11.625 -11.164 1 97 375 LYS B CA 1
ATOM 6216 C C . LYS B 1 375 ? -16.547 -11.016 -10.414 1 97 375 LYS B C 1
ATOM 6218 O O . LYS B 1 375 ? -16.812 -11.383 -9.266 1 97 375 LYS B O 1
ATOM 6223 N N . VAL B 1 376 ? -17.125 -10.031 -11.008 1 96.94 376 VAL B N 1
ATOM 6224 C CA . VAL B 1 376 ? -18.297 -9.406 -10.398 1 96.94 376 VAL B CA 1
ATOM 6225 C C . VAL B 1 376 ? -19.312 -10.469 -10.031 1 96.94 376 VAL B C 1
ATOM 6227 O O . VAL B 1 376 ? -19.609 -11.367 -10.828 1 96.94 376 VAL B O 1
ATOM 6230 N N . GLY B 1 377 ? -19.766 -10.438 -8.828 1 93.94 377 GLY B N 1
ATOM 6231 C CA . GLY B 1 377 ? -20.766 -11.391 -8.375 1 93.94 377 GLY B CA 1
ATOM 6232 C C . GLY B 1 377 ? -20.188 -12.562 -7.613 1 93.94 377 GLY B C 1
ATOM 6233 O O . GLY B 1 377 ? -20.906 -13.266 -6.898 1 93.94 377 GLY B O 1
ATOM 6234 N N . ASP B 1 378 ? -18.938 -12.867 -7.762 1 96.88 378 ASP B N 1
ATOM 6235 C CA . ASP B 1 378 ? -18.266 -13.922 -7.012 1 96.88 378 ASP B CA 1
ATOM 6236 C C . ASP B 1 378 ? -18.078 -13.523 -5.547 1 96.88 378 ASP B C 1
ATOM 6238 O O . ASP B 1 378 ? -18.234 -12.352 -5.195 1 96.88 378 ASP B O 1
ATOM 6242 N N . ASP B 1 379 ? -17.828 -14.547 -4.734 1 95 379 ASP B N 1
ATOM 6243 C CA . ASP B 1 379 ? -17.641 -14.32 -3.303 1 95 379 ASP B CA 1
ATOM 6244 C C . ASP B 1 379 ? -16.531 -15.211 -2.744 1 95 379 ASP B C 1
ATOM 6246 O O . ASP B 1 379 ? -16.797 -16.266 -2.172 1 95 379 ASP B O 1
ATOM 6250 N N . ARG B 1 380 ? -15.344 -14.711 -2.846 1 94.81 380 ARG B N 1
ATOM 6251 C CA . ARG B 1 380 ? -14.195 -15.445 -2.348 1 94.81 380 ARG B CA 1
ATOM 6252 C C . ARG B 1 380 ? -14.32 -15.719 -0.853 1 94.81 380 ARG B C 1
ATOM 6254 O O . ARG B 1 380 ? -13.906 -16.781 -0.371 1 94.81 380 ARG B O 1
ATOM 6261 N N . GLY B 1 381 ? -14.852 -14.781 -0.126 1 94.25 381 GLY B N 1
ATOM 6262 C CA . GLY B 1 381 ? -15.062 -14.977 1.3 1 94.25 381 GLY B CA 1
ATOM 6263 C C . GLY B 1 381 ? -15.922 -16.172 1.615 1 94.25 381 GLY B C 1
ATOM 6264 O O . GLY B 1 381 ? -15.578 -17 2.473 1 94.25 381 GLY B O 1
ATOM 6265 N N . ALA B 1 382 ? -17 -16.281 0.915 1 94.81 382 ALA B N 1
ATOM 6266 C CA . ALA B 1 382 ? -17.891 -17.422 1.104 1 94.81 382 ALA B CA 1
ATOM 6267 C C . ALA B 1 382 ? -17.188 -18.734 0.758 1 94.81 382 ALA B C 1
ATOM 6269 O O . ALA B 1 382 ? -17.406 -19.75 1.423 1 94.81 382 ALA B O 1
ATOM 6270 N N . TRP B 1 383 ? -16.391 -18.703 -0.277 1 96.69 383 TRP B N 1
ATOM 6271 C CA . TRP B 1 383 ? -15.625 -19.875 -0.648 1 96.69 383 TRP B CA 1
ATOM 6272 C C . TRP B 1 383 ? -14.68 -20.281 0.479 1 96.69 383 TRP B C 1
ATOM 6274 O O . TRP B 1 383 ? -14.68 -21.438 0.904 1 96.69 383 TRP B O 1
ATOM 6284 N N . LEU B 1 384 ? -13.938 -19.328 0.957 1 96.81 384 LEU B N 1
ATOM 6285 C CA . LEU B 1 384 ? -12.969 -19.641 2.006 1 96.81 384 LEU B CA 1
ATOM 6286 C C . LEU B 1 384 ? -13.672 -20.109 3.271 1 96.81 384 LEU B C 1
ATOM 6288 O O . LEU B 1 384 ? -13.203 -21.047 3.936 1 96.81 384 LEU B O 1
ATOM 6292 N N . GLU B 1 385 ? -14.781 -19.531 3.549 1 96.25 385 GLU B N 1
ATOM 6293 C CA . GLU B 1 385 ? -15.555 -19.984 4.699 1 96.25 385 GLU B CA 1
ATOM 6294 C C . GLU B 1 385 ? -15.992 -21.438 4.527 1 96.25 385 GLU B C 1
ATOM 6296 O O . GLU B 1 385 ? -15.852 -22.25 5.445 1 96.25 385 GLU B O 1
ATOM 6301 N N . ALA B 1 386 ? -16.484 -21.75 3.395 1 96.38 386 ALA B N 1
ATOM 6302 C CA . ALA B 1 386 ? -17.016 -23.094 3.131 1 96.38 386 ALA B CA 1
ATOM 6303 C C . ALA B 1 386 ? -15.906 -24.141 3.195 1 96.38 386 ALA B C 1
ATOM 6305 O O . ALA B 1 386 ? -16.047 -25.172 3.857 1 96.38 386 ALA B O 1
ATOM 6306 N N . VAL B 1 387 ? -14.812 -23.859 2.545 1 95.88 387 VAL B N 1
ATOM 6307 C CA . VAL B 1 387 ? -13.766 -24.859 2.428 1 95.88 387 VAL B CA 1
ATOM 6308 C C . VAL B 1 387 ? -13.078 -25.062 3.777 1 95.88 387 VAL B C 1
ATOM 6310 O O . VAL B 1 387 ? -12.695 -26.172 4.141 1 95.88 387 VAL B O 1
ATOM 6313 N N . HIS B 1 388 ? -13 -24.031 4.594 1 95 388 HIS B N 1
ATOM 6314 C CA . HIS B 1 388 ? -12.281 -24.125 5.863 1 95 388 HIS B CA 1
ATOM 6315 C C . HIS B 1 388 ? -13.211 -24.578 6.984 1 95 388 HIS B C 1
ATOM 6317 O O . HIS B 1 388 ? -12.75 -24.969 8.062 1 95 388 HIS B O 1
ATOM 6323 N N . ALA B 1 389 ? -14.469 -24.531 6.691 1 93.69 389 ALA B N 1
ATOM 6324 C CA . ALA B 1 389 ? -15.43 -25.016 7.676 1 93.69 389 ALA B CA 1
ATOM 6325 C C . ALA B 1 389 ? -15.578 -26.547 7.598 1 93.69 389 ALA B C 1
ATOM 6327 O O . ALA B 1 389 ? -16.156 -27.156 8.484 1 93.69 389 ALA B O 1
ATOM 6328 N N . VAL B 1 390 ? -15.078 -27.109 6.516 1 90.25 390 VAL B N 1
ATOM 6329 C CA . VAL B 1 390 ? -15.18 -28.562 6.371 1 90.25 390 VAL B CA 1
ATOM 6330 C C . VAL B 1 390 ? -14.531 -29.25 7.566 1 90.25 390 VAL B C 1
ATOM 6332 O O . VAL B 1 390 ? -13.383 -28.969 7.906 1 90.25 390 VAL B O 1
ATOM 6335 N N . SER B 1 391 ? -15.328 -30 8.242 1 82.81 391 SER B N 1
ATOM 6336 C CA . SER B 1 391 ? -14.836 -30.828 9.328 1 82.81 391 SER B CA 1
ATOM 6337 C C . SER B 1 391 ? -14.703 -32.281 8.891 1 82.81 391 SER B C 1
ATOM 6339 O O . SER B 1 391 ? -15.328 -32.719 7.922 1 82.81 391 SER B O 1
ATOM 6341 N N . GLY B 1 392 ? -13.68 -33.031 9.422 1 81.75 392 GLY B N 1
ATOM 6342 C CA . GLY B 1 392 ? -13.555 -34.438 9.148 1 81.75 392 GLY B CA 1
ATOM 6343 C C . GLY B 1 392 ? -12.328 -34.781 8.312 1 81.75 392 GLY B C 1
ATOM 6344 O O . GLY B 1 392 ? -11.344 -34.031 8.328 1 81.75 392 GLY B O 1
ATOM 6345 N N . ASN B 1 393 ? -12.539 -35.969 7.629 1 93.88 393 ASN B N 1
ATOM 6346 C CA . ASN B 1 393 ? -11.344 -36.594 7.066 1 93.88 393 ASN B CA 1
ATOM 6347 C C . ASN B 1 393 ? -11.266 -36.375 5.555 1 93.88 393 ASN B C 1
ATOM 6349 O O . ASN B 1 393 ? -10.555 -37.094 4.859 1 93.88 393 ASN B O 1
ATOM 6353 N N . LEU B 1 394 ? -12.125 -35.375 5.02 1 97.12 394 LEU B N 1
ATOM 6354 C CA . LEU B 1 394 ? -12.008 -34.875 3.658 1 97.12 394 LEU B CA 1
ATOM 6355 C C . LEU B 1 394 ? -11.648 -33.375 3.662 1 97.12 394 LEU B C 1
ATOM 6357 O O . LEU B 1 394 ? -12.391 -32.562 4.207 1 97.12 394 LEU B O 1
ATOM 6361 N N . GLN B 1 395 ? -10.516 -33.094 3.146 1 98.19 395 GLN B N 1
ATOM 6362 C CA . GLN B 1 395 ? -10.047 -31.703 3.141 1 98.19 395 GLN B CA 1
ATOM 6363 C C . GLN B 1 395 ? -9.641 -31.266 1.737 1 98.19 395 GLN B C 1
ATOM 6365 O O . GLN B 1 395 ? -9.508 -32.094 0.836 1 98.19 395 GLN B O 1
ATOM 6370 N N . PHE B 1 396 ? -9.469 -29.984 1.611 1 98.56 396 PHE B N 1
ATOM 6371 C CA . PHE B 1 396 ? -9.102 -29.375 0.335 1 98.56 396 PHE B CA 1
ATOM 6372 C C . PHE B 1 396 ? -7.836 -28.547 0.472 1 98.56 396 PHE B C 1
ATOM 6374 O O . PHE B 1 396 ? -7.602 -27.922 1.514 1 98.56 396 PHE B O 1
ATOM 6381 N N . ALA B 1 397 ? -7.012 -28.562 -0.56 1 98.19 397 ALA B N 1
ATOM 6382 C CA . ALA B 1 397 ? -5.781 -27.781 -0.6 1 98.19 397 ALA B CA 1
ATOM 6383 C C . ALA B 1 397 ? -5.516 -27.25 -2.006 1 98.19 397 ALA B C 1
ATOM 6385 O O . ALA B 1 397 ? -5.91 -27.875 -2.994 1 98.19 397 ALA B O 1
ATOM 6386 N N . GLY B 1 398 ? -4.859 -26.203 -2.146 1 98.31 398 GLY B N 1
ATOM 6387 C CA . GLY B 1 398 ? -4.527 -25.484 -3.361 1 98.31 398 GLY B CA 1
ATOM 6388 C C . GLY B 1 398 ? -4.453 -23.984 -3.162 1 98.31 398 GLY B C 1
ATOM 6389 O O . GLY B 1 398 ? -4.863 -23.469 -2.119 1 98.31 398 GLY B O 1
ATOM 6390 N N . GLU B 1 399 ? -3.939 -23.344 -4.164 1 98 399 GLU B N 1
ATOM 6391 C CA . GLU B 1 399 ? -3.844 -21.891 -4.035 1 98 399 GLU B CA 1
ATOM 6392 C C . GLU B 1 399 ? -5.215 -21.266 -3.814 1 98 399 GLU B C 1
ATOM 6394 O O . GLU B 1 399 ? -5.34 -20.25 -3.111 1 98 399 GLU B O 1
ATOM 6399 N N . HIS B 1 400 ? -6.309 -21.859 -4.254 1 97.88 400 HIS B N 1
ATOM 6400 C CA . HIS B 1 400 ? -7.672 -21.359 -4.117 1 97.88 400 HIS B CA 1
ATOM 6401 C C . HIS B 1 400 ? -8.18 -21.531 -2.688 1 97.88 400 HIS B C 1
ATOM 6403 O O . HIS B 1 400 ? -9.211 -20.969 -2.32 1 97.88 400 HIS B O 1
ATOM 6409 N N . CYS B 1 401 ? -7.453 -22.297 -1.874 1 97.88 401 CYS B N 1
ATOM 6410 C CA . CYS B 1 401 ? -7.84 -22.516 -0.486 1 97.88 401 CYS B CA 1
ATOM 6411 C C . CYS B 1 401 ? -7.016 -21.656 0.459 1 97.88 401 CYS B C 1
ATOM 6413 O O . CYS B 1 401 ? -7.219 -21.688 1.674 1 97.88 401 CYS B O 1
ATOM 6415 N N . ALA B 1 402 ? -6.113 -20.875 -0.115 1 95.62 402 ALA B N 1
ATOM 6416 C CA . ALA B 1 402 ? -5.195 -20.094 0.703 1 95.62 402 ALA B CA 1
ATOM 6417 C C . ALA B 1 402 ? -5.84 -18.766 1.125 1 95.62 402 ALA B C 1
ATOM 6419 O O . ALA B 1 402 ? -6.551 -18.141 0.339 1 95.62 402 ALA B O 1
ATOM 6420 N N . PHE B 1 403 ? -5.574 -18.406 2.365 1 88.06 403 PHE B N 1
ATOM 6421 C CA . PHE B 1 403 ? -6.043 -17.094 2.826 1 88.06 403 PHE B CA 1
ATOM 6422 C C . PHE B 1 403 ? -5.219 -15.977 2.209 1 88.06 403 PHE B C 1
ATOM 6424 O O . PHE B 1 403 ? -5.766 -14.945 1.805 1 88.06 403 PHE B O 1
ATOM 6431 N N . ASP B 1 404 ? -3.947 -16.172 2.201 1 86 404 ASP B N 1
ATOM 6432 C CA . ASP B 1 404 ? -3.018 -15.203 1.635 1 86 404 ASP B CA 1
ATOM 6433 C C . ASP B 1 404 ? -2.307 -15.773 0.409 1 86 404 ASP B C 1
ATOM 6435 O O . ASP B 1 404 ? -2.062 -16.984 0.331 1 86 404 ASP B O 1
ATOM 6439 N N . ASN B 1 405 ? -2.031 -14.898 -0.507 1 88.75 405 ASN B N 1
ATOM 6440 C CA . ASN B 1 405 ? -1.253 -15.234 -1.694 1 88.75 405 ASN B CA 1
ATOM 6441 C C . ASN B 1 405 ? -1.93 -16.328 -2.52 1 88.75 405 ASN B C 1
ATOM 6443 O O . ASN B 1 405 ? -1.286 -17.297 -2.912 1 88.75 405 ASN B O 1
ATOM 6447 N N . ALA B 1 406 ? -3.268 -16.094 -2.566 1 89.88 406 ALA B N 1
ATOM 6448 C CA . ALA B 1 406 ? -3.975 -16.938 -3.527 1 89.88 406 ALA B CA 1
ATOM 6449 C C . ALA B 1 406 ? -3.4 -16.781 -4.93 1 89.88 406 ALA B C 1
ATOM 6451 O O . ALA B 1 406 ? -3.023 -15.672 -5.324 1 89.88 406 ALA B O 1
ATOM 6452 N N . GLY B 1 407 ? -3.188 -17.781 -5.664 1 92.62 407 GLY B N 1
ATOM 6453 C CA . GLY B 1 407 ? -2.654 -17.734 -7.016 1 92.62 407 GLY B CA 1
ATOM 6454 C C . GLY B 1 407 ? -1.149 -17.922 -7.07 1 92.62 407 GLY B C 1
ATOM 6455 O O . GLY B 1 407 ? -0.568 -18.016 -8.156 1 92.62 407 GLY B O 1
ATOM 6456 N N . ALA B 1 408 ? -0.547 -18.016 -5.859 1 95.25 408 ALA B N 1
ATOM 6457 C CA . ALA B 1 408 ? 0.905 -18.172 -5.797 1 95.25 408 ALA B CA 1
ATOM 6458 C C . ALA B 1 408 ? 1.293 -19.5 -5.176 1 95.25 408 ALA B C 1
ATOM 6460 O O . ALA B 1 408 ? 0.475 -20.156 -4.52 1 95.25 408 ALA B O 1
ATOM 6461 N N . ALA B 1 409 ? 2.504 -19.922 -5.398 1 97.31 409 ALA B N 1
ATOM 6462 C CA . ALA B 1 409 ? 3 -21.219 -4.973 1 97.31 409 ALA B CA 1
ATOM 6463 C C . ALA B 1 409 ? 3.037 -21.328 -3.451 1 97.31 409 ALA B C 1
ATOM 6465 O O . ALA B 1 409 ? 2.713 -22.375 -2.887 1 97.31 409 ALA B O 1
ATOM 6466 N N . ASP B 1 410 ? 3.412 -20.266 -2.775 1 95.69 410 ASP B N 1
ATOM 6467 C CA . ASP B 1 410 ? 3.516 -20.312 -1.32 1 95.69 410 ASP B CA 1
ATOM 6468 C C . ASP B 1 410 ? 2.139 -20.453 -0.676 1 95.69 410 ASP B C 1
ATOM 6470 O O . ASP B 1 410 ? 1.989 -21.141 0.337 1 95.69 410 ASP B O 1
ATOM 6474 N N . GLY B 1 411 ? 1.121 -19.766 -1.284 1 96.31 411 GLY B N 1
ATOM 6475 C CA . GLY B 1 411 ? -0.234 -19.984 -0.804 1 96.31 411 GLY B CA 1
ATOM 6476 C C . GLY B 1 411 ? -0.689 -21.422 -0.938 1 96.31 411 GLY B C 1
ATOM 6477 O O . GLY B 1 411 ? -1.297 -21.969 -0.019 1 96.31 411 GLY B O 1
ATOM 6478 N N . ALA B 1 412 ? -0.377 -21.984 -2.072 1 98 412 ALA B N 1
ATOM 6479 C CA . ALA B 1 412 ? -0.703 -23.391 -2.291 1 98 412 ALA B CA 1
ATOM 6480 C C . ALA B 1 412 ? 0.023 -24.297 -1.288 1 98 412 ALA B C 1
ATOM 6482 O O . ALA B 1 412 ? -0.585 -25.172 -0.681 1 98 412 ALA B O 1
ATOM 6483 N N . PHE B 1 413 ? 1.293 -24.047 -1.09 1 97.06 413 PHE B N 1
ATOM 6484 C CA . PHE B 1 413 ? 2.107 -24.781 -0.13 1 97.06 413 PHE B CA 1
ATOM 6485 C C . PHE B 1 413 ? 1.493 -24.734 1.263 1 97.06 413 PHE B C 1
ATOM 6487 O O . PHE B 1 413 ? 1.313 -25.766 1.913 1 97.06 413 PHE B O 1
ATOM 6494 N N . ASP B 1 414 ? 1.092 -23.562 1.681 1 95.5 414 ASP B N 1
ATOM 6495 C CA . ASP B 1 414 ? 0.518 -23.359 3.006 1 95.5 414 ASP B CA 1
ATOM 6496 C C . ASP B 1 414 ? -0.822 -24.078 3.145 1 95.5 414 ASP B C 1
ATOM 6498 O O . ASP B 1 414 ? -1.126 -24.641 4.199 1 95.5 414 ASP B O 1
ATOM 6502 N N . SER B 1 415 ? -1.58 -24.016 2.129 1 97.31 415 SER B N 1
ATOM 6503 C CA . SER B 1 415 ? -2.877 -24.688 2.16 1 97.31 415 SER B CA 1
ATOM 6504 C C . SER B 1 415 ? -2.723 -26.188 2.352 1 97.31 415 SER B C 1
ATOM 6506 O O . SER B 1 415 ? -3.564 -26.828 2.984 1 97.31 415 SER B O 1
ATOM 6508 N N . GLY B 1 416 ? -1.616 -26.75 1.763 1 97.31 416 GLY B N 1
ATOM 6509 C CA . GLY B 1 416 ? -1.323 -28.156 1.989 1 97.31 416 GLY B CA 1
ATOM 6510 C C . GLY B 1 416 ? -1.072 -28.484 3.449 1 97.31 416 GLY B C 1
ATOM 6511 O O . GLY B 1 416 ? -1.568 -29.484 3.957 1 97.31 416 GLY B O 1
ATOM 6512 N N . SER B 1 417 ? -0.362 -27.641 4.098 1 95.56 417 SER B N 1
ATOM 6513 C CA . SER B 1 417 ? -0.102 -27.812 5.523 1 95.56 417 SER B CA 1
ATOM 6514 C C . SER B 1 417 ? -1.39 -27.719 6.336 1 95.56 417 SER B C 1
ATOM 6516 O O . SER B 1 417 ? -1.613 -28.516 7.25 1 95.56 417 SER B O 1
ATOM 6518 N N . VAL B 1 418 ? -2.211 -26.75 6 1 95.31 418 VAL B N 1
ATOM 6519 C CA . VAL B 1 418 ? -3.461 -26.531 6.719 1 95.31 418 VAL B CA 1
ATOM 6520 C C . VAL B 1 418 ? -4.363 -27.75 6.586 1 95.31 418 VAL B C 1
ATOM 6522 O O . VAL B 1 418 ? -4.891 -28.25 7.578 1 95.31 418 VAL B O 1
ATOM 6525 N N . ALA B 1 419 ? -4.48 -28.266 5.363 1 97.25 419 ALA B N 1
ATOM 6526 C CA . ALA B 1 419 ? -5.32 -29.438 5.105 1 97.25 419 ALA B CA 1
ATOM 6527 C C . ALA B 1 419 ? -4.812 -30.656 5.867 1 97.25 419 ALA B C 1
ATOM 6529 O O . ALA B 1 419 ? -5.598 -31.391 6.469 1 97.25 419 ALA B O 1
ATOM 6530 N N . ALA B 1 420 ? -3.52 -30.844 5.867 1 96.81 420 ALA B N 1
ATOM 6531 C CA . ALA B 1 420 ? -2.926 -31.984 6.555 1 96.81 420 ALA B CA 1
ATOM 6532 C C . ALA B 1 420 ? -3.164 -31.906 8.062 1 96.81 420 ALA B C 1
ATOM 6534 O O . ALA B 1 420 ? -3.492 -32.906 8.695 1 96.81 420 ALA B O 1
ATOM 6535 N N . LYS B 1 421 ? -3.002 -30.766 8.586 1 95.5 421 LYS B N 1
ATOM 6536 C CA . LYS B 1 421 ? -3.227 -30.578 10.016 1 95.5 421 LYS B CA 1
ATOM 6537 C C . LYS B 1 421 ? -4.664 -30.906 10.398 1 95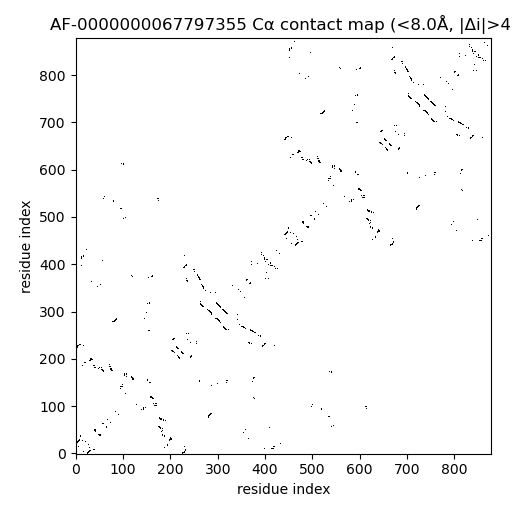.5 421 LYS B C 1
ATOM 6539 O O . LYS B 1 421 ? -4.914 -31.531 11.438 1 95.5 421 LYS B O 1
ATOM 6544 N N . LYS B 1 422 ? -5.555 -30.531 9.578 1 96.62 422 LYS B N 1
ATOM 6545 C CA . LYS B 1 422 ? -6.961 -30.812 9.836 1 96.62 422 LYS B CA 1
ATOM 6546 C C . LYS B 1 422 ? -7.234 -32.312 9.773 1 96.62 422 LYS B C 1
ATOM 6548 O O . LYS B 1 422 ? -8.031 -32.844 10.555 1 96.62 422 LYS B O 1
ATOM 6553 N N . ILE B 1 423 ? -6.629 -32.969 8.82 1 97.25 423 ILE B N 1
ATOM 6554 C CA . ILE B 1 423 ? -6.766 -34.438 8.727 1 97.25 423 ILE B CA 1
ATOM 6555 C C . ILE B 1 423 ? -6.227 -35.094 10 1 97.25 423 ILE B C 1
ATOM 6557 O O . ILE B 1 423 ? -6.859 -36 10.555 1 97.25 423 ILE B O 1
ATOM 6561 N N . LEU B 1 424 ? -5.035 -34.656 10.477 1 96.12 424 LEU B N 1
ATOM 6562 C CA . LEU B 1 424 ? -4.445 -35.188 11.695 1 96.12 424 LEU B CA 1
ATOM 6563 C C . LEU B 1 424 ? -5.387 -35 12.883 1 96.12 424 LEU B C 1
ATOM 6565 O O . LEU B 1 424 ? -5.578 -35.938 13.68 1 96.12 424 LEU B O 1
ATOM 6569 N N . GLU B 1 425 ? -5.941 -33.844 12.922 1 94.62 425 GLU B N 1
ATOM 6570 C CA . GLU B 1 425 ? -6.902 -33.562 13.992 1 94.62 425 GLU B CA 1
ATOM 6571 C C . GLU B 1 425 ? -8.102 -34.531 13.906 1 94.62 425 GLU B C 1
ATOM 6573 O O . GLU B 1 425 ? -8.531 -35.062 14.914 1 94.62 425 GLU B O 1
ATOM 6578 N N . GLY B 1 426 ? -8.625 -34.656 12.711 1 93.44 426 GLY B N 1
ATOM 6579 C CA . GLY B 1 426 ? -9.766 -35.531 12.508 1 93.44 426 GLY B CA 1
ATOM 6580 C C . GLY B 1 426 ? -9.477 -36.969 12.844 1 93.44 426 GLY B C 1
ATOM 6581 O O . GLY B 1 426 ? -10.359 -37.688 13.32 1 93.44 426 GLY B O 1
ATOM 6582 N N . LEU B 1 427 ? -8.289 -37.406 12.625 1 95.12 427 LEU B N 1
ATOM 6583 C CA . LEU B 1 427 ? -7.887 -38.781 12.883 1 95.12 427 LEU B CA 1
ATOM 6584 C C . LEU B 1 427 ? -7.34 -38.938 14.297 1 95.12 427 LEU B C 1
ATOM 6586 O O . LEU B 1 427 ? -6.879 -40 14.688 1 95.12 427 LEU B O 1
ATOM 6590 N N . LYS B 1 428 ? -7.336 -37.812 15.102 1 93.81 428 LYS B N 1
ATOM 6591 C CA . LYS B 1 428 ? -6.863 -37.75 16.484 1 93.81 428 LYS B CA 1
ATOM 6592 C C . LYS B 1 428 ? -5.379 -38.094 16.562 1 93.81 428 LYS B C 1
ATOM 6594 O O . LYS B 1 428 ? -4.969 -38.875 17.453 1 93.81 428 LYS B O 1
ATOM 6599 N N . VAL B 1 429 ? -4.691 -37.688 15.594 1 93.88 429 VAL B N 1
ATOM 6600 C CA . VAL B 1 429 ? -3.236 -37.781 15.609 1 93.88 429 VAL B CA 1
ATOM 6601 C C . VAL B 1 429 ? -2.641 -36.438 16.031 1 93.88 429 VAL B C 1
ATOM 6603 O O . VAL B 1 429 ? -2.973 -35.375 15.453 1 93.88 429 VAL B O 1
ATOM 6606 N N . ALA B 1 430 ? -1.785 -36.375 16.969 1 92.25 430 ALA B N 1
ATOM 6607 C CA . ALA B 1 430 ? -1.205 -35.156 17.484 1 92.25 430 ALA B CA 1
ATOM 6608 C C . ALA B 1 430 ? -0.271 -34.5 16.469 1 92.25 430 ALA B C 1
ATOM 6610 O O . ALA B 1 430 ? 0.621 -35.188 15.93 1 92.25 430 ALA B O 1
ATOM 6611 N N . TYR B 1 431 ? -0.56 -33.281 16.141 1 90.5 431 TYR B N 1
ATOM 6612 C CA . TYR B 1 431 ? 0.328 -32.531 15.258 1 90.5 431 TYR B CA 1
ATOM 6613 C C . TYR B 1 431 ? 1.588 -32.094 16 1 90.5 431 TYR B C 1
ATOM 6615 O O . TYR B 1 431 ? 1.509 -31.5 17.078 1 90.5 431 TYR B O 1
ATOM 6623 N N . LYS B 1 432 ? 2.717 -32.375 15.523 1 82.5 432 LYS B N 1
ATOM 6624 C CA . LYS B 1 432 ? 4.012 -31.938 16.031 1 82.5 432 LYS B CA 1
ATOM 6625 C C . LYS B 1 432 ? 4.609 -30.859 15.133 1 82.5 432 LYS B C 1
ATOM 6627 O O . LYS B 1 432 ? 4.551 -30.969 13.906 1 82.5 432 LYS B O 1
ATOM 6632 N N . ASN B 1 433 ? 4.891 -29.766 15.742 1 71.5 433 ASN B N 1
ATOM 6633 C CA . ASN B 1 433 ? 5.422 -28.656 14.945 1 71.5 433 ASN B CA 1
ATOM 6634 C C . ASN B 1 433 ? 6.512 -29.125 13.992 1 71.5 433 ASN B C 1
ATOM 6636 O O . ASN B 1 433 ? 7.469 -29.781 14.406 1 71.5 433 ASN B O 1
ATOM 6640 N N . ASP B 1 434 ? 6.09 -29.203 12.742 1 62.03 434 ASP B N 1
ATOM 6641 C CA . ASP B 1 434 ? 7.035 -29.641 11.711 1 62.03 434 ASP B CA 1
ATOM 6642 C C . ASP B 1 434 ? 7.906 -28.469 11.242 1 62.03 434 ASP B C 1
ATOM 6644 O O . ASP B 1 434 ? 7.422 -27.344 11.078 1 62.03 434 ASP B O 1
ATOM 6648 N N . ASN B 1 435 ? 9.195 -28.453 11.734 1 56.12 435 ASN B N 1
ATOM 6649 C CA . ASN B 1 435 ? 10.148 -27.453 11.258 1 56.12 435 ASN B CA 1
ATOM 6650 C C . ASN B 1 435 ? 10.312 -27.516 9.742 1 56.12 435 ASN B C 1
ATOM 6652 O O . ASN B 1 435 ? 11.055 -28.359 9.227 1 56.12 435 ASN B O 1
ATOM 6656 N N . PHE B 1 436 ? 9.469 -26.859 9.008 1 57.12 436 PHE B N 1
ATOM 6657 C CA . PHE B 1 436 ? 9.477 -26.797 7.555 1 57.12 436 PHE B CA 1
ATOM 6658 C C . PHE B 1 436 ? 10.891 -26.562 7.031 1 57.12 436 PHE B C 1
ATOM 6660 O O . PHE B 1 436 ? 11.305 -27.172 6.043 1 57.12 436 PHE B O 1
ATOM 6667 N N . ALA B 1 437 ? 11.641 -25.531 7.648 1 51.75 437 ALA B N 1
ATOM 6668 C CA . ALA B 1 437 ? 13 -25.297 7.18 1 51.75 437 ALA B CA 1
ATOM 6669 C C . ALA B 1 437 ? 13.875 -26.531 7.363 1 51.75 437 ALA B C 1
ATOM 6671 O O . ALA B 1 437 ? 14.969 -26.609 6.805 1 51.75 437 ALA B O 1
ATOM 6672 N N . LYS B 1 438 ? 13.391 -27.453 8.125 1 49.81 438 LYS B N 1
ATOM 6673 C CA . LYS B 1 438 ? 14.133 -28.688 8.391 1 49.81 438 LYS B CA 1
ATOM 6674 C C . LYS B 1 438 ? 13.656 -29.828 7.488 1 49.81 438 LYS B C 1
ATOM 6676 O O . LYS B 1 438 ? 14.172 -30.938 7.57 1 49.81 438 LYS B O 1
ATOM 6681 N N . LEU B 1 439 ? 12.68 -29.547 6.555 1 40.16 439 LEU B N 1
ATOM 6682 C CA . LEU B 1 439 ? 12.344 -30.609 5.613 1 40.16 439 LEU B CA 1
ATOM 6683 C C . LEU B 1 439 ? 13.43 -30.75 4.551 1 40.16 439 LEU B C 1
ATOM 6685 O O . LEU B 1 439 ? 13.93 -29.75 4.027 1 40.16 439 LEU B O 1
#

Foldseek 3Di:
DFEEEEEAQALLSLLLQLQQVVLPYHYAYEHQAQDHHQQFDWDPPPHTDTQGFFKQFQCVDFPCVLVCVVLVWDWDQLPPFEFEAALVATDDDCLVVLLLVLLQVLLVVCVVVVPDAKAFQLVSLVVVVVVDDVDDPVSSVSVSLVNQVVLQLQQHGSRWAISVVSSPPDDDTRTIIGTQHGPCSSSCVSCVVPVVNYDYSKQWQEWEADPQAIWTQIPVGIDGGNFYEYAFALLCVQVNSYYYYCVLVLLNVLSPQWDFHAKKKKKFAAPAAQFDLQRQWYWYGADCPDPQPQSNWIWIKGRCSNVPSGRIIMIITGNVLRVVQLPDDDQVVNCVNCVSVVVSRPDDPGDTPDIDMHNLLPDVRSSNHQFMHGTRRGDLPSNLCSQLVDAARYHYAALSNFPPPRRHSSSRNVRSVSRSVRNCVRVVRDRDPDPPSVD/DFEEEEEAQALLSLLLQLQQVVLPYHYAYEHQAQDHHQQFDWDPPPHTDTQGFFKQFQCVPFPCVLVCVVLVWDWDQLPPFEFEAALVATDDDCLVVLLLVLLQVLLVVCVVVVPDAKAFQLVSLVVVVVVDDVDDPVSSVSVSLVNQVVLQLQQHGSRWAISVVSSPPDDDTRTIIGTQHGPCSSSCVSCVVPVVNYDYSKQWQEWEADPQAIWTQIPVGIDGGNFYEYAFALLCVQVNSYYYYCVLVLLNVLSPQWDFHAKKKKKFAAPAAQFDLQRQWYWYGADCPDPQPQSNWIWIKGRCSNVPSGRIIMIITGNVLRVVLLPDDDQVVNCVNCVSVVVSRPDDPGDTPDIDMHNLLPDVRSSNHQFMHGTRRGDLPSNLCSQLVDAARYHYAALSNFPPPRRHSSSRNVRSVSRSVRNCVRVVRDRDPDPPSVD

Secondary structure (DSSP, 8-state):
--EEEEE--SHHHHHHHHHHHHTT-EEEEE-SSSSS-TT--EE-SSS-EESS--EE--TTT-TTTTHHHHTT--EE-TTS-EEEEETTEE--SSHHHHHHHHHHHHHHHHHH-TTPPP-BHHHHHHHHHHH--SS-HHHHHHHHHHHGGGHHHHTS-TTTBBHHHHHT--SPPPP-EEESS-THHHHHHHHGGGGGGEE-S--EEEEEE-SSSEEEEEBTEEEEESEEEE---HHHHHTTSSB--GGGHHHHHHHTT-EEE---EEEEE-SS--S-TT-SEEEE---TT-SSGGGGS-EEEEEHHHHTS-SEEEEEE-HHHHHHHTT--SHHHHHHHHHHHHHHTT---PPPSEEEE--GGG-GGGTSSSEEE-BTT--HHHHHHHHHH--SSEEE-SGGG-SSSTTSHHHHHHHHHHHHHHHHHHTTPPP----GGG-/--EEEEE--SHHHHHHHHHHHHTT-EEEEE-SSSSS-TT--EE-SSS-EESS--EE--TTT-TTTTHHHHTT--EE-TTS-EEEEETTEE--SSHHHHHHHHHHHHHHHHHH-TTPPP-BHHHHHHHHHHH--SS-HHHHHHHHHHHGGGHHHHTS-TTTBBHHHHHT--SPPPP-EEESS-THHHHHHHHGGGGGGEE-S--EEEEEE-SSSEEEEEBTEEEEESEEEE---HHHHHTTSSBPPGGGHHHHHHHTT-EEE---EEEEE-SS--S-TT-SEEEE---TT-SSGGGGS-EEEEEHHHHTS-SEEEEEE-HHHHHHHTT--SHHHHHHHHHHHHHHTT---PPPSEEEE--GGG-GGGTSSSEEE-BTT--HHHHHHHHHH--SSEEE-SGGG-SSSTTSHHHHHHHHHHHHHHHHHHTTPPP----GGG-

Solvent-accessible surface area (backbone atoms only — not comparable to full-atom values): 44631 Å² total; per-residue (Å²): 122,58,30,34,36,27,37,22,37,17,56,12,21,37,39,18,48,49,54,38,43,77,70,62,35,48,58,39,31,35,13,57,44,91,61,68,23,64,64,41,40,54,42,62,74,97,46,56,45,56,66,36,58,49,52,51,56,35,55,54,73,31,82,59,56,68,44,31,71,77,65,68,52,45,69,39,69,56,75,75,33,72,46,50,28,31,94,87,31,74,60,79,82,47,17,67,59,44,28,36,20,48,31,36,27,42,33,50,50,43,68,78,34,75,82,60,76,72,41,21,35,46,58,49,48,50,53,49,58,71,69,48,78,91,58,54,70,67,45,49,51,36,9,50,34,47,49,43,53,56,14,40,85,40,12,37,56,44,72,41,29,18,23,63,62,52,22,64,67,54,39,48,60,38,47,48,32,34,53,54,70,46,63,41,57,59,46,55,59,52,37,64,90,43,54,89,32,52,42,62,59,31,40,64,44,34,41,38,75,52,98,77,28,34,40,38,37,36,78,81,49,74,45,75,26,49,24,37,34,44,21,53,40,66,45,31,52,61,72,51,56,40,41,70,42,75,92,48,48,61,36,59,55,29,45,70,30,50,37,69,8,26,51,30,43,36,40,39,28,36,92,63,74,68,52,75,54,81,36,22,23,39,36,38,41,28,34,88,83,45,89,52,72,63,48,46,42,40,33,45,31,41,31,30,40,46,75,65,68,40,52,29,41,36,37,39,27,21,26,71,56,25,62,52,52,56,68,48,86,48,64,68,55,50,50,58,61,48,36,75,62,42,40,57,48,54,57,80,82,71,70,63,75,41,70,50,66,36,49,41,57,75,27,69,84,49,25,44,16,63,34,59,29,55,34,48,83,40,39,66,66,55,29,49,50,33,57,69,61,55,71,50,40,56,38,56,19,18,23,75,60,23,91,54,56,54,61,36,69,53,14,8,32,52,16,4,47,54,30,32,52,44,36,31,53,55,70,72,40,84,86,65,91,74,61,67,87,74,104,122,59,31,34,35,28,38,22,38,18,55,12,20,37,39,18,48,49,54,38,42,76,69,62,35,46,60,38,32,35,13,54,43,91,59,69,23,63,62,41,40,52,42,64,74,97,46,56,45,57,66,37,58,49,53,51,56,35,56,53,73,31,83,56,56,66,45,33,71,77,64,66,52,47,67,39,69,56,74,74,35,72,46,50,29,33,94,88,32,74,62,80,80,47,16,68,59,42,29,36,21,48,32,36,28,42,33,49,49,44,66,77,34,75,82,60,77,74,40,22,35,46,57,47,49,52,51,48,59,70,70,46,79,90,59,54,70,68,46,49,52,37,10,51,33,49,49,43,51,55,14,40,84,39,12,37,57,44,73,42,30,18,23,63,60,51,22,64,66,53,39,47,59,36,47,47,31,35,53,54,70,46,64,41,57,57,47,55,60,54,36,63,89,43,54,90,31,53,41,62,58,30,41,64,44,31,40,37,78,52,97,76,28,34,40,35,38,37,78,80,49,76,45,74,27,50,25,40,36,43,21,54,40,64,45,30,52,61,70,51,55,40,42,70,41,74,92,48,47,60,38,60,56,28,45,71,32,50,36,70,8,27,53,29,42,37,40,40,27,34,90,63,76,68,52,75,54,82,36,22,25,39,36,37,42,28,33,88,82,45,89,50,71,63,47,46,44,40,35,44,31,42,31,30,39,46,75,64,70,38,52,29,40,37,36,38,26,22,27,72,55,24,61,52,53,54,66,48,86,48,64,67,54,51,50,59,62,47,37,73,63,42,39,58,49,53,58,79,80,72,70,63,75,40,72,49,66,36,50,41,57,75,26,71,84,48,26,44,15,62,34,60,28,55,32,48,83,38,38,65,66,57,31,49,51,35,57,68,61,55,71,49,40,55,37,56,17,19,23,75,61,23,90,55,54,54,62,36,68,53,13,8,32,49,15,5,47,53,31,30,51,46,36,31,54,56,71,71,42,84,86,66,91,73,60,66,87,73,105

InterPro domains:
  IPR002937 Amine oxidase [PF01593] (11-424)
  IPR036188 FAD/NAD(P)-binding domain superfamily [G3DSA:3.50.50.60] (5-423)
  IPR036188 FAD/NAD(P)-binding domain superfamily [SSF51905] (3-425)
  IPR050281 Flavin monoamine oxidase and related enzymes [PTHR10742] (4-432)

Organism: Yarrowia lipolytica (strain CLIB 122 / E 150) (NCBI:txid284591)